Protein AF-A0A7R9KE59-F1 (afdb_monomer_lite)

Foldseek 3Di:
DVVVVVVQQLVQFLFDDPDEAEDEDCDPVPDDPVPVPDRYHYDYDQQQPDQDDPVQQADLEAEAEDDPSCVPHDLLRNLLVVLNRHDAFGKYKYKFFLDADPVVQVVLVVPPDDRDDSVNRVVVVVVNVVSNVVSPWDWDDWDDDPRGMIITMTTHHPDQQDDADPLLEFEQEPDCVRGQVSVLVVLVVQLVCVPDLHAREYEYLHELLFLVLLLLLAQCPARSSVSAAYEAANVSPDPDDDDCVDPPNVVVRRSVDRYWYQDPNDTDHDDDDDDDPCNQKDKDLWWFWAADPPLELVRIFIAHCPQPPPDPLLPCVVPPDWQFFKWFFFKFWFDPVQLCSSNVLDDDDPQCNLAPGQHTFKTWGAGPVFRFTKIFTDRGGRRTRMDRDTPLGMDGDPPPDDRQLRNLFPPQLLQLCCQQCVFVNHAAAFEEEEEQLQESNNVLNLLLCVVSNYRYAYEHADVVSLVCCCVPRVNDSLRYHHPPDLVVLVSQCVVVVNQAGQEYQDQDDDVNVVSSLSRHGQLHEYGYAHCNCVVVVPDDDPVCCVSVYYYHYTDSSVCVVPDRCSSVVVVVVQVVCVVVRSDGRFDEDEDESVCVSVLSVVVVVSPDGGIYMYGQFDQDPDSPDRDDGGGGDIDIHGYDDADNCQAEEEEEVLLFFLNLVQVVLNLSRRHAHYEYEDLVWDDDPVSVVSVVVQCVCCVVNVSSNHHYHYDNQDLLDLVSLVVSCVVRVVSGQHAEYEYPFADDDFAASNPDDPVSLVVRLSRQQSSLVSNLVVCVVVVRQYNAYEYEAAVCLSNNHHRCSSSNRSRSSLVSSLVVCVVVVHHGYYDHDYAAECTGPNPPPPCCDSPSVHHHDYSVNVSD

Radius of gyration: 36.16 Å; chains: 1; bounding box: 77×74×105 Å

pLDDT: mean 87.86, std 11.64, range [36.78, 98.69]

InterPro domains:
  IPR011032 GroES-like superfamily [SSF50129] (314-435)
  IPR013968 Polyketide synthase-like, ketoreductase domain [PF08659] (648-833)
  IPR020843 Enoylreductase domain [SM00829] (295-614)
  IPR036291 NAD(P)-binding domain superfamily [SSF51735] (400-564)
  IPR036291 NAD(P)-binding domain superfamily [SSF51735] (645-838)
  IPR049391 Fatty acid synthase, pseudo-KR domain [PF21149] (178-275)
  IPR050091 Polyketide and Nonribosomal Peptide Biosynthesis Enzymes [PTHR43775] (283-842)
  IPR057326 Ketoreductase domain [SM00822] (647-835)

Sequence (860 aa):
MAREVDTQLASSHIYPIDVSYTIAVKSVGGVSDDYKNQSFKLIEWNPENSVFPTEINSSNFILLKDSNDLWDIDLDTQLQDMFDVISDKGFLLSVFRYQLTEPELALNQMNGKKALKNADLEKRIVDFVKAAQSVGFNLIARKLDSIGSVAILFRKLFSEPKLPKKENIIQISSNPEKWFETLKEKIVEQKENESTDESLWLIANDSSKNGIIGLINCLRLEPGGECLRCVFDYDNLIKGSVKFTEKPYSDILSNDLPINVLKNGKVGTYRHFTLNKDYDKKESNDYFLNVGHNRDLASLQWYDSKNLVTSKDDYDLINNKTNKIPCNIYSAGMNFRDVMFATGRIASGPQMLFTDCLIGFEFAGRRADTGERVCGFDMSRCYATSIDANDELISRIPDNWSMDDAVSVLSTYSTVWYGLIERAHMQKGESILIHSGAGGVGQAAISICQFYECDIYVTIGTEDKKKFLMNTYNIPENRIFSSRNTQFKYKIKEITKGKGVDMVLNSLTGDKLDASYECIADCGRFVEIGKFDLQMNKQLGMFSFLRDISFIGVSVDQKLYMKRGFVIRFFEWMHKNCDNGMIKPINQNVFKAEEAEKAFRFMTTGKHIGKIVIRTREEESNKNAKSGFTPTKKLVVTRKTYFNPNKTYIITGGLGGFGLEFIHWMMFLGARKFVLTSRHGVKTDYQKFILRRLASLGGNLKQFATKVVVSTHDCNTSDGTKKLLADAQNLAPIGGVFHLALVLNDCLLENQTYDKFQETIDSKTKAFENLDKISRELSIDLDYFVVFSSVACGKGNAGQSNYGFANSVCERICESRRRDGLHGLAIQWGPIGDVGVLADSEINTSLAAVVKQRINSCLE

Secondary structure (DSSP, 8-state):
-HHHHHHHHHHH-SSPP----EEEES-STTS-HHHHTSSSEEEE--TTTSPSPTT---EEEEEEE--GGGSSS-HHHHHHHHHHHEEEEEEEEEEEESS--HHHHHHHHHSSS----HHHHHHHHHHHHHHHHHHTEEEEEEEE-TTSEEEEEEEE-SSPPPPPPGGGEEE--S-GGGTHHHHHHHHHHHHH-TT--PPEEEEE-S-TT--HHHHHHHHTTSTTGGGEEEEEETT----SS--TTSTTHHHHHHHT-SEEEEETTEEE-----PPPTTTTEEEESSEEEEE-TTS-GGGEEEEE-TT----THHHHHHHS---EEEEEEEEEEE-HHHHHHHTTSSPPPTTTTT-S-----EEEEEETTT--EEEEE-SS--SBSEEEEEGGGEEEPPTT--HHHHHHHHHHHHHHIIIIIIIT---TT-EEEETTTTBHHHHHHHHHHHHTT-EEEEEESSHHHHHHHHHHH---GGGEEESSSSTHHHHHHHHTTT--EEEEEE---THHHHHHHHTEEEEEEEEE---HHHHTT----GGGGGGT-EEEE--HHHHHHH-TTHHHHHHHHHHHHHTTTSS-PPPEEEEEGGGHHHHHHHHHTT---BEEEEESSPPPS-TT-SS-PPPPPPEEEE------TTSEEEEETTTSHHHHHHHHHHHHTT--EEEEE-TT---SHHHHHHHHHHHHHHHHSGGG--EEEEE---TTSHHHHHHHHHHHHHHS-EEEEEE---------GGG--HHHHHHHHHHHHHHHHHHHHHHHHTT---SEEEEEEEHHHHH--TT-HHHHHHHHHHHHHHHHHHHTTS--EEEEE--B-SSSTTTT----S-BTTB--B-HHHHH-

Organism: NCBI:txid1979941

Structure (mmCIF, N/CA/C/O backbone):
data_AF-A0A7R9KE59-F1
#
_entry.id   AF-A0A7R9KE59-F1
#
loop_
_atom_site.group_PDB
_atom_site.id
_atom_site.type_symbol
_atom_site.label_atom_id
_atom_site.label_alt_id
_atom_site.label_comp_id
_atom_site.label_asym_id
_atom_site.label_entity_id
_atom_site.label_seq_id
_atom_site.pdbx_PDB_ins_code
_atom_site.Cartn_x
_atom_site.Cartn_y
_atom_site.Cartn_z
_atom_site.occupancy
_atom_site.B_iso_or_equiv
_atom_site.auth_seq_id
_atom_site.auth_comp_id
_atom_site.auth_asym_id
_atom_site.auth_atom_id
_atom_site.pdbx_PDB_model_num
ATOM 1 N N . MET A 1 1 ? 5.562 25.015 -18.538 1.00 63.50 1 MET A N 1
ATOM 2 C CA . MET A 1 1 ? 6.352 24.450 -19.653 1.00 63.50 1 MET A CA 1
ATOM 3 C C . MET A 1 1 ? 7.814 24.258 -19.275 1.00 63.50 1 MET A C 1
ATOM 5 O O . MET A 1 1 ? 8.117 23.125 -18.965 1.00 63.50 1 MET A O 1
ATOM 9 N N . ALA A 1 2 ? 8.695 25.269 -19.189 1.00 62.84 2 ALA A N 1
ATOM 10 C CA . ALA A 1 2 ? 10.123 25.039 -18.860 1.00 62.84 2 ALA A CA 1
ATOM 11 C C . ALA A 1 2 ? 10.348 24.193 -17.582 1.00 62.84 2 ALA A C 1
ATOM 13 O O . ALA A 1 2 ? 10.929 23.120 -17.658 1.00 62.84 2 ALA A O 1
ATOM 14 N N . ARG A 1 3 ? 9.730 24.565 -16.448 1.00 64.94 3 ARG A N 1
ATOM 15 C CA . ARG A 1 3 ? 9.766 23.761 -15.199 1.00 64.94 3 ARG A CA 1
ATOM 16 C C . ARG A 1 3 ? 9.242 22.325 -15.349 1.00 64.94 3 ARG A C 1
ATOM 18 O O . ARG A 1 3 ? 9.625 21.419 -14.615 1.00 64.94 3 ARG A O 1
ATOM 25 N N . GLU A 1 4 ? 8.302 22.128 -16.263 1.00 65.19 4 GLU A N 1
ATOM 26 C CA . GLU A 1 4 ? 7.692 20.826 -16.525 1.00 65.19 4 GLU A CA 1
ATOM 27 C C . GLU A 1 4 ? 8.621 19.970 -17.388 1.00 65.19 4 GLU A C 1
ATOM 29 O O . GLU A 1 4 ? 8.790 18.791 -17.101 1.00 65.19 4 GLU A O 1
ATOM 34 N N . VAL A 1 5 ? 9.307 20.585 -18.359 1.00 65.56 5 VAL A N 1
ATOM 35 C CA . VAL A 1 5 ? 10.405 19.967 -19.111 1.00 65.56 5 VAL A CA 1
ATOM 36 C C . VAL A 1 5 ? 11.540 19.580 -18.166 1.00 65.56 5 VAL A C 1
ATOM 38 O O . VAL A 1 5 ? 11.967 18.437 -18.226 1.00 65.56 5 VAL A O 1
ATOM 41 N N . ASP A 1 6 ? 11.940 20.438 -17.222 1.00 66.19 6 ASP A N 1
ATOM 42 C CA . ASP A 1 6 ? 12.940 20.089 -16.198 1.00 66.19 6 ASP A CA 1
ATOM 43 C C . ASP A 1 6 ? 12.536 18.876 -15.372 1.00 66.19 6 ASP A C 1
ATOM 45 O O . ASP A 1 6 ? 13.314 17.943 -15.188 1.00 66.19 6 ASP A O 1
ATOM 49 N N . THR A 1 7 ? 11.286 18.856 -14.914 1.00 65.44 7 THR A N 1
ATOM 50 C CA . THR A 1 7 ? 10.751 17.728 -14.145 1.00 65.44 7 THR A CA 1
ATOM 51 C C . THR A 1 7 ? 10.764 16.438 -14.980 1.00 65.44 7 THR A C 1
ATOM 53 O O . THR A 1 7 ? 11.100 15.361 -14.476 1.00 65.44 7 THR A O 1
ATOM 56 N N . GLN A 1 8 ? 10.438 16.526 -16.272 1.00 66.19 8 GLN A N 1
ATOM 57 C CA . GLN A 1 8 ? 10.470 15.387 -17.191 1.00 66.19 8 GLN A CA 1
ATOM 58 C C . GLN A 1 8 ? 11.904 14.955 -17.541 1.00 66.19 8 GLN A C 1
ATOM 60 O O . GLN A 1 8 ? 12.182 13.760 -17.566 1.00 66.19 8 GLN A O 1
ATOM 65 N N . LEU A 1 9 ? 12.844 15.879 -17.747 1.00 65.62 9 LEU A N 1
ATOM 66 C CA . LEU A 1 9 ? 14.251 15.574 -18.036 1.00 65.62 9 LEU A CA 1
ATOM 67 C C . LEU A 1 9 ? 14.944 14.941 -16.828 1.00 65.62 9 LEU A C 1
ATOM 69 O O . LEU A 1 9 ? 15.564 13.884 -16.968 1.00 65.62 9 LEU A O 1
ATOM 73 N N . ALA A 1 10 ? 14.747 15.510 -15.636 1.00 61.69 10 ALA A N 1
ATOM 74 C CA . ALA A 1 10 ? 15.242 14.952 -14.379 1.00 61.69 10 ALA A CA 1
ATOM 75 C C . ALA A 1 10 ? 14.702 13.535 -14.127 1.00 61.69 10 ALA A C 1
ATOM 77 O O . ALA A 1 10 ? 15.410 12.669 -13.618 1.00 61.69 10 ALA A O 1
ATOM 78 N N . SER A 1 11 ? 13.457 13.258 -14.529 1.00 60.19 11 SER A N 1
ATOM 79 C CA . SER A 1 11 ? 12.882 11.913 -14.429 1.00 60.19 11 SER A CA 1
ATOM 80 C C . SER A 1 11 ? 13.257 10.980 -15.587 1.00 60.19 11 SER A C 1
ATOM 82 O O . SER A 1 11 ? 13.143 9.765 -15.419 1.00 60.19 11 SER A O 1
ATOM 84 N N . SER A 1 12 ? 13.787 11.482 -16.709 1.00 60.00 12 SER A N 1
ATOM 85 C CA . SER A 1 12 ? 14.078 10.697 -17.924 1.00 60.00 12 SER A CA 1
ATOM 86 C C . SER A 1 12 ? 15.527 10.223 -18.058 1.00 60.00 12 SER A C 1
ATOM 88 O O . SER A 1 12 ? 15.758 9.211 -18.712 1.00 60.00 12 SER A O 1
ATOM 90 N N . HIS A 1 13 ? 16.497 10.858 -17.395 1.00 58.59 13 HIS A N 1
ATOM 91 C CA . HIS A 1 13 ? 17.912 10.454 -17.464 1.00 58.59 13 HIS A CA 1
ATOM 92 C C . HIS A 1 13 ? 18.450 9.953 -16.125 1.00 58.59 13 HIS A C 1
ATOM 94 O O . HIS A 1 13 ? 17.833 10.179 -15.084 1.00 58.59 13 HIS A O 1
ATOM 100 N N . ILE A 1 14 ? 19.514 9.142 -16.168 1.00 57.25 14 ILE A N 1
ATOM 101 C CA . ILE A 1 14 ? 20.211 8.710 -14.951 1.00 57.25 14 ILE A CA 1
ATOM 102 C C . ILE A 1 14 ? 21.216 9.801 -14.553 1.00 57.25 14 ILE A C 1
ATOM 104 O O . ILE A 1 14 ? 21.205 10.254 -13.424 1.00 57.25 14 ILE A O 1
ATOM 108 N N . TYR A 1 15 ? 22.022 10.311 -15.482 1.00 59.91 15 TYR A N 1
ATOM 109 C CA . TYR A 1 15 ? 22.957 11.404 -15.197 1.00 59.91 15 TYR A CA 1
ATOM 110 C C . TYR A 1 15 ? 22.268 12.778 -15.235 1.00 59.91 15 TYR A C 1
ATOM 112 O O . TYR A 1 15 ? 21.277 12.930 -15.958 1.00 59.91 15 TYR A O 1
ATOM 120 N N . PRO A 1 16 ? 22.775 13.784 -14.491 1.00 57.66 16 PRO A N 1
ATOM 121 C CA . PRO A 1 16 ? 22.276 15.148 -14.602 1.00 57.66 16 PRO A CA 1
ATOM 122 C C . PRO A 1 16 ? 22.508 15.618 -16.037 1.00 57.66 16 PRO A C 1
ATOM 124 O O . PRO A 1 16 ? 23.642 15.595 -16.514 1.00 57.66 16 PRO A O 1
ATOM 127 N N . ILE A 1 17 ? 21.444 16.014 -16.731 1.00 66.25 17 ILE A N 1
ATOM 128 C CA . ILE A 1 17 ? 21.600 16.750 -17.983 1.00 66.25 17 ILE A CA 1
ATOM 129 C C . ILE A 1 17 ? 21.851 18.199 -17.593 1.00 66.25 17 ILE A C 1
ATOM 131 O O . ILE A 1 17 ? 21.057 18.776 -16.849 1.00 66.25 17 ILE A O 1
ATOM 135 N N . ASP A 1 18 ? 22.941 18.774 -18.088 1.00 69.44 18 ASP A N 1
ATOM 136 C CA . ASP A 1 18 ? 23.126 20.218 -18.035 1.00 69.44 18 ASP A CA 1
ATOM 137 C C . ASP A 1 18 ? 22.183 20.855 -19.061 1.00 69.44 18 ASP A C 1
ATOM 139 O O . ASP A 1 18 ? 22.355 20.690 -20.272 1.00 69.44 18 ASP A O 1
ATOM 143 N N . VAL A 1 19 ? 21.117 21.490 -18.575 1.00 75.12 19 VAL A N 1
ATOM 144 C CA . VAL A 1 19 ? 20.106 22.118 -19.427 1.00 75.12 19 VAL A CA 1
ATOM 145 C C . VAL A 1 19 ? 20.211 23.624 -19.269 1.00 75.12 19 VAL A C 1
ATOM 147 O O . VAL A 1 19 ? 19.886 24.181 -18.220 1.00 75.12 19 VAL A O 1
ATOM 150 N N . SER A 1 20 ? 20.618 24.296 -20.341 1.00 81.75 20 SER A N 1
ATOM 151 C CA . SER A 1 20 ? 20.583 25.751 -20.430 1.00 81.75 20 SER A CA 1
ATOM 152 C C . SER A 1 20 ? 19.324 26.192 -21.177 1.00 81.75 20 SER A C 1
ATOM 154 O O . SER A 1 20 ? 19.122 25.871 -22.347 1.00 81.75 20 SER A O 1
ATOM 156 N N . TYR A 1 21 ? 18.445 26.933 -20.499 1.00 84.56 21 TYR A N 1
ATOM 157 C CA . TYR A 1 21 ? 17.250 27.497 -21.129 1.00 84.56 21 TYR A CA 1
ATOM 158 C C . TYR A 1 21 ? 17.468 28.954 -21.491 1.00 84.56 21 TYR A C 1
ATOM 160 O O . TYR A 1 21 ? 17.868 29.763 -20.651 1.00 84.56 21 TYR A O 1
ATOM 168 N N . THR A 1 22 ? 17.090 29.293 -22.719 1.00 87.00 22 THR A N 1
ATOM 169 C CA . THR A 1 22 ? 16.863 30.674 -23.138 1.00 87.00 22 THR A CA 1
ATOM 170 C C . THR A 1 22 ? 15.392 30.830 -23.499 1.00 87.00 22 THR A C 1
ATOM 172 O O . THR A 1 22 ? 14.870 30.072 -24.315 1.00 87.00 22 THR A O 1
ATOM 175 N N . ILE A 1 23 ? 14.708 31.780 -22.864 1.00 87.00 23 ILE A N 1
ATOM 176 C CA . ILE A 1 23 ? 13.296 32.073 -23.107 1.00 87.00 23 ILE A CA 1
ATOM 177 C C . ILE A 1 23 ? 13.204 33.453 -23.753 1.00 87.00 23 ILE A C 1
ATOM 179 O O . ILE A 1 23 ? 13.539 34.463 -23.134 1.00 87.00 23 ILE A O 1
ATOM 183 N N . ALA A 1 24 ? 12.728 33.476 -24.994 1.00 86.56 24 ALA A N 1
ATOM 184 C CA . ALA A 1 24 ? 12.469 34.694 -25.742 1.00 86.56 24 ALA A CA 1
ATOM 185 C C . ALA A 1 24 ? 11.034 35.185 -25.479 1.00 86.56 24 ALA A C 1
ATOM 187 O O . ALA A 1 24 ? 10.076 34.426 -25.645 1.00 86.56 24 ALA A O 1
ATOM 188 N N . VAL A 1 25 ? 10.880 36.435 -25.036 1.00 85.75 25 VAL A N 1
ATOM 189 C CA . VAL A 1 25 ? 9.584 37.059 -24.707 1.00 85.75 25 VAL A CA 1
ATOM 190 C C . VAL A 1 25 ? 9.449 38.433 -25.360 1.00 85.75 25 VAL A C 1
ATOM 192 O O . VAL A 1 25 ? 10.441 39.123 -25.548 1.00 85.75 25 VAL A O 1
ATOM 195 N N . LYS A 1 26 ? 8.222 38.890 -25.644 1.00 82.88 26 LYS A N 1
ATOM 196 C CA . LYS A 1 26 ? 7.987 40.204 -26.282 1.00 82.88 26 LYS A CA 1
ATOM 197 C C . LYS A 1 26 ? 8.499 41.388 -25.448 1.00 82.88 26 LYS A C 1
ATOM 199 O O . LYS A 1 26 ? 8.931 42.385 -26.010 1.00 82.88 26 LYS A O 1
ATOM 204 N N . SER A 1 27 ? 8.438 41.280 -24.118 1.00 83.50 27 SER A N 1
ATOM 205 C CA . SER A 1 27 ? 9.061 42.227 -23.189 1.00 83.50 27 SER A CA 1
ATOM 206 C C . SER A 1 27 ? 9.424 41.531 -21.881 1.00 83.50 27 SER A C 1
ATOM 208 O O . SER A 1 27 ? 8.568 40.914 -21.241 1.00 83.50 27 SER A O 1
ATOM 210 N N . VAL A 1 28 ? 10.679 41.666 -21.455 1.00 81.25 28 VAL A N 1
ATOM 211 C CA . VAL A 1 28 ? 11.185 41.130 -20.183 1.00 81.25 28 VAL A CA 1
ATOM 212 C C . VAL A 1 28 ? 10.582 41.892 -19.003 1.00 81.25 28 VAL A C 1
ATOM 214 O O . VAL A 1 28 ? 10.296 41.299 -17.961 1.00 81.25 28 VAL A O 1
ATOM 217 N N . GLY A 1 29 ? 10.299 43.187 -19.178 1.00 77.94 29 GLY A N 1
ATOM 218 C CA . GLY A 1 29 ? 9.599 44.003 -18.183 1.00 77.94 29 GLY A CA 1
ATOM 219 C C . GLY A 1 29 ? 8.197 43.480 -17.843 1.00 77.94 29 GLY A C 1
ATOM 220 O O . GLY A 1 29 ? 7.772 43.595 -16.695 1.00 77.94 29 GLY A O 1
ATOM 221 N N . GLY A 1 30 ? 7.517 42.849 -18.808 1.00 76.06 30 GLY A N 1
ATOM 222 C CA . GLY A 1 30 ? 6.179 42.265 -18.650 1.00 76.06 30 GLY A CA 1
ATOM 223 C C . GLY A 1 30 ? 6.144 40.871 -18.011 1.00 76.06 30 GLY A C 1
ATOM 224 O O . GLY A 1 30 ? 5.062 40.332 -17.778 1.00 76.06 30 GLY A O 1
ATOM 225 N N . VAL A 1 31 ? 7.302 40.270 -17.726 1.00 80.56 31 VAL A N 1
ATOM 226 C CA . VAL A 1 31 ? 7.394 38.975 -17.039 1.00 80.56 31 VAL A CA 1
ATOM 227 C C . VAL A 1 31 ? 7.261 39.191 -15.527 1.00 80.56 31 VAL A C 1
ATOM 229 O O . VAL A 1 31 ? 7.876 40.100 -14.973 1.00 80.56 31 VAL A O 1
ATOM 232 N N . SER A 1 32 ? 6.467 38.357 -14.845 1.00 77.56 32 SER A N 1
ATOM 233 C CA . SER A 1 32 ? 6.341 38.399 -13.375 1.00 77.56 32 SER A CA 1
ATOM 234 C C . SER A 1 32 ? 7.697 38.164 -12.692 1.00 77.56 32 SER A C 1
ATOM 236 O O . SER A 1 32 ? 8.499 37.347 -13.152 1.00 77.56 32 SER A O 1
ATOM 238 N N . ASP A 1 33 ? 7.941 38.848 -11.572 1.00 76.62 33 ASP A N 1
ATOM 239 C CA . ASP A 1 33 ? 9.205 38.776 -10.828 1.00 76.62 33 ASP A CA 1
ATOM 240 C C . ASP A 1 33 ? 9.522 37.359 -10.311 1.00 76.62 33 ASP A C 1
ATOM 242 O O . ASP A 1 33 ? 10.693 36.982 -10.233 1.00 76.62 33 ASP A O 1
ATOM 246 N N . ASP A 1 34 ? 8.499 36.520 -10.098 1.00 71.75 34 ASP A N 1
ATOM 247 C CA . ASP A 1 34 ? 8.642 35.091 -9.760 1.00 71.75 34 ASP A CA 1
ATOM 248 C C . ASP A 1 34 ? 9.423 34.287 -10.818 1.00 71.75 34 ASP A C 1
ATOM 250 O O . ASP A 1 34 ? 9.964 33.214 -10.530 1.00 71.75 34 ASP A O 1
ATOM 254 N N . TYR A 1 35 ? 9.471 34.786 -12.057 1.00 68.56 35 TYR A N 1
ATOM 255 C CA . TYR A 1 35 ? 10.157 34.153 -13.182 1.00 68.56 35 TYR A CA 1
ATOM 256 C C . TYR A 1 35 ? 11.498 34.817 -13.523 1.00 68.56 35 TYR A C 1
ATOM 258 O O . TYR A 1 35 ? 12.315 34.189 -14.187 1.00 68.56 35 TYR A O 1
ATOM 266 N N . LYS A 1 36 ? 11.767 36.042 -13.053 1.00 67.06 36 LYS A N 1
ATOM 267 C CA . LYS A 1 36 ? 13.036 36.748 -13.324 1.00 67.06 36 LYS A CA 1
ATOM 268 C C . LYS A 1 36 ? 14.218 36.202 -12.512 1.00 67.06 36 LYS A C 1
ATOM 270 O O . LYS A 1 36 ? 15.354 36.320 -12.950 1.00 67.06 36 LYS A O 1
ATOM 275 N N . ASN A 1 37 ? 13.953 35.568 -11.367 1.00 60.06 37 ASN A N 1
ATOM 276 C CA . ASN A 1 37 ? 14.972 35.064 -10.431 1.00 60.06 37 ASN A CA 1
ATOM 277 C C . ASN A 1 37 ? 15.308 33.564 -10.604 1.00 60.06 37 ASN A C 1
ATOM 279 O O . ASN A 1 37 ? 15.769 32.919 -9.663 1.00 60.06 37 ASN A O 1
ATOM 283 N N . GLN A 1 38 ? 15.016 32.971 -11.765 1.00 68.75 38 GLN A N 1
ATOM 284 C CA . GLN A 1 38 ? 15.212 31.535 -12.016 1.00 68.75 38 GLN A CA 1
ATOM 285 C C . GLN A 1 38 ? 16.493 31.254 -12.821 1.00 68.75 38 GLN A C 1
ATOM 287 O O . GLN A 1 38 ? 17.131 32.162 -13.340 1.00 68.75 38 GLN A O 1
ATOM 292 N N . SER A 1 39 ? 16.858 29.977 -12.960 1.00 70.56 39 SER A N 1
ATOM 293 C CA . SER A 1 39 ? 18.077 29.493 -13.630 1.00 70.56 39 SER A CA 1
ATOM 294 C C . SER A 1 39 ? 18.065 29.571 -15.170 1.00 70.56 39 SER A C 1
ATOM 296 O O . SER A 1 39 ? 18.822 28.851 -15.816 1.00 70.56 39 SER A O 1
ATOM 298 N N . PHE A 1 40 ? 17.214 30.401 -15.781 1.00 78.94 40 PHE A N 1
ATOM 299 C CA . PHE A 1 40 ? 17.098 30.532 -17.239 1.00 78.94 40 PHE A CA 1
ATOM 300 C C . PHE A 1 40 ? 17.401 31.952 -17.723 1.00 78.94 40 PHE A C 1
ATOM 302 O O . PHE A 1 40 ? 17.139 32.934 -17.031 1.00 78.94 40 PHE A O 1
ATOM 309 N N . LYS A 1 41 ? 17.936 32.067 -18.943 1.00 85.88 41 LYS A N 1
ATOM 310 C CA . LYS A 1 41 ? 18.235 33.344 -19.598 1.00 85.88 41 LYS A CA 1
ATOM 311 C C . LYS A 1 41 ? 16.963 33.897 -20.245 1.00 85.88 41 LYS A C 1
ATOM 313 O O . LYS A 1 41 ? 16.344 33.222 -21.063 1.00 85.88 41 LYS A O 1
ATOM 318 N N . LEU A 1 42 ? 16.576 35.122 -19.897 1.00 87.19 42 LEU A N 1
ATOM 319 C CA . LEU A 1 42 ? 15.481 35.843 -20.552 1.00 87.19 42 LEU A CA 1
ATOM 320 C C . LEU A 1 42 ? 16.045 36.783 -21.617 1.00 87.19 42 LEU A C 1
ATOM 322 O O . LEU A 1 42 ? 16.996 37.512 -21.342 1.00 87.19 42 LEU A O 1
ATOM 326 N N . ILE A 1 43 ? 15.448 36.773 -22.807 1.00 89.12 43 ILE A N 1
ATOM 327 C CA . ILE A 1 43 ? 15.777 37.709 -23.889 1.00 89.12 43 ILE A CA 1
ATOM 328 C C . ILE A 1 43 ? 14.502 38.340 -24.448 1.00 89.12 43 ILE A C 1
ATOM 330 O O . ILE A 1 43 ? 13.434 37.721 -24.427 1.00 89.12 43 ILE A O 1
ATOM 334 N N . GLU A 1 44 ? 14.610 39.573 -24.936 1.00 87.25 44 GLU A N 1
ATOM 335 C CA . GLU A 1 44 ? 13.507 40.236 -25.626 1.00 87.25 44 GLU A CA 1
ATOM 336 C C . GLU A 1 44 ? 13.507 39.860 -27.107 1.00 87.25 44 GLU A C 1
ATOM 338 O O . GLU A 1 44 ? 14.510 40.006 -27.795 1.00 87.25 44 GLU A O 1
ATOM 343 N N . TRP A 1 45 ? 12.370 39.379 -27.601 1.00 85.06 45 TRP A N 1
ATOM 344 C CA . TRP A 1 45 ? 12.152 39.093 -29.012 1.00 85.06 45 TRP A CA 1
ATOM 345 C C . TRP A 1 45 ? 10.712 39.418 -29.379 1.00 85.06 45 TRP A C 1
ATOM 347 O O . TRP A 1 45 ? 9.773 38.837 -28.823 1.00 85.06 45 TRP A O 1
ATOM 357 N N . ASN A 1 46 ? 10.536 40.352 -30.315 1.00 81.31 46 ASN A N 1
ATOM 358 C CA . ASN A 1 46 ? 9.231 40.663 -30.875 1.00 81.31 46 ASN A CA 1
ATOM 359 C C . ASN A 1 46 ? 9.172 40.173 -32.326 1.00 81.31 46 ASN A C 1
ATOM 361 O O . ASN A 1 46 ? 9.659 40.862 -33.225 1.00 81.31 46 ASN A O 1
ATOM 365 N N . PRO A 1 47 ? 8.529 39.030 -32.579 1.00 74.00 47 PRO A N 1
ATOM 366 C CA . PRO A 1 47 ? 8.609 38.376 -33.874 1.00 74.00 47 PRO A CA 1
ATOM 367 C C . PRO A 1 47 ? 7.989 39.226 -35.012 1.00 74.00 47 PRO A C 1
ATOM 369 O O . PRO A 1 47 ? 8.356 39.041 -36.164 1.00 74.00 47 PRO A O 1
ATOM 372 N N . GLU A 1 48 ? 7.149 40.226 -34.702 1.00 72.69 48 GLU A N 1
ATOM 373 C CA . GLU A 1 48 ? 6.572 41.171 -35.679 1.00 72.69 48 GLU A CA 1
ATOM 374 C C . GLU A 1 48 ? 7.602 42.120 -36.328 1.00 72.69 48 GLU A C 1
ATOM 376 O O . GLU A 1 48 ? 7.414 42.515 -37.473 1.00 72.69 48 GLU A O 1
ATOM 381 N N . ASN A 1 49 ? 8.661 42.523 -35.610 1.00 69.44 49 ASN A N 1
ATOM 382 C CA . ASN A 1 49 ? 9.562 43.609 -36.042 1.00 69.44 49 ASN A CA 1
ATOM 383 C C . ASN A 1 49 ? 11.059 43.322 -35.825 1.00 69.44 49 ASN A C 1
ATOM 385 O O . ASN A 1 49 ? 11.893 44.154 -36.182 1.00 69.44 49 ASN A O 1
ATOM 389 N N . SER A 1 50 ? 11.418 42.192 -35.210 1.00 63.09 50 SER A N 1
ATOM 390 C CA . SER A 1 50 ? 12.812 41.801 -34.979 1.00 63.09 50 SER A CA 1
ATOM 391 C C . SER A 1 50 ? 13.139 40.487 -35.681 1.00 63.09 50 SER A C 1
ATOM 393 O O . SER A 1 50 ? 12.374 39.528 -35.578 1.00 63.09 50 SER A O 1
ATOM 395 N N . VAL A 1 51 ? 14.311 40.440 -36.322 1.00 74.56 51 VAL A N 1
ATOM 396 C CA . VAL A 1 51 ? 14.948 39.204 -36.815 1.00 74.56 51 VAL A CA 1
ATOM 397 C C . VAL A 1 51 ? 15.085 38.203 -35.659 1.00 74.56 51 VAL A C 1
ATOM 399 O O . VAL A 1 51 ? 15.013 38.592 -34.487 1.00 74.56 51 VAL A O 1
ATOM 402 N N . PHE A 1 52 ? 15.228 36.913 -35.966 1.00 81.94 52 PHE A N 1
ATOM 403 C CA . PHE A 1 52 ? 15.466 35.892 -34.948 1.00 81.94 52 PHE A CA 1
ATOM 404 C C . PHE A 1 52 ? 16.597 36.310 -33.980 1.00 81.94 52 PHE A C 1
ATOM 406 O O . PHE A 1 52 ? 17.573 36.927 -34.423 1.00 81.94 52 PHE A O 1
ATOM 413 N N . PRO A 1 53 ? 16.478 36.040 -32.663 1.00 82.44 53 PRO A N 1
ATOM 414 C CA . PRO A 1 53 ? 17.385 36.615 -31.673 1.00 82.44 53 PRO A CA 1
ATOM 415 C C . PRO A 1 53 ? 18.835 36.192 -31.893 1.00 82.44 53 PRO A C 1
ATOM 417 O O . PRO A 1 53 ? 19.162 35.005 -31.832 1.00 82.44 53 PRO A O 1
ATOM 420 N N . THR A 1 54 ? 19.722 37.169 -32.073 1.00 79.00 54 THR A N 1
ATOM 421 C CA . THR A 1 54 ? 21.162 36.931 -32.258 1.00 79.00 54 THR A CA 1
ATOM 422 C C . THR A 1 54 ? 21.840 36.457 -30.975 1.00 79.00 54 THR A C 1
ATOM 424 O O . THR A 1 54 ? 22.963 35.972 -31.003 1.00 79.00 54 THR A O 1
ATOM 427 N N . GLU A 1 55 ? 21.172 36.547 -29.825 1.00 82.44 55 GLU A N 1
ATOM 428 C CA . GLU A 1 55 ? 21.653 35.992 -28.565 1.00 82.44 55 GLU A CA 1
ATOM 429 C C . GLU A 1 55 ? 21.543 34.460 -28.495 1.00 82.44 55 GLU A C 1
ATOM 431 O O . GLU A 1 55 ? 22.073 33.868 -27.544 1.00 82.44 55 GLU A O 1
ATOM 436 N N . ILE A 1 56 ? 20.859 33.828 -29.459 1.00 83.56 56 ILE A N 1
ATOM 437 C CA . ILE A 1 56 ? 20.739 32.373 -29.603 1.00 83.56 56 ILE A CA 1
ATOM 438 C C . ILE A 1 56 ? 21.625 31.921 -30.773 1.00 83.56 56 ILE A C 1
ATOM 440 O O . ILE A 1 56 ? 21.172 31.768 -31.900 1.00 83.56 56 ILE A O 1
ATOM 444 N N . ASN A 1 57 ? 22.904 31.677 -30.487 1.00 82.12 57 ASN A N 1
ATOM 445 C CA . ASN A 1 57 ? 23.889 31.291 -31.509 1.00 82.12 57 ASN A CA 1
ATOM 446 C C . ASN A 1 57 ? 23.897 29.789 -31.841 1.00 82.12 57 ASN A C 1
ATOM 448 O O . ASN A 1 57 ? 24.425 29.392 -32.874 1.00 82.12 57 ASN A O 1
ATOM 452 N N . SER A 1 58 ? 23.392 28.942 -30.942 1.00 86.56 58 SER A N 1
ATOM 453 C CA . SER A 1 58 ? 23.310 27.490 -31.130 1.00 86.56 58 SER A CA 1
ATOM 454 C C . SER A 1 58 ? 22.302 26.894 -30.151 1.00 86.56 58 SER A C 1
ATOM 456 O O . SER A 1 58 ? 22.226 27.329 -28.999 1.00 86.56 58 SER A O 1
ATOM 458 N N . SER A 1 59 ? 21.528 25.904 -30.593 1.00 89.31 59 SER A N 1
ATOM 459 C CA . SER A 1 59 ? 20.623 25.139 -29.734 1.00 89.31 59 SER A CA 1
ATOM 460 C C . SER A 1 59 ? 20.509 23.684 -30.183 1.00 89.31 59 SER A C 1
ATOM 462 O O . SER A 1 59 ? 20.478 23.393 -31.373 1.00 89.31 59 SER A O 1
ATOM 464 N N . ASN A 1 60 ? 20.373 22.745 -29.246 1.00 89.12 60 ASN A N 1
ATOM 465 C CA . ASN A 1 60 ? 20.046 21.353 -29.582 1.00 89.12 60 ASN A CA 1
ATOM 466 C C . ASN A 1 60 ? 18.531 21.110 -29.693 1.00 89.12 60 ASN A C 1
ATOM 468 O O . ASN A 1 60 ? 18.100 20.097 -30.251 1.00 89.12 60 ASN A O 1
ATOM 472 N N . PHE A 1 61 ? 17.719 22.014 -29.137 1.00 90.56 61 PHE A N 1
ATOM 473 C CA . PHE A 1 61 ? 16.273 21.860 -29.033 1.00 90.56 61 PHE A CA 1
ATOM 474 C C . PHE A 1 61 ? 15.572 23.223 -29.005 1.00 90.56 61 PHE A C 1
ATOM 476 O O . PHE A 1 61 ? 15.846 24.049 -28.134 1.00 90.56 61 PHE A O 1
ATOM 483 N N . ILE A 1 62 ? 14.621 23.447 -29.910 1.00 91.62 62 ILE A N 1
ATOM 484 C CA . ILE A 1 62 ? 13.729 24.614 -29.866 1.00 91.62 62 ILE A CA 1
ATOM 485 C C . ILE A 1 62 ? 12.306 24.151 -29.558 1.00 91.62 62 ILE A C 1
ATOM 487 O O . ILE A 1 62 ? 11.776 23.256 -30.213 1.00 91.62 62 ILE A O 1
ATOM 491 N N . LEU A 1 63 ? 11.674 24.792 -28.571 1.00 91.38 63 LEU A N 1
ATOM 492 C CA . LEU A 1 63 ? 10.244 24.668 -28.294 1.00 91.38 63 LEU A CA 1
ATOM 493 C C . LEU A 1 63 ? 9.523 25.917 -28.795 1.00 91.38 63 LEU A C 1
ATOM 495 O O . LEU A 1 63 ? 9.677 26.992 -28.219 1.00 91.38 63 LEU A O 1
ATOM 499 N N . LEU A 1 64 ? 8.688 25.759 -29.815 1.00 90.38 64 LEU A N 1
ATOM 500 C CA . LEU A 1 64 ? 7.843 26.816 -30.351 1.00 90.38 64 LEU A CA 1
ATOM 501 C C . LEU A 1 64 ? 6.388 26.576 -29.944 1.00 90.38 64 LEU A C 1
ATOM 503 O O . LEU A 1 64 ? 5.821 25.521 -30.216 1.00 90.38 64 LEU A O 1
ATOM 507 N N . LYS A 1 65 ? 5.749 27.567 -29.325 1.00 89.50 65 LYS A N 1
ATOM 508 C CA . LYS A 1 65 ? 4.297 27.570 -29.124 1.00 89.50 65 LYS A CA 1
ATOM 509 C C . LYS A 1 65 ? 3.689 28.607 -30.059 1.00 89.50 65 LYS A C 1
ATOM 511 O O . LYS A 1 65 ? 3.987 29.788 -29.910 1.00 89.50 65 LYS A O 1
ATOM 516 N N . ASP A 1 66 ? 2.857 28.161 -30.995 1.00 87.69 66 ASP A N 1
ATOM 517 C CA . ASP A 1 66 ? 2.206 29.049 -31.957 1.00 87.69 66 ASP A CA 1
ATOM 518 C C . ASP A 1 66 ? 1.226 29.996 -31.251 1.00 87.69 66 ASP A C 1
ATOM 520 O O . ASP A 1 66 ? 0.595 29.652 -30.241 1.00 87.69 66 ASP A O 1
ATOM 524 N N . SER A 1 67 ? 1.126 31.210 -31.780 1.00 81.25 67 SER A N 1
ATOM 525 C CA . SER A 1 67 ? 0.252 32.273 -31.295 1.00 81.25 67 SER A CA 1
ATOM 526 C C . SER A 1 67 ? -0.149 33.174 -32.460 1.00 81.25 67 SER A C 1
ATOM 528 O O . SER A 1 67 ? 0.527 33.202 -33.485 1.00 81.25 67 SER A O 1
ATOM 530 N N . ASN A 1 68 ? -1.221 33.951 -32.294 1.00 75.50 68 ASN A N 1
ATOM 531 C CA . ASN A 1 68 ? -1.713 34.854 -33.342 1.00 75.50 68 ASN A CA 1
ATOM 532 C C . ASN A 1 68 ? -0.668 35.890 -33.782 1.00 75.50 68 ASN A C 1
ATOM 534 O O . ASN A 1 68 ? -0.704 36.335 -34.921 1.00 75.50 68 ASN A O 1
ATOM 538 N N . ASP A 1 69 ? 0.260 36.262 -32.900 1.00 72.50 69 ASP A N 1
ATOM 539 C CA . ASP A 1 69 ? 1.326 37.219 -33.214 1.00 72.50 69 ASP A CA 1
ATOM 540 C C . ASP A 1 69 ? 2.353 36.634 -34.204 1.00 72.50 69 ASP A C 1
ATOM 542 O O . ASP A 1 69 ? 3.115 37.376 -34.811 1.00 72.50 69 ASP A O 1
ATOM 546 N N . LEU A 1 70 ? 2.365 35.307 -34.397 1.00 76.19 70 LEU A N 1
ATOM 547 C CA . LEU A 1 70 ? 3.232 34.613 -35.353 1.00 76.19 70 LEU A CA 1
ATOM 548 C C . LEU A 1 70 ? 2.584 34.393 -36.729 1.00 76.19 70 LEU A C 1
ATOM 550 O O . LEU A 1 70 ? 3.204 33.799 -37.613 1.00 76.19 70 LEU A O 1
ATOM 554 N N . TRP A 1 71 ? 1.324 34.797 -36.912 1.00 81.00 71 TRP A N 1
ATOM 555 C CA . TRP A 1 71 ? 0.553 34.468 -38.115 1.00 81.00 71 TRP A CA 1
ATOM 556 C C . TRP A 1 71 ? 0.853 35.375 -39.306 1.00 81.00 71 TRP A C 1
ATOM 558 O O . TRP A 1 71 ? 0.763 34.911 -40.440 1.00 81.00 71 TRP A O 1
ATOM 568 N N . ASP A 1 72 ? 1.232 36.624 -39.045 1.00 77.50 72 ASP A N 1
ATOM 569 C CA . ASP A 1 72 ? 1.514 37.630 -40.077 1.00 77.50 72 ASP A CA 1
ATOM 570 C C . ASP A 1 72 ? 3.001 37.667 -40.484 1.00 77.50 72 ASP A C 1
ATOM 572 O O . ASP A 1 72 ? 3.415 38.523 -41.264 1.00 77.50 72 ASP A O 1
ATOM 576 N N . ILE A 1 73 ? 3.809 36.742 -39.959 1.00 79.19 73 ILE A N 1
ATOM 577 C CA . ILE A 1 73 ? 5.254 36.680 -40.190 1.00 79.19 73 ILE A CA 1
ATOM 578 C C . ILE A 1 73 ? 5.572 35.648 -41.267 1.00 79.19 73 ILE A C 1
ATOM 580 O O . ILE A 1 73 ? 4.897 34.621 -41.380 1.00 79.19 73 ILE A O 1
ATOM 584 N N . ASP A 1 74 ? 6.632 35.913 -42.030 1.00 83.62 74 ASP A N 1
ATOM 585 C CA . ASP A 1 74 ? 7.179 34.967 -42.991 1.00 83.62 74 ASP A CA 1
ATOM 586 C C . ASP A 1 74 ? 7.702 33.698 -42.293 1.00 83.62 74 ASP A C 1
ATOM 588 O O . ASP A 1 74 ? 8.727 33.705 -41.603 1.00 83.62 74 ASP A O 1
ATOM 592 N N . LEU A 1 75 ? 6.957 32.606 -42.478 1.00 85.88 75 LEU A N 1
ATOM 593 C CA . LEU A 1 75 ? 7.269 31.292 -41.928 1.00 85.88 75 LEU A CA 1
ATOM 594 C C . LEU A 1 75 ? 8.591 30.746 -42.457 1.00 85.88 75 LEU A C 1
ATOM 596 O O . LEU A 1 75 ? 9.310 30.112 -41.688 1.00 85.88 75 LEU A O 1
ATOM 600 N N . ASP A 1 76 ? 8.899 30.979 -43.735 1.00 86.56 76 ASP A N 1
ATOM 601 C CA . ASP A 1 76 ? 10.077 30.399 -44.377 1.00 86.56 76 ASP A CA 1
ATOM 602 C C . ASP A 1 76 ? 11.350 31.007 -43.781 1.00 86.56 76 ASP A C 1
ATOM 604 O O . ASP A 1 76 ? 12.233 30.269 -43.345 1.00 86.56 76 ASP A O 1
ATOM 608 N N . THR A 1 77 ? 11.399 32.338 -43.641 1.00 86.19 77 THR A N 1
ATOM 609 C CA . THR A 1 77 ? 12.518 33.033 -42.982 1.00 86.19 77 THR A CA 1
ATOM 610 C C . THR A 1 77 ? 12.676 32.600 -41.520 1.00 86.19 77 THR A C 1
ATOM 612 O O . THR A 1 77 ? 13.776 32.255 -41.099 1.00 86.19 77 THR A O 1
ATOM 615 N N . GLN A 1 78 ? 11.590 32.535 -40.739 1.00 85.75 78 GLN A N 1
ATOM 616 C CA . GLN A 1 78 ? 11.687 32.120 -39.332 1.00 85.75 78 GLN A CA 1
ATOM 617 C C . GLN A 1 78 ? 12.147 30.672 -39.161 1.00 85.75 78 GLN A C 1
ATOM 619 O O . GLN A 1 78 ? 12.926 30.366 -38.257 1.00 85.75 78 GLN A O 1
ATOM 624 N N . LEU A 1 79 ? 11.639 29.763 -39.993 1.00 91.06 79 LEU A N 1
ATOM 625 C CA . LEU A 1 79 ? 12.040 28.363 -39.954 1.00 91.06 79 LEU A CA 1
ATOM 626 C C . LEU A 1 79 ? 13.475 28.186 -40.437 1.00 91.06 79 LEU A C 1
ATOM 628 O O . LEU A 1 79 ? 14.166 27.342 -39.871 1.00 91.06 79 LEU A O 1
ATOM 632 N N . GLN A 1 80 ? 13.931 28.985 -41.405 1.00 91.88 80 GLN A N 1
ATOM 633 C CA . GLN A 1 80 ? 15.329 29.023 -41.825 1.00 91.88 80 GLN A CA 1
ATOM 634 C C . GLN A 1 80 ? 16.238 29.487 -40.682 1.00 91.88 80 GLN A C 1
ATOM 636 O O . GLN A 1 80 ? 17.188 28.783 -40.355 1.00 91.88 80 GLN A O 1
ATOM 641 N N . ASP A 1 81 ? 15.899 30.582 -39.997 1.00 90.06 81 ASP A N 1
ATOM 642 C CA . ASP A 1 81 ? 16.669 31.069 -38.847 1.00 90.06 81 ASP A CA 1
ATOM 643 C C . ASP A 1 81 ? 16.739 30.012 -37.726 1.00 90.06 81 ASP A C 1
ATOM 645 O O . ASP A 1 81 ? 17.804 29.719 -37.175 1.00 90.06 81 ASP A O 1
ATOM 649 N N . MET A 1 82 ? 15.603 29.375 -37.405 1.00 91.56 82 MET A N 1
ATOM 650 C CA . MET A 1 82 ? 15.560 28.273 -36.437 1.00 91.56 82 MET A CA 1
ATOM 651 C C . MET A 1 82 ? 16.383 27.074 -36.907 1.00 91.56 82 MET A C 1
ATOM 653 O O . MET A 1 82 ? 17.055 26.439 -36.094 1.00 91.56 82 MET A O 1
ATOM 657 N N . PHE A 1 83 ? 16.326 26.740 -38.196 1.00 92.69 83 PHE A N 1
ATOM 658 C CA . PHE A 1 83 ? 17.121 25.668 -38.773 1.00 92.69 83 PHE A CA 1
ATOM 659 C C . PHE A 1 83 ? 18.603 25.976 -38.621 1.00 92.69 83 PHE A C 1
ATOM 661 O O . PHE A 1 83 ? 19.322 25.113 -38.135 1.00 92.69 83 PHE A O 1
ATOM 668 N N . ASP A 1 84 ? 19.058 27.180 -38.949 1.00 91.25 84 ASP A N 1
ATOM 669 C CA . ASP A 1 84 ? 20.469 27.574 -38.898 1.00 91.25 84 ASP A CA 1
ATOM 670 C C . ASP A 1 84 ? 21.042 27.511 -37.476 1.00 91.25 84 ASP A C 1
ATOM 672 O O . ASP A 1 84 ? 22.158 27.025 -37.281 1.00 91.25 84 ASP A O 1
ATOM 676 N N . VAL A 1 85 ? 20.247 27.899 -36.475 1.00 91.81 85 VAL A N 1
ATOM 677 C CA . VAL A 1 85 ? 20.634 27.873 -35.054 1.00 91.81 85 VAL A CA 1
ATOM 678 C C . VAL A 1 85 ? 20.564 26.473 -34.440 1.00 91.81 85 VAL A C 1
ATOM 680 O O . VAL A 1 85 ? 21.332 26.155 -33.525 1.00 91.81 85 VAL A O 1
ATOM 683 N N . ILE A 1 86 ? 19.653 25.612 -34.903 1.00 93.38 86 ILE A N 1
ATOM 684 C C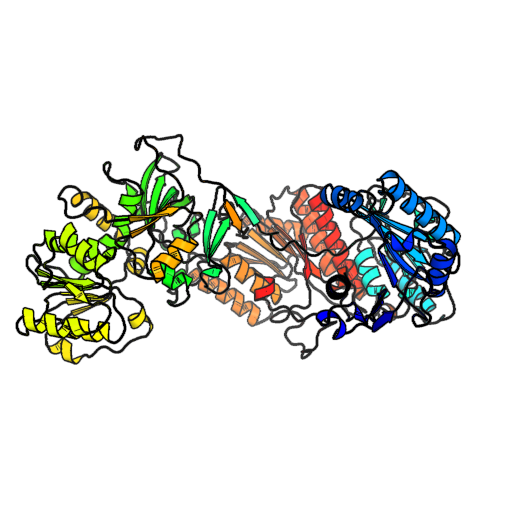A . ILE A 1 86 ? 19.575 24.235 -34.410 1.00 93.38 86 ILE A CA 1
ATOM 685 C C . ILE A 1 86 ? 20.825 23.468 -34.862 1.00 93.38 86 ILE A C 1
ATOM 687 O O . ILE A 1 86 ? 21.163 23.422 -36.045 1.00 93.38 86 ILE A O 1
ATOM 691 N N . SER A 1 87 ? 21.523 22.829 -33.925 1.00 91.69 87 SER A N 1
ATOM 692 C CA . SER A 1 87 ? 22.671 21.973 -34.227 1.00 91.69 87 SER A CA 1
ATOM 693 C C . SER A 1 87 ? 22.258 20.784 -35.101 1.00 91.69 87 SER A C 1
ATOM 695 O O . SER A 1 87 ? 21.106 20.342 -35.053 1.00 91.69 87 SER A O 1
ATOM 697 N N . ASP A 1 88 ? 23.196 20.194 -35.847 1.00 89.12 88 ASP A N 1
ATOM 698 C CA . ASP A 1 88 ? 22.916 18.935 -36.550 1.00 89.12 88 ASP A CA 1
ATOM 699 C C . ASP A 1 88 ? 22.354 17.877 -35.582 1.00 89.12 88 ASP A C 1
ATOM 701 O O . ASP A 1 88 ? 22.700 17.848 -34.396 1.00 89.12 88 ASP A O 1
ATOM 705 N N . LYS A 1 89 ? 21.420 17.055 -36.077 1.00 88.38 89 LYS A N 1
ATOM 706 C CA . LYS A 1 89 ? 20.656 16.057 -35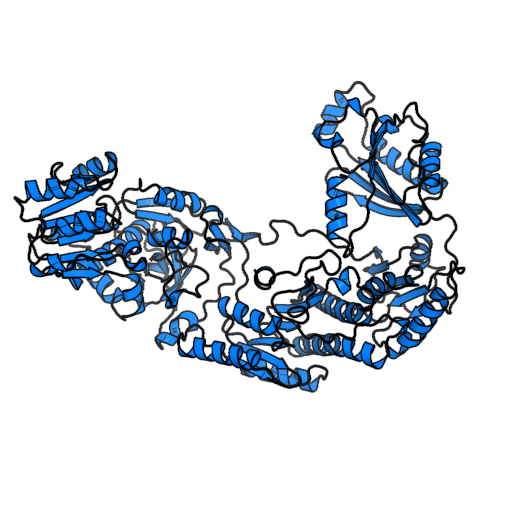.306 1.00 88.38 89 LYS A CA 1
ATOM 707 C C . LYS A 1 89 ? 19.781 16.632 -34.175 1.00 88.38 89 LYS A C 1
ATOM 709 O O . LYS A 1 89 ? 19.169 15.836 -33.458 1.00 88.38 89 LYS A O 1
ATOM 714 N N . GLY A 1 90 ? 19.678 17.957 -34.038 1.00 92.06 90 GLY A N 1
ATOM 715 C CA . GLY A 1 90 ? 18.813 18.648 -33.079 1.00 92.06 90 GLY A CA 1
ATOM 716 C C . GLY A 1 90 ? 17.326 18.610 -33.450 1.00 92.06 90 GLY A C 1
ATOM 717 O O . GLY A 1 90 ? 16.936 18.110 -34.510 1.00 92.06 90 GLY A O 1
ATOM 718 N N . PHE A 1 91 ? 16.475 19.133 -32.565 1.00 94.19 91 PHE A N 1
ATOM 719 C CA . PHE A 1 91 ? 15.017 19.013 -32.683 1.00 94.19 91 PHE A CA 1
ATOM 720 C C . PHE A 1 91 ? 14.283 20.353 -32.605 1.00 94.19 91 PHE A C 1
ATOM 722 O O . PHE A 1 91 ? 14.673 21.264 -31.877 1.00 94.19 91 PHE A O 1
ATOM 729 N N . LEU A 1 92 ? 13.145 20.413 -33.292 1.00 95.06 92 LEU A N 1
ATOM 730 C CA . LEU A 1 92 ? 12.148 21.472 -33.170 1.00 95.06 92 LEU A CA 1
ATOM 731 C C . LEU A 1 92 ? 10.826 20.841 -32.719 1.00 95.06 92 LEU A C 1
ATOM 733 O O . LEU A 1 92 ? 10.269 19.990 -33.409 1.00 95.06 92 LEU A O 1
ATOM 737 N N . LE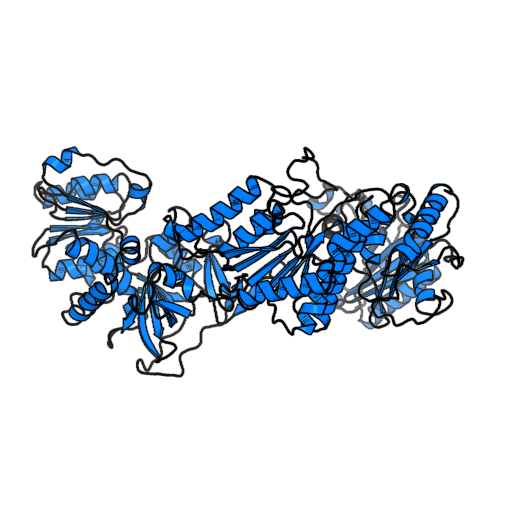U A 1 93 ? 10.322 21.240 -31.554 1.00 95.00 93 LEU A N 1
ATOM 738 C CA . LEU A 1 93 ? 8.996 20.870 -31.069 1.00 95.00 93 LEU A CA 1
ATOM 739 C C . LEU A 1 93 ? 8.066 22.070 -31.200 1.00 95.00 93 LEU A C 1
ATOM 741 O O . LEU A 1 93 ? 8.253 23.076 -30.523 1.00 95.00 93 LEU A O 1
ATOM 745 N N . SER A 1 94 ? 7.035 21.941 -32.024 1.00 93.88 94 SER A N 1
ATOM 746 C CA . SER A 1 94 ? 6.063 23.003 -32.271 1.00 93.88 94 SER A CA 1
ATOM 747 C C . SER A 1 94 ? 4.683 22.605 -31.750 1.00 93.88 94 SER A C 1
ATOM 749 O O . SER A 1 94 ? 4.202 21.503 -32.021 1.00 93.88 94 SER A O 1
ATOM 751 N N . VAL A 1 95 ? 4.040 23.489 -30.988 1.00 93.81 95 VAL A N 1
ATOM 752 C CA . VAL A 1 95 ? 2.731 23.256 -30.364 1.00 93.81 95 VAL A CA 1
ATOM 753 C C . VAL A 1 95 ? 1.712 24.248 -30.909 1.00 93.81 95 VAL A C 1
ATOM 755 O O . VAL A 1 95 ? 1.881 25.456 -30.757 1.00 93.81 95 VAL A O 1
ATOM 758 N N . PHE A 1 96 ? 0.632 23.730 -31.488 1.00 93.00 96 PHE A N 1
ATOM 759 C CA . PHE A 1 96 ? -0.442 24.506 -32.109 1.00 93.00 96 PHE A CA 1
ATOM 760 C C . PHE A 1 96 ? -1.789 24.193 -31.465 1.00 93.00 96 PHE A C 1
ATOM 762 O O . PHE A 1 96 ? -1.992 23.106 -30.914 1.00 93.00 96 PHE A O 1
ATOM 769 N N . ARG A 1 97 ? -2.749 25.106 -31.621 1.00 90.75 97 ARG A N 1
ATOM 770 C CA . ARG A 1 97 ? -4.171 24.752 -31.539 1.00 90.75 97 ARG A CA 1
ATOM 771 C C . ARG A 1 97 ? -4.615 24.241 -32.909 1.00 90.75 97 ARG A C 1
ATOM 773 O O . ARG A 1 97 ? -4.309 24.872 -33.910 1.00 90.75 97 ARG A O 1
ATOM 780 N N . TYR A 1 98 ? -5.320 23.113 -32.951 1.00 90.19 98 TYR A N 1
ATOM 781 C CA . TYR A 1 98 ? -6.063 22.654 -34.134 1.00 90.19 98 TYR A CA 1
ATOM 782 C C . TYR A 1 98 ? -7.572 22.901 -33.985 1.00 90.19 98 TYR A C 1
ATOM 784 O O . TYR A 1 98 ? -8.299 22.915 -34.972 1.00 90.19 98 TYR A O 1
ATOM 792 N N . GLN A 1 99 ? -8.036 23.122 -32.751 1.00 89.50 99 GLN A N 1
ATOM 793 C CA . GLN A 1 99 ? -9.420 23.444 -32.429 1.00 89.50 99 GLN A CA 1
ATOM 794 C C . GLN A 1 99 ? -9.480 24.348 -31.191 1.00 89.50 99 GLN A C 1
ATOM 796 O O . GLN A 1 99 ? -8.718 24.160 -30.243 1.00 89.50 99 GLN A O 1
ATOM 801 N N . LEU A 1 100 ? -10.410 25.306 -31.191 1.00 86.88 100 LEU A N 1
ATOM 802 C CA . LEU A 1 100 ? -10.724 26.126 -30.018 1.00 86.88 100 LEU A CA 1
ATOM 803 C C . LEU A 1 100 ? -11.818 25.478 -29.160 1.00 86.88 100 LEU A C 1
ATOM 805 O O . LEU A 1 100 ? -12.779 24.900 -29.673 1.00 86.88 100 LEU A O 1
ATOM 809 N N . THR A 1 101 ? -11.682 25.610 -27.846 1.00 86.62 101 THR A N 1
ATOM 810 C CA . THR A 1 101 ? -12.713 25.261 -26.858 1.00 86.62 101 THR A CA 1
ATOM 811 C C . THR A 1 101 ? -13.819 26.322 -26.817 1.00 86.62 101 THR A C 1
ATOM 813 O O . THR A 1 101 ? -13.620 27.450 -27.267 1.00 86.62 101 THR A O 1
ATOM 816 N N . GLU A 1 102 ? -14.992 26.002 -26.256 1.00 84.19 102 GLU A N 1
ATOM 817 C CA . GLU A 1 102 ? -16.101 26.970 -26.148 1.00 84.19 102 GLU A CA 1
ATOM 818 C C . GLU A 1 102 ? -15.712 28.286 -25.440 1.00 84.19 102 GLU A C 1
ATOM 820 O O . GLU A 1 102 ? -16.032 29.351 -25.975 1.00 84.19 102 GLU A O 1
ATOM 825 N N . PRO A 1 103 ? -14.969 28.276 -24.309 1.00 85.69 103 PRO A N 1
ATOM 826 C CA . PRO A 1 103 ? -14.514 29.518 -23.683 1.00 85.69 103 PRO A CA 1
ATOM 827 C C . PRO A 1 103 ? -13.568 30.331 -24.574 1.00 85.69 103 PRO A C 1
ATOM 829 O O . PRO A 1 103 ? -13.643 31.558 -24.608 1.00 85.69 103 PRO A O 1
ATOM 832 N N . GLU A 1 104 ? -12.684 29.668 -25.323 1.00 85.00 104 GLU A N 1
ATOM 833 C CA . GLU A 1 104 ? -11.764 30.354 -26.235 1.00 85.00 104 GLU A CA 1
ATOM 834 C C . GLU A 1 104 ? -12.483 30.934 -27.444 1.00 85.00 104 GLU A C 1
ATOM 836 O O . GLU A 1 104 ? -12.126 32.021 -27.882 1.00 85.00 104 GLU A O 1
ATOM 841 N N . LEU A 1 105 ? -13.510 30.257 -27.966 1.00 81.94 105 LEU A N 1
ATOM 842 C CA . LEU A 1 105 ? -14.353 30.797 -29.031 1.00 81.94 105 LEU A CA 1
ATOM 843 C C . LEU A 1 105 ? -15.050 32.086 -28.580 1.00 81.94 105 LEU A C 1
ATOM 845 O O . LEU A 1 105 ? -15.081 33.050 -29.342 1.00 81.94 105 LEU A O 1
ATOM 849 N N . ALA A 1 106 ? -15.543 32.133 -27.339 1.00 82.00 106 ALA A N 1
ATOM 850 C CA . ALA A 1 106 ? -16.139 33.339 -26.767 1.00 82.00 106 ALA A CA 1
ATOM 851 C C . ALA A 1 106 ? -15.114 34.481 -26.623 1.00 82.00 106 ALA A C 1
ATOM 853 O O . ALA A 1 106 ? -15.381 35.605 -27.044 1.00 82.00 106 ALA A O 1
ATOM 854 N N . LEU A 1 107 ? -13.913 34.198 -26.102 1.00 80.69 107 LEU A N 1
ATOM 855 C CA . LEU A 1 107 ? -12.831 35.189 -25.988 1.00 80.69 107 LEU A CA 1
ATOM 856 C C . LEU A 1 107 ? -12.341 35.686 -27.358 1.00 80.69 107 LEU A C 1
ATOM 858 O O . LEU A 1 107 ? -12.084 36.876 -27.540 1.00 80.69 107 LEU A O 1
ATOM 862 N N . ASN A 1 108 ? -12.252 34.786 -28.335 1.00 75.00 108 ASN A N 1
ATOM 863 C CA . ASN A 1 108 ? -11.852 35.079 -29.710 1.00 75.00 108 ASN A CA 1
ATOM 864 C C . ASN A 1 108 ? -12.857 36.001 -30.424 1.00 75.00 108 ASN A C 1
ATOM 866 O O . ASN A 1 108 ? -12.464 36.769 -31.292 1.00 75.00 108 ASN A O 1
ATOM 870 N N . GLN A 1 109 ? -14.138 35.981 -30.038 1.00 72.75 109 GLN A N 1
ATOM 871 C CA . GLN A 1 109 ? -15.144 36.927 -30.540 1.00 72.75 109 GLN A CA 1
ATOM 872 C C . GLN A 1 109 ? -15.060 38.314 -29.881 1.00 72.75 109 GLN A C 1
ATOM 874 O O . GLN A 1 109 ? -15.515 39.291 -30.472 1.00 72.75 109 GLN A O 1
ATOM 879 N N . MET A 1 110 ? -14.495 38.415 -28.672 1.00 73.62 110 MET A N 1
ATOM 880 C CA . MET A 1 110 ? -14.374 39.677 -27.928 1.00 73.62 110 MET A CA 1
ATOM 881 C C . MET A 1 110 ? -13.110 40.472 -28.283 1.00 73.62 110 MET A C 1
ATOM 883 O O . MET A 1 110 ? -13.116 41.700 -28.206 1.00 73.62 110 MET A O 1
ATOM 887 N N . ASN A 1 111 ? -12.027 39.802 -28.686 1.00 62.94 111 ASN A N 1
ATOM 888 C CA . ASN A 1 111 ? -10.829 40.466 -29.199 1.00 62.94 111 ASN A CA 1
ATOM 889 C C . ASN A 1 111 ? -11.097 40.954 -30.628 1.00 62.94 111 ASN A C 1
ATOM 891 O O . ASN A 1 111 ? -11.206 40.138 -31.532 1.00 62.94 111 ASN A O 1
ATOM 895 N N . GLY A 1 112 ? -11.161 42.270 -30.855 1.00 55.81 112 GLY A N 1
ATOM 896 C CA . GLY A 1 112 ? -11.506 42.909 -32.141 1.00 55.81 112 GLY A CA 1
ATOM 897 C C . GLY A 1 112 ? -10.592 42.639 -33.357 1.00 55.81 112 GLY A C 1
ATOM 898 O O . GLY A 1 112 ? -10.626 43.411 -34.312 1.00 55.81 112 GLY A O 1
ATOM 899 N N . LYS A 1 113 ? -9.774 41.576 -33.345 1.00 60.09 113 LYS A N 1
ATOM 900 C CA . LYS A 1 113 ? -9.119 40.992 -34.530 1.00 60.09 113 LYS A CA 1
ATOM 901 C C . LYS A 1 113 ? -10.094 40.010 -35.222 1.00 60.09 113 LYS A C 1
ATOM 903 O O . LYS A 1 113 ? -11.112 39.617 -34.663 1.00 60.09 113 LYS A O 1
ATOM 908 N N . LYS A 1 114 ? -9.813 39.616 -36.471 1.00 63.25 114 LYS A N 1
ATOM 909 C CA . LYS A 1 114 ? -10.629 38.652 -37.241 1.00 63.25 114 LYS A CA 1
ATOM 910 C C . LYS A 1 114 ? -10.815 37.346 -36.447 1.00 63.25 114 LYS A C 1
ATOM 912 O O . LYS A 1 114 ? -9.826 36.706 -36.107 1.00 63.25 114 LYS A O 1
ATOM 917 N N . ALA A 1 115 ? -12.063 36.944 -36.188 1.00 67.62 115 ALA A N 1
ATOM 918 C CA . ALA A 1 115 ? -12.365 35.728 -35.429 1.00 67.62 115 ALA A CA 1
ATOM 919 C C . ALA A 1 115 ? -11.791 34.483 -36.130 1.00 67.62 115 ALA A C 1
ATOM 921 O O . ALA A 1 115 ? -12.233 34.119 -37.224 1.00 67.62 115 ALA A O 1
ATOM 922 N N . LEU A 1 116 ? -10.809 33.841 -35.492 1.00 74.38 116 LEU A N 1
ATOM 923 C CA . LEU A 1 116 ? -10.174 32.619 -35.992 1.00 74.38 116 LEU A CA 1
ATOM 924 C C . LEU A 1 116 ? -11.162 31.451 -36.041 1.00 74.38 116 LEU A C 1
ATOM 926 O O . LEU A 1 116 ? -11.848 31.176 -35.054 1.00 74.38 116 LEU A O 1
ATOM 930 N N . LYS A 1 117 ? -11.213 30.740 -37.170 1.00 81.81 117 LYS A N 1
ATOM 931 C CA . LYS A 1 117 ? -11.993 29.505 -37.329 1.00 81.81 117 LYS A CA 1
ATOM 932 C C . LYS A 1 117 ? -11.077 28.287 -37.223 1.00 81.81 117 LYS A C 1
ATOM 934 O O . LYS A 1 117 ? -9.896 28.365 -37.543 1.00 81.81 117 LYS A O 1
ATOM 939 N N . ASN A 1 118 ? -11.633 27.125 -36.874 1.00 83.00 118 ASN A N 1
ATOM 940 C CA . ASN A 1 118 ? -10.866 25.868 -36.843 1.00 83.00 118 ASN A CA 1
ATOM 941 C C . ASN A 1 118 ? -10.186 25.561 -38.193 1.00 83.00 118 ASN A C 1
ATOM 943 O O . ASN A 1 118 ? -9.054 25.097 -38.213 1.00 83.00 118 ASN A O 1
ATOM 947 N N . ALA A 1 119 ? -10.826 25.899 -39.318 1.00 85.44 119 ALA A N 1
ATOM 948 C CA . ALA A 1 119 ? -10.225 25.748 -40.646 1.00 85.44 119 ALA A CA 1
ATOM 949 C C . ALA A 1 119 ? -8.952 26.598 -40.831 1.00 85.44 119 ALA A C 1
ATOM 951 O O . ALA A 1 119 ? -8.024 26.168 -41.512 1.00 85.44 119 ALA A O 1
ATOM 952 N N . ASP A 1 120 ? -8.887 27.781 -40.208 1.00 87.25 120 ASP A N 1
ATOM 953 C CA . ASP A 1 120 ? -7.695 28.631 -40.249 1.00 87.25 120 ASP A CA 1
ATOM 954 C C . ASP A 1 120 ? -6.556 28.002 -39.424 1.00 87.25 120 ASP A C 1
ATOM 956 O O . ASP A 1 120 ? -5.409 27.988 -39.866 1.00 87.25 120 ASP A O 1
ATOM 960 N N . LEU A 1 121 ? -6.879 27.417 -38.262 1.00 89.69 121 LEU A N 1
ATOM 961 C CA . LEU A 1 121 ? -5.925 26.700 -37.403 1.00 89.69 121 LEU A CA 1
ATOM 962 C C . LEU A 1 121 ? -5.334 25.463 -38.097 1.00 89.69 121 LEU A C 1
ATOM 964 O O . LEU A 1 121 ? -4.123 25.247 -38.087 1.00 89.69 121 LEU A O 1
ATOM 968 N N . GLU A 1 122 ? -6.183 24.651 -38.729 1.00 89.38 122 GLU A N 1
ATOM 969 C CA . GLU A 1 122 ? -5.741 23.479 -39.490 1.00 89.38 122 GLU A CA 1
ATOM 970 C C . GLU A 1 122 ? -4.860 23.875 -40.672 1.00 89.38 122 GLU A C 1
ATOM 972 O O . GLU A 1 122 ? -3.812 23.262 -40.893 1.00 89.38 122 GLU A O 1
ATOM 977 N N . LYS A 1 123 ? -5.252 24.928 -41.401 1.00 90.88 123 LYS A N 1
ATOM 978 C CA . LYS A 1 123 ? -4.455 25.463 -42.504 1.00 90.88 123 LYS A CA 1
ATOM 979 C C . LYS A 1 123 ? -3.078 25.914 -42.015 1.00 90.88 123 LYS A C 1
ATOM 981 O O . LYS A 1 123 ? -2.082 25.511 -42.606 1.00 90.88 123 LYS A O 1
ATOM 986 N N . ARG A 1 124 ? -3.009 26.652 -40.901 1.00 91.00 124 ARG A N 1
ATOM 987 C CA . ARG A 1 124 ? -1.744 27.089 -40.289 1.00 91.00 124 ARG A CA 1
ATOM 988 C C . ARG A 1 124 ? -0.813 25.914 -39.992 1.00 91.00 124 ARG A C 1
ATOM 990 O O . ARG A 1 124 ? 0.371 25.990 -40.298 1.00 91.00 124 ARG A O 1
ATOM 997 N N . ILE A 1 125 ? -1.338 24.816 -39.448 1.00 93.12 125 ILE A N 1
ATOM 998 C CA . ILE A 1 125 ? -0.546 23.608 -39.176 1.00 93.12 125 ILE A CA 1
ATOM 999 C C . ILE A 1 125 ? -0.008 22.990 -40.474 1.00 93.12 125 ILE A C 1
ATOM 1001 O O . ILE A 1 125 ? 1.156 22.598 -40.529 1.00 93.12 125 ILE A O 1
ATOM 1005 N N . VAL A 1 126 ? -0.841 22.883 -41.514 1.00 94.06 126 VAL A N 1
ATOM 1006 C CA . VAL A 1 126 ? -0.430 22.324 -42.814 1.00 94.06 126 VAL A CA 1
ATOM 1007 C C . VAL A 1 126 ? 0.645 23.187 -43.470 1.00 94.06 126 VAL A C 1
ATOM 1009 O O . VAL A 1 126 ? 1.638 22.644 -43.954 1.00 94.06 126 VAL A O 1
ATOM 1012 N N . ASP A 1 127 ? 0.457 24.505 -43.469 1.00 93.00 127 ASP A N 1
ATOM 1013 C CA . ASP A 1 127 ? 1.398 25.460 -44.051 1.00 93.00 127 ASP A CA 1
ATOM 1014 C C . ASP A 1 127 ? 2.735 25.423 -43.294 1.00 93.00 127 ASP A C 1
ATOM 1016 O O . ASP A 1 127 ? 3.786 25.309 -43.919 1.00 93.00 127 ASP A O 1
ATOM 1020 N N . PHE A 1 128 ? 2.703 25.369 -41.956 1.00 94.38 128 PHE A N 1
ATOM 1021 C CA . PHE A 1 128 ? 3.904 25.233 -41.128 1.00 94.38 128 PHE A CA 1
ATOM 1022 C C . PHE A 1 128 ? 4.669 23.933 -41.401 1.00 94.38 128 PHE A C 1
ATOM 1024 O O . PHE A 1 128 ? 5.888 23.950 -41.538 1.00 94.38 128 PHE A O 1
ATOM 1031 N N . VAL A 1 129 ? 3.975 22.790 -41.490 1.00 95.25 129 VAL A N 1
ATOM 1032 C CA . VAL A 1 129 ? 4.626 21.498 -41.771 1.00 95.25 129 VAL A CA 1
ATOM 1033 C C . VAL A 1 129 ? 5.309 21.521 -43.137 1.00 95.25 129 VAL A C 1
ATOM 1035 O O . VAL A 1 129 ? 6.437 21.046 -43.248 1.00 95.25 129 VAL A O 1
ATOM 1038 N N . LYS A 1 130 ? 4.657 22.088 -44.159 1.00 95.00 130 LYS A N 1
ATOM 1039 C CA . LYS A 1 130 ? 5.241 22.215 -45.501 1.00 95.00 130 LYS A CA 1
ATOM 1040 C C . LYS A 1 130 ? 6.474 23.116 -45.500 1.00 95.00 130 LYS A C 1
ATOM 1042 O O . LYS A 1 130 ? 7.493 22.696 -46.034 1.00 95.00 130 LYS A O 1
ATOM 1047 N N . ALA A 1 131 ? 6.381 24.289 -44.871 1.00 94.19 131 ALA A N 1
ATOM 1048 C CA . ALA A 1 131 ? 7.488 25.236 -44.754 1.00 94.19 131 ALA A CA 1
ATOM 1049 C C . ALA A 1 131 ? 8.685 24.619 -44.005 1.00 94.19 131 ALA A C 1
ATOM 1051 O O . ALA A 1 131 ? 9.832 24.705 -44.440 1.00 94.19 131 ALA A O 1
ATOM 1052 N N . ALA A 1 132 ? 8.427 23.894 -42.911 1.00 94.00 132 ALA A N 1
ATOM 1053 C CA . ALA A 1 132 ? 9.487 23.232 -42.154 1.00 94.00 132 ALA A CA 1
ATOM 1054 C C . ALA A 1 132 ? 10.188 22.161 -43.006 1.00 94.00 132 ALA A C 1
ATOM 1056 O O . ALA A 1 132 ? 11.415 22.071 -43.014 1.00 94.00 132 ALA A O 1
ATOM 1057 N N . GLN A 1 133 ? 9.421 21.377 -43.766 1.00 92.75 133 GLN A N 1
ATOM 1058 C CA . GLN A 1 133 ? 9.972 20.369 -44.671 1.00 92.75 133 GLN A CA 1
ATOM 1059 C C . GLN A 1 133 ? 10.759 20.980 -45.836 1.00 92.75 133 GLN A C 1
ATOM 1061 O O . GLN A 1 133 ? 11.786 20.416 -46.205 1.00 92.75 133 GLN A O 1
ATOM 1066 N N . SER A 1 134 ? 10.336 22.121 -46.397 1.00 92.50 134 SER A N 1
ATOM 1067 C CA . SER A 1 134 ? 11.082 22.792 -47.474 1.00 92.50 134 SER A CA 1
ATOM 1068 C C . SER A 1 134 ? 12.415 23.373 -47.012 1.00 92.50 134 SER A C 1
ATOM 1070 O O . SER A 1 134 ? 13.357 23.390 -47.796 1.00 92.50 134 SER A O 1
ATOM 1072 N N . VAL A 1 135 ? 12.510 23.791 -45.746 1.00 92.00 135 VAL A N 1
ATOM 1073 C CA . VAL A 1 135 ? 13.767 24.237 -45.119 1.00 92.00 135 VAL A CA 1
ATOM 1074 C C . VAL A 1 135 ? 14.709 23.058 -44.805 1.00 92.00 135 VAL A C 1
ATOM 1076 O O . VAL A 1 135 ? 15.917 23.240 -44.693 1.00 92.00 135 VAL A O 1
ATOM 1079 N N . GLY A 1 136 ? 14.181 21.831 -44.710 1.00 89.88 136 GLY A N 1
ATOM 1080 C CA . GLY A 1 136 ? 14.968 20.611 -44.484 1.00 89.88 136 GLY A CA 1
ATOM 1081 C C . GLY A 1 136 ? 14.707 19.908 -43.148 1.00 89.88 136 GLY A C 1
ATOM 1082 O O . GLY A 1 136 ? 15.464 19.019 -42.757 1.00 89.88 136 GLY A O 1
ATOM 1083 N N . PHE A 1 137 ? 13.650 20.274 -42.416 1.00 93.06 137 PHE A N 1
ATOM 1084 C CA . PHE A 1 137 ? 13.241 19.532 -41.224 1.00 93.06 137 PHE A CA 1
ATOM 1085 C C . PHE A 1 137 ? 12.511 18.229 -41.572 1.00 93.06 137 PHE A C 1
ATOM 1087 O O . PHE A 1 137 ? 11.518 18.214 -42.301 1.00 93.06 137 PHE A O 1
ATOM 1094 N N . ASN A 1 138 ? 12.907 17.138 -40.916 1.00 92.38 138 ASN A N 1
ATOM 1095 C CA . ASN A 1 138 ? 12.222 15.853 -41.008 1.00 92.38 138 ASN A CA 1
ATOM 1096 C C . ASN A 1 138 ? 11.132 15.736 -39.944 1.00 92.38 138 ASN A C 1
ATOM 1098 O O . ASN A 1 138 ? 11.388 15.895 -38.750 1.00 92.38 138 ASN A O 1
ATOM 1102 N N . LEU A 1 139 ? 9.905 15.434 -40.370 1.00 93.12 139 LEU A N 1
ATOM 1103 C CA . LEU A 1 139 ? 8.771 15.224 -39.474 1.00 93.12 139 LEU A CA 1
ATOM 1104 C C . LEU A 1 139 ? 8.895 13.872 -38.755 1.00 93.12 139 LEU A C 1
ATOM 1106 O O . LEU A 1 139 ? 8.746 12.819 -39.368 1.00 93.12 139 LEU A O 1
ATOM 1110 N N . ILE A 1 140 ? 9.092 13.908 -37.436 1.00 93.00 140 ILE A N 1
ATOM 1111 C CA . ILE A 1 140 ? 9.304 12.717 -36.604 1.00 93.00 140 ILE A CA 1
ATOM 1112 C C . ILE A 1 140 ? 8.006 12.209 -35.985 1.00 93.00 140 ILE A C 1
ATOM 1114 O O . ILE A 1 140 ? 7.724 11.010 -35.987 1.00 93.00 140 ILE A O 1
ATOM 1118 N N . ALA A 1 141 ? 7.223 13.103 -35.380 1.00 92.12 141 ALA A N 1
ATOM 1119 C CA . ALA A 1 141 ? 6.033 12.702 -34.643 1.00 92.12 141 ALA A CA 1
ATOM 1120 C C . ALA A 1 141 ? 4.968 13.795 -34.612 1.00 92.12 141 ALA A C 1
ATOM 1122 O O . ALA A 1 141 ? 5.267 14.984 -34.580 1.00 92.12 141 ALA A O 1
ATOM 1123 N N . ARG A 1 142 ? 3.709 13.362 -34.527 1.00 93.31 142 ARG A N 1
ATOM 1124 C CA . ARG A 1 142 ? 2.543 14.212 -34.278 1.00 93.31 142 ARG A CA 1
ATOM 1125 C C . ARG A 1 142 ? 1.717 13.620 -33.138 1.00 93.31 142 ARG A C 1
ATOM 1127 O O . ARG A 1 142 ? 1.418 12.424 -33.153 1.00 93.31 142 ARG A O 1
ATOM 1134 N N . LYS A 1 143 ? 1.352 14.438 -32.149 1.00 92.12 143 LYS A N 1
ATOM 1135 C CA . LYS A 1 143 ? 0.516 14.057 -30.998 1.00 92.12 143 LYS A CA 1
ATOM 1136 C C . LYS A 1 143 ? -0.627 15.050 -30.846 1.00 92.12 143 LYS A C 1
ATOM 1138 O O . LYS A 1 143 ? -0.379 16.247 -30.832 1.00 92.12 143 LYS A O 1
ATOM 1143 N N . LEU A 1 144 ? -1.855 14.549 -30.751 1.00 93.25 144 LEU A N 1
ATOM 1144 C CA . LEU A 1 144 ? -3.051 15.360 -30.532 1.00 93.25 144 LEU A CA 1
ATOM 1145 C C . LEU A 1 144 ? -3.568 15.113 -29.115 1.00 93.25 144 LEU A C 1
ATOM 1147 O O . LEU A 1 144 ? -3.532 13.973 -28.647 1.00 93.25 144 LEU A O 1
ATOM 1151 N N . ASP A 1 145 ? -4.047 16.165 -28.459 1.00 88.56 145 ASP A N 1
ATOM 1152 C CA . ASP A 1 145 ? -4.804 16.052 -27.214 1.00 88.56 145 ASP A CA 1
ATOM 1153 C C . ASP A 1 145 ? -6.326 16.080 -27.473 1.00 88.56 145 ASP A C 1
ATOM 1155 O O . ASP A 1 145 ? -6.796 16.327 -28.591 1.00 88.56 145 ASP A O 1
ATOM 1159 N N . SER A 1 146 ? -7.103 15.815 -26.421 1.00 85.62 146 SER A N 1
ATOM 1160 C CA . SER A 1 146 ? -8.570 15.832 -26.454 1.00 85.62 146 SER A CA 1
ATOM 1161 C C . SER A 1 146 ? -9.186 17.229 -26.313 1.00 85.62 146 SER A C 1
ATOM 1163 O O . SER A 1 146 ? -10.407 17.345 -26.330 1.00 85.62 146 SER A O 1
ATOM 1165 N N . ILE A 1 147 ? -8.376 18.273 -26.119 1.00 85.69 147 ILE A N 1
ATOM 1166 C CA . ILE A 1 147 ? -8.819 19.648 -25.835 1.00 85.69 147 ILE A CA 1
ATOM 1167 C C . ILE A 1 147 ? -8.404 20.643 -26.932 1.00 85.69 147 ILE A C 1
ATOM 1169 O O . ILE A 1 147 ? -8.466 21.854 -26.717 1.00 85.69 147 ILE A O 1
ATOM 1173 N N . GLY A 1 148 ? -7.983 20.150 -28.100 1.00 89.25 148 GLY A N 1
ATOM 1174 C CA . GLY A 1 148 ? -7.763 20.948 -29.306 1.00 89.25 148 GLY A CA 1
ATOM 1175 C C . GLY A 1 148 ? -6.316 21.358 -29.598 1.00 89.25 148 GLY A C 1
ATOM 1176 O O . GLY A 1 148 ? -6.113 22.256 -30.412 1.00 89.25 148 GLY A O 1
ATOM 1177 N N . SER A 1 149 ? -5.300 20.743 -28.984 1.00 92.50 149 SER A N 1
ATOM 1178 C CA . SER A 1 149 ? -3.878 21.022 -29.261 1.00 92.50 149 SER A CA 1
ATOM 1179 C C . SER A 1 149 ? -3.175 19.895 -30.014 1.00 92.50 149 SER A C 1
ATOM 1181 O O . SER A 1 149 ? -3.466 18.710 -29.840 1.00 92.50 149 SER A O 1
ATOM 1183 N N . VAL A 1 150 ? -2.199 20.268 -30.839 1.00 94.75 150 VAL A N 1
ATOM 1184 C CA . VAL A 1 150 ? -1.300 19.341 -31.525 1.00 94.75 150 VAL A CA 1
ATOM 1185 C C . VAL A 1 150 ? 0.151 19.723 -31.258 1.00 94.75 150 VAL A C 1
ATOM 1187 O O . VAL A 1 150 ? 0.539 20.875 -31.422 1.00 94.75 150 VAL A O 1
ATOM 1190 N N . ALA A 1 151 ? 0.956 18.740 -30.867 1.00 94.81 151 ALA A N 1
ATOM 1191 C CA . ALA A 1 151 ? 2.403 18.847 -30.777 1.00 94.81 151 ALA A CA 1
ATOM 1192 C C . ALA A 1 151 ? 3.040 18.108 -31.960 1.00 94.81 151 ALA A C 1
ATOM 1194 O O . ALA A 1 151 ? 2.695 16.953 -32.239 1.00 94.81 151 ALA A O 1
ATOM 1195 N N . ILE A 1 152 ? 3.954 18.776 -32.654 1.00 96.19 152 ILE A N 1
ATOM 1196 C CA . ILE A 1 152 ? 4.639 18.276 -33.843 1.00 96.19 152 ILE A CA 1
ATOM 1197 C C . ILE A 1 152 ? 6.139 18.345 -33.591 1.00 96.19 152 ILE A C 1
ATOM 1199 O O . ILE A 1 152 ? 6.669 19.409 -33.285 1.00 96.19 152 ILE A O 1
ATOM 1203 N N . LEU A 1 153 ? 6.807 17.199 -33.681 1.00 95.38 153 LEU A N 1
ATOM 1204 C CA . LEU A 1 153 ? 8.242 17.075 -33.476 1.00 95.38 153 LEU A CA 1
ATOM 1205 C C . LEU A 1 153 ? 8.935 16.916 -34.823 1.00 95.38 153 LEU A C 1
ATOM 1207 O O . LEU A 1 153 ? 8.626 15.991 -35.578 1.00 95.38 153 LEU A O 1
ATOM 1211 N N . PHE A 1 154 ? 9.911 17.775 -35.057 1.00 95.44 154 PHE A N 1
ATOM 1212 C CA . PHE A 1 154 ? 10.792 17.769 -36.206 1.00 95.44 154 PHE A CA 1
ATOM 1213 C C . PHE A 1 154 ? 12.235 17.527 -35.776 1.00 95.44 154 PHE A C 1
ATOM 1215 O O . PHE A 1 154 ? 12.617 17.827 -34.642 1.00 95.44 154 PHE A O 1
ATOM 1222 N N . ARG A 1 155 ? 13.044 17.018 -36.700 1.00 94.19 155 ARG A N 1
ATOM 1223 C CA . ARG A 1 155 ? 14.483 16.838 -36.522 1.00 94.19 155 ARG A CA 1
ATOM 1224 C C . ARG A 1 155 ? 15.245 17.458 -37.682 1.00 94.19 155 ARG A C 1
ATOM 1226 O O . ARG A 1 155 ? 14.846 17.285 -38.831 1.00 94.19 155 ARG A O 1
ATOM 1233 N N . LYS A 1 156 ? 16.339 18.150 -37.375 1.00 92.94 156 LYS A N 1
ATOM 1234 C CA . LYS A 1 156 ? 17.280 18.666 -38.370 1.00 92.94 156 LYS A CA 1
ATOM 1235 C C . LYS A 1 156 ? 18.306 17.592 -38.719 1.00 92.94 156 LYS A C 1
ATOM 1237 O O . LYS A 1 156 ? 18.892 17.000 -37.813 1.00 92.94 156 LYS A O 1
ATOM 1242 N N . LEU A 1 157 ? 18.536 17.380 -40.012 1.00 85.31 157 LEU A N 1
ATOM 1243 C CA . LEU A 1 157 ? 19.659 16.605 -40.539 1.00 85.31 157 LEU A CA 1
ATOM 1244 C C . LEU A 1 157 ? 20.340 17.434 -41.629 1.00 85.31 157 LEU A C 1
ATOM 1246 O O . LEU A 1 157 ? 19.684 17.849 -42.579 1.00 85.31 157 LEU A O 1
ATOM 1250 N N . PHE A 1 158 ? 21.640 17.697 -41.485 1.00 78.06 158 PHE A N 1
ATOM 1251 C CA . PHE A 1 158 ? 22.394 18.504 -42.454 1.00 78.06 158 PHE A CA 1
ATOM 1252 C C . PHE A 1 158 ? 22.606 17.787 -43.797 1.00 78.06 158 PHE A C 1
ATOM 1254 O O . PHE A 1 158 ? 22.749 18.423 -44.838 1.00 78.06 158 PHE A O 1
ATOM 1261 N N . SER A 1 159 ? 22.624 16.454 -43.781 1.00 77.06 159 SER A N 1
ATOM 1262 C CA . SER A 1 159 ? 22.723 15.624 -44.980 1.00 77.06 159 SER A CA 1
ATOM 1263 C C . SER A 1 159 ? 21.809 14.410 -44.874 1.00 77.06 159 SER A C 1
ATOM 1265 O O . SER A 1 159 ? 21.476 13.965 -43.771 1.00 77.06 159 SER A O 1
ATOM 1267 N N . GLU A 1 160 ? 21.385 13.881 -46.024 1.00 76.38 160 GLU A N 1
ATOM 1268 C CA . GLU A 1 160 ? 20.617 12.642 -46.046 1.00 76.38 160 GLU A CA 1
ATOM 1269 C C . GLU A 1 160 ? 21.444 11.494 -45.445 1.00 76.38 160 GLU A C 1
ATOM 1271 O O . GLU A 1 160 ? 22.604 11.300 -45.831 1.00 76.38 160 GLU A O 1
ATOM 1276 N N . PRO A 1 161 ? 20.863 10.707 -44.522 1.00 81.62 161 PRO A N 1
ATOM 1277 C CA . PRO A 1 161 ? 21.542 9.556 -43.951 1.00 81.62 161 PRO A CA 1
ATOM 1278 C C . PRO A 1 161 ? 21.990 8.581 -45.042 1.00 81.62 161 PRO A C 1
ATOM 1280 O O . PRO A 1 161 ? 21.192 8.113 -45.858 1.00 81.62 161 PRO A O 1
ATOM 1283 N N . LYS A 1 162 ? 23.284 8.254 -45.049 1.00 84.94 162 LYS A N 1
ATOM 1284 C CA . LYS A 1 162 ? 23.862 7.319 -46.019 1.00 84.94 162 LYS A CA 1
ATOM 1285 C C . LYS A 1 162 ? 23.289 5.919 -45.816 1.00 84.94 162 LYS A C 1
ATOM 1287 O O . LYS A 1 162 ? 23.090 5.472 -44.685 1.00 84.94 162 LYS A O 1
ATOM 1292 N N . LEU A 1 163 ? 23.091 5.195 -46.920 1.00 88.12 163 LEU A N 1
ATOM 1293 C CA . LEU A 1 163 ? 22.739 3.779 -46.857 1.00 88.12 163 LEU A CA 1
ATOM 1294 C C . LEU A 1 163 ? 23.825 3.016 -46.081 1.00 88.12 163 LEU A C 1
ATOM 1296 O O . LEU A 1 163 ? 25.005 3.122 -46.432 1.00 88.12 163 LEU A O 1
ATOM 1300 N N . PRO A 1 164 ? 23.457 2.242 -45.046 1.00 87.62 164 PRO A N 1
ATOM 1301 C CA . PRO A 1 164 ? 24.441 1.526 -44.256 1.00 87.62 164 PRO A CA 1
ATOM 1302 C C . PRO A 1 164 ? 25.094 0.426 -45.091 1.00 87.62 164 PRO A C 1
ATOM 1304 O O . PRO A 1 164 ? 24.421 -0.335 -45.797 1.00 87.62 164 PRO A O 1
ATOM 1307 N N . LYS A 1 165 ? 26.421 0.318 -44.987 1.00 87.81 165 LYS A N 1
ATOM 1308 C CA . LYS A 1 165 ? 27.167 -0.808 -45.555 1.00 87.81 165 LYS A CA 1
ATOM 1309 C C . LYS A 1 165 ? 26.688 -2.107 -44.917 1.00 87.81 165 LYS A C 1
ATOM 1311 O O . LYS A 1 165 ? 26.360 -2.142 -43.734 1.00 87.81 165 LYS A O 1
ATOM 1316 N N . LYS A 1 166 ? 26.709 -3.199 -45.684 1.00 86.12 166 LYS A N 1
ATOM 1317 C CA . LYS A 1 166 ? 26.252 -4.519 -45.215 1.00 86.12 166 LYS A CA 1
ATOM 1318 C C . LYS A 1 166 ? 26.981 -4.985 -43.946 1.00 86.12 166 LYS A C 1
ATOM 1320 O O . LYS A 1 166 ? 26.364 -5.604 -43.092 1.00 86.12 166 LYS A O 1
ATOM 1325 N N . GLU A 1 167 ? 28.266 -4.666 -43.822 1.00 86.62 167 GLU A N 1
ATOM 1326 C CA . GLU A 1 167 ? 29.105 -4.968 -42.652 1.00 86.62 167 GLU A CA 1
ATOM 1327 C C . GLU A 1 167 ? 28.784 -4.128 -41.404 1.00 86.62 167 GLU A C 1
ATOM 1329 O O . GLU A 1 167 ? 29.152 -4.521 -40.302 1.00 86.62 167 GLU A O 1
ATOM 1334 N N . ASN A 1 168 ? 28.054 -3.017 -41.561 1.00 90.12 168 ASN A N 1
ATOM 1335 C CA . ASN A 1 168 ? 27.606 -2.151 -40.466 1.00 90.12 168 ASN A CA 1
ATOM 1336 C C . ASN A 1 168 ? 26.168 -2.480 -40.014 1.00 90.12 168 ASN A C 1
ATOM 1338 O O . ASN A 1 168 ? 25.560 -1.719 -39.263 1.00 90.12 168 ASN A O 1
ATOM 1342 N N . ILE A 1 169 ? 25.599 -3.596 -40.482 1.00 92.62 169 ILE A N 1
ATOM 1343 C CA . ILE A 1 169 ? 24.290 -4.096 -40.057 1.00 92.62 169 ILE A CA 1
ATOM 1344 C C . ILE A 1 169 ? 24.519 -5.383 -39.267 1.00 92.62 169 ILE A C 1
ATOM 1346 O O . ILE A 1 169 ? 24.879 -6.414 -39.835 1.00 92.62 169 ILE A O 1
ATOM 1350 N N . ILE A 1 170 ? 24.287 -5.332 -37.957 1.00 94.31 170 ILE A N 1
ATOM 1351 C CA . ILE A 1 170 ? 24.511 -6.454 -37.044 1.00 94.31 170 ILE A CA 1
ATOM 1352 C C . ILE A 1 170 ? 23.171 -7.003 -36.573 1.00 94.31 170 ILE A C 1
ATOM 1354 O O . ILE A 1 170 ? 22.332 -6.293 -36.015 1.00 94.31 170 ILE A O 1
ATOM 1358 N N . GLN A 1 171 ? 22.987 -8.303 -36.773 1.00 93.88 171 GLN A N 1
ATOM 1359 C CA . GLN A 1 171 ? 21.793 -9.015 -36.354 1.00 93.88 171 GLN A CA 1
ATOM 1360 C C . GLN A 1 171 ? 21.902 -9.430 -34.879 1.00 93.88 171 GLN A C 1
ATOM 1362 O O . GLN A 1 171 ? 22.580 -10.398 -34.537 1.00 93.88 171 GLN A O 1
ATOM 1367 N N . ILE A 1 172 ? 21.184 -8.733 -34.003 1.00 95.44 172 ILE A N 1
ATOM 1368 C CA . ILE A 1 172 ? 21.110 -9.023 -32.571 1.00 95.44 172 ILE A CA 1
ATOM 1369 C C . ILE A 1 172 ? 20.032 -10.076 -32.334 1.00 95.44 172 ILE A C 1
ATOM 1371 O O . ILE A 1 172 ? 18.865 -9.760 -32.113 1.00 95.44 172 ILE A O 1
ATOM 1375 N N . SER A 1 173 ? 20.423 -11.346 -32.396 1.00 92.06 173 SER A N 1
ATOM 1376 C CA . SER A 1 173 ? 19.542 -12.465 -32.039 1.00 92.06 173 SER A CA 1
ATOM 1377 C C . SER A 1 173 ? 19.510 -12.728 -30.530 1.00 92.06 173 SER A C 1
ATOM 1379 O O . SER A 1 173 ? 20.385 -12.271 -29.793 1.00 92.06 173 SER A O 1
ATOM 1381 N N . SER A 1 174 ? 18.565 -13.546 -30.072 1.00 84.44 174 SER A N 1
ATOM 1382 C CA . SER A 1 174 ? 18.478 -14.015 -28.688 1.00 84.44 174 SER A CA 1
ATOM 1383 C C . SER A 1 174 ? 19.684 -14.850 -28.240 1.00 84.44 174 SER A C 1
ATOM 1385 O O . SER A 1 174 ? 19.846 -15.055 -27.042 1.00 84.44 174 SER A O 1
ATOM 1387 N N . ASN A 1 175 ? 20.516 -15.340 -29.171 1.00 88.56 175 ASN A N 1
ATOM 1388 C CA . ASN A 1 175 ? 21.802 -15.974 -28.874 1.00 88.56 175 ASN A CA 1
ATOM 1389 C C . ASN A 1 175 ? 22.959 -14.969 -29.090 1.00 88.56 175 ASN A C 1
ATOM 1391 O O . ASN A 1 175 ? 23.275 -14.678 -30.252 1.00 88.56 175 ASN A O 1
ATOM 1395 N N . PRO A 1 176 ? 23.597 -14.468 -28.012 1.00 91.69 176 PRO A N 1
ATOM 1396 C CA . PRO A 1 176 ? 24.747 -13.565 -28.086 1.00 91.69 176 PRO A CA 1
ATOM 1397 C C . PRO A 1 176 ? 25.956 -14.106 -28.850 1.00 91.69 176 PRO A C 1
ATOM 1399 O O . PRO A 1 176 ? 26.667 -13.322 -29.471 1.00 91.69 176 PRO A O 1
ATOM 1402 N N . GLU A 1 177 ? 26.159 -15.427 -28.889 1.00 92.50 177 GLU A N 1
ATOM 1403 C CA . GLU A 1 177 ? 27.305 -16.072 -29.558 1.00 92.50 177 GLU A CA 1
ATOM 1404 C C . GLU A 1 177 ? 27.441 -15.663 -31.029 1.00 92.50 177 GLU A C 1
ATOM 1406 O O . GLU A 1 177 ? 28.534 -15.599 -31.581 1.00 92.50 177 GLU A O 1
ATOM 1411 N N . LYS A 1 178 ? 26.309 -15.358 -31.673 1.00 92.25 178 LYS A N 1
ATOM 1412 C CA . LYS A 1 178 ? 26.245 -15.035 -33.101 1.00 92.25 178 LYS A CA 1
ATOM 1413 C C . LYS A 1 178 ? 26.672 -13.610 -33.445 1.00 92.25 178 LYS A C 1
ATOM 1415 O O . LYS A 1 178 ? 26.841 -13.325 -34.626 1.00 92.25 178 LYS A O 1
ATOM 1420 N N . TRP A 1 179 ? 26.747 -12.709 -32.468 1.00 95.12 179 TRP A N 1
ATOM 1421 C CA . TRP A 1 179 ? 26.926 -11.277 -32.733 1.00 95.12 179 TRP A CA 1
ATOM 1422 C C . TRP A 1 179 ? 27.852 -10.553 -31.757 1.00 95.12 179 TRP A C 1
ATOM 1424 O O . TRP A 1 179 ? 28.290 -9.453 -32.081 1.00 95.12 179 TRP A O 1
ATOM 1434 N N . PHE A 1 180 ? 28.149 -11.127 -30.587 1.00 96.69 180 PHE A N 1
ATOM 1435 C CA . PHE A 1 180 ? 28.902 -10.455 -29.526 1.00 96.69 180 PHE A CA 1
ATOM 1436 C C . PHE A 1 180 ? 30.283 -9.974 -29.993 1.00 96.69 180 PHE A C 1
ATOM 1438 O O . PHE A 1 180 ? 30.559 -8.779 -29.908 1.00 96.69 180 PHE A O 1
ATOM 1445 N N . GLU A 1 181 ? 31.116 -10.872 -30.531 1.00 96.00 181 GLU A N 1
ATOM 1446 C CA . GLU A 1 181 ? 32.476 -10.513 -30.963 1.00 96.00 181 GLU A CA 1
ATOM 1447 C C . GLU A 1 181 ? 32.451 -9.526 -32.137 1.00 96.00 181 GLU A C 1
ATOM 1449 O O . GLU A 1 181 ? 33.138 -8.512 -32.101 1.00 96.00 181 GLU A O 1
ATOM 1454 N N . THR A 1 182 ? 31.564 -9.726 -33.119 1.00 95.19 182 THR A N 1
ATOM 1455 C CA . THR A 1 182 ? 31.407 -8.791 -34.248 1.00 95.19 182 THR A CA 1
ATOM 1456 C C . THR A 1 182 ? 30.998 -7.389 -33.792 1.00 95.19 182 THR A C 1
ATOM 1458 O O . THR A 1 182 ? 31.508 -6.394 -34.302 1.00 95.19 182 THR A O 1
ATOM 1461 N N . LEU A 1 183 ? 30.073 -7.283 -32.832 1.00 94.88 183 LEU A N 1
ATOM 1462 C CA . LEU A 1 183 ? 29.668 -5.993 -32.274 1.00 94.88 183 LEU A CA 1
ATOM 1463 C C . LEU A 1 183 ? 30.817 -5.328 -31.517 1.00 94.88 183 LEU A C 1
ATOM 1465 O O . LEU A 1 183 ? 31.025 -4.124 -31.656 1.00 94.88 183 LEU A O 1
ATOM 1469 N N . LYS A 1 184 ? 31.551 -6.112 -30.728 1.00 94.25 184 LYS A N 1
ATOM 1470 C CA . LYS A 1 184 ? 32.707 -5.647 -29.970 1.00 94.25 184 LYS A CA 1
ATOM 1471 C C . LYS A 1 184 ? 33.789 -5.089 -30.895 1.00 94.25 184 LYS A C 1
ATOM 1473 O O . LYS A 1 184 ? 34.210 -3.954 -30.694 1.00 94.25 184 LYS A O 1
ATOM 1478 N N . GLU A 1 185 ? 34.176 -5.840 -31.924 1.00 92.94 185 GLU A N 1
ATOM 1479 C CA . GLU A 1 185 ? 35.143 -5.412 -32.943 1.00 92.94 185 GLU A CA 1
ATOM 1480 C C . GLU A 1 185 ? 34.699 -4.106 -33.612 1.00 92.94 185 GLU A C 1
ATOM 1482 O O . GLU A 1 185 ? 35.457 -3.140 -33.644 1.00 92.94 185 GLU A O 1
ATOM 1487 N N . LYS A 1 186 ? 33.436 -4.023 -34.052 1.00 90.50 186 LYS A N 1
ATOM 1488 C CA . LYS A 1 186 ? 32.903 -2.831 -34.728 1.00 90.50 186 LYS A CA 1
ATOM 1489 C C . LYS A 1 186 ? 32.867 -1.589 -33.844 1.00 90.50 186 LYS A C 1
ATOM 1491 O O . LYS A 1 186 ? 33.132 -0.496 -34.334 1.00 90.50 186 LYS A O 1
ATOM 1496 N N . ILE A 1 187 ? 32.542 -1.728 -32.560 1.00 88.25 187 ILE A N 1
ATOM 1497 C CA . ILE A 1 187 ? 32.547 -0.590 -31.631 1.00 88.25 187 ILE A CA 1
ATOM 1498 C C . ILE A 1 187 ? 33.979 -0.105 -31.369 1.00 88.25 187 ILE A C 1
ATOM 1500 O O . ILE A 1 187 ? 34.204 1.103 -31.336 1.00 88.25 187 ILE A O 1
ATOM 1504 N N . VAL A 1 188 ? 34.951 -1.016 -31.252 1.00 88.50 188 VAL A N 1
ATOM 1505 C CA . VAL A 1 188 ? 36.372 -0.649 -31.126 1.00 88.50 188 VAL A CA 1
ATOM 1506 C C . VAL A 1 188 ? 36.867 0.057 -32.394 1.00 88.50 188 VAL A C 1
ATOM 1508 O O . VAL A 1 188 ? 37.452 1.132 -32.291 1.00 88.50 188 VAL A O 1
ATOM 1511 N N . GLU A 1 189 ? 36.548 -0.466 -33.584 1.00 87.12 189 GLU A N 1
ATOM 1512 C CA . GLU A 1 189 ? 36.876 0.173 -34.870 1.00 87.12 189 GLU A CA 1
ATOM 1513 C C . GLU A 1 189 ? 36.302 1.596 -34.984 1.00 87.12 189 GLU A C 1
ATOM 1515 O O . GLU A 1 189 ? 36.974 2.493 -35.491 1.00 87.12 189 GLU A O 1
ATOM 1520 N N . GLN A 1 190 ? 35.061 1.814 -34.533 1.00 79.88 190 GLN A N 1
ATOM 1521 C CA . GLN A 1 190 ? 34.414 3.133 -34.558 1.00 79.88 190 GLN A CA 1
ATOM 1522 C C . GLN A 1 190 ? 35.040 4.100 -33.551 1.00 79.88 190 GLN A C 1
ATOM 1524 O O . GLN A 1 190 ? 35.236 5.269 -33.868 1.00 79.88 190 GLN A O 1
ATOM 1529 N N . LYS A 1 191 ? 35.401 3.614 -32.358 1.00 81.50 191 LYS A N 1
ATOM 1530 C CA . LYS A 1 191 ? 36.089 4.411 -31.335 1.00 81.50 191 LYS A CA 1
ATOM 1531 C C . LYS A 1 191 ? 37.456 4.909 -31.818 1.00 81.50 191 LYS A C 1
ATOM 1533 O O . LYS A 1 191 ? 37.837 6.029 -31.501 1.00 81.50 191 LYS A O 1
ATOM 1538 N N . GLU A 1 192 ? 38.197 4.084 -32.559 1.00 81.38 192 GLU A N 1
ATOM 1539 C CA . GLU A 1 192 ? 39.523 4.438 -33.090 1.00 81.38 192 GLU A CA 1
ATOM 1540 C C . GLU A 1 192 ? 39.452 5.341 -34.335 1.00 81.38 192 GLU A C 1
ATOM 1542 O O . GLU A 1 192 ? 40.383 6.102 -34.603 1.00 81.38 192 GLU A O 1
ATOM 1547 N N . ASN A 1 193 ? 38.343 5.302 -35.080 1.00 70.62 193 ASN A N 1
ATOM 1548 C CA . ASN A 1 193 ? 38.122 6.110 -36.277 1.00 70.62 193 ASN A CA 1
ATOM 1549 C C . ASN A 1 193 ? 37.202 7.310 -35.994 1.00 70.62 193 ASN A C 1
ATOM 1551 O O . ASN A 1 193 ? 36.066 7.357 -36.460 1.00 70.62 193 ASN A O 1
ATOM 1555 N N . GLU A 1 194 ? 37.722 8.351 -35.335 1.00 55.44 194 GLU A N 1
ATOM 1556 C CA . GLU A 1 194 ? 36.982 9.602 -35.040 1.00 55.44 194 GLU A CA 1
ATOM 1557 C C . GLU A 1 194 ? 36.431 10.340 -36.289 1.00 55.44 194 GLU A C 1
ATOM 1559 O O . GLU A 1 194 ? 35.681 11.307 -36.165 1.00 55.44 194 GLU A O 1
ATOM 1564 N N . SER A 1 195 ? 36.785 9.903 -37.507 1.00 53.31 195 SER A N 1
ATOM 1565 C CA . SER A 1 195 ? 36.420 10.544 -38.781 1.00 53.31 195 SER A CA 1
ATOM 1566 C C . SER A 1 195 ? 35.292 9.859 -39.571 1.00 53.31 195 SER A C 1
ATOM 1568 O O . SER A 1 195 ? 34.879 10.387 -40.608 1.00 53.31 195 SER A O 1
ATOM 1570 N N . THR A 1 196 ? 34.774 8.704 -39.134 1.00 56.72 196 THR A N 1
ATOM 1571 C CA . THR A 1 196 ? 33.725 7.992 -39.882 1.00 56.72 196 THR A CA 1
ATOM 1572 C C . THR A 1 196 ? 32.325 8.388 -39.421 1.00 56.72 196 THR A C 1
ATOM 1574 O O . THR A 1 196 ? 31.840 7.919 -38.401 1.00 56.72 196 THR A O 1
ATOM 1577 N N . ASP A 1 197 ? 31.614 9.179 -40.228 1.00 63.28 197 ASP A N 1
ATOM 1578 C CA . ASP A 1 197 ? 30.177 9.490 -40.064 1.00 63.28 197 ASP A CA 1
ATOM 1579 C C . ASP A 1 197 ? 29.265 8.278 -40.408 1.00 63.28 197 ASP A C 1
ATOM 1581 O O . ASP A 1 197 ? 28.172 8.417 -40.957 1.00 63.28 197 ASP A O 1
ATOM 1585 N N . GLU A 1 198 ? 29.736 7.047 -40.172 1.00 78.06 198 GLU A N 1
ATOM 1586 C CA . GLU A 1 198 ? 29.032 5.810 -40.520 1.00 78.06 198 GLU A CA 1
ATOM 1587 C C . GLU A 1 198 ? 28.281 5.250 -39.307 1.00 78.06 198 GLU A C 1
ATOM 1589 O O . GLU A 1 198 ? 28.865 4.908 -38.286 1.00 78.06 198 GLU A O 1
ATOM 1594 N N . SER A 1 199 ? 26.956 5.125 -39.421 1.00 87.12 199 SER A N 1
ATOM 1595 C CA . SER A 1 199 ? 26.127 4.556 -38.352 1.00 87.12 199 SER A CA 1
ATOM 1596 C C . SER A 1 199 ? 26.163 3.027 -38.352 1.00 87.12 199 SER A C 1
ATOM 1598 O O . SER A 1 199 ? 26.035 2.397 -39.407 1.00 87.12 199 SER A O 1
ATOM 1600 N N . LEU A 1 200 ? 26.246 2.435 -37.159 1.00 92.50 200 LEU A N 1
ATOM 1601 C CA . LEU A 1 200 ? 26.156 0.990 -36.951 1.00 92.50 200 LEU A CA 1
ATOM 1602 C C . LEU A 1 200 ? 24.724 0.611 -36.546 1.00 92.50 200 LEU A C 1
ATOM 1604 O O . LEU A 1 200 ? 24.190 1.105 -35.552 1.00 92.50 200 LEU A O 1
ATOM 1608 N N . TRP A 1 201 ? 24.092 -0.270 -37.321 1.00 94.50 201 TRP A N 1
ATOM 1609 C CA . TRP A 1 201 ? 22.684 -0.632 -37.174 1.00 94.50 201 TRP A CA 1
ATOM 1610 C C . TRP A 1 201 ? 22.516 -2.003 -36.525 1.00 94.50 201 TRP A C 1
ATOM 1612 O O . TRP A 1 201 ? 22.853 -3.031 -37.106 1.00 94.50 201 TRP A O 1
ATOM 1622 N N . LEU A 1 202 ? 21.928 -2.014 -35.332 1.00 96.12 202 LEU A N 1
ATOM 1623 C CA . LEU A 1 202 ? 21.592 -3.214 -34.576 1.00 96.12 202 LEU A CA 1
ATOM 1624 C C . LEU A 1 202 ? 20.148 -3.627 -34.871 1.00 96.12 202 LEU A C 1
ATOM 1626 O O . LEU A 1 202 ? 19.214 -2.873 -34.594 1.00 96.12 202 LEU A O 1
ATOM 1630 N N . ILE A 1 203 ? 19.942 -4.823 -35.413 1.00 94.50 203 ILE A N 1
ATOM 1631 C CA . ILE A 1 203 ? 18.619 -5.299 -35.831 1.00 94.50 203 ILE A CA 1
ATOM 1632 C C . ILE A 1 203 ? 18.214 -6.521 -35.013 1.00 94.50 203 ILE A C 1
ATOM 1634 O O . ILE A 1 203 ? 18.913 -7.528 -35.014 1.00 94.50 203 ILE A O 1
ATOM 1638 N N . ALA A 1 204 ? 17.047 -6.461 -34.376 1.00 94.50 204 ALA A N 1
ATOM 1639 C CA . ALA A 1 204 ? 16.401 -7.612 -33.754 1.00 94.50 204 ALA A CA 1
ATOM 1640 C C . ALA A 1 204 ? 15.028 -7.843 -34.398 1.00 94.50 204 ALA A C 1
ATOM 1642 O O . ALA A 1 204 ? 14.132 -7.016 -34.247 1.00 94.50 204 ALA A O 1
ATOM 1643 N N . ASN A 1 205 ? 14.870 -8.956 -35.116 1.00 90.00 205 ASN A N 1
ATOM 1644 C CA . ASN A 1 205 ? 13.604 -9.405 -35.722 1.00 90.00 205 ASN A CA 1
ATOM 1645 C C . ASN A 1 205 ? 13.407 -10.932 -35.601 1.00 90.00 205 ASN A C 1
ATOM 1647 O O . ASN A 1 205 ? 12.684 -11.551 -36.380 1.00 90.00 205 ASN A O 1
ATOM 1651 N N . ASP A 1 206 ? 14.111 -11.557 -34.655 1.00 86.31 206 ASP A N 1
ATOM 1652 C CA . ASP A 1 206 ? 14.089 -12.999 -34.427 1.00 86.31 206 ASP A CA 1
ATOM 1653 C C . ASP A 1 206 ? 13.047 -13.411 -33.376 1.00 86.31 206 ASP A C 1
ATOM 1655 O O . ASP A 1 206 ? 12.463 -14.493 -33.452 1.00 86.31 206 ASP A O 1
ATOM 1659 N N . SER A 1 207 ? 12.784 -12.550 -32.392 1.00 88.56 207 SER A N 1
ATOM 1660 C CA . SER A 1 207 ? 11.911 -12.832 -31.257 1.00 88.56 207 SER A CA 1
ATOM 1661 C C . SER A 1 207 ? 11.366 -11.554 -30.630 1.00 88.56 207 SER A C 1
ATOM 1663 O O . SER A 1 207 ? 12.105 -10.603 -30.379 1.00 88.56 207 SER A O 1
ATOM 1665 N N . SER A 1 208 ? 10.099 -11.591 -30.209 1.00 89.00 208 SER A N 1
ATOM 1666 C CA . SER A 1 208 ? 9.523 -10.545 -29.357 1.00 89.00 208 SER A CA 1
ATOM 1667 C C . SER A 1 208 ? 10.171 -10.486 -27.963 1.00 89.00 208 SER A C 1
ATOM 1669 O O . SER A 1 208 ? 9.939 -9.534 -27.223 1.00 89.00 208 SER A O 1
ATOM 1671 N N . LYS A 1 209 ? 10.943 -11.514 -27.572 1.00 93.12 209 LYS A N 1
ATOM 1672 C CA . LYS A 1 209 ? 11.663 -11.648 -26.291 1.00 93.12 209 LYS A CA 1
ATOM 1673 C C . LYS A 1 209 ? 13.159 -11.328 -26.446 1.00 93.12 209 LYS A C 1
ATOM 1675 O O . LYS A 1 209 ? 14.007 -12.084 -25.990 1.00 93.12 209 LYS A O 1
ATOM 1680 N N . ASN A 1 210 ? 13.486 -10.234 -27.127 1.00 94.94 210 ASN A N 1
ATOM 1681 C CA . ASN A 1 210 ? 14.866 -9.813 -27.372 1.00 94.94 210 ASN A CA 1
ATOM 1682 C C . ASN A 1 210 ? 15.283 -8.665 -26.432 1.00 94.94 210 ASN A C 1
ATOM 1684 O O . ASN A 1 210 ? 14.471 -7.802 -26.094 1.00 94.94 210 ASN A O 1
ATOM 1688 N N . GLY A 1 211 ? 16.551 -8.660 -26.011 1.00 95.75 211 GLY A N 1
ATOM 1689 C CA . GLY A 1 211 ? 17.112 -7.693 -25.066 1.00 95.75 211 GLY A CA 1
ATOM 1690 C C . GLY A 1 211 ? 17.689 -6.415 -25.685 1.00 95.75 211 GLY A C 1
ATOM 1691 O O . GLY A 1 211 ? 18.285 -5.610 -24.968 1.00 95.75 211 GLY A O 1
ATOM 1692 N N . ILE A 1 212 ? 17.542 -6.212 -26.998 1.00 97.12 212 ILE A N 1
ATOM 1693 C CA . ILE A 1 212 ? 18.182 -5.115 -27.744 1.00 97.12 212 ILE A CA 1
ATOM 1694 C C . ILE A 1 212 ? 17.939 -3.720 -27.149 1.00 97.12 212 ILE A C 1
ATOM 1696 O O . ILE A 1 212 ? 18.822 -2.874 -27.230 1.00 97.12 212 ILE A O 1
ATOM 1700 N N . ILE A 1 213 ? 16.778 -3.468 -26.528 1.00 96.69 213 ILE A N 1
ATOM 1701 C CA . ILE A 1 213 ? 16.448 -2.153 -25.952 1.00 96.69 213 ILE A CA 1
ATOM 1702 C C . ILE A 1 213 ? 17.335 -1.839 -24.745 1.00 96.69 213 ILE A C 1
ATOM 1704 O O . ILE A 1 213 ? 17.893 -0.750 -24.659 1.00 96.69 213 ILE A O 1
ATOM 1708 N N . GLY A 1 214 ? 17.517 -2.794 -23.834 1.00 96.06 214 GLY A N 1
ATOM 1709 C CA . GLY A 1 214 ? 18.434 -2.600 -22.714 1.00 96.06 214 GLY A CA 1
ATOM 1710 C C . GLY A 1 214 ? 19.897 -2.555 -23.158 1.00 96.06 214 GLY A C 1
ATOM 1711 O O . GLY A 1 214 ? 20.675 -1.782 -22.610 1.00 96.06 214 GLY A O 1
ATOM 1712 N N . LEU A 1 215 ? 20.256 -3.325 -24.191 1.00 97.19 215 LEU A N 1
ATOM 1713 C CA . LEU A 1 215 ? 21.599 -3.314 -24.776 1.00 97.19 215 LEU A CA 1
ATOM 1714 C C . LEU A 1 215 ? 21.965 -1.943 -25.352 1.00 97.19 215 LEU A C 1
ATOM 1716 O O . LEU A 1 215 ? 22.983 -1.372 -24.967 1.00 97.19 215 LEU A O 1
ATOM 1720 N N . ILE A 1 216 ? 21.127 -1.403 -26.248 1.00 96.25 216 ILE A N 1
ATOM 1721 C CA . ILE A 1 216 ? 21.390 -0.120 -26.913 1.00 96.25 216 ILE A CA 1
ATOM 1722 C C . ILE A 1 216 ? 21.432 1.032 -25.906 1.00 96.25 216 ILE A C 1
ATOM 1724 O O . ILE A 1 216 ? 22.260 1.927 -26.042 1.00 96.25 216 ILE A O 1
ATOM 1728 N N . ASN A 1 217 ? 20.583 1.002 -24.875 1.00 94.69 217 ASN A N 1
ATOM 1729 C CA . ASN A 1 217 ? 20.569 2.036 -23.846 1.00 94.69 217 ASN A CA 1
ATOM 1730 C C . ASN A 1 217 ? 21.901 2.099 -23.087 1.00 94.69 217 ASN A C 1
ATOM 1732 O O . ASN A 1 217 ? 22.394 3.194 -22.839 1.00 94.69 217 ASN A O 1
ATOM 1736 N N . CYS A 1 218 ? 22.504 0.953 -22.752 1.00 94.50 218 CYS A N 1
ATOM 1737 C CA . CYS A 1 218 ? 23.818 0.917 -22.108 1.00 94.50 218 CYS A CA 1
ATOM 1738 C C . CYS A 1 218 ? 24.948 1.294 -23.071 1.00 94.50 218 CYS A C 1
ATOM 1740 O O . CYS A 1 218 ? 25.759 2.153 -22.740 1.00 94.50 218 CYS A O 1
ATOM 1742 N N . LEU A 1 219 ? 24.989 0.691 -24.265 1.00 95.06 219 LEU A N 1
ATOM 1743 C CA . LEU A 1 219 ? 26.095 0.893 -25.208 1.00 95.06 219 LEU A CA 1
ATOM 1744 C C . LEU A 1 219 ? 26.196 2.333 -25.709 1.00 95.06 219 LEU A C 1
ATOM 1746 O O . LEU A 1 219 ? 27.297 2.821 -25.911 1.00 95.06 219 LEU A O 1
ATOM 1750 N N . ARG A 1 220 ? 25.074 3.047 -25.857 1.00 92.50 220 ARG A N 1
ATOM 1751 C CA . ARG A 1 220 ? 25.086 4.468 -26.245 1.00 92.50 220 ARG A CA 1
ATOM 1752 C C . ARG A 1 220 ? 25.700 5.402 -25.197 1.00 92.50 220 ARG A C 1
ATOM 1754 O O . ARG A 1 220 ? 25.886 6.577 -25.496 1.00 92.50 220 ARG A O 1
ATOM 1761 N N . LEU A 1 221 ? 25.955 4.910 -23.985 1.00 90.44 221 LEU A N 1
ATOM 1762 C CA . LEU A 1 221 ? 26.670 5.630 -22.929 1.00 90.44 221 LEU A CA 1
ATOM 1763 C C . LEU A 1 221 ? 28.142 5.205 -22.828 1.00 90.44 221 LEU A C 1
ATOM 1765 O O . LEU A 1 221 ? 28.880 5.765 -22.021 1.00 90.44 221 LEU A O 1
ATOM 1769 N N . GLU A 1 222 ? 28.564 4.206 -23.604 1.00 90.81 222 GLU A N 1
ATOM 1770 C CA . GLU A 1 222 ? 29.962 3.795 -23.714 1.00 90.81 222 GLU A CA 1
ATOM 1771 C C . GLU A 1 222 ? 30.656 4.578 -24.845 1.00 90.81 222 GLU A C 1
ATOM 1773 O O . GLU A 1 222 ? 29.988 5.009 -25.789 1.00 90.81 222 GLU A O 1
ATOM 1778 N N . PRO A 1 223 ? 31.987 4.775 -24.778 1.00 87.88 223 PRO A N 1
ATOM 1779 C CA . PRO A 1 223 ? 32.738 5.419 -25.858 1.00 87.88 223 PRO A CA 1
ATOM 1780 C C . PRO A 1 223 ? 32.515 4.725 -27.213 1.00 87.88 223 PRO A C 1
ATOM 1782 O O . PRO A 1 223 ? 32.614 3.500 -27.289 1.00 87.88 223 PRO A O 1
ATOM 1785 N N . GLY A 1 224 ? 32.226 5.489 -28.273 1.00 83.56 224 GLY A N 1
ATOM 1786 C CA . GLY A 1 224 ? 31.896 4.956 -29.604 1.00 83.56 224 GLY A CA 1
ATOM 1787 C C . GLY A 1 224 ? 30.411 4.606 -29.788 1.00 83.56 224 GLY A C 1
ATOM 1788 O O . GLY A 1 224 ? 29.983 4.233 -30.882 1.00 83.56 224 GLY A O 1
ATOM 1789 N N . GLY A 1 225 ? 29.590 4.718 -28.739 1.00 87.81 225 GLY A N 1
ATOM 1790 C CA . GLY A 1 225 ? 28.176 4.342 -28.750 1.00 87.81 225 GLY A CA 1
ATOM 1791 C C . GLY A 1 225 ? 27.254 5.300 -29.514 1.00 87.81 225 GLY A C 1
ATOM 1792 O O . GLY A 1 225 ? 26.148 4.927 -29.909 1.00 87.81 225 GLY A O 1
ATOM 1793 N N . GLU A 1 226 ? 27.677 6.537 -29.751 1.00 86.06 226 GLU A N 1
ATOM 1794 C CA . GLU A 1 226 ? 26.931 7.586 -30.454 1.00 86.06 226 GLU A CA 1
ATOM 1795 C C . GLU A 1 226 ? 26.549 7.223 -31.901 1.00 86.06 226 GLU A C 1
ATOM 1797 O O . GLU A 1 226 ? 25.497 7.661 -32.393 1.00 86.06 226 GLU A O 1
ATOM 1802 N N . CYS A 1 227 ? 27.349 6.377 -32.560 1.00 87.62 227 CYS A N 1
ATOM 1803 C CA . CYS A 1 227 ? 27.098 5.880 -33.916 1.00 87.62 227 CYS A CA 1
ATOM 1804 C C . CYS A 1 227 ? 25.987 4.815 -33.975 1.00 87.62 227 CYS A C 1
ATOM 1806 O O . CYS A 1 227 ? 25.463 4.516 -35.051 1.00 87.62 227 CYS A O 1
ATOM 1808 N N . LEU A 1 228 ? 25.598 4.244 -32.829 1.00 93.81 228 LEU A N 1
ATOM 1809 C CA . LEU A 1 228 ? 24.668 3.125 -32.784 1.00 93.81 228 LEU A CA 1
ATOM 1810 C C . LEU A 1 228 ? 23.234 3.572 -33.073 1.00 93.81 228 LEU A C 1
ATOM 1812 O O . LEU A 1 228 ? 22.718 4.548 -32.513 1.00 93.81 228 LEU A O 1
ATOM 1816 N N . ARG A 1 229 ? 22.564 2.796 -33.918 1.00 94.75 229 ARG A N 1
ATOM 1817 C CA . ARG A 1 229 ? 21.125 2.839 -34.180 1.00 94.75 229 ARG A CA 1
ATOM 1818 C C . ARG A 1 229 ? 20.558 1.448 -33.963 1.00 94.75 229 ARG A C 1
ATOM 1820 O O . ARG A 1 229 ? 21.228 0.467 -34.268 1.00 94.75 229 ARG A O 1
ATOM 1827 N N . CYS A 1 230 ? 19.328 1.329 -33.473 1.00 96.00 230 CYS A N 1
ATOM 1828 C CA . CYS A 1 230 ? 18.668 0.028 -33.408 1.00 96.00 230 CYS A CA 1
ATOM 1829 C C . CYS A 1 230 ? 17.285 0.007 -34.055 1.00 96.00 230 CYS A C 1
ATOM 1831 O O . CYS A 1 230 ? 16.548 0.999 -34.034 1.00 96.00 230 CYS A O 1
ATOM 1833 N N . VAL A 1 231 ? 16.935 -1.159 -34.603 1.00 95.50 231 VAL A N 1
ATOM 1834 C CA . VAL A 1 231 ? 15.577 -1.513 -35.013 1.00 95.50 231 VAL A CA 1
ATOM 1835 C C . VAL A 1 231 ? 15.172 -2.797 -34.308 1.00 95.50 231 VAL A C 1
ATOM 1837 O O . VAL A 1 231 ? 15.767 -3.852 -34.517 1.00 95.50 231 VAL A O 1
ATOM 1840 N N . PHE A 1 232 ? 14.134 -2.704 -33.487 1.00 95.50 232 PHE A N 1
ATOM 1841 C CA . PHE A 1 232 ? 13.504 -3.842 -32.842 1.00 95.50 232 PHE A CA 1
ATOM 1842 C C . PHE A 1 232 ? 12.138 -4.106 -33.473 1.00 95.50 232 PHE A C 1
ATOM 1844 O O . PHE A 1 232 ? 11.179 -3.382 -33.207 1.00 95.50 232 PHE A O 1
ATOM 1851 N N . ASP A 1 233 ? 12.045 -5.129 -34.315 1.00 93.06 233 ASP A N 1
ATOM 1852 C CA . ASP A 1 233 ? 10.781 -5.627 -34.854 1.00 93.06 233 ASP A CA 1
ATOM 1853 C C . ASP A 1 233 ? 10.124 -6.550 -33.824 1.00 93.06 233 ASP A C 1
ATOM 1855 O O . ASP A 1 233 ? 10.401 -7.744 -33.763 1.00 93.06 233 ASP A O 1
ATOM 1859 N N . TYR A 1 234 ? 9.274 -5.976 -32.972 1.00 90.38 234 TYR A N 1
ATOM 1860 C CA . TYR A 1 234 ? 8.660 -6.681 -31.846 1.00 90.38 234 TYR A CA 1
ATOM 1861 C C . TYR A 1 234 ? 7.742 -7.825 -32.295 1.00 90.38 234 TYR A C 1
ATOM 1863 O O . TYR A 1 234 ? 7.616 -8.827 -31.590 1.00 90.38 234 TYR A O 1
ATOM 1871 N N . ASP A 1 235 ? 7.081 -7.671 -33.441 1.00 88.00 235 ASP A N 1
ATOM 1872 C CA . ASP A 1 235 ? 6.109 -8.638 -33.958 1.00 88.00 235 ASP A CA 1
ATOM 1873 C C . ASP A 1 235 ? 6.719 -9.600 -34.987 1.00 88.00 235 ASP A C 1
ATOM 1875 O O . ASP A 1 235 ? 6.010 -10.468 -35.501 1.00 88.00 235 ASP A O 1
ATOM 1879 N N . ASN A 1 236 ? 8.021 -9.471 -35.273 1.00 85.94 236 ASN A N 1
ATOM 1880 C CA . ASN A 1 236 ? 8.743 -10.259 -36.274 1.00 85.94 236 ASN A CA 1
ATOM 1881 C C . ASN A 1 236 ? 8.021 -10.277 -37.638 1.00 85.94 236 ASN A C 1
ATOM 1883 O O . ASN A 1 236 ? 7.899 -11.322 -38.290 1.00 85.94 236 ASN A O 1
ATOM 1887 N N . LEU A 1 237 ? 7.475 -9.129 -38.049 1.00 80.56 237 LEU A N 1
ATOM 1888 C CA . LEU A 1 237 ? 6.699 -9.009 -39.286 1.00 80.56 237 LEU A CA 1
ATOM 1889 C C . LEU A 1 237 ? 7.594 -9.066 -40.523 1.00 80.56 237 LEU A C 1
ATOM 1891 O O . LEU A 1 237 ? 7.147 -9.484 -41.593 1.00 80.56 237 LEU A O 1
ATOM 1895 N N . ILE A 1 238 ? 8.853 -8.656 -40.389 1.00 77.25 238 ILE A N 1
ATOM 1896 C CA . ILE A 1 238 ? 9.774 -8.531 -41.509 1.00 77.25 238 ILE A CA 1
ATOM 1897 C C . ILE A 1 238 ? 10.601 -9.808 -41.638 1.00 77.25 238 ILE A C 1
ATOM 1899 O O . ILE A 1 238 ? 11.501 -10.084 -40.846 1.00 77.25 238 ILE A O 1
ATOM 1903 N N . LYS A 1 239 ? 10.311 -10.578 -42.692 1.00 69.75 239 LYS A N 1
ATOM 1904 C CA . LYS A 1 239 ? 11.022 -11.815 -43.036 1.00 69.75 239 LYS A CA 1
ATOM 1905 C C . LYS A 1 239 ? 12.065 -11.547 -44.124 1.00 69.75 239 LYS A C 1
ATOM 1907 O O . LYS A 1 239 ? 11.717 -11.064 -45.196 1.00 69.75 239 LYS A O 1
ATOM 1912 N N . GLY A 1 240 ? 13.321 -11.917 -43.873 1.00 69.94 240 GLY A N 1
ATOM 1913 C CA . GLY A 1 240 ? 14.433 -11.765 -44.823 1.00 69.94 240 GLY A CA 1
ATOM 1914 C C . GLY A 1 240 ? 15.457 -10.705 -44.405 1.00 69.94 240 GLY A C 1
ATOM 1915 O O . GLY A 1 240 ? 15.499 -10.291 -43.249 1.00 69.94 240 GLY A O 1
ATOM 1916 N N . SER A 1 241 ? 16.319 -10.296 -45.340 1.00 74.62 241 SER A N 1
ATOM 1917 C CA . SER A 1 241 ? 17.352 -9.281 -45.099 1.00 74.62 241 SER A CA 1
ATOM 1918 C C . SER A 1 241 ? 16.752 -7.877 -45.009 1.00 74.62 241 SER A C 1
ATOM 1920 O O . SER A 1 241 ? 15.950 -7.505 -45.866 1.00 74.62 241 SER A O 1
ATOM 1922 N N . VAL A 1 242 ? 17.199 -7.079 -44.038 1.00 83.50 242 VAL A N 1
ATOM 1923 C CA . VAL A 1 242 ? 16.825 -5.663 -43.913 1.00 83.50 242 VAL A CA 1
ATOM 1924 C C . VAL A 1 242 ? 17.241 -4.884 -45.159 1.00 83.50 242 VAL A C 1
ATOM 1926 O O . VAL A 1 242 ? 18.397 -4.939 -45.575 1.00 83.50 242 VAL A O 1
ATOM 1929 N N . LYS A 1 243 ? 16.297 -4.133 -45.732 1.00 86.69 243 LYS A N 1
ATOM 1930 C CA . LYS A 1 243 ? 16.533 -3.249 -46.876 1.00 86.69 243 LYS A CA 1
ATOM 1931 C C . LYS A 1 243 ? 16.124 -1.827 -46.528 1.00 86.69 243 LYS A C 1
ATOM 1933 O O . LYS A 1 243 ? 14.942 -1.502 -46.522 1.00 86.69 243 LYS A O 1
ATOM 1938 N N . PHE A 1 244 ? 17.107 -0.962 -46.306 1.00 89.00 244 PHE A N 1
ATOM 1939 C CA . PHE A 1 244 ? 16.884 0.457 -46.011 1.00 89.00 244 PHE A CA 1
ATOM 1940 C C . PHE A 1 244 ? 16.343 1.278 -47.194 1.00 89.00 244 PHE A C 1
ATOM 1942 O O . PHE A 1 244 ? 16.016 2.447 -47.037 1.00 89.00 244 PHE A O 1
ATOM 1949 N N . THR A 1 245 ? 16.193 0.662 -48.366 1.00 89.31 245 THR A N 1
ATOM 1950 C CA . THR A 1 245 ? 15.520 1.242 -49.534 1.00 89.31 245 THR A CA 1
ATOM 1951 C C . THR A 1 245 ? 14.003 1.038 -49.519 1.00 89.31 245 THR A C 1
ATOM 1953 O O . THR A 1 245 ? 13.304 1.630 -50.334 1.00 89.31 245 THR A O 1
ATOM 1956 N N . GLU A 1 246 ? 13.480 0.178 -48.640 1.00 88.94 246 GLU A N 1
ATOM 1957 C CA . GLU A 1 246 ? 12.063 -0.193 -48.584 1.00 88.94 246 GLU A CA 1
ATOM 1958 C C . GLU A 1 246 ? 11.442 0.225 -47.240 1.00 88.94 246 GLU A C 1
ATOM 1960 O O . GLU A 1 246 ? 12.103 0.255 -46.197 1.00 88.94 246 GLU A O 1
ATOM 1965 N N . LYS A 1 247 ? 10.138 0.524 -47.243 1.00 87.50 247 LYS A N 1
ATOM 1966 C CA . LYS A 1 247 ? 9.398 0.800 -46.005 1.00 87.50 247 LYS A CA 1
ATOM 1967 C C . LYS A 1 247 ? 9.298 -0.466 -45.142 1.00 87.50 247 LYS A C 1
ATOM 1969 O O . LYS A 1 247 ? 9.104 -1.549 -45.687 1.00 87.50 247 LYS A O 1
ATOM 1974 N N . PRO A 1 248 ? 9.368 -0.350 -43.803 1.00 89.00 248 PRO A N 1
ATOM 1975 C CA . PRO A 1 248 ? 9.461 0.886 -43.017 1.00 89.00 248 PRO A CA 1
ATOM 1976 C C . PRO A 1 248 ? 10.899 1.384 -42.782 1.00 89.00 248 PRO A C 1
ATOM 1978 O O . PRO A 1 248 ? 11.079 2.430 -42.165 1.00 89.00 248 PRO A O 1
ATOM 1981 N N . TYR A 1 249 ? 11.925 0.662 -43.240 1.00 89.00 249 TYR A N 1
ATOM 1982 C CA . TYR A 1 249 ? 13.324 0.994 -42.957 1.00 89.00 249 TYR A CA 1
ATOM 1983 C C . TYR A 1 249 ? 13.803 2.269 -43.643 1.00 89.00 249 TYR A C 1
ATOM 1985 O O . TYR A 1 249 ? 14.621 2.972 -43.061 1.00 89.00 249 TYR A O 1
ATOM 1993 N N . SER A 1 250 ? 13.280 2.592 -44.828 1.00 90.06 250 SER A N 1
ATOM 1994 C CA . SER A 1 250 ? 13.549 3.874 -45.492 1.00 90.06 250 SER A CA 1
ATOM 1995 C C . SER A 1 250 ? 13.156 5.060 -44.609 1.00 90.06 250 SER A C 1
ATOM 1997 O O . SER A 1 250 ? 13.940 5.988 -44.439 1.00 90.06 250 SER A O 1
ATOM 1999 N N . ASP A 1 251 ? 11.977 4.982 -43.981 1.00 89.12 251 ASP A N 1
ATOM 2000 C CA . ASP A 1 251 ? 11.446 6.030 -43.101 1.00 89.12 251 ASP A CA 1
ATOM 2001 C C . ASP A 1 251 ? 12.213 6.061 -41.762 1.00 89.12 251 ASP A C 1
ATOM 2003 O O . ASP A 1 251 ? 12.388 7.108 -41.143 1.00 89.12 251 ASP A O 1
ATOM 2007 N N . ILE A 1 252 ? 12.688 4.904 -41.291 1.00 91.88 252 ILE A N 1
ATOM 2008 C CA . ILE A 1 252 ? 13.552 4.812 -40.105 1.00 91.88 252 ILE A CA 1
ATOM 2009 C C . ILE A 1 252 ? 14.914 5.464 -40.374 1.00 91.88 252 ILE A C 1
ATOM 2011 O O . ILE A 1 252 ? 15.389 6.242 -39.546 1.00 91.88 252 ILE A O 1
ATOM 2015 N N . LEU A 1 253 ? 15.523 5.165 -41.524 1.00 91.19 253 LEU A N 1
ATOM 2016 C CA . LEU A 1 253 ? 16.808 5.723 -41.929 1.00 91.19 253 LEU A CA 1
ATOM 2017 C C . LEU A 1 253 ? 16.710 7.237 -42.084 1.00 91.19 253 LEU A C 1
ATOM 2019 O O . LEU A 1 253 ? 17.511 7.937 -41.479 1.00 91.19 253 LEU A O 1
ATOM 2023 N N . SER A 1 254 ? 15.697 7.742 -42.798 1.00 88.75 254 SER A N 1
ATOM 2024 C CA . SER A 1 254 ? 15.514 9.184 -43.019 1.00 88.75 254 SER A CA 1
ATOM 2025 C C . SER A 1 254 ? 15.334 9.978 -41.722 1.00 88.75 254 SER A C 1
ATOM 2027 O O . SER A 1 254 ? 15.696 11.147 -41.646 1.00 88.75 254 SER A O 1
ATOM 2029 N N . ASN A 1 255 ? 14.778 9.350 -40.685 1.00 89.44 255 ASN A N 1
ATOM 2030 C CA . ASN A 1 255 ? 14.571 9.977 -39.381 1.00 89.44 255 ASN A CA 1
ATOM 2031 C C . ASN A 1 255 ? 15.806 9.895 -38.459 1.00 89.44 255 ASN A C 1
ATOM 2033 O O . ASN A 1 255 ? 15.861 10.610 -37.451 1.00 89.44 255 ASN A O 1
ATOM 2037 N N . ASP A 1 256 ? 16.770 9.019 -38.772 1.00 90.62 256 ASP A N 1
ATOM 2038 C CA . ASP A 1 256 ? 18.025 8.762 -38.044 1.00 90.62 256 ASP A CA 1
ATOM 2039 C C . ASP A 1 256 ? 17.853 8.496 -36.530 1.00 90.62 256 ASP A C 1
ATOM 2041 O O . ASP A 1 256 ? 18.731 8.779 -35.710 1.00 90.62 256 ASP A O 1
ATOM 2045 N N . LEU A 1 257 ? 16.680 8.052 -36.070 1.00 92.44 257 LEU A N 1
ATOM 2046 C CA . LEU A 1 257 ? 16.437 7.938 -34.627 1.00 92.44 257 LEU A CA 1
ATOM 2047 C C . LEU A 1 257 ? 17.309 6.828 -34.018 1.00 92.44 257 LEU A C 1
ATOM 2049 O O . LEU A 1 257 ? 17.364 5.733 -34.578 1.00 92.44 257 LEU A O 1
ATOM 2053 N N . PRO A 1 258 ? 17.927 7.046 -32.838 1.00 92.38 258 PRO A N 1
ATOM 2054 C CA . PRO A 1 258 ? 18.785 6.039 -32.216 1.00 92.38 258 PRO A CA 1
ATOM 2055 C C . PRO A 1 258 ? 18.108 4.714 -31.880 1.00 92.38 258 PRO A C 1
ATOM 2057 O O . PRO A 1 258 ? 18.746 3.667 -31.886 1.00 92.38 258 PRO A O 1
ATOM 2060 N N . ILE A 1 259 ? 16.818 4.760 -31.563 1.00 95.31 259 ILE A N 1
ATOM 2061 C CA . ILE A 1 259 ? 16.044 3.601 -31.131 1.00 95.31 259 ILE A CA 1
ATOM 2062 C C . ILE A 1 259 ? 14.753 3.602 -31.928 1.00 95.31 259 ILE A C 1
ATOM 2064 O O . ILE A 1 259 ? 14.026 4.593 -31.900 1.00 95.31 259 ILE A O 1
ATOM 2068 N N . ASN A 1 260 ? 14.458 2.489 -32.595 1.00 95.75 260 ASN A N 1
ATOM 2069 C CA . ASN A 1 260 ? 13.256 2.308 -33.399 1.00 95.75 260 ASN A CA 1
ATOM 2070 C C . ASN A 1 260 ? 12.612 0.976 -33.032 1.00 95.75 260 ASN A C 1
ATOM 2072 O O . ASN A 1 260 ? 13.265 -0.063 -33.044 1.00 95.75 260 ASN A O 1
ATOM 2076 N N . VAL A 1 261 ? 11.326 0.999 -32.709 1.00 95.50 261 VAL A N 1
ATOM 2077 C CA . VAL A 1 261 ? 10.549 -0.191 -32.363 1.00 95.50 261 VAL A CA 1
ATOM 2078 C C . VAL A 1 261 ? 9.407 -0.319 -33.348 1.00 95.50 261 VAL A C 1
ATOM 2080 O O . VAL A 1 261 ? 8.576 0.583 -33.453 1.00 95.50 261 VAL A O 1
ATOM 2083 N N . LEU A 1 262 ? 9.361 -1.439 -34.055 1.00 93.44 262 LEU A N 1
ATOM 2084 C CA . LEU A 1 262 ? 8.262 -1.801 -34.926 1.00 93.44 262 LEU A CA 1
ATOM 2085 C C . LEU A 1 262 ? 7.257 -2.630 -34.132 1.00 93.44 262 LEU A C 1
ATOM 2087 O O . LEU A 1 262 ? 7.595 -3.701 -33.635 1.00 93.44 262 LEU A O 1
ATOM 2091 N N . LYS A 1 263 ? 6.032 -2.123 -33.987 1.00 91.62 263 LYS A N 1
ATOM 2092 C CA . LYS A 1 263 ? 4.942 -2.831 -33.310 1.00 91.62 263 LYS A CA 1
ATOM 2093 C C . LYS A 1 263 ? 3.611 -2.549 -33.997 1.00 91.62 263 LYS A C 1
ATOM 2095 O O . LYS A 1 263 ? 3.252 -1.393 -34.217 1.00 91.62 263 LYS A O 1
ATOM 2100 N N . ASN A 1 264 ? 2.872 -3.596 -34.339 1.00 88.75 264 ASN A N 1
ATOM 2101 C CA . ASN A 1 264 ? 1.641 -3.588 -35.123 1.00 88.75 264 ASN A CA 1
ATOM 2102 C C . ASN A 1 264 ? 1.794 -2.796 -36.433 1.00 88.75 264 ASN A C 1
ATOM 2104 O O . ASN A 1 264 ? 0.941 -1.975 -36.776 1.00 88.75 264 ASN A O 1
ATOM 2108 N N . GLY A 1 265 ? 2.929 -2.976 -37.120 1.00 85.00 265 GLY A N 1
ATOM 2109 C CA . GLY A 1 265 ? 3.267 -2.261 -38.357 1.00 85.00 265 GLY A CA 1
ATOM 2110 C C . GLY A 1 265 ? 3.549 -0.761 -38.188 1.00 85.00 265 GLY A C 1
ATOM 2111 O O . GLY A 1 265 ? 3.683 -0.056 -39.185 1.00 85.00 265 GLY A O 1
ATOM 2112 N N . LYS A 1 266 ? 3.635 -0.250 -36.952 1.00 90.00 266 LYS A N 1
ATOM 2113 C CA . LYS A 1 266 ? 3.940 1.156 -36.655 1.00 90.00 266 LYS A CA 1
ATOM 2114 C C . LYS A 1 266 ? 5.339 1.292 -36.069 1.00 90.00 266 LYS A C 1
ATOM 2116 O O . LYS A 1 266 ? 5.728 0.505 -35.209 1.00 90.00 266 LYS A O 1
ATOM 2121 N N . VAL A 1 267 ? 6.059 2.325 -36.501 1.00 91.19 267 VAL A N 1
ATOM 2122 C CA . VAL A 1 267 ? 7.347 2.723 -35.919 1.00 91.19 267 VAL A CA 1
ATOM 2123 C C . VAL A 1 267 ? 7.088 3.579 -34.679 1.00 91.19 267 VAL A C 1
ATOM 2125 O O . VAL A 1 267 ? 6.273 4.504 -34.699 1.00 91.19 267 VAL A O 1
ATOM 2128 N N . GLY A 1 268 ? 7.779 3.274 -33.590 1.00 93.06 268 GLY A N 1
ATOM 2129 C CA . GLY A 1 268 ? 7.716 4.017 -32.341 1.00 93.06 268 GLY A CA 1
ATOM 2130 C C . GLY A 1 268 ? 8.940 3.764 -31.471 1.00 93.06 268 GLY A C 1
ATOM 2131 O O . GLY A 1 268 ? 9.980 3.319 -31.943 1.00 93.06 268 GLY A O 1
ATOM 2132 N N . THR A 1 269 ? 8.818 4.066 -30.182 1.00 92.88 269 THR A N 1
ATOM 2133 C CA . THR A 1 269 ? 9.892 3.910 -29.193 1.00 92.88 269 THR A CA 1
ATOM 2134 C C . THR A 1 269 ? 9.321 3.563 -27.822 1.00 92.88 269 THR A C 1
ATOM 2136 O O . THR A 1 269 ? 8.160 3.868 -27.539 1.00 92.88 269 THR A O 1
ATOM 2139 N N . TYR A 1 270 ? 10.136 2.959 -26.954 1.00 92.44 270 TYR A N 1
ATOM 2140 C CA . TYR A 1 270 ? 9.825 2.888 -25.524 1.00 92.44 270 TYR A CA 1
ATOM 2141 C C . TYR A 1 270 ? 10.073 4.250 -24.866 1.00 92.44 270 TYR A C 1
ATOM 2143 O O . TYR A 1 270 ? 11.061 4.929 -25.163 1.00 92.44 270 TYR A O 1
ATOM 2151 N N . ARG A 1 271 ? 9.147 4.668 -24.001 1.00 88.88 271 ARG A N 1
ATOM 2152 C CA . ARG A 1 271 ? 9.175 5.955 -23.296 1.00 88.88 271 ARG A CA 1
ATOM 2153 C C . ARG A 1 271 ? 8.729 5.768 -21.853 1.00 88.88 271 ARG A C 1
ATOM 2155 O O . ARG A 1 271 ? 7.836 4.964 -21.586 1.00 88.88 271 ARG A O 1
ATOM 2162 N N . HIS A 1 272 ? 9.341 6.523 -20.951 1.00 86.38 272 HIS A N 1
ATOM 2163 C CA . HIS A 1 272 ? 8.962 6.588 -19.545 1.00 86.38 272 HIS A CA 1
ATOM 2164 C C . HIS A 1 272 ? 7.890 7.659 -19.352 1.00 86.38 272 HIS A C 1
ATOM 2166 O O . HIS A 1 272 ? 7.974 8.738 -19.930 1.00 86.38 272 HIS A O 1
ATOM 2172 N N . PHE A 1 273 ? 6.882 7.352 -18.540 1.00 84.69 273 PHE A N 1
ATOM 2173 C CA . PHE A 1 273 ? 5.816 8.279 -18.171 1.00 84.69 273 PHE A CA 1
ATOM 2174 C C . PHE A 1 273 ? 5.662 8.288 -16.654 1.00 84.69 273 PHE A C 1
ATOM 2176 O O . PHE A 1 273 ? 5.844 7.258 -16.000 1.00 84.69 273 PHE A O 1
ATOM 2183 N N . THR A 1 274 ? 5.291 9.435 -16.093 1.00 82.56 274 THR A N 1
ATOM 2184 C CA . THR A 1 274 ? 4.936 9.533 -14.676 1.00 82.56 274 THR A CA 1
ATOM 2185 C C . THR A 1 274 ? 3.624 8.788 -14.423 1.00 82.56 274 THR A C 1
ATOM 2187 O O . THR A 1 274 ? 2.639 8.994 -15.134 1.00 82.56 274 THR A O 1
ATOM 2190 N N . LEU A 1 275 ? 3.594 7.926 -13.405 1.00 84.19 275 LEU A N 1
ATOM 2191 C CA . LEU A 1 275 ? 2.347 7.315 -12.943 1.00 84.19 275 LEU A CA 1
ATOM 2192 C C . LEU A 1 275 ? 1.440 8.391 -12.330 1.00 84.19 275 LEU A C 1
ATOM 2194 O O . LEU A 1 275 ? 1.917 9.305 -11.657 1.00 84.19 275 LEU A O 1
ATOM 2198 N N . ASN A 1 276 ? 0.130 8.287 -12.558 1.00 83.12 276 ASN A N 1
ATOM 2199 C CA . ASN A 1 276 ? -0.838 9.193 -11.938 1.00 83.12 276 ASN A CA 1
ATOM 2200 C C . ASN A 1 276 ? -0.772 9.064 -10.407 1.00 83.12 276 ASN A C 1
ATOM 2202 O O . ASN A 1 276 ? -0.605 7.955 -9.913 1.00 83.12 276 ASN A O 1
ATOM 2206 N N . LYS A 1 277 ? -0.954 10.157 -9.657 1.00 80.44 277 LYS A N 1
ATOM 2207 C CA . LYS A 1 277 ? -0.926 10.144 -8.184 1.00 80.44 277 LYS A CA 1
ATOM 2208 C C . LYS A 1 277 ? -1.952 9.178 -7.577 1.00 80.44 277 LYS A C 1
ATOM 2210 O O . LYS A 1 277 ? -1.660 8.579 -6.553 1.00 80.44 277 LYS A O 1
ATOM 2215 N N . ASP A 1 278 ? -3.084 8.974 -8.250 1.00 86.75 278 ASP A N 1
ATOM 2216 C CA . ASP A 1 278 ? -4.187 8.118 -7.789 1.00 86.75 278 ASP A CA 1
ATOM 2217 C C . ASP A 1 278 ? -4.212 6.727 -8.457 1.00 86.75 278 ASP A C 1
ATOM 2219 O O . ASP A 1 278 ? -5.265 6.096 -8.570 1.00 86.75 278 ASP A O 1
ATOM 2223 N N . TYR A 1 279 ? -3.072 6.232 -8.958 1.00 87.00 279 TYR A N 1
ATOM 2224 C CA . TYR A 1 279 ? -2.992 4.929 -9.643 1.00 87.00 279 TYR A CA 1
ATOM 2225 C C . TYR A 1 279 ? -3.466 3.747 -8.773 1.00 87.00 279 TYR A C 1
ATOM 2227 O O . TYR A 1 279 ? -3.949 2.727 -9.278 1.00 87.00 279 TYR A O 1
ATOM 2235 N N . ASP A 1 280 ? -3.347 3.884 -7.457 1.00 89.38 280 ASP A N 1
ATOM 2236 C CA . ASP A 1 280 ? -3.754 2.912 -6.454 1.00 89.38 280 ASP A CA 1
ATOM 2237 C C . ASP A 1 280 ? -5.230 3.058 -6.045 1.00 89.38 280 ASP A C 1
ATOM 2239 O O . ASP A 1 280 ? -5.749 2.192 -5.344 1.00 89.38 280 ASP A O 1
ATOM 2243 N N . LYS A 1 281 ? -5.952 4.082 -6.511 1.00 92.69 281 LYS A N 1
ATOM 2244 C CA . LYS A 1 281 ? -7.360 4.302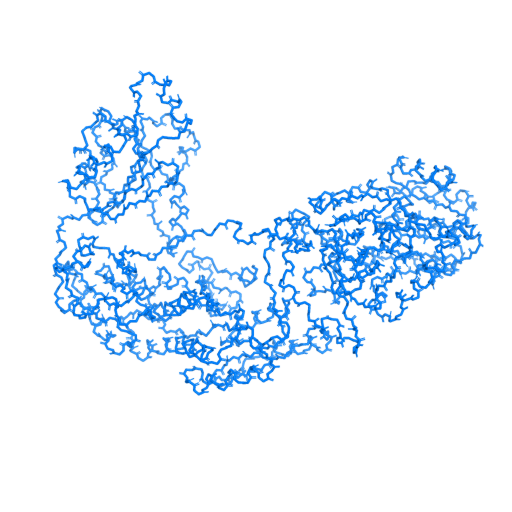 -6.156 1.00 92.69 281 LYS A CA 1
ATOM 2245 C C . LYS A 1 281 ? -8.319 3.531 -7.067 1.00 92.69 281 LYS A C 1
ATOM 2247 O O . LYS A 1 281 ? -8.067 3.309 -8.257 1.00 92.69 281 LYS A O 1
ATOM 2252 N N . LYS A 1 282 ? -9.452 3.101 -6.504 1.00 93.62 282 LYS A N 1
ATOM 2253 C CA . LYS A 1 282 ? -10.593 2.526 -7.240 1.00 93.62 282 LYS A CA 1
ATOM 2254 C C . LYS A 1 282 ? -11.904 2.746 -6.495 1.00 93.62 282 LYS A C 1
ATOM 2256 O O . LYS A 1 282 ? -11.890 2.942 -5.288 1.00 93.62 282 LYS A O 1
ATOM 2261 N N . GLU A 1 283 ? -13.037 2.612 -7.173 1.00 95.19 283 GLU A N 1
ATOM 2262 C CA . GLU A 1 283 ? -14.321 2.470 -6.480 1.00 95.19 283 GLU A CA 1
ATOM 2263 C C . GLU A 1 283 ? -14.531 1.029 -5.990 1.00 95.19 283 GLU A C 1
ATOM 2265 O O . GLU A 1 283 ? -14.222 0.068 -6.705 1.00 95.19 283 GLU A O 1
ATOM 2270 N N . SER A 1 284 ? -15.061 0.863 -4.777 1.00 93.62 284 SER A N 1
ATOM 2271 C CA . SER A 1 284 ? -15.406 -0.446 -4.208 1.00 93.62 284 SER A CA 1
ATOM 2272 C C . SER A 1 284 ? -16.619 -0.369 -3.283 1.00 93.62 284 SER A C 1
ATOM 2274 O O . SER A 1 284 ? -16.836 0.641 -2.615 1.00 93.62 284 SER A O 1
ATOM 2276 N N . ASN A 1 285 ? -17.369 -1.470 -3.224 1.00 92.94 285 ASN A N 1
ATOM 2277 C CA . ASN A 1 285 ? -18.387 -1.740 -2.200 1.00 92.94 285 ASN A CA 1
ATOM 2278 C C . ASN A 1 285 ? -17.820 -2.522 -1.009 1.00 92.94 285 ASN A C 1
ATOM 2280 O O . ASN A 1 285 ? -18.486 -2.638 0.016 1.00 92.94 285 ASN A O 1
ATOM 2284 N N . ASP A 1 286 ? -16.605 -3.044 -1.162 1.00 91.31 286 ASP A N 1
ATOM 2285 C CA . ASP A 1 286 ? -15.913 -3.880 -0.195 1.00 91.31 286 ASP A CA 1
ATOM 2286 C C . ASP A 1 286 ? -14.675 -3.119 0.271 1.00 91.31 286 ASP A C 1
ATOM 2288 O O . ASP A 1 286 ? -13.718 -2.905 -0.487 1.00 91.31 286 ASP A O 1
ATOM 2292 N N . TYR A 1 287 ? -14.741 -2.630 1.505 1.00 94.25 287 TYR A N 1
ATOM 2293 C CA . TYR A 1 287 ? -13.696 -1.815 2.101 1.00 94.25 287 TYR A CA 1
ATOM 2294 C C . TYR A 1 287 ? -13.579 -1.962 3.614 1.00 94.25 287 TYR A C 1
ATOM 2296 O O . TYR A 1 287 ? -14.520 -2.387 4.293 1.00 94.25 287 TYR A O 1
ATOM 2304 N N . PHE A 1 288 ? -12.418 -1.559 4.128 1.00 94.50 288 PHE A N 1
ATOM 2305 C CA . PHE A 1 288 ? -12.131 -1.378 5.548 1.00 94.50 288 PHE A CA 1
ATOM 2306 C C . PHE A 1 288 ? -11.319 -0.099 5.780 1.00 94.50 288 PHE A C 1
ATOM 2308 O O . PHE A 1 288 ? -10.584 0.357 4.903 1.00 94.50 288 PHE A O 1
ATOM 2315 N N . LEU A 1 289 ? -11.484 0.514 6.946 1.00 95.12 289 LEU A N 1
ATOM 2316 C CA . LEU A 1 289 ? -10.805 1.745 7.326 1.00 95.12 289 LEU A CA 1
ATOM 2317 C C . LEU A 1 289 ? -9.471 1.400 7.972 1.00 95.12 289 LEU A C 1
ATOM 2319 O O . LEU A 1 289 ? -9.420 0.573 8.884 1.00 95.12 289 LEU A O 1
ATOM 2323 N N . ASN A 1 290 ? -8.408 2.078 7.559 1.00 92.31 290 ASN A N 1
ATOM 2324 C CA . ASN A 1 290 ? -7.135 2.018 8.261 1.00 92.31 290 ASN A CA 1
ATOM 2325 C C . ASN A 1 290 ? -6.425 3.371 8.195 1.00 92.31 290 ASN A C 1
ATOM 2327 O O . ASN A 1 290 ? -6.755 4.240 7.384 1.00 92.31 290 ASN A O 1
ATOM 2331 N N . VAL A 1 291 ? -5.441 3.550 9.064 1.00 88.00 291 VAL A N 1
ATOM 2332 C CA . VAL A 1 291 ? -4.539 4.697 9.006 1.00 88.00 291 VAL A CA 1
ATOM 2333 C C . VAL A 1 291 ? -3.449 4.401 7.981 1.00 88.00 291 VAL A C 1
ATOM 2335 O O . VAL A 1 291 ? -2.935 3.285 7.930 1.00 88.00 291 VAL A O 1
ATOM 2338 N N . GLY A 1 292 ? -3.144 5.370 7.122 1.00 79.44 292 GLY A N 1
ATOM 2339 C CA . GLY A 1 292 ? -2.014 5.299 6.202 1.00 79.44 292 GLY A CA 1
ATOM 2340 C C . GLY A 1 292 ? -0.663 5.416 6.908 1.00 79.44 292 GLY A C 1
ATOM 2341 O O . GLY A 1 292 ? -0.530 5.201 8.117 1.00 79.44 292 GLY A O 1
ATOM 2342 N N . HIS A 1 293 ? 0.367 5.743 6.130 1.00 65.25 293 HIS A N 1
ATOM 2343 C CA . HIS A 1 293 ? 1.724 5.886 6.652 1.00 65.25 293 HIS A CA 1
ATOM 2344 C C . HIS A 1 293 ? 1.793 7.032 7.685 1.00 65.25 293 HIS A C 1
ATOM 2346 O O . HIS A 1 293 ? 1.107 8.044 7.555 1.00 65.25 293 HIS A O 1
ATOM 2352 N N . ASN A 1 294 ? 2.631 6.858 8.714 1.00 60.41 294 ASN A N 1
ATOM 2353 C CA . ASN A 1 294 ? 2.928 7.801 9.813 1.00 60.41 294 ASN A CA 1
ATOM 2354 C C . ASN A 1 294 ? 1.970 7.857 11.018 1.00 60.41 294 ASN A C 1
ATOM 2356 O O . ASN A 1 294 ? 2.242 8.624 11.940 1.00 60.41 294 ASN A O 1
ATOM 2360 N N . ARG A 1 295 ? 0.915 7.027 11.085 1.00 70.50 295 ARG A N 1
ATOM 2361 C CA . ARG A 1 295 ? -0.039 7.024 12.223 1.00 70.50 295 ARG A CA 1
ATOM 2362 C C . ARG A 1 295 ? -0.597 8.427 12.528 1.00 70.50 295 ARG A C 1
ATOM 2364 O O . ARG A 1 295 ? -0.636 8.865 13.678 1.00 70.50 295 ARG A O 1
ATOM 2371 N N . ASP A 1 296 ? -1.004 9.128 11.471 1.00 78.81 296 ASP A N 1
ATOM 2372 C CA . ASP A 1 296 ? -1.689 10.420 11.540 1.00 78.81 296 ASP A CA 1
ATOM 2373 C C . ASP A 1 296 ? -3.137 10.263 11.060 1.00 78.81 296 ASP A C 1
ATOM 2375 O O . ASP A 1 296 ? -3.400 9.624 10.041 1.00 78.81 296 ASP A O 1
ATOM 2379 N N . LEU A 1 297 ? -4.079 10.903 11.751 1.00 84.00 297 LEU A N 1
ATOM 2380 C CA . LEU A 1 297 ? -5.484 10.960 11.350 1.00 84.00 297 LEU A CA 1
ATOM 2381 C C . LEU A 1 297 ? -5.680 11.580 9.961 1.00 84.00 297 LEU A C 1
ATOM 2383 O O . LEU A 1 297 ? -6.655 11.240 9.302 1.00 84.00 297 LEU A O 1
ATOM 2387 N N . ALA A 1 298 ? -4.770 12.444 9.495 1.00 84.31 298 ALA A N 1
ATOM 2388 C CA . ALA A 1 298 ? -4.815 12.973 8.128 1.00 84.31 298 ALA A CA 1
ATOM 2389 C C . ALA A 1 298 ? -4.590 11.896 7.047 1.00 84.31 298 ALA A C 1
ATOM 2391 O O . ALA A 1 298 ? -4.993 12.077 5.904 1.00 84.31 298 ALA A O 1
ATOM 2392 N N . SER A 1 299 ? -3.967 10.771 7.407 1.00 87.81 299 SER A N 1
ATOM 2393 C CA . SER A 1 299 ? -3.732 9.632 6.510 1.00 87.81 299 SER A CA 1
ATOM 2394 C C . SER A 1 299 ? -4.828 8.560 6.592 1.00 87.81 299 SER A C 1
ATOM 2396 O O . SER A 1 299 ? -4.702 7.495 5.986 1.00 87.81 299 SER A O 1
ATOM 2398 N N . LEU A 1 300 ? -5.885 8.797 7.378 1.00 91.88 300 LEU A N 1
ATOM 2399 C CA . LEU A 1 300 ? -7.002 7.871 7.536 1.00 91.88 300 LEU A CA 1
ATOM 2400 C C . LEU A 1 300 ? -7.746 7.721 6.204 1.00 91.88 300 LEU A C 1
ATOM 2402 O O . LEU A 1 300 ? -8.260 8.695 5.660 1.00 91.88 300 LEU A O 1
ATOM 2406 N N . GLN A 1 301 ? -7.830 6.497 5.688 1.00 93.38 301 GLN A N 1
ATOM 2407 C CA . GLN A 1 301 ? -8.465 6.238 4.399 1.00 93.38 301 GLN A CA 1
ATOM 2408 C C . GLN A 1 301 ? -9.070 4.839 4.318 1.00 93.38 301 GLN A C 1
ATOM 2410 O O . GLN A 1 301 ? -8.730 3.929 5.079 1.00 93.38 301 GLN A O 1
ATOM 2415 N N . TRP A 1 302 ? -9.985 4.674 3.367 1.00 95.00 302 TRP A N 1
ATOM 2416 C CA . TRP A 1 302 ? -10.590 3.388 3.055 1.00 95.00 302 TRP A CA 1
ATOM 2417 C C . TRP A 1 302 ? -9.668 2.575 2.145 1.00 95.00 302 TRP A C 1
ATOM 2419 O O . TRP A 1 302 ? -9.139 3.089 1.156 1.00 95.00 302 TRP A O 1
ATOM 2429 N N . TYR A 1 303 ? -9.494 1.299 2.471 1.00 92.88 303 TYR A N 1
ATOM 2430 C CA . TYR A 1 303 ? -8.732 0.325 1.700 1.00 92.88 303 TYR A CA 1
ATOM 2431 C C . TYR A 1 303 ? -9.657 -0.754 1.150 1.00 92.88 303 TYR A C 1
ATOM 2433 O O . TYR A 1 303 ? -10.647 -1.121 1.780 1.00 92.88 303 TYR A O 1
ATOM 2441 N N . ASP A 1 304 ? -9.320 -1.262 -0.030 1.00 91.56 304 ASP A N 1
ATOM 2442 C CA . ASP A 1 304 ? -10.029 -2.359 -0.683 1.00 91.56 304 ASP A CA 1
ATOM 2443 C C . ASP A 1 304 ? -9.920 -3.651 0.137 1.00 91.56 304 ASP A C 1
ATOM 2445 O O . ASP A 1 304 ? -8.813 -4.103 0.437 1.00 91.56 304 ASP A O 1
ATOM 2449 N N . SER A 1 305 ? -11.054 -4.268 0.479 1.00 86.56 305 SER A N 1
ATOM 2450 C CA . SER A 1 305 ? -11.065 -5.530 1.231 1.00 86.56 305 SER A CA 1
ATOM 2451 C C . SER A 1 305 ? -11.111 -6.773 0.344 1.00 86.56 305 SER A C 1
ATOM 2453 O O . SER A 1 305 ? -10.947 -7.875 0.856 1.00 86.56 305 SER A O 1
ATOM 2455 N N . LYS A 1 306 ? -11.275 -6.643 -0.981 1.00 74.75 306 LYS A N 1
ATOM 2456 C CA . LYS A 1 306 ? -11.487 -7.798 -1.876 1.00 74.75 306 LYS A CA 1
ATOM 2457 C C . LYS A 1 306 ? -10.369 -8.849 -1.827 1.00 74.75 306 LYS A C 1
ATOM 2459 O O . LYS A 1 306 ? -10.639 -10.036 -1.972 1.00 74.75 306 LYS A O 1
ATOM 2464 N N . ASN A 1 307 ? -9.125 -8.413 -1.631 1.00 66.94 307 ASN A N 1
ATOM 2465 C CA . ASN A 1 307 ? -7.957 -9.297 -1.588 1.00 66.94 307 ASN A CA 1
ATOM 2466 C C . ASN A 1 307 ? -7.535 -9.668 -0.160 1.00 66.94 307 ASN A C 1
ATOM 2468 O O . ASN A 1 307 ? -6.522 -10.344 0.013 1.00 66.94 307 ASN A O 1
ATOM 2472 N N . LEU A 1 308 ? -8.288 -9.241 0.860 1.00 71.50 308 LEU A N 1
ATOM 2473 C CA . LEU A 1 308 ? -8.081 -9.692 2.231 1.00 71.50 308 LEU A CA 1
ATOM 2474 C C . LEU A 1 308 ? -8.514 -11.154 2.341 1.00 71.50 308 LEU A C 1
ATOM 2476 O O . LEU A 1 308 ? -9.625 -11.462 2.756 1.00 71.50 308 LEU A O 1
ATOM 2480 N N . VAL A 1 309 ? -7.619 -12.067 1.977 1.00 58.78 309 VAL A N 1
ATOM 2481 C CA . VAL A 1 309 ? -7.752 -13.464 2.374 1.00 58.78 309 VAL A CA 1
ATOM 2482 C C . VAL A 1 309 ? -7.207 -13.557 3.789 1.00 58.78 309 VAL A C 1
ATOM 2484 O O . VAL A 1 309 ? -6.008 -13.724 3.999 1.00 58.78 309 VAL A O 1
ATOM 2487 N N . THR A 1 310 ? -8.091 -13.410 4.767 1.00 53.25 310 THR A N 1
ATOM 2488 C CA . THR A 1 310 ? -7.853 -13.929 6.113 1.00 53.25 310 THR A CA 1
ATOM 2489 C C . THR A 1 310 ? -7.585 -15.419 5.950 1.00 53.25 310 THR A C 1
ATOM 2491 O O . THR A 1 310 ? -8.384 -16.161 5.368 1.00 53.25 310 THR A O 1
ATOM 2494 N N . SER A 1 311 ? -6.410 -15.885 6.370 1.00 40.16 311 SER A N 1
ATOM 2495 C CA . SER A 1 311 ? -6.215 -17.329 6.418 1.00 40.16 311 SER A CA 1
ATOM 2496 C C . SER A 1 311 ? -7.295 -17.895 7.336 1.00 40.16 311 SER A C 1
ATOM 2498 O O . SER A 1 311 ? -7.625 -17.266 8.347 1.00 40.16 311 SER A O 1
ATOM 2500 N N . LYS A 1 312 ? -7.838 -19.080 7.014 1.00 40.19 312 LYS A N 1
ATOM 2501 C CA . LYS A 1 312 ? -8.551 -19.869 8.034 1.00 40.19 312 LYS A CA 1
ATOM 2502 C C . LYS A 1 312 ? -7.697 -19.879 9.319 1.00 40.19 312 LYS A C 1
ATOM 2504 O O . LYS A 1 312 ? -8.176 -19.582 10.398 1.00 40.19 312 LYS A O 1
ATOM 2509 N N . ASP A 1 313 ? -6.379 -19.959 9.150 1.00 37.72 313 ASP A N 1
ATOM 2510 C CA . ASP A 1 313 ? -5.359 -20.033 10.192 1.00 37.72 313 ASP A CA 1
ATOM 2511 C C . ASP A 1 313 ? -4.966 -18.731 10.938 1.00 37.72 313 ASP A C 1
ATOM 2513 O O . ASP A 1 313 ? -4.221 -18.822 11.917 1.00 37.72 313 ASP A O 1
ATOM 2517 N N . ASP A 1 314 ? -5.441 -17.529 10.560 1.00 40.81 314 ASP A N 1
ATOM 2518 C CA . ASP A 1 314 ? -4.816 -16.256 11.002 1.00 40.81 314 ASP A CA 1
ATOM 2519 C C . ASP A 1 314 ? -5.152 -15.968 12.469 1.00 40.81 314 ASP A C 1
ATOM 2521 O O . ASP A 1 314 ? -4.479 -15.183 13.136 1.00 40.81 314 ASP A O 1
ATOM 2525 N N . TYR A 1 315 ? -6.148 -16.690 12.986 1.00 42.41 315 TYR A N 1
ATOM 2526 C CA . TYR A 1 315 ? -6.412 -16.867 14.408 1.00 42.41 315 TYR A CA 1
ATOM 2527 C C . TYR A 1 315 ? -6.614 -18.342 14.817 1.00 42.41 315 TYR A C 1
ATOM 2529 O O . TYR A 1 315 ? -6.531 -18.636 16.015 1.00 42.41 315 TYR A O 1
ATOM 2537 N N . ASP A 1 316 ? -6.823 -19.283 13.880 1.00 40.06 316 ASP A N 1
ATOM 2538 C CA . ASP A 1 316 ? -7.175 -20.673 14.226 1.00 40.06 316 ASP A CA 1
ATOM 2539 C C . ASP A 1 316 ? -6.030 -21.451 14.898 1.00 40.06 316 ASP A C 1
ATOM 2541 O O . ASP A 1 316 ? -6.285 -22.388 15.659 1.00 40.06 316 ASP A O 1
ATOM 2545 N N . LEU A 1 317 ? -4.760 -21.068 14.729 1.00 39.28 317 LEU A N 1
ATOM 2546 C CA . LEU A 1 317 ? -3.661 -21.900 15.243 1.00 39.28 317 LEU A CA 1
ATOM 2547 C C . LEU A 1 317 ? -3.334 -21.698 16.726 1.00 39.28 317 LEU A C 1
ATOM 2549 O O . LEU A 1 317 ? -2.721 -22.580 17.337 1.00 39.28 317 LEU A O 1
ATOM 2553 N N . ILE A 1 318 ? -3.788 -20.610 17.358 1.00 40.44 318 ILE A N 1
ATOM 2554 C CA . ILE A 1 318 ? -3.715 -20.521 18.826 1.00 40.44 318 ILE A CA 1
ATOM 2555 C C . ILE A 1 318 ? -4.740 -21.477 19.458 1.00 40.44 318 ILE A C 1
ATOM 2557 O O . ILE A 1 318 ? -4.513 -21.933 20.577 1.00 40.44 318 ILE A O 1
ATOM 2561 N N . ASN A 1 319 ? -5.807 -21.869 18.741 1.00 43.06 319 ASN A N 1
ATOM 2562 C CA . ASN A 1 319 ? -6.971 -22.485 19.374 1.00 43.06 319 ASN A CA 1
ATOM 2563 C C . ASN A 1 319 ? -7.679 -23.659 18.650 1.00 43.06 319 ASN A C 1
ATOM 2565 O O . ASN A 1 319 ? -8.715 -24.094 19.143 1.00 43.06 319 ASN A O 1
ATOM 2569 N N . ASN A 1 320 ? -7.104 -24.269 17.609 1.00 36.78 320 ASN A N 1
ATOM 2570 C CA . ASN A 1 320 ? -7.374 -25.643 17.133 1.00 36.78 320 ASN A CA 1
ATOM 2571 C C . ASN A 1 320 ? -8.839 -26.055 16.824 1.00 36.78 320 ASN A C 1
ATOM 2573 O O . ASN A 1 320 ? -9.092 -27.256 16.761 1.00 36.78 320 ASN A O 1
ATOM 2577 N N . LYS A 1 321 ? -9.788 -25.118 16.651 1.00 45.56 321 LYS A N 1
ATOM 2578 C CA . LYS A 1 321 ? -11.179 -25.315 16.167 1.00 45.56 321 LYS A CA 1
ATOM 2579 C C . LYS A 1 321 ? -11.962 -24.001 16.345 1.00 45.56 321 LYS A C 1
ATOM 2581 O O . LYS A 1 321 ? -12.693 -23.859 17.319 1.00 45.56 321 LYS A O 1
ATOM 2586 N N . THR A 1 322 ? -11.819 -23.029 15.451 1.00 53.94 322 THR A N 1
ATOM 2587 C CA . THR A 1 322 ? -12.715 -21.860 15.444 1.00 53.94 322 THR A CA 1
ATOM 2588 C C . THR A 1 322 ? -13.378 -21.755 14.081 1.00 53.94 322 THR A C 1
ATOM 2590 O O . THR A 1 322 ? -12.719 -21.557 13.071 1.00 53.94 322 THR A O 1
ATOM 2593 N N . ASN A 1 323 ? -14.698 -21.942 14.033 1.00 69.06 323 ASN A N 1
ATOM 2594 C CA . ASN A 1 323 ? -15.453 -21.713 12.808 1.00 69.06 323 ASN A CA 1
ATOM 2595 C C . ASN A 1 323 ? -15.537 -20.201 12.593 1.00 69.06 323 ASN A C 1
ATOM 2597 O O . ASN A 1 323 ? -16.235 -19.495 13.321 1.00 69.06 323 ASN A O 1
ATOM 2601 N N . LYS A 1 324 ? -14.791 -19.699 11.611 1.00 78.81 324 LYS A N 1
ATOM 2602 C CA . LYS A 1 324 ? -14.955 -18.335 11.120 1.00 78.81 324 LYS A CA 1
ATOM 2603 C C . LYS A 1 324 ? -16.311 -18.200 10.428 1.00 78.81 324 LYS A C 1
ATOM 2605 O O . LYS A 1 324 ? -16.636 -18.992 9.544 1.00 78.81 324 LYS A O 1
ATOM 2610 N N . ILE A 1 325 ? -17.089 -17.205 10.843 1.00 86.75 325 ILE A N 1
ATOM 2611 C CA . ILE A 1 325 ? -18.412 -16.898 10.306 1.00 86.75 325 ILE A CA 1
ATOM 2612 C C . ILE A 1 325 ? -18.326 -15.571 9.549 1.00 86.75 325 ILE A C 1
ATOM 2614 O O . ILE A 1 325 ? -18.030 -14.541 10.166 1.00 86.75 325 ILE A O 1
ATOM 2618 N N . PRO A 1 326 ? -18.595 -15.564 8.233 1.00 89.81 326 PRO A N 1
ATOM 2619 C CA . PRO A 1 326 ? -18.630 -14.330 7.468 1.00 89.81 326 PRO A CA 1
ATOM 2620 C C . PRO A 1 326 ? -19.810 -13.473 7.930 1.00 89.81 326 PRO A C 1
ATOM 2622 O O . PRO A 1 326 ? -20.962 -13.912 7.929 1.00 89.81 326 PRO A O 1
ATOM 2625 N N . CYS A 1 327 ? -19.526 -12.232 8.303 1.00 92.12 327 CYS A N 1
ATOM 2626 C CA . CYS A 1 327 ? -20.491 -11.259 8.790 1.00 92.12 327 CYS A CA 1
ATOM 2627 C C . CYS A 1 327 ? -20.449 -9.996 7.928 1.00 92.12 327 CYS A C 1
ATOM 2629 O O . CYS A 1 327 ? -19.397 -9.401 7.707 1.00 92.12 327 CYS A O 1
ATOM 2631 N N . ASN A 1 328 ? -21.619 -9.559 7.478 1.00 93.88 328 ASN A N 1
ATOM 2632 C CA . ASN A 1 328 ? -21.844 -8.269 6.847 1.00 93.88 328 ASN A CA 1
ATOM 2633 C C . ASN A 1 328 ? -22.023 -7.212 7.935 1.00 93.88 328 ASN A C 1
ATOM 2635 O O . ASN A 1 328 ? -23.003 -7.266 8.677 1.00 93.88 328 ASN A O 1
ATOM 2639 N N . ILE A 1 329 ? -21.097 -6.261 8.032 1.00 95.56 329 ILE A N 1
ATOM 2640 C CA . ILE A 1 329 ? -21.133 -5.216 9.059 1.00 95.56 329 ILE A CA 1
ATOM 2641 C C . ILE A 1 329 ? -22.074 -4.094 8.614 1.00 95.56 329 ILE A C 1
ATOM 2643 O O . ILE A 1 329 ? -22.039 -3.674 7.456 1.00 95.56 329 ILE A O 1
ATOM 2647 N N . TYR A 1 330 ? -22.896 -3.619 9.549 1.00 97.00 330 TYR A N 1
ATOM 2648 C CA . TYR A 1 330 ? -23.774 -2.457 9.381 1.00 97.00 330 TYR A CA 1
ATOM 2649 C C . TYR A 1 330 ? -23.233 -1.264 10.156 1.00 97.00 330 TYR A C 1
ATOM 2651 O O . TYR A 1 330 ? -23.169 -0.154 9.626 1.00 97.00 330 TYR A O 1
ATOM 2659 N N . SER A 1 331 ? -22.801 -1.525 11.389 1.00 97.56 331 SER A N 1
ATOM 2660 C CA . SER A 1 331 ? -22.386 -0.498 12.333 1.00 97.56 331 SER A CA 1
ATOM 2661 C C . SER A 1 331 ? -21.180 -0.968 13.127 1.00 97.56 331 SER A C 1
ATOM 2663 O O . SER A 1 331 ? -21.113 -2.120 13.556 1.00 97.56 331 SER A O 1
ATOM 2665 N N . ALA A 1 332 ? -20.234 -0.064 13.349 1.00 98.12 332 ALA A N 1
ATOM 2666 C CA . ALA A 1 332 ? -19.048 -0.304 14.157 1.00 98.12 332 ALA A CA 1
ATOM 2667 C C . ALA A 1 332 ? -18.943 0.749 15.262 1.00 98.12 332 ALA A C 1
ATOM 2669 O O . ALA A 1 332 ? -19.054 1.953 15.010 1.00 98.12 332 ALA A O 1
ATOM 2670 N N . GLY A 1 333 ? -18.742 0.289 16.495 1.00 97.19 333 GLY A N 1
ATOM 2671 C CA . GLY A 1 333 ? -18.642 1.157 17.663 1.00 97.19 333 GLY A CA 1
ATOM 2672 C C . GLY A 1 333 ? -17.234 1.723 17.815 1.00 97.19 333 GLY A C 1
ATOM 2673 O O . GLY A 1 333 ? -16.256 0.975 17.869 1.00 97.19 333 GLY A O 1
ATOM 2674 N N . MET A 1 334 ? -17.126 3.051 17.917 1.00 96.06 334 MET A N 1
ATOM 2675 C CA . MET A 1 334 ? -15.841 3.712 18.107 1.00 96.06 334 MET A CA 1
ATOM 2676 C C . MET A 1 334 ? -15.434 3.837 19.566 1.00 96.06 334 MET A C 1
ATOM 2678 O O . MET A 1 334 ? -16.219 4.212 20.444 1.00 96.06 334 MET A O 1
ATOM 2682 N N . ASN A 1 335 ? -14.168 3.507 19.820 1.00 93.19 335 ASN A N 1
ATOM 2683 C CA . ASN A 1 335 ? -13.569 3.453 21.140 1.00 93.19 335 ASN A CA 1
ATOM 2684 C C . ASN A 1 335 ? -12.357 4.373 21.224 1.00 93.19 335 ASN A C 1
ATOM 2686 O O . ASN A 1 335 ? -11.642 4.598 20.253 1.00 93.19 335 ASN A O 1
ATOM 2690 N N . PHE A 1 336 ? -12.065 4.863 22.430 1.00 90.25 336 PHE A N 1
ATOM 2691 C CA . PHE A 1 336 ? -10.940 5.778 22.631 1.00 90.25 336 PHE A CA 1
ATOM 2692 C C . PHE A 1 336 ? -9.591 5.130 22.271 1.00 90.25 336 PHE A C 1
ATOM 2694 O O . PHE A 1 336 ? -8.674 5.818 21.826 1.00 90.25 336 PHE A O 1
ATOM 2701 N N . ARG A 1 337 ? -9.493 3.792 22.375 1.00 88.81 337 ARG A N 1
ATOM 2702 C CA . ARG A 1 337 ? -8.333 3.021 21.896 1.00 88.81 337 ARG A CA 1
ATOM 2703 C C . ARG A 1 337 ? -8.058 3.233 20.409 1.00 88.81 337 ARG A C 1
ATOM 2705 O O . ARG A 1 337 ? -6.897 3.269 20.029 1.00 88.81 337 ARG A O 1
ATOM 2712 N N . ASP A 1 338 ? -9.095 3.393 19.587 1.00 92.44 338 ASP A N 1
ATOM 2713 C CA . ASP A 1 338 ? -8.942 3.490 18.135 1.00 92.44 338 ASP A CA 1
ATOM 2714 C C . ASP A 1 338 ? -8.243 4.795 17.771 1.00 92.44 338 ASP A C 1
ATOM 2716 O O . ASP A 1 338 ? -7.304 4.794 16.986 1.00 92.44 338 ASP A O 1
ATOM 2720 N N . VAL A 1 339 ? -8.617 5.894 18.430 1.00 92.06 339 VAL A N 1
ATOM 2721 C CA . VAL A 1 339 ? -7.939 7.190 18.298 1.00 92.06 339 VAL A CA 1
ATOM 2722 C C . VAL A 1 339 ? -6.500 7.116 18.810 1.00 92.06 339 VAL A C 1
ATOM 2724 O O . VAL A 1 339 ? -5.595 7.673 18.192 1.00 92.06 339 VAL A O 1
ATOM 2727 N N . MET A 1 340 ? -6.260 6.423 19.924 1.00 89.00 340 MET A N 1
ATOM 2728 C CA . MET A 1 340 ? -4.913 6.302 20.493 1.00 89.00 340 MET A CA 1
ATOM 2729 C C . MET A 1 340 ? -3.969 5.461 19.628 1.00 89.00 340 MET A C 1
ATOM 2731 O O . MET A 1 340 ? -2.798 5.817 19.500 1.00 89.00 340 MET A O 1
ATOM 2735 N N . PHE A 1 341 ? -4.470 4.399 18.990 1.00 87.56 341 PHE A N 1
ATOM 2736 C CA . PHE A 1 341 ? -3.715 3.658 17.980 1.00 87.56 341 PHE A CA 1
ATOM 2737 C C . PHE A 1 341 ? -3.529 4.478 16.707 1.00 87.56 341 PHE A C 1
ATOM 2739 O O . PHE A 1 341 ? -2.416 4.548 16.188 1.00 87.56 341 PHE A O 1
ATOM 2746 N N . ALA A 1 342 ? -4.587 5.148 16.247 1.00 88.88 342 ALA A N 1
ATOM 2747 C CA . ALA A 1 342 ? -4.552 5.927 15.020 1.00 88.88 342 ALA A CA 1
ATOM 2748 C C . ALA A 1 342 ? -3.609 7.134 15.081 1.00 88.88 342 ALA A C 1
ATOM 2750 O O . ALA A 1 342 ? -3.109 7.542 14.045 1.00 88.88 342 ALA A O 1
ATOM 2751 N N . THR A 1 343 ? -3.363 7.676 16.279 1.00 87.44 343 THR A N 1
ATOM 2752 C CA . THR A 1 343 ? -2.438 8.797 16.535 1.00 87.44 343 THR A CA 1
ATOM 2753 C C . THR A 1 343 ? -1.062 8.354 17.045 1.00 87.44 343 THR A C 1
ATOM 2755 O O . THR A 1 343 ? -0.231 9.193 17.383 1.00 87.44 343 THR A O 1
ATOM 2758 N N . GLY A 1 344 ? -0.831 7.044 17.199 1.00 83.69 344 GLY A N 1
ATOM 2759 C CA . GLY A 1 344 ? 0.435 6.487 17.686 1.00 83.69 344 GLY A CA 1
ATOM 2760 C C . GLY A 1 344 ? 0.766 6.746 19.164 1.00 83.69 344 GLY A C 1
ATOM 2761 O O . GLY A 1 344 ? 1.864 6.408 19.594 1.00 83.69 344 GLY A O 1
ATOM 2762 N N . ARG A 1 345 ? -0.159 7.301 19.961 1.00 82.94 345 ARG A N 1
ATOM 2763 C CA . ARG A 1 345 ? 0.068 7.625 21.387 1.00 82.94 345 ARG A CA 1
ATOM 2764 C C . ARG A 1 345 ? 0.138 6.406 22.305 1.00 82.94 345 ARG A C 1
ATOM 2766 O O . ARG A 1 345 ? 0.669 6.508 23.405 1.00 82.94 345 ARG A O 1
ATOM 2773 N N . ILE A 1 346 ? -0.434 5.283 21.876 1.00 80.06 346 ILE A N 1
ATOM 2774 C CA . ILE A 1 346 ? -0.392 4.001 22.585 1.00 80.06 346 ILE A CA 1
ATOM 2775 C C . ILE A 1 346 ? 0.262 2.975 21.664 1.00 80.06 346 ILE A C 1
ATOM 2777 O O . ILE A 1 346 ? -0.127 2.820 20.503 1.00 80.06 346 ILE A O 1
ATOM 2781 N N . ALA A 1 347 ? 1.245 2.249 22.194 1.00 76.06 347 ALA A N 1
ATOM 2782 C CA . ALA A 1 347 ? 1.858 1.138 21.481 1.00 76.06 347 ALA A CA 1
ATOM 2783 C C . ALA A 1 347 ? 0.922 -0.079 21.480 1.00 76.06 347 ALA A C 1
ATOM 2785 O O . ALA A 1 347 ? 0.267 -0.382 22.483 1.00 76.06 347 ALA A O 1
ATOM 2786 N N . SER A 1 348 ? 0.877 -0.795 20.357 1.00 72.50 348 SER A N 1
ATOM 2787 C CA . SER A 1 348 ? 0.248 -2.113 20.282 1.00 72.50 348 SER A CA 1
ATOM 2788 C C . SER A 1 348 ? 0.993 -3.093 21.185 1.00 72.50 348 SER A C 1
ATOM 2790 O O . SER A 1 348 ? 2.225 -3.102 21.209 1.00 72.50 348 SER A O 1
ATOM 2792 N N . GLY A 1 349 ? 0.257 -3.948 21.896 1.00 66.88 349 GLY A N 1
ATOM 2793 C CA . GLY A 1 349 ? 0.861 -5.056 22.635 1.00 66.88 349 GLY A CA 1
ATOM 2794 C C . GLY A 1 349 ? 1.559 -6.059 21.701 1.00 66.88 349 GLY A C 1
ATOM 2795 O O . GLY A 1 349 ? 1.296 -6.050 20.492 1.00 66.88 349 GLY A O 1
ATOM 2796 N N . PRO A 1 350 ? 2.406 -6.960 22.237 1.00 62.81 350 PRO A N 1
ATOM 2797 C CA . PRO A 1 350 ? 3.198 -7.899 21.440 1.00 62.81 350 PRO A CA 1
ATOM 2798 C C . PRO A 1 350 ? 2.392 -8.725 20.432 1.00 62.81 350 PRO A C 1
ATOM 2800 O O . PRO A 1 350 ? 2.877 -9.051 19.355 1.00 62.81 350 PRO A O 1
ATOM 2803 N N . GLN A 1 351 ? 1.138 -9.027 20.766 1.00 60.16 351 GLN A N 1
ATOM 2804 C CA . GLN A 1 351 ? 0.238 -9.850 19.960 1.00 60.16 351 GLN A CA 1
ATOM 2805 C C . GLN A 1 351 ? -0.300 -9.121 18.718 1.00 60.16 351 GLN A C 1
ATOM 2807 O O . GLN A 1 351 ? -0.684 -9.763 17.745 1.00 60.16 351 GLN A O 1
ATOM 2812 N N . MET A 1 352 ? -0.330 -7.784 18.744 1.00 65.81 352 MET A N 1
ATOM 2813 C CA . MET A 1 352 ? -0.834 -6.940 17.654 1.00 65.81 352 MET A CA 1
ATOM 2814 C C . MET A 1 352 ? 0.282 -6.189 16.916 1.00 65.81 352 MET A C 1
ATOM 2816 O O . MET A 1 352 ? -0.016 -5.491 15.953 1.00 65.81 352 MET A O 1
ATOM 2820 N N . LEU A 1 353 ? 1.553 -6.354 17.319 1.00 61.62 353 LEU A N 1
ATOM 2821 C CA . LEU A 1 353 ? 2.731 -5.711 16.702 1.00 61.62 353 LEU A CA 1
ATOM 2822 C C . LEU A 1 353 ? 2.781 -5.850 15.176 1.00 61.62 353 LEU A C 1
ATOM 2824 O O . LEU A 1 353 ? 3.338 -5.000 14.492 1.00 61.62 353 LEU A O 1
ATOM 2828 N N . PHE A 1 354 ? 2.205 -6.932 14.665 1.00 62.00 354 PHE A N 1
ATOM 2829 C CA . PHE A 1 354 ? 2.304 -7.356 13.276 1.00 62.00 354 PHE A CA 1
ATOM 2830 C C . PHE A 1 354 ? 0.951 -7.327 12.551 1.00 62.00 354 PHE A C 1
ATOM 2832 O O . PHE A 1 354 ? 0.810 -7.900 11.474 1.00 62.00 354 PHE A O 1
ATOM 2839 N N . THR A 1 355 ? -0.069 -6.709 13.157 1.00 69.62 355 THR A N 1
ATOM 2840 C CA . THR A 1 355 ? -1.365 -6.508 12.499 1.00 69.62 355 THR A CA 1
ATOM 2841 C C . THR A 1 355 ? -1.326 -5.207 11.711 1.00 69.62 355 THR A C 1
ATOM 2843 O O . THR A 1 355 ? -1.074 -4.148 12.276 1.00 69.62 355 THR A O 1
ATOM 2846 N N . ASP A 1 356 ? -1.621 -5.288 10.416 1.00 74.75 356 ASP A N 1
ATOM 2847 C CA . ASP A 1 356 ? -1.611 -4.132 9.514 1.00 74.75 356 ASP A CA 1
ATOM 2848 C C . ASP A 1 356 ? -2.632 -3.041 9.896 1.00 74.75 356 ASP A C 1
ATOM 2850 O O . ASP A 1 356 ? -2.393 -1.847 9.734 1.00 74.75 356 ASP A O 1
ATOM 2854 N N . CYS A 1 357 ? -3.777 -3.443 10.448 1.00 85.31 357 CYS A N 1
ATOM 2855 C CA . CYS A 1 357 ? -4.822 -2.538 10.917 1.00 85.31 357 CYS A CA 1
ATOM 2856 C C . CYS A 1 357 ? -5.051 -2.744 12.413 1.00 85.31 357 CYS A C 1
ATOM 2858 O O . CYS A 1 357 ? -5.367 -3.850 12.839 1.00 85.31 357 CYS A O 1
ATOM 2860 N N . LEU A 1 358 ? -4.924 -1.683 13.211 1.00 83.88 358 LEU A N 1
ATOM 2861 C CA . LEU A 1 358 ? -5.063 -1.740 14.677 1.00 83.88 358 LEU A CA 1
ATOM 2862 C C . LEU A 1 358 ? -6.404 -1.198 15.194 1.00 83.88 358 LEU A C 1
ATOM 2864 O O . LEU A 1 358 ? -6.723 -1.358 16.375 1.00 83.88 358 LEU A O 1
ATOM 2868 N N . ILE A 1 359 ? -7.170 -0.537 14.327 1.00 91.19 359 ILE A N 1
ATOM 2869 C CA . ILE A 1 359 ? -8.415 0.148 14.682 1.00 91.19 359 ILE A CA 1
ATOM 2870 C C . ILE A 1 359 ? -9.645 -0.733 14.441 1.00 91.19 359 ILE A C 1
ATOM 2872 O O . ILE A 1 359 ? -9.649 -1.576 13.542 1.00 91.19 359 ILE A O 1
ATOM 2876 N N . GLY A 1 360 ? -10.694 -0.498 15.233 1.00 92.69 360 GLY A N 1
ATOM 2877 C CA . GLY A 1 360 ? -11.987 -1.175 15.143 1.00 92.69 360 GLY A CA 1
ATOM 2878 C C . GLY A 1 360 ? -12.027 -2.421 16.019 1.00 92.69 360 GLY A C 1
ATOM 2879 O O . GLY A 1 360 ? -11.295 -3.370 15.768 1.00 92.69 360 GLY A O 1
ATOM 2880 N N . PHE A 1 361 ? -12.885 -2.412 17.040 1.00 92.00 361 PHE A N 1
ATOM 2881 C CA . PHE A 1 361 ? -12.912 -3.446 18.084 1.00 92.00 361 PHE A CA 1
ATOM 2882 C C . PHE A 1 361 ? -14.255 -4.176 18.223 1.00 92.00 361 PHE A C 1
ATOM 2884 O O . PHE A 1 361 ? -14.326 -5.262 18.792 1.00 92.00 361 PHE A O 1
ATOM 2891 N N . GLU A 1 362 ? -15.337 -3.572 17.743 1.00 95.62 362 GLU A N 1
ATOM 2892 C CA . GLU A 1 362 ? -16.680 -4.118 17.895 1.00 95.62 362 GLU A CA 1
ATOM 2893 C C . GLU A 1 362 ? -17.555 -3.765 16.694 1.00 95.62 362 GLU A C 1
ATOM 2895 O O . GLU A 1 362 ? -17.366 -2.722 16.056 1.00 95.62 362 GLU A O 1
ATOM 2900 N N . PHE A 1 363 ? -18.529 -4.622 16.409 1.00 97.69 363 PHE A N 1
ATOM 2901 C CA . PHE A 1 363 ? -19.438 -4.453 15.284 1.00 97.69 363 PHE A CA 1
ATOM 2902 C C . PHE A 1 363 ? -20.829 -5.021 15.581 1.00 97.69 363 PHE A C 1
ATOM 2904 O O . PHE A 1 363 ? -21.010 -5.874 16.453 1.00 97.69 363 PHE A O 1
ATOM 2911 N N . ALA A 1 364 ? -21.806 -4.561 14.808 1.00 97.81 364 ALA A N 1
ATOM 2912 C CA . ALA A 1 364 ? -23.115 -5.168 14.652 1.00 97.81 364 ALA A CA 1
ATOM 2913 C C . ALA A 1 364 ? -23.421 -5.325 13.166 1.00 97.81 364 ALA A C 1
ATOM 2915 O O . ALA A 1 364 ? -23.046 -4.495 12.328 1.00 97.81 364 ALA A O 1
ATOM 2916 N N . GLY A 1 365 ? -24.098 -6.411 12.835 1.00 95.81 365 GLY A N 1
ATOM 2917 C CA . GLY A 1 365 ? -24.475 -6.697 11.473 1.00 95.81 365 GLY A CA 1
ATOM 2918 C C . GLY A 1 365 ? -25.222 -8.007 11.336 1.00 95.81 365 GLY A C 1
ATOM 2919 O O . GLY A 1 365 ? -25.971 -8.410 12.225 1.00 95.81 365 GLY A O 1
ATOM 2920 N N . ARG A 1 366 ? -25.040 -8.667 10.196 1.00 94.12 366 ARG A N 1
ATOM 2921 C CA . ARG A 1 366 ? -25.716 -9.926 9.891 1.00 94.12 366 ARG A CA 1
ATOM 2922 C C . ARG A 1 366 ? -24.737 -10.996 9.472 1.00 94.12 366 ARG A C 1
ATOM 2924 O O . ARG A 1 366 ? -23.822 -10.721 8.698 1.00 94.12 366 ARG A O 1
ATOM 2931 N N . ARG A 1 367 ? -24.975 -12.229 9.901 1.00 92.56 367 ARG A N 1
ATOM 2932 C CA . ARG A 1 367 ? -24.250 -13.373 9.349 1.00 92.56 367 ARG A CA 1
ATOM 2933 C C . ARG A 1 367 ? -24.594 -13.532 7.869 1.00 92.56 367 ARG A C 1
ATOM 2935 O O . ARG A 1 367 ? -25.763 -13.459 7.492 1.00 92.56 367 ARG A O 1
ATOM 2942 N N . ALA A 1 368 ? -23.593 -13.748 7.026 1.00 88.62 368 ALA A N 1
ATOM 2943 C CA . ALA A 1 368 ? -23.790 -13.899 5.587 1.00 88.62 368 ALA A CA 1
ATOM 2944 C C . ALA A 1 368 ? -24.427 -15.250 5.213 1.00 88.62 368 ALA A C 1
ATOM 2946 O O . ALA A 1 368 ? -25.063 -15.346 4.170 1.00 88.62 368 ALA A O 1
ATOM 2947 N N . ASP A 1 369 ? -24.284 -16.270 6.066 1.00 88.25 369 ASP A N 1
ATOM 2948 C CA . ASP A 1 369 ? -24.817 -17.622 5.851 1.00 88.25 369 ASP A CA 1
ATOM 2949 C C . ASP A 1 369 ? -26.314 -17.760 6.192 1.00 88.25 369 ASP A C 1
ATOM 2951 O O . ASP A 1 369 ? -27.046 -18.483 5.523 1.00 88.25 369 ASP A O 1
ATOM 2955 N N . THR A 1 370 ? -26.775 -17.066 7.232 1.00 90.75 370 THR A N 1
ATOM 2956 C CA . THR A 1 370 ? -28.115 -17.237 7.823 1.00 90.75 370 THR A CA 1
ATOM 2957 C C . THR A 1 370 ? -28.959 -15.964 7.799 1.00 90.75 370 THR A C 1
ATOM 2959 O O . THR A 1 370 ? -30.180 -16.036 7.952 1.00 90.75 370 THR A O 1
ATOM 2962 N N . GLY A 1 371 ? -28.332 -14.794 7.641 1.00 90.75 371 GLY A N 1
ATOM 2963 C CA . GLY A 1 371 ? -28.984 -13.488 7.749 1.00 90.75 371 GLY A CA 1
ATOM 2964 C C . GLY A 1 371 ? -29.299 -13.038 9.177 1.00 90.75 371 GLY A C 1
ATOM 2965 O O . GLY A 1 371 ? -29.886 -11.968 9.366 1.00 90.75 371 GLY A O 1
ATOM 2966 N N . GLU A 1 372 ? -28.927 -13.835 10.182 1.00 93.12 372 GLU A N 1
ATOM 2967 C CA . GLU A 1 372 ? -29.182 -13.551 11.593 1.00 93.12 372 GLU A CA 1
ATOM 2968 C C . GLU A 1 372 ? -28.477 -12.267 12.041 1.00 93.12 372 GLU A C 1
ATOM 2970 O O . GLU A 1 372 ? -27.317 -12.034 11.697 1.00 93.12 372 GLU A O 1
ATOM 2975 N N . ARG A 1 373 ? -29.183 -11.446 12.830 1.00 95.44 373 ARG A N 1
ATOM 2976 C CA . ARG A 1 373 ? -28.660 -10.208 13.419 1.00 95.44 373 ARG A CA 1
ATOM 2977 C C . ARG A 1 373 ? -27.712 -10.544 14.562 1.00 95.44 373 ARG A C 1
ATOM 2979 O O . ARG A 1 373 ? -28.143 -11.090 15.578 1.00 95.44 373 ARG A O 1
ATOM 2986 N N . VAL A 1 374 ? -26.447 -10.179 14.408 1.00 96.00 374 VAL A N 1
ATOM 2987 C CA . VAL A 1 374 ? -25.383 -10.488 15.363 1.00 96.00 374 VAL A CA 1
ATOM 2988 C C . VAL A 1 374 ? -24.552 -9.257 15.689 1.00 96.00 374 VAL A C 1
ATOM 2990 O O . VAL A 1 374 ? -24.333 -8.387 14.848 1.00 96.00 374 VAL A O 1
ATOM 2993 N N . CYS A 1 375 ? -24.062 -9.200 16.917 1.00 97.06 375 CYS A N 1
ATOM 2994 C CA . CYS A 1 375 ? -23.081 -8.227 17.369 1.00 97.06 375 CYS A CA 1
ATOM 2995 C C . CYS A 1 375 ? -21.903 -8.953 18.012 1.00 97.06 375 CYS A C 1
ATOM 2997 O O . CYS A 1 375 ? -22.068 -10.045 18.556 1.00 97.06 375 CYS A O 1
ATOM 2999 N N . GLY A 1 376 ? -20.714 -8.366 17.955 1.00 94.56 376 GLY A N 1
ATOM 3000 C CA . GLY A 1 376 ? -19.522 -9.045 18.431 1.00 94.56 376 GLY A CA 1
ATOM 3001 C C . GLY A 1 376 ? -18.285 -8.180 18.518 1.00 94.56 376 GLY A C 1
ATOM 3002 O O . GLY A 1 376 ? -18.289 -6.995 18.178 1.00 94.56 376 GLY A O 1
ATOM 3003 N N . PHE A 1 377 ? -17.219 -8.821 18.978 1.00 92.12 377 PHE A N 1
ATOM 3004 C CA . PHE A 1 377 ? -15.890 -8.240 19.070 1.00 92.12 377 PHE A CA 1
ATOM 3005 C C . PHE A 1 377 ? -14.964 -8.851 18.023 1.00 92.12 377 PHE A C 1
ATOM 3007 O O . PHE A 1 377 ? -15.014 -10.051 17.756 1.00 92.12 377 PHE A O 1
ATOM 3014 N N . ASP A 1 378 ? -14.050 -8.035 17.514 1.00 87.12 378 ASP A N 1
ATOM 3015 C CA . ASP A 1 378 ? -12.837 -8.507 16.854 1.00 87.12 378 ASP A CA 1
ATOM 3016 C C . ASP A 1 378 ? -11.654 -7.675 17.361 1.00 87.12 378 ASP A C 1
ATOM 3018 O O . ASP A 1 378 ? -11.816 -6.561 17.857 1.00 87.12 378 ASP A O 1
ATOM 3022 N N . MET A 1 379 ? -10.439 -8.208 17.288 1.00 79.44 379 MET A N 1
ATOM 3023 C CA . MET A 1 379 ? -9.263 -7.479 17.755 1.00 79.44 379 MET A CA 1
ATOM 3024 C C . MET A 1 379 ? -8.926 -6.287 16.852 1.00 79.44 379 MET A C 1
ATOM 3026 O O . MET A 1 379 ? -8.263 -5.360 17.329 1.00 79.44 379 MET A O 1
ATOM 3030 N N . SER A 1 380 ? -9.371 -6.301 15.589 1.00 85.38 380 SER A N 1
ATOM 3031 C CA . SER A 1 380 ? -9.140 -5.233 14.611 1.00 85.38 380 SER A CA 1
ATOM 3032 C C . SER A 1 380 ? -10.194 -5.208 13.490 1.00 85.38 380 SER A C 1
ATOM 3034 O O . SER A 1 380 ? -11.026 -6.101 13.381 1.00 85.38 380 SER A O 1
ATOM 3036 N N . ARG A 1 381 ? -10.131 -4.202 12.603 1.00 89.19 381 ARG A N 1
ATOM 3037 C CA . ARG A 1 381 ? -10.833 -4.141 11.300 1.00 89.19 381 ARG A CA 1
ATOM 3038 C C . ARG A 1 381 ? -12.363 -4.157 11.362 1.00 89.19 381 ARG A C 1
ATOM 3040 O O . ARG A 1 381 ? -13.008 -4.369 10.344 1.00 89.19 381 ARG A O 1
ATOM 3047 N N . CYS A 1 382 ? -12.965 -3.852 12.510 1.00 93.75 382 CYS A N 1
ATOM 3048 C CA . CYS A 1 382 ? -14.427 -3.744 12.602 1.00 93.75 382 CYS A CA 1
ATOM 3049 C C . CYS A 1 382 ? -15.003 -2.555 11.811 1.00 93.75 382 CYS A C 1
ATOM 3051 O O . CYS A 1 382 ? -16.172 -2.579 11.440 1.00 93.75 382 CYS A O 1
ATOM 3053 N N . TYR A 1 383 ? -14.204 -1.525 11.507 1.00 96.31 383 TYR A N 1
ATOM 3054 C CA . TYR A 1 383 ? -14.589 -0.473 10.559 1.00 96.31 383 TYR A CA 1
ATOM 3055 C C . TYR A 1 383 ? -14.489 -0.993 9.128 1.00 96.31 383 TYR A C 1
ATOM 3057 O O . TYR A 1 383 ? -13.604 -0.601 8.373 1.00 96.31 383 TYR A O 1
ATOM 3065 N N . ALA A 1 384 ? -15.365 -1.917 8.769 1.00 94.75 384 ALA A N 1
ATOM 3066 C CA . ALA A 1 384 ? -15.365 -2.561 7.473 1.00 94.75 384 ALA A CA 1
ATOM 3067 C C . ALA A 1 384 ? -16.787 -2.819 6.990 1.00 94.75 384 ALA A C 1
ATOM 3069 O O . ALA A 1 384 ? -17.780 -2.588 7.677 1.00 94.75 384 ALA A O 1
ATOM 3070 N N . THR A 1 385 ? -16.867 -3.281 5.757 1.00 94.31 385 THR A N 1
ATOM 3071 C CA . THR A 1 385 ? -18.104 -3.711 5.100 1.00 94.31 385 THR A CA 1
ATOM 3072 C C . THR A 1 385 ? -18.444 -5.161 5.430 1.00 94.31 385 THR A C 1
ATOM 3074 O O . THR A 1 385 ? -19.624 -5.513 5.491 1.00 94.31 385 THR A O 1
ATOM 3077 N N . SER A 1 386 ? -17.434 -5.985 5.706 1.00 91.56 386 SER A N 1
ATOM 3078 C CA . SER A 1 386 ? -17.563 -7.371 6.146 1.00 91.56 386 SER A CA 1
ATOM 3079 C C . SER A 1 386 ? -16.366 -7.799 6.997 1.00 91.56 386 SER A C 1
ATOM 3081 O O . SER A 1 386 ? -15.303 -7.177 6.947 1.00 91.56 386 SER A O 1
ATOM 3083 N N . ILE A 1 387 ? -16.539 -8.873 7.767 1.00 89.50 387 ILE A N 1
ATOM 3084 C CA . ILE A 1 387 ? -15.481 -9.508 8.558 1.00 89.50 387 ILE A CA 1
ATOM 3085 C C . ILE A 1 387 ? -15.746 -11.007 8.712 1.00 89.50 387 ILE A C 1
ATOM 3087 O O . ILE A 1 387 ? -16.898 -11.422 8.812 1.00 89.50 387 ILE A O 1
ATOM 3091 N N . ASP A 1 388 ? -14.686 -11.807 8.793 1.00 86.81 388 ASP A N 1
ATOM 3092 C CA . ASP A 1 388 ? -14.770 -13.205 9.220 1.00 86.81 388 ASP A CA 1
ATOM 3093 C C . ASP A 1 388 ? -14.627 -13.284 10.741 1.00 86.81 388 ASP A C 1
ATOM 3095 O O . ASP A 1 388 ? -13.523 -13.381 11.300 1.00 86.81 388 ASP A O 1
ATOM 3099 N N . ALA A 1 389 ? -15.769 -13.200 11.419 1.00 86.38 389 ALA A N 1
ATOM 3100 C CA . ALA A 1 389 ? -15.841 -13.186 12.870 1.00 86.38 389 ALA A CA 1
ATOM 3101 C C . ALA A 1 389 ? -15.619 -14.590 13.448 1.00 86.38 389 ALA A C 1
ATOM 3103 O O . ALA A 1 389 ? -15.927 -15.599 12.819 1.00 86.38 389 ALA A O 1
ATOM 3104 N N . ASN A 1 390 ? -15.083 -14.674 14.663 1.00 84.62 390 ASN A N 1
ATOM 3105 C CA . ASN A 1 390 ? -15.071 -15.933 15.409 1.00 84.62 390 ASN A CA 1
ATOM 3106 C C . ASN A 1 390 ? -16.450 -16.146 16.053 1.00 84.62 390 ASN A C 1
ATOM 3108 O O . ASN A 1 390 ? -16.933 -15.242 16.732 1.00 84.62 390 ASN A O 1
ATOM 3112 N N . ASP A 1 391 ? -17.046 -17.326 15.871 1.00 84.94 391 ASP A N 1
ATOM 3113 C CA . ASP A 1 391 ? -18.343 -17.698 16.456 1.00 84.94 391 ASP A CA 1
ATOM 3114 C C . ASP A 1 391 ? -18.390 -17.490 17.984 1.00 84.94 391 ASP A C 1
ATOM 3116 O O . ASP A 1 391 ? -19.361 -16.972 18.524 1.00 84.94 391 ASP A O 1
ATOM 3120 N N . GLU A 1 392 ? -17.286 -17.761 18.695 1.00 85.38 392 GLU A N 1
ATOM 3121 C CA . GLU A 1 392 ? -17.204 -17.545 20.152 1.00 85.38 392 GLU A CA 1
ATOM 3122 C C . GLU A 1 392 ? -17.203 -16.057 20.567 1.00 85.38 392 GLU A C 1
ATOM 3124 O O . GLU A 1 392 ? -17.305 -15.742 21.758 1.00 85.38 392 GLU A O 1
ATOM 3129 N N . LEU A 1 393 ? -17.025 -15.139 19.610 1.00 89.06 393 LEU A N 1
ATOM 3130 C CA . LEU A 1 393 ? -16.921 -13.695 19.839 1.00 89.06 393 LEU A CA 1
ATOM 3131 C C . LEU A 1 393 ? -18.148 -12.909 19.363 1.00 89.06 393 LEU A C 1
ATOM 3133 O O . LEU A 1 393 ? -18.153 -11.678 19.471 1.00 89.06 393 LEU A O 1
ATOM 3137 N N . ILE A 1 394 ? -19.178 -13.592 18.863 1.00 92.62 394 ILE A N 1
ATOM 3138 C CA . ILE A 1 394 ? -20.431 -12.982 18.413 1.00 92.62 394 ILE A CA 1
ATOM 3139 C C . ILE A 1 394 ? -21.618 -13.498 19.231 1.00 92.62 394 ILE A C 1
ATOM 3141 O O . ILE A 1 394 ? -21.569 -14.557 19.851 1.00 92.62 394 ILE A O 1
ATOM 3145 N N . SER A 1 395 ? -22.706 -12.736 19.243 1.00 95.00 395 SER A N 1
ATOM 3146 C CA . SER A 1 395 ? -23.981 -13.137 19.834 1.00 95.00 395 SER A CA 1
ATOM 3147 C C . SER A 1 395 ? -25.142 -12.501 19.084 1.00 95.00 395 SER A C 1
ATOM 3149 O O . SER A 1 395 ? -24.979 -11.468 18.429 1.00 95.00 395 SER A O 1
ATOM 3151 N N . ARG A 1 396 ? -26.325 -13.113 19.182 1.00 95.56 396 ARG A N 1
ATOM 3152 C CA . ARG A 1 396 ? -27.558 -12.578 18.604 1.00 95.56 396 ARG A CA 1
ATOM 3153 C C . ARG A 1 396 ? -27.896 -11.224 19.233 1.00 95.56 396 ARG A C 1
ATOM 3155 O O . ARG A 1 396 ? -27.773 -11.047 20.441 1.00 95.56 396 ARG A O 1
ATOM 3162 N N . ILE A 1 397 ? -28.359 -10.282 18.417 1.00 95.31 397 ILE A N 1
ATOM 3163 C CA . ILE A 1 397 ? -28.848 -8.980 18.892 1.00 95.31 397 ILE A CA 1
ATOM 3164 C C . ILE A 1 397 ? -30.276 -9.139 19.443 1.00 95.31 397 ILE A C 1
ATOM 3166 O O . ILE A 1 397 ? -31.103 -9.740 18.748 1.00 95.31 397 ILE A O 1
ATOM 3170 N N . PRO A 1 398 ? -30.605 -8.574 20.624 1.00 92.38 398 PRO A N 1
ATOM 3171 C CA . PRO A 1 398 ? -31.980 -8.512 21.121 1.00 92.38 398 PRO A CA 1
ATOM 3172 C C . PRO A 1 398 ? -32.965 -7.926 20.095 1.00 92.38 398 PRO A C 1
ATOM 3174 O O . PRO A 1 398 ? -32.652 -6.981 19.363 1.00 92.38 398 PRO A O 1
ATOM 3177 N N . ASP A 1 399 ? -34.180 -8.474 20.032 1.00 88.69 399 ASP A N 1
ATOM 3178 C CA . ASP A 1 399 ? -35.150 -8.137 18.976 1.00 88.69 399 ASP A CA 1
ATOM 3179 C C . ASP A 1 399 ? -35.589 -6.656 19.022 1.00 88.69 399 ASP A C 1
ATOM 3181 O O . ASP A 1 399 ? -35.850 -6.032 17.987 1.00 88.69 399 ASP A O 1
ATOM 3185 N N . ASN A 1 400 ? -35.603 -6.058 20.217 1.00 89.38 400 ASN A N 1
ATOM 3186 C CA . ASN A 1 400 ? -35.953 -4.654 20.440 1.00 89.38 400 ASN A CA 1
ATOM 3187 C C . ASN A 1 400 ? -34.822 -3.663 20.114 1.00 89.38 400 ASN A C 1
ATOM 3189 O O . ASN A 1 400 ? -35.092 -2.470 20.006 1.00 89.38 400 ASN A O 1
ATOM 3193 N N . TRP A 1 401 ? -33.582 -4.112 19.918 1.00 93.31 401 TRP A N 1
ATOM 3194 C CA . TRP A 1 401 ? -32.445 -3.230 19.623 1.00 93.31 401 TRP A CA 1
ATOM 3195 C C . TRP A 1 401 ? -32.283 -3.012 18.122 1.00 93.31 401 TRP A C 1
ATOM 3197 O O . TRP A 1 401 ? -32.663 -3.869 17.323 1.00 93.31 401 TRP A O 1
ATOM 3207 N N . SER A 1 402 ? -31.756 -1.862 17.711 1.00 95.44 402 SER A N 1
ATOM 3208 C CA . SER A 1 402 ? -31.174 -1.643 16.375 1.00 95.44 402 SER A CA 1
ATOM 3209 C C . SER A 1 402 ? -29.723 -2.153 16.303 1.00 95.44 402 SER A C 1
ATOM 3211 O O . SER A 1 402 ? -29.156 -2.584 17.312 1.00 95.44 402 SER A O 1
ATOM 3213 N N . MET A 1 403 ? -29.103 -2.109 15.119 1.00 95.94 403 MET A N 1
ATOM 3214 C CA . MET A 1 403 ? -27.661 -2.384 14.979 1.00 95.94 403 MET A CA 1
ATOM 3215 C C . MET A 1 403 ? -26.806 -1.379 15.765 1.00 95.94 403 MET A C 1
ATOM 3217 O O . MET A 1 403 ? -25.827 -1.763 16.409 1.00 95.94 403 MET A O 1
ATOM 3221 N N . ASP A 1 404 ? -27.190 -0.100 15.746 1.00 97.00 404 ASP A N 1
ATOM 3222 C CA . ASP A 1 404 ? -26.457 0.961 16.441 1.00 97.00 404 ASP A CA 1
ATOM 3223 C C . ASP A 1 404 ? -26.600 0.838 17.970 1.00 97.00 404 ASP A C 1
ATOM 3225 O O . ASP A 1 404 ? -25.630 1.036 18.709 1.00 97.00 404 ASP A O 1
ATOM 3229 N N . ASP A 1 405 ? -27.776 0.406 18.443 1.00 96.50 405 ASP A N 1
ATOM 3230 C CA . ASP A 1 405 ? -28.013 0.097 19.856 1.00 96.50 405 ASP A CA 1
ATOM 3231 C C . ASP A 1 405 ? -27.083 -1.003 20.358 1.00 96.50 405 ASP A C 1
ATOM 3233 O O . ASP A 1 405 ? -26.470 -0.853 21.417 1.00 96.50 405 ASP A O 1
ATOM 3237 N N . ALA A 1 406 ? -26.920 -2.074 19.578 1.00 96.56 406 ALA A N 1
ATOM 3238 C CA . ALA A 1 406 ? -26.068 -3.196 19.947 1.00 96.56 406 ALA A CA 1
ATOM 3239 C C . ALA A 1 406 ? -24.602 -2.771 20.146 1.00 96.56 406 ALA A C 1
ATOM 3241 O O . ALA A 1 406 ? -24.020 -3.043 21.198 1.00 96.56 406 ALA A O 1
ATOM 3242 N N . VAL A 1 407 ? -24.009 -2.027 19.201 1.00 96.81 407 VAL A N 1
ATOM 3243 C CA . VAL A 1 407 ? -22.617 -1.541 19.346 1.00 96.81 407 VAL A CA 1
ATOM 3244 C C . VAL A 1 407 ? -22.449 -0.474 20.426 1.00 96.81 407 VAL A C 1
ATOM 3246 O O . VAL A 1 407 ? -21.335 -0.240 20.897 1.00 96.81 407 VAL A O 1
ATOM 3249 N N . SER A 1 408 ? -23.533 0.178 20.852 1.00 96.69 408 SER A N 1
ATOM 3250 C CA . SER A 1 408 ? -23.492 1.112 21.980 1.00 96.69 408 SER A CA 1
ATOM 3251 C C . SER A 1 408 ? -23.239 0.404 23.320 1.00 96.69 408 SER A C 1
ATOM 3253 O O . SER A 1 408 ? -22.683 1.019 24.236 1.00 96.69 408 SER A O 1
ATOM 3255 N N . VAL A 1 409 ? -23.578 -0.890 23.410 1.00 96.12 409 VAL A N 1
ATOM 3256 C CA . VAL A 1 409 ? -23.538 -1.700 24.637 1.00 96.12 409 VAL A CA 1
ATOM 3257 C C . VAL A 1 409 ? -22.250 -2.512 24.785 1.00 96.12 409 VAL A C 1
ATOM 3259 O O . VAL A 1 409 ? -21.728 -2.617 25.891 1.00 96.12 409 VAL A O 1
ATOM 3262 N N . LEU A 1 410 ? -21.720 -3.078 23.701 1.00 95.25 410 LEU A N 1
ATOM 3263 C CA . LEU A 1 410 ? -20.640 -4.075 23.731 1.00 95.25 410 LEU A CA 1
ATOM 3264 C C . LEU A 1 410 ? -19.424 -3.691 24.600 1.00 95.25 410 LEU A C 1
ATOM 3266 O O . LEU A 1 410 ? -19.283 -4.168 25.731 1.00 95.25 410 LEU A O 1
ATOM 3270 N N . SER A 1 411 ? -18.506 -2.856 24.108 1.00 94.62 411 SER A N 1
ATOM 3271 C CA . SER A 1 411 ? -17.272 -2.523 24.833 1.00 94.62 411 SER A CA 1
ATOM 3272 C C . SER A 1 411 ? -17.532 -1.716 26.104 1.00 94.62 411 SER A C 1
ATOM 3274 O O . SER A 1 411 ? -16.746 -1.778 27.049 1.00 94.62 411 SER A O 1
ATOM 3276 N N . THR A 1 412 ? -18.629 -0.958 26.146 1.00 96.00 412 THR A N 1
ATOM 3277 C CA . THR A 1 412 ? -18.977 -0.094 27.275 1.00 96.00 412 THR A CA 1
ATOM 3278 C C . THR A 1 412 ? -19.388 -0.946 28.470 1.00 96.00 412 THR A C 1
ATOM 3280 O O . THR A 1 412 ? -18.716 -0.898 29.499 1.00 96.00 412 THR A O 1
ATOM 3283 N N . TYR A 1 413 ? -20.398 -1.803 28.319 1.00 96.88 413 TYR A N 1
ATOM 3284 C CA . TYR A 1 413 ? -20.868 -2.674 29.394 1.00 96.88 413 TYR A CA 1
ATOM 3285 C C . TYR A 1 413 ? -19.891 -3.799 29.701 1.00 96.88 413 TYR A C 1
ATOM 3287 O O . TYR A 1 413 ? -19.718 -4.104 30.874 1.00 96.88 413 TYR A O 1
ATOM 3295 N N . SER A 1 414 ? -19.195 -4.382 28.719 1.00 95.62 414 SER A N 1
ATOM 3296 C CA . SER A 1 414 ? -18.187 -5.413 29.029 1.00 95.62 414 SER A CA 1
ATOM 3297 C C . SER A 1 414 ? -17.044 -4.870 29.891 1.00 95.62 414 SER A C 1
ATOM 3299 O O . SER A 1 414 ? -16.568 -5.573 30.782 1.00 95.62 414 SER A O 1
ATOM 3301 N N . THR A 1 415 ? -16.646 -3.607 29.693 1.00 96.12 415 THR A N 1
ATOM 3302 C CA . THR A 1 415 ? -15.645 -2.938 30.540 1.00 96.12 415 THR A CA 1
ATOM 3303 C C . THR A 1 415 ? -16.150 -2.761 31.966 1.00 96.12 415 THR A C 1
ATOM 3305 O O . THR A 1 415 ? -15.427 -3.071 32.913 1.00 96.12 415 THR A O 1
ATOM 3308 N N . VAL A 1 416 ? -17.390 -2.298 32.134 1.00 97.31 416 VAL A N 1
ATOM 3309 C CA . VAL A 1 416 ? -17.973 -2.061 33.461 1.00 97.31 416 VAL A CA 1
ATOM 3310 C C . VAL A 1 416 ? -18.283 -3.372 34.179 1.00 97.31 416 VAL A C 1
ATOM 3312 O O . VAL A 1 416 ? -17.929 -3.515 35.343 1.00 97.31 416 VAL A O 1
ATOM 3315 N N . TRP A 1 417 ? -18.878 -4.350 33.498 1.00 96.44 417 TRP A N 1
ATOM 3316 C CA . TRP A 1 417 ? -19.125 -5.686 34.041 1.00 96.44 417 TRP A CA 1
ATOM 3317 C C . TRP A 1 417 ? -17.821 -6.334 34.501 1.00 96.44 417 TRP A C 1
ATOM 3319 O O . TRP A 1 417 ? -17.704 -6.759 35.651 1.00 96.44 417 TRP A O 1
ATOM 3329 N N . TYR A 1 418 ? -16.797 -6.340 33.644 1.00 96.44 418 TYR A N 1
ATOM 3330 C CA . TYR A 1 418 ? -15.528 -6.949 34.013 1.00 96.44 418 TYR A CA 1
ATOM 3331 C C . TYR A 1 418 ? -14.820 -6.183 35.140 1.00 96.44 418 TYR A C 1
ATOM 3333 O O . TYR A 1 418 ? -14.242 -6.799 36.034 1.00 96.44 418 TYR A O 1
ATOM 3341 N N . GLY A 1 419 ? -14.857 -4.850 35.116 1.00 96.81 419 GLY A N 1
ATOM 3342 C CA . GLY A 1 419 ? -14.186 -4.015 36.109 1.00 96.81 419 GLY A CA 1
ATOM 3343 C C . GLY A 1 419 ? -14.888 -3.986 37.465 1.00 96.81 419 GLY A C 1
ATOM 3344 O O . GLY A 1 419 ? -14.265 -4.284 38.481 1.00 96.81 419 GLY A O 1
ATOM 3345 N N . LEU A 1 420 ? -16.175 -3.639 37.491 1.00 97.75 420 LEU A N 1
ATOM 3346 C CA . LEU A 1 420 ? -16.923 -3.411 38.729 1.00 97.75 420 LEU A CA 1
ATOM 3347 C C . LEU A 1 420 ? -17.482 -4.707 39.325 1.00 97.75 420 LEU A C 1
ATOM 3349 O O . LEU A 1 420 ? -17.400 -4.899 40.534 1.00 97.75 420 LEU A O 1
ATOM 3353 N N . ILE A 1 421 ? -18.017 -5.612 38.500 1.00 95.88 421 ILE A N 1
ATOM 3354 C CA . ILE A 1 421 ? -18.698 -6.822 38.988 1.00 95.88 421 ILE A CA 1
ATOM 3355 C C . ILE A 1 421 ? -17.692 -7.965 39.171 1.00 95.88 421 ILE A C 1
ATOM 3357 O O . ILE A 1 421 ? -17.529 -8.483 40.273 1.00 95.88 421 ILE A O 1
ATOM 3361 N N . GLU A 1 422 ? -16.977 -8.342 38.109 1.00 94.69 422 GLU A N 1
ATOM 3362 C CA . GLU A 1 422 ? -16.102 -9.526 38.134 1.00 94.69 422 GLU A CA 1
ATOM 3363 C C . GLU A 1 422 ? -14.790 -9.308 38.898 1.00 94.69 422 GLU A C 1
ATOM 3365 O O . GLU A 1 422 ? -14.248 -10.258 39.458 1.00 94.69 422 GLU A O 1
ATOM 3370 N N . ARG A 1 423 ? -14.229 -8.090 38.871 1.00 95.38 423 ARG A N 1
ATOM 3371 C CA . ARG A 1 423 ? -12.912 -7.795 39.466 1.00 95.38 423 ARG A CA 1
ATOM 3372 C C . ARG A 1 423 ? -12.999 -7.067 40.798 1.00 95.38 423 ARG A C 1
ATOM 3374 O O . ARG A 1 423 ? -12.245 -7.409 41.701 1.00 95.38 423 ARG A O 1
ATOM 3381 N N . ALA A 1 424 ? -13.849 -6.048 40.900 1.00 97.12 424 ALA A N 1
ATOM 3382 C CA . ALA A 1 424 ? -13.981 -5.253 42.120 1.00 97.12 424 ALA A CA 1
ATOM 3383 C C . ALA A 1 424 ? -15.085 -5.747 43.065 1.00 97.12 424 ALA A C 1
ATOM 3385 O O . ALA A 1 424 ? -15.153 -5.266 44.194 1.00 97.12 424 ALA A O 1
ATOM 3386 N N . HIS A 1 425 ? -15.911 -6.703 42.621 1.00 96.75 425 HIS A N 1
ATOM 3387 C CA . HIS A 1 425 ? -16.990 -7.308 43.403 1.00 96.75 425 HIS A CA 1
ATOM 3388 C C . HIS A 1 425 ? -17.911 -6.272 44.061 1.00 96.75 425 HIS A C 1
ATOM 3390 O O . HIS A 1 425 ? -18.183 -6.352 45.257 1.00 96.75 425 HIS A O 1
ATOM 3396 N N . MET A 1 426 ? -18.376 -5.301 43.269 1.00 97.38 426 MET A N 1
ATOM 3397 C CA . MET A 1 426 ? -19.265 -4.228 43.716 1.00 97.38 426 MET A CA 1
ATOM 3398 C C . MET A 1 426 ? -20.498 -4.770 44.448 1.00 97.38 426 MET A C 1
ATOM 3400 O O . MET A 1 426 ? -21.153 -5.705 43.975 1.00 97.38 426 MET A O 1
ATOM 3404 N N . GLN A 1 427 ? -20.817 -4.160 45.587 1.00 96.94 427 GLN A N 1
ATOM 3405 C CA . GLN A 1 427 ? -21.957 -4.516 46.425 1.00 96.94 427 GLN A CA 1
ATOM 3406 C C . GLN A 1 427 ? -23.068 -3.467 46.351 1.00 96.94 427 GLN A C 1
ATOM 3408 O O . GLN A 1 427 ? -22.858 -2.306 45.993 1.00 96.94 427 GLN A O 1
ATOM 3413 N N . LYS A 1 428 ? -24.281 -3.897 46.712 1.00 97.38 428 LYS A N 1
ATOM 3414 C CA . LYS A 1 428 ? -25.452 -3.023 46.785 1.00 97.38 428 LYS A CA 1
ATOM 3415 C C . LYS A 1 428 ? -25.219 -1.903 47.809 1.00 97.38 428 LYS A C 1
ATOM 3417 O O . LYS A 1 428 ? -24.807 -2.188 48.930 1.00 97.38 428 LYS A O 1
ATOM 3422 N N . GLY A 1 429 ? -25.521 -0.657 47.443 1.00 96.50 429 GLY A N 1
ATOM 3423 C CA . GLY A 1 429 ? -25.430 0.499 48.346 1.00 96.50 429 GLY A CA 1
ATOM 3424 C C . GLY A 1 429 ? -24.031 1.098 48.540 1.00 96.50 429 GLY A C 1
ATOM 3425 O O . GLY A 1 429 ? -23.885 2.039 49.315 1.00 96.50 429 GLY A O 1
ATOM 3426 N N . GLU A 1 430 ? -22.996 0.594 47.860 1.00 97.62 430 GLU A N 1
ATOM 3427 C CA . GLU A 1 430 ? -21.652 1.186 47.936 1.00 97.62 430 GLU A CA 1
ATOM 3428 C C . GLU A 1 430 ? -21.562 2.546 47.227 1.00 97.62 430 GLU A C 1
ATOM 3430 O O . GLU A 1 430 ? -22.291 2.826 46.274 1.00 97.62 430 GLU A O 1
ATOM 3435 N N . SER A 1 431 ? -20.629 3.394 47.663 1.00 98.44 431 SER A N 1
ATOM 3436 C CA . SER A 1 431 ? -20.344 4.684 47.028 1.00 98.44 431 SER A CA 1
ATOM 3437 C C . SER A 1 431 ? -19.274 4.570 45.939 1.00 98.44 431 SER A C 1
ATOM 3439 O O . SER A 1 431 ? -18.248 3.913 46.119 1.00 98.44 431 SER A O 1
ATOM 3441 N N . ILE A 1 432 ? -19.482 5.238 44.801 1.00 98.69 432 ILE A N 1
ATOM 3442 C CA . ILE A 1 432 ? -18.583 5.149 43.643 1.00 98.69 432 ILE A CA 1
ATOM 3443 C C . ILE A 1 432 ? -18.340 6.501 42.968 1.00 98.69 432 ILE A C 1
ATOM 3445 O O . ILE A 1 432 ? -19.271 7.257 42.696 1.00 98.69 432 ILE A O 1
ATOM 3449 N N . LEU A 1 433 ? -17.077 6.779 42.631 1.00 98.69 433 LEU A N 1
ATOM 3450 C CA . LEU A 1 433 ? -16.683 7.866 41.732 1.00 98.69 433 LEU A CA 1
ATOM 3451 C C . LEU A 1 433 ? -16.484 7.343 40.305 1.00 98.69 433 LEU A C 1
ATOM 3453 O O . LEU A 1 433 ? -15.557 6.579 40.042 1.00 98.69 433 LEU A O 1
ATOM 3457 N N . ILE A 1 434 ? -17.316 7.798 39.369 1.00 98.69 434 ILE A N 1
ATOM 3458 C CA . ILE A 1 434 ? -17.239 7.464 37.943 1.00 98.69 434 ILE A CA 1
ATOM 3459 C C . ILE A 1 434 ? -16.700 8.667 37.166 1.00 98.69 434 ILE A C 1
ATOM 3461 O O . ILE A 1 434 ? -17.360 9.702 37.015 1.00 98.69 434 ILE A O 1
ATOM 3465 N N . HIS A 1 435 ? -15.497 8.537 36.615 1.00 98.12 435 HIS A N 1
ATOM 3466 C CA . HIS A 1 435 ? -14.947 9.581 35.760 1.00 98.12 435 HIS A CA 1
ATOM 3467 C C . HIS A 1 435 ? -15.554 9.571 34.354 1.00 98.12 435 HIS A C 1
ATOM 3469 O O . HIS A 1 435 ? -15.900 8.530 33.802 1.00 98.12 435 HIS A O 1
ATOM 3475 N N . SER A 1 436 ? -15.663 10.762 33.753 1.00 95.12 436 SER A N 1
ATOM 3476 C CA . SER A 1 436 ? -16.212 10.952 32.401 1.00 95.12 436 SER A CA 1
ATOM 3477 C C . SER A 1 436 ? -17.637 10.400 32.238 1.00 95.12 436 SER A C 1
ATOM 3479 O O . SER A 1 436 ? -17.945 9.764 31.231 1.00 95.12 436 SER A O 1
ATOM 3481 N N . GLY A 1 437 ? -18.524 10.679 33.201 1.00 96.19 437 GLY A N 1
ATOM 3482 C CA . GLY A 1 437 ? -19.844 10.039 33.329 1.00 96.19 437 GLY A CA 1
ATOM 3483 C C . GLY A 1 437 ? -20.742 10.121 32.086 1.00 96.19 437 GLY A C 1
ATOM 3484 O O . GLY A 1 437 ? -21.492 9.198 31.807 1.00 96.19 437 GLY A O 1
ATOM 3485 N N . ALA A 1 438 ? -20.630 11.186 31.284 1.00 96.12 438 ALA A N 1
ATOM 3486 C CA . ALA A 1 438 ? -21.404 11.333 30.045 1.00 96.12 438 ALA A CA 1
ATOM 3487 C C . ALA A 1 438 ? -20.825 10.565 28.833 1.00 96.12 438 ALA A C 1
ATOM 3489 O O . ALA A 1 438 ? -21.445 10.550 27.768 1.00 96.12 438 ALA A O 1
ATOM 3490 N N . GLY A 1 439 ? -19.635 9.967 28.948 1.00 95.38 439 GLY A N 1
ATOM 3491 C CA . GLY A 1 439 ? -19.049 9.103 27.917 1.00 95.38 439 GLY A CA 1
ATOM 3492 C C . GLY A 1 439 ? -19.657 7.698 27.919 1.00 95.38 439 GLY A C 1
ATOM 3493 O O . GLY A 1 439 ? -20.437 7.360 28.803 1.00 95.38 439 GLY A O 1
ATOM 3494 N N . GLY A 1 440 ? -19.283 6.855 26.951 1.00 95.31 440 GLY A N 1
ATOM 3495 C CA . GLY A 1 440 ? -19.909 5.537 26.792 1.00 95.31 440 GLY A CA 1
ATOM 3496 C C . GLY A 1 440 ? -19.771 4.602 28.002 1.00 95.31 440 GLY A C 1
ATOM 3497 O O . GLY A 1 440 ? -20.770 4.108 28.514 1.00 95.31 440 GLY A O 1
ATOM 3498 N N . VAL A 1 441 ? -18.546 4.405 28.504 1.00 96.50 441 VAL A N 1
ATOM 3499 C CA . VAL A 1 441 ? -18.303 3.586 29.710 1.00 96.50 441 VAL A CA 1
ATOM 3500 C C . VAL A 1 441 ? -18.936 4.223 30.952 1.00 96.50 441 VAL A C 1
ATOM 3502 O O . VAL A 1 441 ? -19.487 3.515 31.785 1.00 96.50 441 VAL A O 1
ATOM 3505 N N . GLY A 1 442 ? -18.904 5.557 31.056 1.00 97.06 442 GLY A N 1
ATOM 3506 C CA . GLY A 1 442 ? -19.501 6.287 32.175 1.00 97.06 442 GLY A CA 1
ATOM 3507 C C . GLY A 1 442 ? -21.011 6.071 32.276 1.00 97.06 442 GLY A C 1
ATOM 3508 O O . GLY A 1 442 ? -21.510 5.766 33.353 1.00 97.06 442 GLY A O 1
ATOM 3509 N N . GLN A 1 443 ? -21.724 6.140 31.152 1.00 97.69 443 GLN A N 1
ATOM 3510 C CA . GLN A 1 443 ? -23.166 5.894 31.102 1.00 97.69 443 GLN A CA 1
ATOM 3511 C C . GLN A 1 443 ? -23.524 4.445 31.456 1.00 97.69 443 GLN A C 1
ATOM 3513 O O . GLN A 1 443 ? -24.425 4.221 32.263 1.00 97.69 443 GLN A O 1
ATOM 3518 N N . ALA A 1 444 ? -22.778 3.468 30.927 1.00 97.50 444 ALA A N 1
ATOM 3519 C CA . ALA A 1 444 ? -22.948 2.064 31.301 1.00 97.50 444 ALA A CA 1
ATOM 3520 C C . ALA A 1 444 ? -22.701 1.842 32.807 1.00 97.50 444 ALA A C 1
ATOM 3522 O O . ALA A 1 444 ? -23.464 1.135 33.463 1.00 97.50 444 ALA A O 1
ATOM 3523 N N . ALA A 1 445 ? -21.680 2.495 33.375 1.00 98.06 445 ALA A N 1
ATOM 3524 C CA . ALA A 1 445 ? -21.386 2.439 34.804 1.00 98.06 445 ALA A CA 1
ATOM 3525 C C . ALA A 1 445 ? -22.511 3.036 35.647 1.00 98.06 445 ALA A C 1
ATOM 3527 O O . ALA A 1 445 ? -22.934 2.406 36.607 1.00 98.06 445 ALA A O 1
ATOM 3528 N N . ILE A 1 446 ? -23.049 4.195 35.260 1.00 97.81 446 ILE A N 1
ATOM 3529 C CA . ILE A 1 446 ? -24.186 4.806 35.955 1.00 97.81 446 ILE A CA 1
ATOM 3530 C C . ILE A 1 446 ? -25.398 3.864 35.937 1.00 97.81 446 ILE A C 1
ATOM 3532 O O . ILE A 1 446 ? -25.976 3.634 36.993 1.00 97.81 446 ILE A O 1
ATOM 3536 N N . SER A 1 447 ? -25.740 3.269 34.787 1.00 96.06 447 SER A N 1
ATOM 3537 C CA . SER A 1 447 ? -26.882 2.343 34.670 1.00 96.06 447 SER A CA 1
ATOM 3538 C C . SER A 1 447 ? -26.759 1.143 35.617 1.00 96.06 447 SER A C 1
ATOM 3540 O O . SER A 1 447 ? -27.685 0.841 36.369 1.00 96.06 447 SER A O 1
ATOM 3542 N N . ILE A 1 448 ? -25.591 0.487 35.640 1.00 96.88 448 ILE A N 1
ATOM 3543 C CA . ILE A 1 448 ? -25.348 -0.660 36.529 1.00 96.88 448 ILE A CA 1
ATOM 3544 C C . ILE A 1 448 ? -25.342 -0.219 37.999 1.00 96.88 448 ILE A C 1
ATOM 3546 O O . ILE A 1 448 ? -25.976 -0.858 38.834 1.00 96.88 448 ILE A O 1
ATOM 3550 N N . CYS A 1 449 ? -24.675 0.885 38.334 1.00 97.25 449 CYS A N 1
ATOM 3551 C CA . CYS A 1 449 ? -24.616 1.385 39.707 1.00 97.25 449 CYS A CA 1
ATOM 3552 C C . CYS A 1 449 ? -25.998 1.804 40.235 1.00 97.25 449 CYS A C 1
ATOM 3554 O O . CYS A 1 449 ? -26.283 1.597 41.409 1.00 97.25 449 CYS A O 1
ATOM 3556 N N . GLN A 1 450 ? -26.883 2.334 39.385 1.00 95.94 450 GLN A N 1
ATOM 3557 C CA . GLN A 1 450 ? -28.269 2.628 39.766 1.00 95.94 450 GLN A CA 1
ATOM 3558 C C . GLN A 1 450 ? -29.063 1.359 40.064 1.00 95.94 450 GLN A C 1
ATOM 3560 O O . GLN A 1 450 ? -29.819 1.331 41.032 1.00 95.94 450 GLN A O 1
ATOM 3565 N N . PHE A 1 451 ? -28.861 0.300 39.277 1.00 95.31 451 PHE A N 1
ATOM 3566 C CA . PHE A 1 451 ? -29.478 -1.001 39.532 1.00 95.31 451 PHE A CA 1
ATOM 3567 C C . PHE A 1 451 ? -29.032 -1.604 40.876 1.00 95.31 451 PHE A C 1
ATOM 3569 O O . PHE A 1 451 ? -29.833 -2.207 41.583 1.00 95.31 451 PHE A O 1
ATOM 3576 N N . TYR A 1 452 ? -27.769 -1.396 41.258 1.00 96.12 452 TYR A N 1
ATOM 3577 C CA . TYR A 1 452 ? -27.220 -1.790 42.562 1.00 96.12 452 TYR A CA 1
ATOM 3578 C C . TYR A 1 452 ? -27.463 -0.755 43.676 1.00 96.12 452 TYR A C 1
ATOM 3580 O O . TYR A 1 452 ? -26.924 -0.903 44.772 1.00 96.12 452 TYR A O 1
ATOM 3588 N N . GLU A 1 453 ? -28.278 0.276 43.432 1.00 97.00 453 GLU A N 1
ATOM 3589 C CA . GLU A 1 453 ? -28.605 1.328 44.409 1.00 97.00 453 GLU A CA 1
ATOM 3590 C C . GLU A 1 453 ? -27.354 1.995 45.024 1.00 97.00 453 GLU A C 1
ATOM 3592 O O . GLU A 1 453 ? -27.341 2.370 46.193 1.00 97.00 453 GLU A O 1
ATOM 3597 N N . CYS A 1 454 ? -26.277 2.122 44.244 1.00 97.81 454 CYS A N 1
ATOM 3598 C CA . CYS A 1 454 ? -25.023 2.734 44.674 1.00 97.81 454 CYS A CA 1
ATOM 3599 C C . CYS A 1 454 ? -25.136 4.260 44.818 1.00 97.81 454 CYS A C 1
ATOM 3601 O O . CYS A 1 454 ? -25.865 4.936 44.084 1.00 97.81 454 CYS A O 1
ATOM 3603 N N . ASP A 1 455 ? -24.303 4.831 45.687 1.00 97.44 455 ASP A N 1
ATOM 3604 C CA . ASP A 1 455 ? -24.138 6.277 45.816 1.00 97.44 455 ASP A CA 1
ATOM 3605 C C . ASP A 1 455 ? -23.171 6.816 44.751 1.00 97.44 455 ASP A C 1
ATOM 3607 O O . ASP A 1 455 ? -21.948 6.730 44.872 1.00 97.44 455 ASP A O 1
ATOM 3611 N N . ILE A 1 456 ? -23.733 7.380 43.680 1.00 98.44 456 ILE A N 1
ATOM 3612 C CA . ILE A 1 456 ? -22.974 7.756 42.480 1.00 98.44 456 ILE A CA 1
ATOM 3613 C C . ILE A 1 456 ? -22.457 9.198 42.545 1.00 98.44 456 ILE A C 1
ATOM 3615 O O . ILE A 1 456 ? -23.234 10.148 42.655 1.00 98.44 456 ILE A O 1
ATOM 3619 N N . TYR A 1 457 ? -21.148 9.353 42.352 1.00 98.50 457 TYR A N 1
ATOM 3620 C CA . TYR A 1 457 ? -20.447 10.610 42.094 1.00 98.50 457 TYR A CA 1
ATOM 3621 C C . TYR A 1 457 ? -19.839 10.577 40.695 1.00 98.50 457 TYR A C 1
ATOM 3623 O O . TYR A 1 457 ? -19.292 9.557 40.280 1.00 98.50 457 TYR A O 1
ATOM 3631 N N . VAL A 1 458 ? -19.891 11.683 39.952 1.00 98.31 458 VAL A N 1
ATOM 3632 C CA . VAL A 1 458 ? -19.404 11.713 38.563 1.00 98.31 458 VAL A CA 1
ATOM 3633 C C . VAL A 1 458 ? -18.538 12.924 38.263 1.00 98.31 458 VAL A C 1
ATOM 3635 O O . VAL A 1 458 ? -18.702 13.990 38.857 1.00 98.31 458 VAL A O 1
ATOM 3638 N N . THR A 1 459 ? -17.651 12.796 37.274 1.00 97.94 459 THR A N 1
ATOM 3639 C CA . THR A 1 459 ? -16.975 13.958 36.678 1.00 97.94 459 THR A CA 1
ATOM 3640 C C . THR A 1 459 ? -17.321 14.154 35.203 1.00 97.94 459 THR A C 1
ATOM 3642 O O . THR A 1 459 ? -17.492 13.191 34.451 1.00 97.94 459 THR A O 1
ATOM 3645 N N . ILE A 1 460 ? -17.413 15.415 34.769 1.00 96.00 460 ILE A N 1
ATOM 3646 C CA . ILE A 1 460 ? -17.783 15.828 33.407 1.00 96.00 460 ILE A CA 1
ATOM 3647 C C . ILE A 1 460 ? -16.930 16.997 32.908 1.00 96.00 460 ILE A C 1
ATOM 3649 O O . ILE A 1 460 ? -16.330 17.737 33.684 1.00 96.00 460 ILE A O 1
ATOM 3653 N N . GLY A 1 461 ? -16.870 17.163 31.584 1.00 93.25 461 GLY A N 1
ATOM 3654 C CA . GLY A 1 461 ? -16.018 18.170 30.945 1.00 93.25 461 GLY A CA 1
ATOM 3655 C C . GLY A 1 461 ? -16.724 19.441 30.462 1.00 93.25 461 GLY A C 1
ATOM 3656 O O . GLY A 1 461 ? -16.024 20.387 30.115 1.00 93.25 461 GLY A O 1
ATOM 3657 N N . THR A 1 462 ? -18.058 19.463 30.364 1.00 93.56 462 THR A N 1
ATOM 3658 C CA . THR A 1 462 ? -18.843 20.579 29.791 1.00 93.56 462 THR A CA 1
ATOM 3659 C C . THR A 1 462 ? -20.219 20.685 30.448 1.00 93.56 462 THR A C 1
ATOM 3661 O O . THR A 1 462 ? -20.768 19.673 30.872 1.00 93.56 462 THR A O 1
ATOM 3664 N N . GLU A 1 463 ? -20.814 21.879 30.479 1.00 94.06 463 GLU A N 1
ATOM 3665 C CA . GLU A 1 463 ? -22.124 22.089 31.121 1.00 94.06 463 GLU A CA 1
ATOM 3666 C C . GLU A 1 463 ? -23.253 21.283 30.455 1.00 94.06 463 GLU A C 1
ATOM 3668 O O . GLU A 1 463 ? -24.111 20.732 31.141 1.00 94.06 463 GLU A O 1
ATOM 3673 N N . ASP A 1 464 ? -23.210 21.102 29.133 1.00 94.81 464 ASP A N 1
ATOM 3674 C CA . ASP A 1 464 ? -24.190 20.271 28.418 1.00 94.81 464 ASP A CA 1
ATOM 3675 C C . ASP A 1 464 ? -24.176 18.813 28.901 1.00 94.81 464 ASP A C 1
ATOM 3677 O O . ASP A 1 464 ? -25.222 18.181 29.030 1.00 94.81 464 ASP A O 1
ATOM 3681 N N . LYS A 1 465 ? -22.992 18.286 29.251 1.00 96.44 465 LYS A N 1
ATOM 3682 C CA . LYS A 1 465 ? -22.845 16.935 29.816 1.00 96.44 465 LYS A CA 1
ATOM 3683 C C . LYS A 1 465 ? -23.437 16.837 31.214 1.00 96.44 465 LYS A C 1
ATOM 3685 O O . LYS A 1 465 ? -24.008 15.807 31.556 1.00 96.44 465 LYS A O 1
ATOM 3690 N N . LYS A 1 466 ? -23.307 17.896 32.014 1.00 96.31 466 LYS A N 1
ATOM 3691 C CA . LYS A 1 466 ? -23.915 17.975 33.344 1.00 96.31 466 LYS A CA 1
ATOM 3692 C C . LYS A 1 466 ? -25.439 17.963 33.245 1.00 96.31 466 LYS A C 1
ATOM 3694 O O . LYS A 1 466 ? -26.061 17.091 33.843 1.00 96.31 466 LYS A O 1
ATOM 3699 N N . LYS A 1 467 ? -26.019 18.834 32.411 1.00 96.88 467 LYS A N 1
ATOM 3700 C CA . LYS A 1 467 ? -27.468 18.858 32.141 1.00 96.88 467 LYS A CA 1
ATOM 3701 C C . LYS A 1 467 ? -27.980 17.506 31.647 1.00 96.88 467 LYS A C 1
ATOM 3703 O O . LYS A 1 467 ? -28.997 17.021 32.126 1.00 96.88 467 LYS A O 1
ATOM 3708 N N . PHE A 1 468 ? -27.246 16.868 30.735 1.00 97.06 468 PHE A N 1
ATOM 3709 C CA . PHE A 1 468 ? -27.582 15.535 30.242 1.00 97.06 468 PHE A CA 1
ATOM 3710 C C . PHE A 1 468 ? -27.651 14.487 31.365 1.00 97.06 468 PHE A C 1
ATOM 3712 O O . PHE A 1 468 ? -28.635 13.751 31.434 1.00 97.06 468 PHE A O 1
ATOM 3719 N N . LEU A 1 469 ? -26.651 14.424 32.254 1.00 97.19 469 LEU A N 1
ATOM 3720 C CA . LEU A 1 469 ? -26.641 13.455 33.359 1.00 97.19 469 LEU A CA 1
ATOM 3721 C C . LEU A 1 469 ? -27.744 13.720 34.388 1.00 97.19 469 LEU A C 1
ATOM 3723 O O . LEU A 1 469 ? -28.347 12.769 34.881 1.00 97.19 469 LEU A O 1
ATOM 3727 N N . MET A 1 470 ? -28.035 14.990 34.677 1.00 97.69 470 MET A N 1
ATOM 3728 C CA . MET A 1 470 ? -29.144 15.367 35.557 1.00 97.69 470 MET A CA 1
ATOM 3729 C C . MET A 1 470 ? -30.488 14.934 34.964 1.00 97.69 470 MET A C 1
ATOM 3731 O O . MET A 1 470 ? -31.266 14.280 35.642 1.00 97.69 470 MET A O 1
ATOM 3735 N N . ASN A 1 471 ? -30.737 15.229 33.687 1.00 97.00 471 ASN A N 1
ATOM 3736 C CA . ASN A 1 471 ? -32.034 14.962 33.061 1.00 97.00 471 ASN A CA 1
ATOM 3737 C C . ASN A 1 471 ? -32.261 13.478 32.739 1.00 97.00 471 ASN A C 1
ATOM 3739 O O . ASN A 1 471 ? -33.388 13.001 32.801 1.00 97.00 471 ASN A O 1
ATOM 3743 N N . THR A 1 472 ? -31.207 12.757 32.350 1.00 95.69 472 THR A N 1
ATOM 3744 C CA . THR A 1 472 ? -31.325 11.372 31.853 1.00 95.69 472 THR A CA 1
ATOM 3745 C C . THR A 1 472 ? -31.182 10.353 32.975 1.00 95.69 472 THR A C 1
ATOM 3747 O O . THR A 1 472 ? -31.890 9.351 32.997 1.00 95.69 472 THR A O 1
ATOM 3750 N N . TYR A 1 473 ? -30.262 10.608 33.908 1.00 95.81 473 TYR A N 1
ATOM 3751 C CA . TYR A 1 473 ? -29.911 9.674 34.976 1.00 95.81 473 TYR A CA 1
ATOM 3752 C C . TYR A 1 473 ? -30.278 10.203 36.367 1.00 95.81 473 TYR A C 1
ATOM 3754 O O . TYR A 1 473 ? -29.996 9.527 37.347 1.00 95.81 473 TYR A O 1
ATOM 3762 N N . ASN A 1 474 ? -30.895 11.383 36.495 1.00 96.69 474 ASN A N 1
ATOM 3763 C CA . ASN A 1 474 ? -31.281 11.965 37.787 1.00 96.69 474 ASN A CA 1
ATOM 3764 C C . ASN A 1 474 ? -30.115 12.078 38.785 1.00 96.69 474 ASN A C 1
ATOM 3766 O O . ASN A 1 474 ? -30.311 11.971 39.995 1.00 96.69 474 ASN A O 1
ATOM 3770 N N . ILE A 1 475 ? -28.887 12.286 38.292 1.00 97.44 475 ILE A N 1
ATOM 3771 C CA . ILE A 1 475 ? -27.728 12.497 39.165 1.00 97.44 475 ILE A CA 1
ATOM 3772 C C . ILE A 1 475 ? -27.828 13.902 39.776 1.00 97.44 475 ILE A C 1
ATOM 3774 O O . ILE A 1 475 ? -27.877 14.876 39.019 1.00 97.44 475 ILE A O 1
ATOM 3778 N N . PRO A 1 476 ? -27.835 14.041 41.114 1.00 96.31 476 PRO A N 1
ATOM 3779 C CA . PRO A 1 476 ? -27.915 15.342 41.765 1.00 96.31 476 PRO A CA 1
ATOM 3780 C C . PRO A 1 476 ? -26.753 16.257 41.379 1.00 96.31 476 PRO A C 1
ATOM 3782 O O . PRO A 1 476 ? -25.604 15.820 41.309 1.00 96.31 476 PRO A O 1
ATOM 3785 N N . GLU A 1 477 ? -27.028 17.549 41.198 1.00 96.38 477 GLU A N 1
ATOM 3786 C CA . GLU A 1 477 ? -26.018 18.537 40.800 1.00 96.38 477 GLU A CA 1
ATOM 3787 C C . GLU A 1 477 ? -24.808 18.572 41.748 1.00 96.38 477 GLU A C 1
ATOM 3789 O O . GLU A 1 477 ? -23.665 18.658 41.299 1.00 96.38 477 GLU A O 1
ATOM 3794 N N . ASN A 1 478 ? -25.039 18.429 43.056 1.00 95.62 478 ASN A N 1
ATOM 3795 C CA . ASN A 1 478 ? -23.984 18.402 44.071 1.00 95.62 478 ASN A CA 1
ATOM 3796 C C . ASN A 1 478 ? -23.093 17.142 44.023 1.00 95.62 478 ASN A C 1
ATOM 3798 O O . ASN A 1 478 ? -22.079 17.101 44.715 1.00 95.62 478 ASN A O 1
ATOM 3802 N N . ARG A 1 479 ? -23.432 16.136 43.205 1.00 97.12 479 ARG A N 1
ATOM 3803 C CA . ARG A 1 479 ? -22.622 14.931 42.957 1.00 97.12 479 ARG A CA 1
ATOM 3804 C C . ARG A 1 479 ? -21.925 14.945 41.586 1.00 97.12 479 ARG A C 1
ATOM 3806 O O . ARG A 1 479 ? -21.322 13.944 41.196 1.00 97.12 479 ARG A O 1
ATOM 3813 N N . ILE A 1 480 ? -21.979 16.066 40.858 1.00 97.94 480 ILE A N 1
ATOM 3814 C CA . ILE A 1 480 ? -21.351 16.247 39.542 1.00 97.94 480 ILE A CA 1
ATOM 3815 C C . ILE A 1 480 ? -20.189 17.243 39.644 1.00 97.94 480 ILE A C 1
ATOM 3817 O O . ILE A 1 480 ? -20.373 18.408 39.995 1.00 97.94 480 ILE A O 1
ATOM 3821 N N . PHE A 1 481 ? -18.981 16.814 39.271 1.00 97.38 481 PHE A N 1
ATOM 3822 C CA . PHE A 1 481 ? -17.763 17.631 39.360 1.00 97.38 481 PHE A CA 1
ATOM 3823 C C . PHE A 1 481 ? -17.052 17.807 38.009 1.00 97.38 481 PHE A C 1
ATOM 3825 O O . PHE A 1 481 ? -17.353 17.136 37.024 1.00 97.38 481 PHE A O 1
ATOM 3832 N N . SER A 1 482 ? -16.067 18.707 37.948 1.00 95.88 482 SER A N 1
ATOM 3833 C CA . SER A 1 482 ? -15.245 18.906 36.745 1.00 95.88 482 SER A CA 1
ATOM 3834 C C . SER A 1 482 ? -14.242 17.765 36.557 1.00 95.88 482 SER A C 1
ATOM 3836 O O . SER A 1 482 ? -13.544 17.393 37.493 1.00 95.88 482 SER A O 1
ATOM 3838 N N . SER A 1 483 ? -14.113 17.247 35.332 1.00 93.94 483 SER A N 1
ATOM 3839 C CA . SER A 1 483 ? -13.058 16.303 34.924 1.00 93.94 483 SER A CA 1
ATOM 3840 C C . SER A 1 483 ? -11.801 16.994 34.371 1.00 93.94 483 SER A C 1
ATOM 3842 O O . SER A 1 483 ? -10.844 16.343 33.939 1.00 93.94 483 SER A O 1
ATOM 3844 N N . ARG A 1 484 ? -11.789 18.333 34.339 1.00 92.56 484 ARG A N 1
ATOM 3845 C CA . ARG A 1 484 ? -10.685 19.128 33.775 1.00 92.56 484 ARG A CA 1
ATOM 3846 C C . ARG A 1 484 ? -9.656 19.577 34.810 1.00 92.56 484 ARG A C 1
ATOM 3848 O O . ARG A 1 484 ? -8.591 20.025 34.409 1.00 92.56 484 ARG A O 1
ATOM 3855 N N . ASN A 1 485 ? -9.946 19.422 36.096 1.00 94.81 485 ASN A N 1
ATOM 3856 C CA . ASN A 1 485 ? -9.068 19.778 37.210 1.00 94.81 485 ASN A CA 1
ATOM 3857 C C . ASN A 1 485 ? -9.185 18.736 38.337 1.00 94.81 485 ASN A C 1
ATOM 3859 O O . ASN A 1 485 ? -9.985 17.810 38.235 1.00 94.81 485 ASN A O 1
ATOM 3863 N N . THR A 1 486 ? -8.402 18.898 39.402 1.00 97.44 486 THR A N 1
ATOM 3864 C CA . THR A 1 486 ? -8.333 17.988 40.562 1.00 97.44 486 THR A CA 1
ATOM 3865 C C . THR A 1 486 ? -9.266 18.382 41.716 1.00 97.44 486 THR A C 1
ATOM 3867 O O . THR A 1 486 ? -9.282 17.730 42.759 1.00 97.44 486 THR A O 1
ATOM 3870 N N . GLN A 1 487 ? -10.087 19.427 41.545 1.00 96.62 487 GLN A N 1
ATOM 3871 C CA . GLN A 1 487 ? -10.924 19.991 42.616 1.00 96.62 487 GLN A CA 1
ATOM 3872 C C . GLN A 1 487 ? -12.037 19.044 43.083 1.00 96.62 487 GLN A C 1
ATOM 3874 O O . GLN A 1 487 ? -12.568 19.207 44.182 1.00 96.62 487 GLN A O 1
ATOM 3879 N N . PHE A 1 488 ? -12.385 18.038 42.274 1.00 97.19 488 PHE A N 1
ATOM 3880 C CA . PHE A 1 488 ? -13.355 17.014 42.659 1.00 97.19 488 PHE A CA 1
ATOM 3881 C C . PHE A 1 488 ? -12.941 16.280 43.943 1.00 97.19 488 PHE A C 1
ATOM 3883 O O . PHE A 1 488 ? -13.821 15.925 44.721 1.00 97.19 488 PHE A O 1
ATOM 3890 N N . LYS A 1 489 ? -11.635 16.120 44.222 1.00 97.12 489 LYS A N 1
ATOM 3891 C CA . LYS A 1 489 ? -11.177 15.385 45.412 1.00 97.12 489 LYS A CA 1
ATOM 3892 C C . LYS A 1 489 ? -11.620 16.042 46.715 1.00 97.12 489 LYS A C 1
ATOM 3894 O O . LYS A 1 489 ? -12.129 15.370 47.607 1.00 97.12 489 LYS A O 1
ATOM 3899 N N . TYR A 1 490 ? -11.491 17.367 46.798 1.00 96.75 490 TYR A N 1
ATOM 3900 C CA . TYR A 1 490 ? -11.836 18.125 47.998 1.00 96.75 490 TYR A CA 1
ATOM 3901 C C . TYR A 1 490 ? -13.344 18.116 48.233 1.00 96.75 490 TYR A C 1
ATOM 3903 O O . TYR A 1 490 ? -13.786 17.819 49.337 1.00 96.75 490 TYR A O 1
ATOM 3911 N N . LYS A 1 491 ? -14.133 18.334 47.173 1.00 96.12 491 LYS A N 1
ATOM 3912 C CA . LYS A 1 491 ? -15.601 18.308 47.252 1.00 96.12 491 LYS A CA 1
ATOM 3913 C C . LYS A 1 491 ? -16.142 16.932 47.630 1.00 96.12 491 LYS A C 1
ATOM 3915 O O . LYS A 1 491 ? -17.065 16.832 48.431 1.00 96.12 491 LYS A O 1
ATOM 3920 N N . ILE A 1 492 ? -15.561 15.861 47.087 1.00 96.81 492 ILE A N 1
ATOM 3921 C CA . ILE A 1 492 ? -15.947 14.495 47.456 1.00 96.81 492 ILE A CA 1
ATOM 3922 C C . ILE A 1 492 ? -15.616 14.237 48.922 1.00 96.81 492 ILE A C 1
ATOM 3924 O O . ILE A 1 492 ? -16.474 13.747 49.651 1.00 96.81 492 ILE A O 1
ATOM 3928 N N . LYS A 1 493 ? -14.412 14.593 49.388 1.00 95.62 493 LYS A N 1
ATOM 3929 C CA . LYS A 1 493 ? -14.041 14.451 50.802 1.00 95.62 493 LYS A CA 1
ATOM 3930 C C . LYS A 1 493 ? -14.949 15.272 51.718 1.00 95.62 493 LYS A C 1
ATOM 3932 O O . LYS A 1 493 ? -15.335 14.767 52.761 1.00 95.62 493 LYS A O 1
ATOM 3937 N N . GLU A 1 494 ? -15.353 16.472 51.325 1.00 96.00 494 GLU A N 1
ATOM 3938 C CA . GLU A 1 494 ? -16.311 17.285 52.081 1.00 96.00 494 GLU A CA 1
ATOM 3939 C C . GLU A 1 494 ? -17.677 16.586 52.207 1.00 96.00 494 GLU A C 1
ATOM 3941 O O . GLU A 1 494 ? -18.150 16.339 53.316 1.00 96.00 494 GLU A O 1
ATOM 3946 N N . ILE A 1 495 ? -18.272 16.172 51.082 1.00 95.81 495 ILE A N 1
ATOM 3947 C CA . ILE A 1 495 ? -19.595 15.522 51.053 1.00 95.81 495 ILE A CA 1
ATOM 3948 C C . ILE A 1 495 ? -19.578 14.171 51.783 1.00 95.81 495 ILE A C 1
ATOM 3950 O O . ILE A 1 495 ? -20.547 13.803 52.443 1.00 95.81 495 ILE A O 1
ATOM 3954 N N . THR A 1 496 ? -18.467 13.438 51.693 1.00 96.00 496 THR A N 1
ATOM 3955 C CA . THR A 1 496 ? -18.277 12.133 52.351 1.00 96.00 496 THR A CA 1
ATOM 3956 C C . THR A 1 496 ? -17.694 12.250 53.764 1.00 96.00 496 THR A C 1
ATOM 3958 O O . THR A 1 496 ? -17.332 11.236 54.359 1.00 96.00 496 THR A O 1
ATOM 3961 N N . LYS A 1 497 ? -17.590 13.466 54.325 1.00 96.12 497 LYS A N 1
ATOM 3962 C CA . LYS A 1 497 ? -17.060 13.737 55.677 1.00 96.12 497 LYS A CA 1
ATOM 3963 C C . LYS A 1 497 ? -15.681 13.108 55.932 1.00 96.12 497 LYS A C 1
ATOM 3965 O O . LYS A 1 497 ? -15.426 12.519 56.976 1.00 96.12 497 LYS A O 1
ATOM 3970 N N . GLY A 1 498 ? -14.797 13.193 54.945 1.00 94.25 498 GLY A N 1
ATOM 3971 C CA . GLY A 1 498 ? -13.433 12.670 54.978 1.00 94.25 498 GLY A CA 1
ATOM 3972 C C . GLY A 1 498 ? -13.300 11.200 54.571 1.00 94.25 498 GLY A C 1
ATOM 3973 O O . GLY A 1 498 ? -12.198 10.797 54.184 1.00 94.25 498 GLY A O 1
ATOM 3974 N N . LYS A 1 499 ? -14.397 10.424 54.559 1.00 95.25 499 LYS A N 1
ATOM 3975 C CA . LYS A 1 499 ? -14.382 8.984 54.242 1.00 95.25 499 LYS A CA 1
ATOM 3976 C C . LYS A 1 499 ? -13.827 8.725 52.839 1.00 95.25 499 LYS A C 1
ATOM 3978 O O . LYS A 1 499 ? -12.907 7.932 52.673 1.00 95.25 499 LYS A O 1
ATOM 3983 N N . GLY A 1 500 ? -14.288 9.467 51.835 1.00 96.94 500 GLY A N 1
ATOM 3984 C CA . GLY A 1 500 ? -14.059 9.134 50.427 1.00 96.94 500 GLY A CA 1
ATOM 3985 C C . GLY A 1 500 ? -15.113 8.165 49.888 1.00 96.94 500 GLY A C 1
ATOM 3986 O O . GLY A 1 500 ? -16.176 8.014 50.488 1.00 96.94 500 GLY A O 1
ATOM 3987 N N . VAL A 1 501 ? -14.813 7.535 48.752 1.00 98.19 501 VAL A N 1
ATOM 3988 C CA . VAL A 1 501 ? -15.708 6.594 48.058 1.00 98.19 501 VAL A CA 1
ATOM 3989 C C . VAL A 1 501 ? -15.185 5.163 48.118 1.00 98.19 501 VAL A C 1
ATOM 3991 O O . VAL A 1 501 ? -13.977 4.934 48.050 1.00 98.19 501 VAL A O 1
ATOM 3994 N N . ASP A 1 502 ? -16.092 4.196 48.217 1.00 98.44 502 ASP A N 1
ATOM 3995 C CA . ASP A 1 502 ? -15.748 2.774 48.325 1.00 98.44 502 ASP A CA 1
ATOM 3996 C C . ASP A 1 502 ? -15.127 2.246 47.016 1.00 98.44 502 ASP A C 1
ATOM 3998 O O . ASP A 1 502 ? -14.279 1.352 47.034 1.00 98.44 502 ASP A O 1
ATOM 4002 N N . MET A 1 503 ? -15.488 2.839 45.874 1.00 98.25 503 MET A N 1
ATOM 4003 C CA . MET A 1 503 ? -14.931 2.497 44.567 1.00 98.25 503 MET A CA 1
ATOM 4004 C C . MET A 1 503 ? -14.628 3.721 43.698 1.00 98.25 503 MET A C 1
ATOM 4006 O O . MET A 1 503 ? -15.316 4.740 43.740 1.00 98.25 503 MET A O 1
ATOM 4010 N N . VAL A 1 504 ? -13.619 3.601 42.835 1.00 98.62 504 VAL A N 1
ATOM 4011 C CA . VAL A 1 504 ? -13.320 4.587 41.787 1.00 98.62 504 VAL A CA 1
ATOM 4012 C C . VAL A 1 504 ? -13.206 3.871 40.448 1.00 98.62 504 VAL A C 1
ATOM 4014 O O . VAL A 1 504 ? -12.405 2.953 40.321 1.00 98.62 504 VAL A O 1
ATOM 4017 N N . LEU A 1 505 ? -13.964 4.305 39.441 1.00 98.62 505 LEU A N 1
ATOM 4018 C CA . LEU A 1 505 ? -13.774 3.907 38.046 1.00 98.62 505 LEU A CA 1
ATOM 4019 C C . LEU A 1 505 ? -13.007 5.015 37.319 1.00 98.62 505 LEU A C 1
ATOM 4021 O O . LEU A 1 505 ? -13.593 6.021 36.900 1.00 98.62 505 LEU A O 1
ATOM 4025 N N . ASN A 1 506 ? -11.687 4.845 37.202 1.00 98.12 506 ASN A N 1
ATOM 4026 C CA . ASN A 1 506 ? -10.800 5.862 36.654 1.00 98.12 506 ASN A CA 1
ATOM 4027 C C . ASN A 1 506 ? -10.477 5.663 35.173 1.00 98.12 506 ASN A C 1
ATOM 4029 O O . ASN A 1 506 ? -10.097 4.583 34.729 1.00 98.12 506 ASN A O 1
ATOM 4033 N N . SER A 1 507 ? -10.578 6.765 34.429 1.00 94.88 507 SER A N 1
ATOM 4034 C CA . SER A 1 507 ? -10.146 6.891 33.036 1.00 94.88 507 SER A CA 1
ATOM 4035 C C . SER A 1 507 ? -9.330 8.169 32.789 1.00 94.88 507 SER A C 1
ATOM 4037 O O . SER A 1 507 ? -9.125 8.549 31.633 1.00 94.88 507 SER A O 1
ATOM 4039 N N . LEU A 1 508 ? -8.992 8.914 33.846 1.00 94.44 508 LEU A N 1
ATOM 4040 C CA . LEU A 1 508 ? -8.217 10.152 33.778 1.00 94.44 508 LEU A CA 1
ATOM 4041 C C . LEU A 1 508 ? -6.737 9.847 33.991 1.00 94.44 508 LEU A C 1
ATOM 4043 O O . LEU A 1 508 ? -6.388 8.823 34.569 1.00 94.44 508 LEU A O 1
ATOM 4047 N N . THR A 1 509 ? -5.881 10.757 33.535 1.00 92.94 509 THR A N 1
ATOM 4048 C CA . T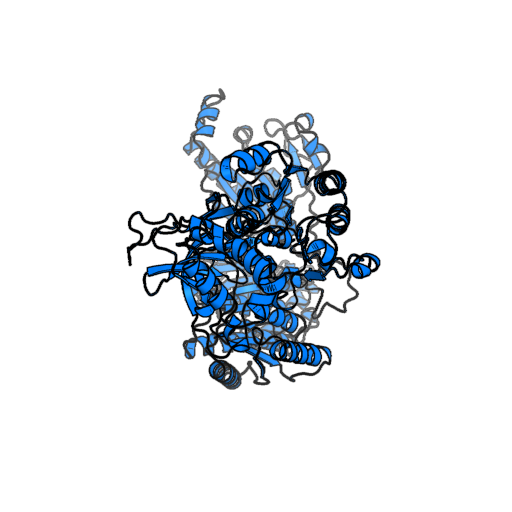HR A 1 509 ? -4.429 10.568 33.539 1.00 92.94 509 THR A CA 1
ATOM 4049 C C . THR A 1 509 ? -3.701 11.620 34.367 1.00 92.94 509 THR A C 1
ATOM 4051 O O . THR A 1 509 ? -4.261 12.683 34.652 1.00 92.94 509 THR A O 1
ATOM 4054 N N . GLY A 1 510 ? -2.430 11.372 34.684 1.00 93.50 510 GLY A N 1
ATOM 4055 C CA . GLY A 1 510 ? -1.548 12.368 35.297 1.00 93.50 510 GLY A CA 1
ATOM 4056 C C . GLY A 1 510 ? -1.953 12.736 36.727 1.00 93.50 510 GLY A C 1
ATOM 4057 O O . GLY A 1 510 ? -2.207 11.851 37.540 1.00 93.50 510 GLY A O 1
ATOM 4058 N N . ASP A 1 511 ? -1.989 14.030 37.038 1.00 95.00 511 ASP A N 1
ATOM 4059 C CA . ASP A 1 511 ? -2.362 14.585 38.352 1.00 95.00 511 ASP A CA 1
ATOM 4060 C C . ASP A 1 511 ? -3.804 14.246 38.758 1.00 95.00 511 ASP A C 1
ATOM 4062 O O . ASP A 1 511 ? -4.132 14.123 39.938 1.00 95.00 511 ASP A O 1
ATOM 4066 N N . LYS A 1 512 ? -4.682 14.060 37.769 1.00 96.75 512 LYS A N 1
ATOM 4067 C CA . LYS A 1 512 ? -6.070 13.661 38.003 1.00 96.75 512 LYS A CA 1
ATOM 4068 C C . LYS A 1 512 ? -6.162 12.229 38.496 1.00 96.75 512 LYS A C 1
ATOM 4070 O O . LYS A 1 512 ? -6.972 11.998 39.377 1.00 96.75 512 LYS A O 1
ATOM 4075 N N . LEU A 1 513 ? -5.331 11.313 37.988 1.00 96.25 513 LEU A N 1
ATOM 4076 C CA . LEU A 1 513 ? -5.260 9.942 38.504 1.00 96.25 513 LEU A CA 1
ATOM 4077 C C . LEU A 1 513 ? -4.854 9.954 39.982 1.00 96.25 513 LEU A C 1
ATOM 4079 O O . LEU A 1 513 ? -5.503 9.298 40.793 1.00 96.25 513 LEU A O 1
ATOM 4083 N N . ASP A 1 514 ? -3.849 10.756 40.344 1.00 95.06 514 ASP A N 1
ATOM 4084 C CA . ASP A 1 514 ? -3.396 10.892 41.734 1.00 95.06 514 ASP A CA 1
ATOM 4085 C C . ASP A 1 514 ? -4.523 11.451 42.626 1.00 95.06 514 ASP A C 1
ATOM 4087 O O . ASP A 1 514 ? -4.826 10.906 43.688 1.00 95.06 514 ASP A O 1
ATOM 4091 N N . ALA A 1 515 ? -5.235 12.481 42.153 1.00 97.06 515 ALA A N 1
ATOM 4092 C CA . ALA A 1 515 ? -6.388 13.043 42.856 1.00 97.06 515 ALA A CA 1
ATOM 4093 C C . ALA A 1 515 ? -7.547 12.041 43.009 1.00 97.06 515 ALA A C 1
ATOM 4095 O O . ALA A 1 515 ? -8.198 12.007 44.054 1.00 97.06 515 ALA A O 1
ATOM 4096 N N . SER A 1 516 ? -7.807 11.213 41.995 1.00 97.38 516 SER A N 1
ATOM 4097 C CA . SER A 1 516 ? -8.778 10.117 42.057 1.00 97.38 516 SER A CA 1
ATOM 4098 C C . SER A 1 516 ? -8.358 9.063 43.076 1.00 97.38 516 SER A C 1
ATOM 4100 O O . SER A 1 516 ? -9.194 8.571 43.831 1.00 97.38 516 SER A O 1
ATOM 4102 N N . TYR A 1 517 ? -7.068 8.732 43.123 1.00 95.62 517 TYR A N 1
ATOM 4103 C CA . TYR A 1 517 ? -6.505 7.759 44.054 1.00 95.62 517 TYR A CA 1
ATOM 4104 C C . TYR A 1 517 ? -6.640 8.221 45.511 1.00 95.62 517 TYR A C 1
ATOM 4106 O O . TYR A 1 517 ? -6.955 7.422 46.386 1.00 95.62 517 TYR A O 1
ATOM 4114 N N . GLU A 1 518 ? -6.523 9.521 45.782 1.00 95.00 518 GLU A N 1
ATOM 4115 C CA . GLU A 1 518 ? -6.785 10.100 47.109 1.00 95.00 518 GLU A CA 1
ATOM 4116 C C . GLU A 1 518 ? -8.274 10.090 47.518 1.00 95.00 518 GLU A C 1
ATOM 4118 O O . GLU A 1 518 ? -8.597 10.200 48.706 1.00 95.00 518 GLU A O 1
ATOM 4123 N N . CYS A 1 519 ? -9.202 9.951 46.564 1.00 97.19 519 CYS A N 1
ATOM 4124 C CA . CYS A 1 519 ? -10.639 9.900 46.856 1.00 97.19 519 CYS A CA 1
ATOM 4125 C C . CYS A 1 519 ? -11.081 8.567 47.468 1.00 97.19 519 CYS A C 1
ATOM 4127 O O . CYS A 1 519 ? -12.192 8.496 47.993 1.00 97.19 519 CYS A O 1
ATOM 4129 N N . ILE A 1 520 ? -10.249 7.525 47.404 1.00 97.38 520 ILE A N 1
ATOM 4130 C CA . ILE A 1 520 ? -10.621 6.180 47.839 1.00 97.38 520 ILE A CA 1
ATOM 4131 C C . ILE A 1 520 ? -10.767 6.099 49.366 1.00 97.38 520 ILE A C 1
ATOM 4133 O O . ILE A 1 520 ? -9.921 6.603 50.122 1.00 97.38 520 ILE A O 1
ATOM 4137 N N . ALA A 1 521 ? -11.854 5.478 49.810 1.00 97.56 521 ALA A N 1
ATOM 4138 C CA . ALA A 1 521 ? -12.084 5.118 51.201 1.00 97.56 521 ALA A CA 1
ATOM 4139 C C . ALA A 1 521 ? -11.232 3.910 51.611 1.00 97.56 521 ALA A C 1
ATOM 4141 O O . ALA A 1 521 ? -10.645 3.225 50.770 1.00 97.56 521 ALA A O 1
ATOM 4142 N N . ASP A 1 522 ? -11.162 3.663 52.914 1.00 96.44 522 ASP A N 1
ATOM 4143 C CA . ASP A 1 522 ? -10.501 2.482 53.470 1.00 96.44 522 ASP A CA 1
ATOM 4144 C C . ASP A 1 522 ? -11.232 1.213 52.999 1.00 96.44 522 ASP A C 1
ATOM 4146 O O . ASP A 1 522 ? -12.450 1.228 52.797 1.00 96.44 522 ASP A O 1
ATOM 4150 N N . CYS A 1 523 ? -10.486 0.140 52.737 1.00 96.69 523 CYS A N 1
ATOM 4151 C CA . CYS A 1 523 ? -10.960 -1.078 52.063 1.00 96.69 523 CYS A CA 1
ATOM 4152 C C . CYS A 1 523 ? -11.545 -0.836 50.650 1.00 96.69 523 CYS A C 1
ATOM 4154 O O . CYS A 1 523 ? -12.243 -1.682 50.078 1.00 96.69 523 CYS A O 1
ATOM 4156 N N . GLY A 1 524 ? -11.307 0.342 50.065 1.00 97.69 524 GLY A N 1
ATOM 4157 C CA . GLY A 1 524 ? -11.846 0.719 48.766 1.00 97.69 524 GLY A CA 1
ATOM 4158 C C . GLY A 1 524 ? -11.145 0.044 47.584 1.00 97.69 524 GLY A C 1
ATOM 4159 O O . GLY A 1 524 ? -10.024 -0.460 47.692 1.00 97.69 524 GLY A O 1
ATOM 4160 N N . ARG A 1 525 ? -11.797 0.047 46.415 1.00 98.38 525 ARG A N 1
ATOM 4161 C CA . ARG A 1 525 ? -11.252 -0.526 45.172 1.00 98.38 525 ARG A CA 1
ATOM 4162 C C . ARG A 1 525 ? -11.091 0.522 44.073 1.00 98.38 525 ARG A C 1
ATOM 4164 O O . ARG A 1 525 ? -12.051 1.160 43.644 1.00 98.38 525 ARG A O 1
ATOM 4171 N N . PHE A 1 526 ? -9.866 0.669 43.582 1.00 98.38 526 PHE A N 1
ATOM 4172 C CA . PHE A 1 526 ? -9.521 1.552 42.477 1.00 98.38 526 PHE A CA 1
ATOM 4173 C C . PHE A 1 526 ? -9.486 0.760 41.170 1.00 98.38 526 PHE A C 1
ATOM 4175 O O . PHE A 1 526 ? -8.618 -0.088 40.976 1.00 98.38 526 PHE A O 1
ATOM 4182 N N . VAL A 1 527 ? -10.430 1.021 40.274 1.00 98.38 527 VAL A N 1
ATOM 4183 C CA . VAL A 1 527 ? -10.583 0.333 38.990 1.00 98.38 527 VAL A CA 1
ATOM 4184 C C . VAL A 1 527 ? -10.024 1.221 37.883 1.00 98.38 527 VAL A C 1
ATOM 4186 O O . VAL A 1 527 ? -10.664 2.181 37.455 1.00 98.38 527 VAL A O 1
ATOM 4189 N N . GLU A 1 528 ? -8.822 0.893 37.413 1.00 97.44 528 GLU A N 1
ATOM 4190 C CA . GLU A 1 528 ? -8.122 1.630 36.361 1.00 97.44 528 GLU A CA 1
ATOM 4191 C C . GLU A 1 528 ? -8.434 1.027 34.987 1.00 97.44 528 GLU A C 1
ATOM 4193 O O . GLU A 1 528 ? -8.051 -0.112 34.698 1.00 97.44 528 GLU A O 1
ATOM 4198 N N . ILE A 1 529 ? -9.114 1.800 34.134 1.00 95.69 529 ILE A N 1
ATOM 4199 C CA . ILE A 1 529 ? -9.379 1.439 32.728 1.00 95.69 529 ILE A CA 1
ATOM 4200 C C . ILE A 1 529 ? -8.536 2.261 31.740 1.00 95.69 529 ILE A C 1
ATOM 4202 O O . ILE A 1 529 ? -8.493 1.945 30.547 1.00 95.69 529 ILE A O 1
ATOM 4206 N N . GLY A 1 530 ? -7.877 3.326 32.203 1.00 91.38 530 GLY A N 1
ATOM 4207 C CA . GLY A 1 530 ? -6.927 4.100 31.420 1.00 91.38 530 GLY A CA 1
ATOM 4208 C C . GLY A 1 530 ? -5.635 3.318 31.183 1.00 91.38 530 GLY A C 1
ATOM 4209 O O . GLY A 1 530 ? -5.149 2.580 32.033 1.00 91.38 530 GLY A O 1
ATOM 4210 N N . LYS A 1 531 ? -5.061 3.468 29.986 1.00 87.06 531 LYS A N 1
ATOM 4211 C CA . LYS A 1 531 ? -3.844 2.735 29.587 1.00 87.06 531 LYS A CA 1
ATOM 4212 C C . LYS A 1 531 ? -2.586 3.582 29.530 1.00 87.06 531 LYS A C 1
ATOM 4214 O O . LYS A 1 531 ? -1.495 3.027 29.561 1.00 87.06 531 LYS A O 1
ATOM 4219 N N . PHE A 1 532 ? -2.732 4.899 29.421 1.00 87.06 532 PHE A N 1
ATOM 4220 C CA . PHE A 1 532 ? -1.604 5.791 29.180 1.00 87.06 532 PHE A CA 1
ATOM 4221 C C . PHE A 1 532 ? -0.597 5.757 30.338 1.00 87.06 532 PHE A C 1
ATOM 4223 O O . PHE A 1 532 ? 0.551 5.380 30.127 1.00 87.06 532 PHE A O 1
ATOM 4230 N N . ASP A 1 533 ? -1.034 6.050 31.567 1.00 90.50 533 ASP A N 1
ATOM 4231 C CA . ASP A 1 533 ? -0.144 6.042 32.739 1.00 90.50 533 ASP A CA 1
ATOM 4232 C C . ASP A 1 533 ? 0.408 4.643 33.058 1.00 90.50 533 ASP A C 1
ATOM 4234 O O . ASP A 1 533 ? 1.563 4.518 33.463 1.00 90.50 533 ASP A O 1
ATOM 4238 N N . LEU A 1 534 ? -0.373 3.582 32.800 1.00 89.19 534 LEU A N 1
ATOM 4239 C CA . LEU A 1 534 ? 0.093 2.196 32.926 1.00 89.19 534 LEU A CA 1
ATOM 4240 C C . LEU A 1 534 ? 1.246 1.895 31.955 1.00 89.19 534 LEU A C 1
ATOM 4242 O O . LEU A 1 534 ? 2.243 1.300 32.353 1.00 89.19 534 LEU A O 1
ATOM 4246 N N . GLN A 1 535 ? 1.143 2.320 30.689 1.00 85.94 535 GLN A N 1
ATOM 4247 C CA . GLN A 1 535 ? 2.206 2.127 29.694 1.00 85.94 535 GLN A CA 1
ATOM 4248 C C . GLN A 1 535 ? 3.442 2.986 29.965 1.00 85.94 535 GLN A C 1
ATOM 4250 O O . GLN A 1 535 ? 4.552 2.557 29.665 1.00 85.94 535 GLN A O 1
ATOM 4255 N N . MET A 1 536 ? 3.258 4.175 30.541 1.00 88.75 536 MET A N 1
ATOM 4256 C CA . MET A 1 536 ? 4.362 5.044 30.959 1.00 88.75 536 MET A CA 1
ATOM 4257 C C . MET A 1 536 ? 5.031 4.578 32.260 1.00 88.75 536 MET A C 1
ATOM 4259 O O . MET A 1 536 ? 5.964 5.229 32.723 1.00 88.75 536 MET A O 1
ATOM 4263 N N . ASN A 1 537 ? 4.571 3.466 32.850 1.00 92.00 537 ASN A N 1
ATOM 4264 C CA . ASN A 1 537 ? 5.054 2.948 34.127 1.00 92.00 537 ASN A CA 1
ATOM 4265 C C . ASN A 1 537 ? 5.042 4.027 35.230 1.00 92.00 537 ASN A C 1
ATOM 4267 O O . ASN A 1 537 ? 6.017 4.202 35.966 1.00 92.00 537 ASN A O 1
ATOM 4271 N N . LYS A 1 538 ? 3.949 4.802 35.306 1.00 93.56 538 LYS A N 1
ATOM 4272 C CA . LYS A 1 538 ? 3.795 5.861 36.309 1.00 93.56 538 LYS A CA 1
ATOM 4273 C C . LYS A 1 538 ? 3.864 5.268 37.723 1.00 93.56 538 LYS A C 1
ATOM 4275 O O . LYS A 1 538 ? 3.261 4.237 38.012 1.00 93.56 538 LYS A O 1
ATOM 4280 N N . GLN A 1 539 ? 4.582 5.952 38.612 1.00 93.94 539 GLN A N 1
ATOM 4281 C CA . GLN A 1 539 ? 4.727 5.546 40.010 1.00 93.94 539 GLN A CA 1
ATOM 4282 C C . GLN A 1 539 ? 3.409 5.694 40.778 1.00 93.94 539 GLN A C 1
ATOM 4284 O O . GLN A 1 539 ? 2.715 6.700 40.641 1.00 93.94 539 GLN A O 1
ATOM 4289 N N . LEU A 1 540 ? 3.105 4.711 41.629 1.00 93.00 540 LEU A N 1
ATOM 4290 C CA . LEU A 1 540 ? 1.943 4.712 42.514 1.00 93.00 540 LEU A CA 1
ATOM 4291 C C . LEU A 1 540 ? 2.394 4.764 43.979 1.00 93.00 540 LEU A C 1
ATOM 4293 O O . LEU A 1 540 ? 3.247 3.985 44.406 1.00 93.00 540 LEU A O 1
ATOM 4297 N N . GLY A 1 541 ? 1.804 5.666 44.765 1.00 92.94 541 GLY A N 1
ATOM 4298 C CA . GLY A 1 541 ? 2.128 5.825 46.183 1.00 92.94 541 GLY A CA 1
ATOM 4299 C C . GLY A 1 541 ? 1.675 4.627 47.024 1.00 92.94 541 GLY A C 1
ATOM 4300 O O . GLY A 1 541 ? 0.478 4.448 47.264 1.00 92.94 541 GLY A O 1
ATOM 4301 N N . MET A 1 542 ? 2.634 3.834 47.513 1.00 95.06 542 MET A N 1
ATOM 4302 C CA . MET A 1 542 ? 2.358 2.587 48.243 1.00 95.06 542 MET A CA 1
ATOM 4303 C C . MET A 1 542 ? 1.770 2.795 49.645 1.00 95.06 542 MET A C 1
ATOM 4305 O O . MET A 1 542 ? 1.085 1.914 50.149 1.00 95.06 542 MET A O 1
ATOM 4309 N N . PHE A 1 543 ? 1.970 3.966 50.259 1.00 93.50 543 PHE A N 1
ATOM 4310 C CA . PHE A 1 543 ? 1.474 4.264 51.609 1.00 93.50 543 PHE A CA 1
ATOM 4311 C C . PHE A 1 543 ? -0.045 4.070 51.752 1.00 93.50 543 PHE A C 1
ATOM 4313 O O . PHE A 1 543 ? -0.517 3.559 52.763 1.00 93.50 543 PHE A O 1
ATOM 4320 N N . SER A 1 544 ? -0.819 4.413 50.718 1.00 90.94 544 SER A N 1
ATOM 4321 C CA . SER A 1 544 ? -2.281 4.294 50.744 1.00 90.94 544 SER A CA 1
ATOM 4322 C C . SER A 1 544 ? -2.780 2.848 50.867 1.00 90.94 544 SER A C 1
ATOM 4324 O O . SER A 1 544 ? -3.910 2.661 51.308 1.00 90.94 544 SER A O 1
ATOM 4326 N N . PHE A 1 545 ? -1.958 1.839 50.545 1.00 96.19 545 PHE A N 1
ATOM 4327 C CA . PHE A 1 545 ? -2.300 0.418 50.708 1.00 96.19 545 PHE A CA 1
ATOM 4328 C C . PHE A 1 545 ? -2.350 -0.036 52.169 1.00 96.19 545 PHE A C 1
ATOM 4330 O O . PHE A 1 545 ? -2.949 -1.067 52.443 1.00 96.19 545 PHE A O 1
ATOM 4337 N N . LEU A 1 546 ? -1.828 0.753 53.119 1.00 95.75 546 LEU A N 1
ATOM 4338 C CA . LEU A 1 546 ? -2.038 0.518 54.556 1.00 95.75 546 LEU A CA 1
ATOM 4339 C C . LEU A 1 546 ? -3.511 0.648 54.978 1.00 95.75 546 LEU A C 1
ATOM 4341 O O . LEU A 1 546 ? -3.868 0.231 56.072 1.00 95.75 546 LEU A O 1
ATOM 4345 N N . ARG A 1 547 ? -4.357 1.239 54.126 1.00 95.06 547 ARG A N 1
ATOM 4346 C CA . ARG A 1 547 ? -5.808 1.375 54.329 1.00 95.06 547 ARG A CA 1
ATOM 4347 C C . ARG A 1 547 ? -6.589 0.216 53.697 1.00 95.06 547 ARG A C 1
ATOM 4349 O O . ARG A 1 547 ? -7.752 0.392 53.351 1.00 95.06 547 ARG A O 1
ATOM 4356 N N . ASP A 1 548 ? -5.925 -0.915 53.453 1.00 96.31 548 ASP A N 1
ATOM 4357 C CA . ASP A 1 548 ? -6.467 -2.127 52.821 1.00 96.31 548 ASP A CA 1
ATOM 4358 C C . ASP A 1 548 ? -7.143 -1.894 51.457 1.00 96.31 548 ASP A C 1
ATOM 4360 O O . ASP A 1 548 ? -8.067 -2.602 51.054 1.00 96.31 548 ASP A O 1
ATOM 4364 N N . ILE A 1 549 ? -6.682 -0.889 50.707 1.00 97.19 549 ILE A N 1
ATOM 4365 C CA . ILE A 1 549 ? -7.217 -0.608 49.372 1.00 97.19 549 ILE A CA 1
ATOM 4366 C C . ILE A 1 549 ? -6.687 -1.602 48.335 1.00 97.19 549 ILE A C 1
ATOM 4368 O O . ILE A 1 549 ? -5.574 -2.116 48.435 1.00 97.19 549 ILE A O 1
ATOM 4372 N N . SER A 1 550 ? -7.460 -1.811 47.272 1.00 97.56 550 SER A N 1
ATOM 4373 C CA . SER A 1 550 ? -7.051 -2.600 46.105 1.00 97.56 550 SER A CA 1
ATOM 4374 C C . SER A 1 550 ? -6.911 -1.722 44.863 1.00 97.56 550 SER A C 1
ATOM 4376 O O . SER A 1 550 ? -7.817 -0.954 44.552 1.00 97.56 550 SER A O 1
ATOM 4378 N N . PHE A 1 551 ? -5.820 -1.876 44.106 1.00 97.38 551 PHE A N 1
ATOM 4379 C CA . PHE A 1 551 ? -5.641 -1.238 42.795 1.00 97.38 551 PHE A CA 1
ATOM 4380 C C . PHE A 1 551 ? -5.758 -2.280 41.679 1.00 97.38 551 PHE A C 1
ATOM 4382 O O . PHE A 1 551 ? -5.007 -3.254 41.630 1.00 97.38 551 PHE A O 1
ATOM 4389 N N . ILE A 1 552 ? -6.717 -2.090 40.778 1.00 96.88 552 ILE A N 1
ATOM 4390 C CA . ILE A 1 552 ? -7.179 -3.100 39.830 1.00 96.88 552 ILE A CA 1
ATOM 4391 C C . ILE A 1 552 ? -7.043 -2.554 38.408 1.00 96.88 552 ILE A C 1
ATOM 4393 O O . ILE A 1 552 ? -7.892 -1.808 37.929 1.00 96.88 552 ILE A O 1
ATOM 4397 N N . GLY A 1 553 ? -6.003 -2.993 37.696 1.00 94.81 553 GLY A N 1
ATOM 4398 C CA . GLY A 1 553 ? -5.891 -2.771 36.253 1.00 94.81 553 GLY A CA 1
ATOM 4399 C C . GLY A 1 553 ? -6.890 -3.631 35.470 1.00 94.81 553 GLY A C 1
ATOM 4400 O O . GLY A 1 553 ? -6.926 -4.864 35.627 1.00 94.81 553 GLY A O 1
ATOM 4401 N N . VAL A 1 554 ? -7.688 -2.988 34.616 1.00 93.12 554 VAL A N 1
ATOM 4402 C CA . VAL A 1 554 ? -8.729 -3.619 33.795 1.00 93.12 554 VAL A CA 1
ATOM 4403 C C . VAL A 1 554 ? -8.417 -3.441 32.310 1.00 93.12 554 VAL A C 1
ATOM 4405 O O . VAL A 1 554 ? -8.251 -2.336 31.807 1.00 93.12 554 VAL A O 1
ATOM 4408 N N . SER A 1 555 ? -8.362 -4.562 31.589 1.00 87.94 555 SER A N 1
ATOM 4409 C CA . SER A 1 555 ? -8.059 -4.612 30.156 1.00 87.94 555 SER A CA 1
ATOM 4410 C C . SER A 1 555 ? -8.935 -5.671 29.485 1.00 87.94 555 SER A C 1
ATOM 4412 O O . SER A 1 555 ? -8.654 -6.871 29.565 1.00 87.94 555 SER A O 1
ATOM 4414 N N . VAL A 1 556 ? -10.043 -5.235 28.874 1.00 86.38 556 VAL A N 1
ATOM 4415 C CA . VAL A 1 556 ? -11.005 -6.128 28.199 1.00 86.38 556 VAL A CA 1
ATOM 4416 C C . VAL A 1 556 ? -10.373 -6.790 26.977 1.00 86.38 556 VAL A C 1
ATOM 4418 O O . VAL A 1 556 ? -10.544 -7.984 26.766 1.00 86.38 556 VAL A O 1
ATOM 4421 N N . ASP A 1 557 ? -9.578 -6.049 26.211 1.00 80.06 557 ASP A N 1
ATOM 4422 C CA . ASP A 1 557 ? -8.881 -6.539 25.021 1.00 80.06 557 ASP A CA 1
ATOM 4423 C C . ASP A 1 557 ? -7.848 -7.621 25.350 1.00 80.06 557 ASP A C 1
ATOM 4425 O O . ASP A 1 557 ? -7.798 -8.649 24.676 1.00 80.06 557 ASP A O 1
ATOM 4429 N N . GLN A 1 558 ? -7.080 -7.461 26.433 1.00 77.75 558 GLN A N 1
ATOM 4430 C CA . GLN A 1 558 ? -6.165 -8.516 26.875 1.00 77.75 558 GLN A CA 1
ATOM 4431 C C . GLN A 1 558 ? -6.931 -9.753 27.358 1.00 77.75 558 GLN A C 1
ATOM 4433 O O . GLN A 1 558 ? -6.500 -10.885 27.136 1.00 77.75 558 GLN A O 1
ATOM 4438 N N . LYS A 1 559 ? -8.079 -9.559 28.019 1.00 79.56 559 LYS A N 1
ATOM 4439 C CA . LYS A 1 559 ? -8.892 -10.668 28.521 1.00 79.56 559 LYS A CA 1
ATOM 4440 C C . LYS A 1 559 ? -9.528 -11.474 27.395 1.00 79.56 559 LYS A C 1
ATOM 4442 O O . LYS A 1 559 ? -9.490 -12.703 27.461 1.00 79.56 559 LYS A O 1
ATOM 4447 N N . LEU A 1 560 ? -10.055 -10.780 26.387 1.00 76.00 560 LEU A N 1
ATOM 4448 C CA . LEU A 1 560 ? -10.634 -11.362 25.180 1.00 76.00 560 LEU A CA 1
ATOM 4449 C C . LEU A 1 560 ? -9.618 -12.250 24.456 1.00 76.00 560 LEU A C 1
ATOM 4451 O O . LEU A 1 560 ? -9.959 -13.345 24.026 1.00 76.00 560 LEU A O 1
ATOM 4455 N N . TYR A 1 561 ? -8.353 -11.827 24.419 1.00 66.50 561 TYR A N 1
ATOM 4456 C CA . TYR A 1 561 ? -7.268 -12.619 23.846 1.00 66.50 561 TYR A CA 1
ATOM 4457 C C . TYR A 1 561 ? -6.881 -13.841 24.703 1.00 66.50 561 TYR A C 1
ATOM 4459 O O . TYR A 1 561 ? -6.650 -14.928 24.181 1.00 66.50 561 TYR A O 1
ATOM 4467 N N . MET A 1 562 ? -6.786 -13.680 26.028 1.00 65.31 562 MET A N 1
ATOM 4468 C CA . MET A 1 562 ? -6.158 -14.683 26.904 1.00 65.31 562 MET A CA 1
ATOM 4469 C C . MET A 1 562 ? -7.101 -15.768 27.442 1.00 65.31 562 MET A C 1
ATOM 4471 O O . MET A 1 562 ? -6.619 -16.822 27.859 1.00 65.31 562 MET A O 1
ATOM 4475 N N . LYS A 1 563 ? -8.418 -15.529 27.537 1.00 67.88 563 LYS A N 1
ATOM 4476 C CA . LYS A 1 563 ? -9.347 -16.463 28.203 1.00 67.88 563 LYS A CA 1
ATOM 4477 C C . LYS A 1 563 ? -10.563 -16.802 27.345 1.00 67.88 563 LYS A C 1
ATOM 4479 O O . LYS A 1 563 ? -11.470 -15.984 27.199 1.00 67.88 563 LYS A O 1
ATOM 4484 N N . ARG A 1 564 ? -10.635 -18.068 26.914 1.00 66.12 564 ARG A N 1
ATOM 4485 C CA . ARG A 1 564 ? -11.835 -18.642 26.287 1.00 66.12 564 ARG A CA 1
ATOM 4486 C C . ARG A 1 564 ? -13.066 -18.484 27.180 1.00 66.12 564 ARG A C 1
ATOM 4488 O O . ARG A 1 564 ? -12.974 -18.494 28.412 1.00 66.12 564 ARG A O 1
ATOM 4495 N N . GLY A 1 565 ? -14.216 -18.295 26.541 1.00 79.56 565 GLY A N 1
ATOM 4496 C CA . GLY A 1 565 ? -15.510 -18.157 27.205 1.00 79.56 565 GLY A CA 1
ATOM 4497 C C . GLY A 1 565 ? -15.718 -16.856 27.985 1.00 79.56 565 GLY A C 1
ATOM 4498 O O . GLY A 1 565 ? -16.781 -16.688 28.570 1.00 79.56 565 GLY A O 1
ATOM 4499 N N . PHE A 1 566 ? -14.754 -15.923 28.025 1.00 86.56 566 PHE A N 1
ATOM 4500 C CA . PHE A 1 566 ? -14.992 -14.599 28.619 1.00 86.56 566 PHE A CA 1
ATOM 4501 C C . PHE A 1 566 ? -16.130 -13.865 27.902 1.00 86.56 566 PHE A C 1
ATOM 4503 O O . PHE A 1 566 ? -17.044 -13.375 28.557 1.00 86.56 566 PHE A O 1
ATOM 4510 N N . VAL A 1 567 ? -16.087 -13.847 26.568 1.00 87.75 567 VAL A N 1
ATOM 4511 C CA . VAL A 1 567 ? -17.106 -13.193 25.739 1.00 87.75 567 VAL A CA 1
ATOM 4512 C C . VAL A 1 567 ? -18.446 -13.923 25.817 1.00 87.75 567 VAL A C 1
ATOM 4514 O O . VAL A 1 567 ? -19.472 -13.272 25.966 1.00 87.75 567 VAL A O 1
ATOM 4517 N N . ILE A 1 568 ? -18.433 -15.259 25.849 1.00 90.00 568 ILE A N 1
ATOM 4518 C CA . ILE A 1 568 ? -19.641 -16.071 26.065 1.00 90.00 568 ILE A CA 1
ATOM 4519 C C . ILE A 1 568 ? -20.318 -15.688 27.390 1.00 90.00 568 ILE A C 1
ATOM 4521 O O . ILE A 1 568 ? -21.487 -15.318 27.386 1.00 90.00 568 ILE A O 1
ATOM 4525 N N . ARG A 1 569 ? -19.572 -15.662 28.507 1.00 92.38 569 ARG A N 1
ATOM 4526 C CA . ARG A 1 569 ? -20.119 -15.252 29.815 1.00 92.38 569 ARG A CA 1
ATOM 4527 C C . ARG A 1 569 ? -20.632 -13.816 29.816 1.00 92.38 569 ARG A C 1
ATOM 4529 O O . ARG A 1 569 ? -21.652 -13.540 30.439 1.00 92.38 569 ARG A O 1
ATOM 4536 N N . PHE A 1 570 ? -19.934 -12.905 29.134 1.00 93.94 570 PHE A N 1
ATOM 4537 C CA . PHE A 1 570 ? -20.412 -11.534 28.978 1.00 93.94 570 PHE A CA 1
ATOM 4538 C C . PHE A 1 570 ? -21.758 -11.503 28.254 1.00 93.94 570 PHE A C 1
ATOM 4540 O O . PHE A 1 570 ? -22.663 -10.824 28.720 1.00 93.94 570 PHE A O 1
ATOM 4547 N N . PHE A 1 571 ? -21.912 -12.238 27.151 1.00 94.06 571 PHE A N 1
ATOM 4548 C CA . PHE A 1 571 ? -23.163 -12.265 26.400 1.00 94.06 571 PHE A CA 1
ATOM 4549 C C . PHE A 1 571 ? -24.302 -12.941 27.161 1.00 94.06 571 PHE A C 1
ATOM 4551 O O . PHE A 1 571 ? -25.417 -12.429 27.142 1.00 94.06 571 PHE A O 1
ATOM 4558 N N . GLU A 1 572 ? -24.039 -14.028 27.886 1.00 93.50 572 GLU A N 1
ATOM 4559 C CA . GLU A 1 572 ? -25.022 -14.644 28.788 1.00 93.50 572 GLU A CA 1
ATOM 4560 C C . GLU A 1 572 ? -25.484 -13.657 29.866 1.00 93.50 572 GLU A C 1
ATOM 4562 O O . GLU A 1 572 ? -26.683 -13.489 30.103 1.00 93.50 572 GLU A O 1
ATOM 4567 N N . TRP A 1 573 ? -24.532 -12.958 30.493 1.00 94.19 573 TRP A N 1
ATOM 4568 C CA . TRP A 1 573 ? -24.829 -11.903 31.454 1.00 94.19 573 TRP A CA 1
ATOM 4569 C C . TRP A 1 573 ? -25.585 -10.744 30.797 1.00 94.19 573 TRP A C 1
ATOM 4571 O O . TRP A 1 573 ? -26.525 -10.227 31.394 1.00 94.19 573 TRP A O 1
ATOM 4581 N N . MET A 1 574 ? -25.224 -10.359 29.573 1.00 94.38 574 MET A N 1
ATOM 4582 C CA . MET A 1 574 ? -25.875 -9.282 28.840 1.00 94.38 574 MET A CA 1
ATOM 4583 C C . MET A 1 574 ? -27.346 -9.617 28.590 1.00 94.38 574 MET A C 1
ATOM 4585 O O . MET A 1 574 ? -28.220 -8.892 29.053 1.00 94.38 574 MET A O 1
ATOM 4589 N N . HIS A 1 575 ? -27.621 -10.754 27.950 1.00 92.12 575 HIS A N 1
ATOM 4590 C CA . HIS A 1 575 ? -28.980 -11.193 27.623 1.00 92.12 575 HIS A CA 1
ATOM 4591 C C . HIS A 1 575 ? -29.863 -11.322 28.862 1.00 92.12 575 HIS A C 1
ATOM 4593 O O . HIS A 1 575 ? -30.980 -10.815 28.872 1.00 92.12 575 HIS A O 1
ATOM 4599 N N . LYS A 1 576 ? -29.339 -11.902 29.951 1.00 92.12 576 LYS A N 1
ATOM 4600 C CA . LYS A 1 576 ? -30.072 -12.022 31.223 1.00 92.12 576 LYS A CA 1
ATOM 4601 C C . LYS A 1 576 ? -30.502 -10.667 31.802 1.00 92.12 576 LYS A C 1
ATOM 4603 O O . LYS A 1 576 ? -31.484 -10.596 32.536 1.00 92.12 576 LYS A O 1
ATOM 4608 N N . ASN A 1 577 ? -29.748 -9.609 31.519 1.00 93.56 577 ASN A N 1
ATOM 4609 C CA . ASN A 1 577 ? -29.896 -8.303 32.155 1.00 93.56 577 ASN A CA 1
ATOM 4610 C C . ASN A 1 577 ? -30.379 -7.194 31.204 1.00 93.56 577 ASN A C 1
ATOM 4612 O O . ASN A 1 577 ? -30.467 -6.029 31.598 1.00 93.56 577 ASN A O 1
ATOM 4616 N N . CYS A 1 578 ? -30.724 -7.543 29.964 1.00 88.62 578 CYS A N 1
ATOM 4617 C CA . CYS A 1 578 ? -31.463 -6.662 29.066 1.00 88.62 578 CYS A CA 1
ATOM 4618 C C . CYS A 1 578 ? -32.912 -6.489 29.550 1.00 88.62 578 CYS A C 1
ATOM 4620 O O . CYS A 1 578 ? -33.399 -5.364 29.656 1.00 88.62 578 CYS A O 1
ATOM 4622 N N . ASP A 1 579 ? -33.579 -7.588 29.914 1.00 82.31 579 ASP A N 1
ATOM 4623 C CA . ASP A 1 579 ? -35.015 -7.587 30.232 1.00 82.31 579 ASP A CA 1
ATOM 4624 C C . ASP A 1 579 ? -35.342 -6.928 31.579 1.00 82.31 579 ASP A C 1
ATOM 4626 O O . ASP A 1 579 ? -36.394 -6.312 31.739 1.00 82.31 579 ASP A O 1
ATOM 4630 N N . ASN A 1 580 ? -34.428 -7.008 32.551 1.00 85.31 580 ASN A N 1
ATOM 4631 C CA . ASN A 1 580 ? -34.601 -6.379 33.866 1.00 85.31 580 ASN A CA 1
ATOM 4632 C C . ASN A 1 580 ? -34.219 -4.887 33.887 1.00 85.31 580 ASN A C 1
ATOM 4634 O O . ASN A 1 580 ? -34.281 -4.245 34.935 1.00 85.31 580 ASN A O 1
ATOM 4638 N N . GLY A 1 581 ? -33.818 -4.331 32.739 1.00 83.50 581 GLY A N 1
ATOM 4639 C CA . GLY A 1 581 ? -33.497 -2.920 32.585 1.00 83.50 581 GLY A CA 1
ATOM 4640 C C . GLY A 1 581 ? -32.153 -2.483 33.173 1.00 83.50 581 GLY A C 1
ATOM 4641 O O . GLY A 1 581 ? -31.897 -1.278 33.174 1.00 83.50 581 GLY A O 1
ATOM 4642 N N . MET A 1 582 ? -31.291 -3.400 33.637 1.00 92.25 582 MET A N 1
ATOM 4643 C CA . MET A 1 582 ? -29.924 -3.044 34.044 1.00 92.25 582 MET A CA 1
ATOM 4644 C C . MET A 1 582 ? -29.082 -2.613 32.834 1.00 92.25 582 MET A C 1
ATOM 4646 O O . MET A 1 582 ? -28.289 -1.671 32.930 1.00 92.25 582 MET A O 1
ATOM 4650 N N . ILE A 1 583 ? -29.262 -3.284 31.692 1.00 94.06 583 ILE A N 1
ATOM 4651 C CA . ILE A 1 583 ? -28.565 -2.976 30.442 1.00 94.06 583 ILE A CA 1
ATOM 4652 C C . ILE A 1 583 ? -29.515 -2.286 29.480 1.00 94.06 583 ILE A C 1
ATOM 4654 O O . ILE A 1 583 ? -30.528 -2.844 29.060 1.00 94.06 583 ILE A O 1
ATOM 4658 N N . LYS A 1 584 ? -29.145 -1.069 29.092 1.00 91.31 584 LYS A N 1
ATOM 4659 C CA . LYS A 1 584 ? -29.865 -0.265 28.107 1.00 91.31 584 LYS A CA 1
ATOM 4660 C C . LYS A 1 584 ? -28.888 0.294 27.072 1.00 91.31 584 LYS A C 1
ATOM 4662 O O . LYS A 1 584 ? -27.771 0.668 27.454 1.00 91.31 584 LYS A O 1
ATOM 4667 N N . PRO A 1 585 ? -29.292 0.391 25.792 1.00 94.88 585 PRO A N 1
ATOM 4668 C CA . PRO A 1 585 ? -28.541 1.147 24.802 1.00 94.88 585 PRO A CA 1
ATOM 4669 C C . PRO A 1 585 ? -28.287 2.573 25.288 1.00 94.88 585 PRO A C 1
ATOM 4671 O O . PRO A 1 585 ? -29.157 3.202 25.892 1.00 94.88 585 PRO A O 1
ATOM 4674 N N . ILE A 1 586 ? -27.082 3.074 25.038 1.00 94.69 586 ILE A N 1
ATOM 4675 C CA . ILE A 1 586 ? -26.691 4.441 25.398 1.00 94.69 586 ILE A CA 1
ATOM 4676 C C . ILE A 1 586 ? -26.816 5.357 24.181 1.00 94.69 586 ILE A C 1
ATOM 4678 O O . ILE A 1 586 ? -26.855 4.886 23.042 1.00 94.69 586 ILE A O 1
ATOM 4682 N N . ASN A 1 587 ? -26.835 6.674 24.405 1.00 94.75 587 ASN A N 1
ATOM 4683 C CA . ASN A 1 587 ? -26.902 7.656 23.321 1.00 94.75 587 ASN A CA 1
ATOM 4684 C C . ASN A 1 587 ? -25.792 7.430 22.282 1.00 94.75 587 ASN A C 1
ATOM 4686 O O . ASN A 1 587 ? -24.645 7.152 22.637 1.00 94.75 587 ASN A O 1
ATOM 4690 N N . GLN A 1 588 ? -26.125 7.587 21.002 1.00 95.81 588 GLN A N 1
ATOM 4691 C CA . GLN A 1 588 ? -25.213 7.367 19.881 1.00 95.81 588 GLN A CA 1
ATOM 4692 C C . GLN A 1 588 ? -25.073 8.642 19.045 1.00 95.81 588 GLN A C 1
ATOM 4694 O O . GLN A 1 588 ? -26.043 9.355 18.803 1.00 95.81 588 GLN A O 1
ATOM 4699 N N . ASN A 1 589 ? -23.860 8.910 18.572 1.00 97.31 589 ASN A N 1
ATOM 4700 C CA . ASN A 1 589 ? -23.566 9.903 17.545 1.00 97.31 589 ASN A CA 1
ATOM 4701 C C . ASN A 1 589 ? -23.157 9.122 16.302 1.00 97.31 589 ASN A C 1
ATOM 4703 O O . ASN A 1 589 ? -22.066 8.545 16.271 1.00 97.31 589 ASN A O 1
ATOM 4707 N N . VAL A 1 590 ? -24.048 9.051 15.320 1.00 97.75 590 VAL A N 1
ATOM 4708 C CA . VAL A 1 590 ? -23.838 8.210 14.143 1.00 97.75 590 VAL A CA 1
ATOM 4709 C C . VAL A 1 590 ? -23.228 9.031 13.016 1.00 97.75 590 VAL A C 1
ATOM 4711 O O . VAL A 1 590 ? -23.748 10.082 12.653 1.00 97.75 590 VAL A O 1
ATOM 4714 N N . PHE A 1 591 ? -22.133 8.524 12.461 1.00 98.06 591 PHE A N 1
ATOM 4715 C CA . PHE A 1 591 ? -21.459 9.053 11.283 1.00 98.06 591 PHE A CA 1
ATOM 4716 C C . PHE A 1 591 ? -21.534 8.020 10.168 1.00 98.06 591 PHE A C 1
ATOM 4718 O O . PHE A 1 591 ? -21.407 6.818 10.413 1.00 98.06 591 PHE A O 1
ATOM 4725 N N . LYS A 1 592 ? -21.712 8.480 8.931 1.00 96.94 592 LYS A N 1
ATOM 4726 C CA . LYS A 1 592 ? -21.641 7.594 7.764 1.00 96.94 592 LYS A CA 1
ATOM 4727 C C . LYS A 1 592 ? -20.185 7.246 7.446 1.00 96.94 592 LYS A C 1
ATOM 4729 O O . LYS A 1 592 ? -19.266 7.935 7.892 1.00 96.94 592 LYS A O 1
ATOM 4734 N N . ALA A 1 593 ? -19.960 6.197 6.659 1.00 95.56 593 ALA A N 1
ATOM 4735 C CA . ALA A 1 593 ? -18.618 5.757 6.271 1.00 95.56 593 ALA A CA 1
ATOM 4736 C C . ALA A 1 593 ? -17.772 6.875 5.614 1.00 95.56 593 ALA A C 1
ATOM 4738 O O . ALA A 1 593 ? -16.575 6.992 5.866 1.00 95.56 593 ALA A O 1
ATOM 4739 N N . GLU A 1 594 ? -18.386 7.765 4.836 1.00 95.44 594 GLU A N 1
ATOM 4740 C CA . GLU A 1 594 ? -17.724 8.921 4.208 1.00 95.44 594 GLU A CA 1
ATOM 4741 C C . GLU A 1 594 ? -17.245 9.963 5.222 1.00 95.44 594 GLU A C 1
ATOM 4743 O O . GLU A 1 594 ? -16.396 10.797 4.924 1.00 95.44 594 GLU A O 1
ATOM 4748 N N . GLU A 1 595 ? -17.793 9.922 6.432 1.00 96.06 595 GLU A N 1
ATOM 4749 C CA . GLU A 1 595 ? -17.515 10.859 7.511 1.00 96.06 595 GLU A CA 1
ATOM 4750 C C . GLU A 1 595 ? -16.592 10.257 8.574 1.00 96.06 595 GLU A C 1
ATOM 4752 O O . GLU A 1 595 ? -16.452 10.827 9.656 1.00 96.06 595 GLU A O 1
ATOM 4757 N N . ALA A 1 596 ? -15.934 9.132 8.275 1.00 94.94 596 ALA A N 1
ATOM 4758 C CA . ALA A 1 596 ? -15.049 8.443 9.209 1.00 94.94 596 ALA A CA 1
ATOM 4759 C C . ALA A 1 596 ? -13.983 9.376 9.809 1.00 94.94 596 ALA A C 1
ATOM 4761 O O . ALA A 1 596 ? -13.818 9.422 11.026 1.00 94.94 596 ALA A O 1
ATOM 4762 N N . GLU A 1 597 ? -13.314 10.197 8.994 1.00 94.19 597 GLU A N 1
ATOM 4763 C CA . GLU A 1 597 ? -12.328 11.163 9.497 1.00 94.19 597 GLU A CA 1
ATOM 4764 C C . GLU A 1 597 ? -12.962 12.185 10.455 1.00 94.19 597 GLU A C 1
ATOM 4766 O O . GLU A 1 597 ? -12.422 12.460 11.532 1.00 94.19 597 GLU A O 1
ATOM 4771 N N . LYS A 1 598 ? -14.151 12.703 10.111 1.00 95.69 598 LYS A N 1
ATOM 4772 C CA . LYS A 1 598 ? -14.901 13.616 10.984 1.00 95.69 598 LYS A CA 1
ATOM 4773 C C . LYS A 1 598 ? -15.249 12.940 12.308 1.00 95.69 598 LYS A C 1
ATOM 4775 O O . LYS A 1 598 ? -15.126 13.586 13.345 1.00 95.69 598 LYS A O 1
ATOM 4780 N N . ALA A 1 599 ? -15.623 11.660 12.295 1.00 96.81 599 ALA A N 1
ATOM 4781 C CA . ALA A 1 599 ? -15.917 10.892 13.501 1.00 96.81 599 ALA A CA 1
ATOM 4782 C C . ALA A 1 599 ? -14.685 10.804 14.418 1.00 96.81 599 ALA A C 1
ATOM 4784 O O . ALA A 1 599 ? -14.768 11.160 15.598 1.00 96.81 599 ALA A O 1
ATOM 4785 N N . PHE A 1 600 ? -13.522 10.423 13.873 1.00 95.75 600 PHE A N 1
ATOM 4786 C CA . PHE A 1 600 ? -12.260 10.358 14.622 1.00 95.75 600 PHE A CA 1
ATOM 4787 C C . PHE A 1 600 ? -11.878 11.723 15.214 1.00 95.75 600 PHE A C 1
ATOM 4789 O O . PHE A 1 600 ? -11.570 11.818 16.406 1.00 95.75 600 PHE A O 1
ATOM 4796 N N . ARG A 1 601 ? -11.965 12.803 14.425 1.00 94.75 601 ARG A N 1
ATOM 4797 C CA . ARG A 1 601 ? -11.718 14.173 14.911 1.00 94.75 601 ARG A CA 1
ATOM 4798 C C . ARG A 1 601 ? -12.747 14.612 15.952 1.00 94.75 601 ARG A C 1
ATOM 4800 O O . ARG A 1 601 ? -12.397 15.275 16.920 1.00 94.75 601 ARG A O 1
ATOM 4807 N N . PHE A 1 602 ? -14.010 14.224 15.814 1.00 95.62 602 PHE A N 1
ATOM 4808 C CA . PHE A 1 602 ? -15.040 14.540 16.799 1.00 95.62 602 PHE A CA 1
ATOM 4809 C C . PHE A 1 602 ? -14.750 13.874 18.149 1.00 95.62 602 PHE A C 1
ATOM 4811 O O . PHE A 1 602 ? -14.898 14.510 19.199 1.00 95.62 602 PHE A O 1
ATOM 4818 N N . MET A 1 603 ? -14.249 12.635 18.146 1.00 94.56 603 MET A N 1
ATOM 4819 C CA . MET A 1 603 ? -13.858 11.945 19.375 1.00 94.56 603 MET A CA 1
ATOM 4820 C C . MET A 1 603 ? -12.713 12.644 20.112 1.00 94.56 603 MET A C 1
ATOM 4822 O O . MET A 1 603 ? -12.796 12.773 21.336 1.00 94.56 603 MET A O 1
ATOM 4826 N N . THR A 1 604 ? -11.696 13.154 19.401 1.00 91.31 604 THR A N 1
ATOM 4827 C CA . THR A 1 604 ? -10.554 13.852 20.029 1.00 91.31 604 THR A CA 1
ATOM 4828 C C . THR A 1 604 ? -10.968 15.134 20.751 1.00 91.31 604 THR A C 1
ATOM 4830 O O . THR A 1 604 ? -10.342 15.497 21.744 1.00 91.31 604 THR A O 1
ATOM 4833 N N . THR A 1 605 ? -12.058 15.790 20.330 1.00 91.44 605 THR A N 1
ATOM 4834 C CA . THR A 1 605 ? -12.583 16.977 21.033 1.00 91.44 605 THR A CA 1
ATOM 4835 C C . THR A 1 605 ? -13.136 16.667 22.426 1.00 91.44 605 THR A C 1
ATOM 4837 O O . THR A 1 605 ? -13.330 17.578 23.232 1.00 91.44 605 THR A O 1
ATOM 4840 N N . GLY A 1 606 ? -13.473 15.400 22.701 1.00 88.38 606 GLY A N 1
ATOM 4841 C CA . GLY A 1 606 ? -14.120 14.986 23.945 1.00 88.38 606 GLY A CA 1
ATOM 4842 C C . GLY A 1 606 ? -15.505 15.606 24.176 1.00 88.38 606 GLY A C 1
ATOM 4843 O O . GLY A 1 606 ? -16.005 15.543 25.300 1.00 88.38 606 GLY A O 1
ATOM 4844 N N . LYS A 1 607 ? -16.135 16.214 23.158 1.00 89.00 607 LYS A N 1
ATOM 4845 C CA . LYS A 1 607 ? -17.463 16.850 23.267 1.00 89.00 607 LYS A CA 1
ATOM 4846 C C . LYS A 1 607 ? -18.626 15.860 23.178 1.00 89.00 607 LYS A C 1
ATOM 4848 O O . LYS A 1 607 ? -19.684 16.144 23.726 1.00 89.00 607 LYS A O 1
ATOM 4853 N N . HIS A 1 608 ? -18.418 14.698 22.561 1.00 94.12 608 HIS A N 1
ATOM 4854 C CA . HIS A 1 608 ? -19.445 13.669 22.387 1.00 94.12 608 HIS A CA 1
ATOM 4855 C C . HIS A 1 608 ? -20.073 13.211 23.716 1.00 94.12 608 HIS A C 1
ATOM 4857 O O . HIS A 1 608 ? -19.398 13.139 24.753 1.00 94.12 608 HIS A O 1
ATOM 4863 N N . ILE A 1 609 ? -21.364 12.886 23.658 1.00 95.81 609 ILE A N 1
ATOM 4864 C CA . ILE A 1 609 ? -22.139 12.235 24.720 1.00 95.81 609 ILE A CA 1
ATOM 4865 C C . ILE A 1 609 ? -22.494 10.835 24.227 1.00 95.81 609 ILE A C 1
ATOM 4867 O O . ILE A 1 609 ? -23.061 10.695 23.148 1.00 95.81 609 ILE A O 1
ATOM 4871 N N . GLY A 1 610 ? -22.159 9.814 25.012 1.00 95.69 610 GLY A N 1
ATOM 4872 C CA . GLY A 1 610 ? -22.417 8.416 24.672 1.00 95.69 610 GLY A CA 1
ATOM 4873 C C . GLY A 1 610 ? -21.406 7.831 23.684 1.00 95.69 610 GLY A C 1
ATOM 4874 O O . GLY A 1 610 ? -20.210 8.117 23.773 1.00 95.69 610 GLY A O 1
ATOM 4875 N N . LYS A 1 611 ? -21.873 6.964 22.786 1.00 96.94 611 LYS A N 1
ATOM 4876 C CA . LYS A 1 611 ? -21.059 6.243 21.802 1.00 96.94 611 LYS A CA 1
ATOM 4877 C C . LYS A 1 611 ? -20.948 7.026 20.495 1.00 96.94 611 LYS A C 1
ATOM 4879 O O . LYS A 1 611 ? -21.871 7.743 20.117 1.00 96.94 611 LYS A O 1
ATOM 4884 N N . ILE A 1 612 ? -19.835 6.872 19.784 1.00 98.19 612 ILE A N 1
ATOM 4885 C CA . ILE A 1 612 ? -19.740 7.260 18.372 1.00 98.19 612 ILE A CA 1
ATOM 4886 C C . ILE A 1 612 ? -19.815 5.984 17.537 1.00 98.19 612 ILE A C 1
ATOM 4888 O O . ILE A 1 612 ? -19.137 5.010 17.860 1.00 98.19 612 ILE A O 1
ATOM 4892 N N . VAL A 1 613 ? -20.642 5.983 16.498 1.00 98.25 613 VAL A N 1
ATOM 4893 C CA . VAL A 1 613 ? -20.872 4.824 15.629 1.00 98.25 613 VAL A CA 1
ATOM 4894 C C . VAL A 1 613 ? -20.529 5.203 14.197 1.00 98.25 613 VAL A C 1
ATOM 4896 O O . VAL A 1 613 ? -20.947 6.260 13.728 1.00 98.25 613 VAL A O 1
ATOM 4899 N N . ILE A 1 614 ? -19.774 4.348 13.508 1.00 98.06 614 ILE A N 1
ATOM 4900 C CA . ILE A 1 614 ? -19.549 4.457 12.064 1.00 98.06 614 ILE A CA 1
ATOM 4901 C C . ILE A 1 614 ? -20.478 3.463 11.374 1.00 98.06 614 ILE A C 1
ATOM 4903 O O . ILE A 1 614 ? -20.343 2.253 11.568 1.00 98.06 614 ILE A O 1
ATOM 4907 N N . ARG A 1 615 ? -21.417 3.978 10.579 1.00 97.06 615 ARG A N 1
ATOM 4908 C CA . ARG A 1 615 ? -22.403 3.189 9.838 1.00 97.06 615 ARG A CA 1
ATOM 4909 C C . ARG A 1 615 ? -21.946 2.981 8.396 1.00 97.06 615 ARG A C 1
ATOM 4911 O O . ARG A 1 615 ? -21.696 3.943 7.668 1.00 97.06 615 ARG A O 1
ATOM 4918 N N . THR A 1 616 ? -21.851 1.723 7.982 1.00 94.06 616 THR A N 1
ATOM 4919 C CA . THR A 1 616 ? -21.491 1.311 6.616 1.00 94.06 616 THR A CA 1
ATOM 4920 C C . THR A 1 616 ? -22.704 0.881 5.793 1.00 94.06 616 THR A C 1
ATOM 4922 O O . THR A 1 616 ? -22.644 0.941 4.564 1.00 94.06 616 THR A O 1
ATOM 4925 N N . ARG A 1 617 ? -23.808 0.486 6.445 1.00 93.62 617 ARG A N 1
ATOM 4926 C CA . ARG A 1 617 ? -25.072 0.083 5.805 1.00 93.62 617 ARG A CA 1
ATOM 4927 C C . ARG A 1 617 ? -26.267 0.582 6.610 1.00 93.62 617 ARG A C 1
ATOM 4929 O O . ARG A 1 617 ? -26.221 0.597 7.835 1.00 93.62 617 ARG A O 1
ATOM 4936 N N . GLU A 1 618 ? -27.349 0.945 5.929 1.00 92.56 618 GLU A N 1
ATOM 4937 C CA . GLU A 1 618 ? -28.618 1.242 6.601 1.00 92.56 618 GLU A CA 1
ATOM 4938 C C . GLU A 1 618 ? -29.334 -0.064 6.979 1.00 92.56 618 GLU A C 1
ATOM 4940 O O . GLU A 1 618 ? -29.424 -0.988 6.164 1.00 92.56 618 GLU A O 1
ATOM 4945 N N . GLU A 1 619 ? -29.829 -0.145 8.219 1.00 91.50 619 GLU A N 1
ATOM 4946 C CA . GLU A 1 619 ? -30.592 -1.303 8.704 1.00 91.50 619 GLU A CA 1
ATOM 4947 C C . GLU A 1 619 ? -31.940 -1.399 7.973 1.00 91.50 619 GLU A C 1
ATOM 4949 O O . GLU A 1 619 ? -32.610 -0.395 7.727 1.00 91.50 619 GLU A O 1
ATOM 4954 N N . GLU A 1 620 ? -32.345 -2.618 7.609 1.00 89.62 620 GLU A N 1
ATOM 4955 C CA . GLU A 1 620 ? -33.614 -2.838 6.918 1.00 89.62 620 GLU A CA 1
ATOM 4956 C C . GLU A 1 620 ? -34.814 -2.562 7.833 1.00 89.62 620 GLU A C 1
ATOM 4958 O O . GLU A 1 620 ? -34.797 -2.876 9.025 1.00 89.62 620 GLU A O 1
ATOM 4963 N N . SER A 1 621 ? -35.918 -2.081 7.254 1.00 84.69 621 SER A N 1
ATOM 4964 C CA . SER A 1 621 ? -37.181 -1.893 7.982 1.00 84.69 621 SER A CA 1
ATOM 4965 C C . SER A 1 621 ? -37.710 -3.201 8.585 1.00 84.69 621 SER A C 1
ATOM 4967 O O . SER A 1 621 ? -38.238 -3.207 9.697 1.00 84.69 621 SER A O 1
ATOM 4969 N N . ASN A 1 622 ? -37.532 -4.325 7.882 1.00 81.12 622 ASN A N 1
ATOM 4970 C CA . ASN A 1 622 ? -37.828 -5.655 8.403 1.00 81.12 622 ASN A CA 1
ATOM 4971 C C . ASN A 1 622 ? -36.581 -6.287 9.043 1.00 81.12 622 ASN A C 1
ATOM 4973 O O . ASN A 1 622 ? -35.768 -6.921 8.367 1.00 81.12 622 ASN A O 1
ATOM 4977 N N . LYS A 1 623 ? -36.482 -6.204 10.374 1.00 80.94 623 LYS A N 1
ATOM 4978 C CA . LYS A 1 623 ? -35.377 -6.800 11.146 1.00 80.94 623 LYS A CA 1
ATOM 4979 C C . LYS A 1 623 ? -35.240 -8.320 10.946 1.00 80.94 623 LYS A C 1
ATOM 4981 O O . LYS A 1 623 ? -34.122 -8.833 10.996 1.00 80.94 623 LYS A O 1
ATOM 4986 N N . ASN A 1 624 ? -36.326 -9.024 10.621 1.00 78.44 624 ASN A N 1
ATOM 4987 C CA . ASN A 1 624 ? -36.351 -10.479 10.424 1.00 78.44 624 ASN A CA 1
ATOM 4988 C C . ASN A 1 624 ? -36.037 -10.925 8.985 1.00 78.44 624 ASN A C 1
ATOM 4990 O O . ASN A 1 624 ? -36.104 -12.120 8.689 1.00 78.44 624 ASN A O 1
ATOM 4994 N N . ALA A 1 625 ? -35.716 -9.996 8.077 1.00 73.38 625 ALA A N 1
ATOM 4995 C CA . ALA A 1 625 ? -35.339 -10.335 6.710 1.00 73.38 625 ALA A CA 1
ATOM 4996 C C . ALA A 1 625 ? -34.097 -11.248 6.693 1.00 73.38 625 ALA A C 1
ATOM 4998 O O . ALA A 1 625 ? -33.076 -10.935 7.304 1.00 73.38 625 ALA A O 1
ATOM 4999 N N . LYS A 1 626 ? -34.193 -12.379 5.981 1.00 72.69 626 LYS A N 1
ATOM 5000 C CA . LYS A 1 626 ? -33.096 -13.353 5.798 1.00 72.69 626 LYS A CA 1
ATOM 5001 C C . LYS A 1 626 ? -32.332 -13.167 4.480 1.00 72.69 626 LYS A C 1
ATOM 5003 O O . LYS A 1 626 ? -31.348 -13.855 4.239 1.00 72.69 626 LYS A O 1
ATOM 5008 N N . SER A 1 627 ? -32.790 -12.259 3.623 1.00 71.56 627 SER A N 1
ATOM 5009 C CA . SER A 1 627 ? -32.223 -11.969 2.302 1.00 71.56 627 SER A CA 1
ATOM 5010 C C . SER A 1 627 ? -32.566 -10.540 1.878 1.00 71.56 627 SER A C 1
ATOM 5012 O O . SER A 1 627 ? -33.484 -9.942 2.438 1.00 71.56 627 SER A O 1
ATOM 5014 N N . GLY A 1 628 ? -31.887 -10.019 0.850 1.00 69.31 628 GLY A N 1
ATOM 5015 C CA . GLY A 1 628 ? -32.159 -8.675 0.321 1.00 69.31 628 GLY A CA 1
ATOM 5016 C C . GLY A 1 628 ? -31.584 -7.554 1.187 1.00 69.31 628 GLY A C 1
ATOM 5017 O O . GLY A 1 628 ? -32.222 -6.520 1.351 1.00 69.31 628 GLY A O 1
ATOM 5018 N N . PHE A 1 629 ? -30.403 -7.784 1.765 1.00 81.19 629 PHE A N 1
ATOM 5019 C CA . PHE A 1 629 ? -29.721 -6.817 2.622 1.00 81.19 629 PHE A CA 1
ATOM 5020 C C . PHE A 1 629 ? -29.356 -5.540 1.872 1.00 81.19 629 PHE A C 1
ATOM 5022 O O . PHE A 1 629 ? -28.977 -5.592 0.697 1.00 81.19 629 PHE A O 1
ATOM 5029 N N . THR A 1 630 ? -29.416 -4.407 2.570 1.00 82.56 630 THR A N 1
ATOM 5030 C CA . THR A 1 630 ? -29.037 -3.114 1.999 1.00 82.56 630 THR A CA 1
ATOM 5031 C C . THR A 1 630 ? -27.579 -3.165 1.518 1.00 82.56 630 THR A C 1
ATOM 5033 O O . THR A 1 630 ? -26.687 -3.512 2.305 1.00 82.56 630 THR A O 1
ATOM 5036 N N . PRO A 1 631 ? -27.297 -2.838 0.242 1.00 86.81 631 PRO A N 1
ATOM 5037 C CA . PRO A 1 631 ? -25.930 -2.802 -0.253 1.00 86.81 631 PRO A CA 1
ATOM 5038 C C . PRO A 1 631 ? -25.150 -1.655 0.395 1.00 86.81 631 PRO A C 1
ATOM 5040 O O . PRO A 1 631 ? -25.706 -0.616 0.756 1.00 86.81 631 PRO A O 1
ATOM 5043 N N . THR A 1 632 ? -23.838 -1.833 0.508 1.00 89.88 632 THR A N 1
ATOM 5044 C CA . THR A 1 632 ? -22.923 -0.749 0.870 1.00 89.88 632 THR A CA 1
ATOM 5045 C C . THR A 1 632 ? -22.873 0.288 -0.246 1.00 89.88 632 THR A C 1
ATOM 5047 O O . THR A 1 632 ? -23.097 -0.006 -1.425 1.00 89.88 632 THR A O 1
ATOM 5050 N N . LYS A 1 633 ? -22.572 1.531 0.126 1.00 91.62 633 LYS A N 1
ATOM 5051 C CA . LYS A 1 633 ? -22.319 2.588 -0.848 1.00 91.62 633 LYS A CA 1
ATOM 5052 C C . LYS A 1 633 ? -20.919 2.419 -1.438 1.00 91.62 633 LYS A C 1
ATOM 5054 O O . LYS A 1 633 ? -19.977 2.149 -0.701 1.00 91.62 633 LYS A O 1
ATOM 5059 N N . LYS A 1 634 ? -20.765 2.657 -2.742 1.00 94.38 634 LYS A N 1
ATOM 5060 C CA . LYS A 1 634 ? -19.444 2.722 -3.382 1.00 94.38 634 LYS A CA 1
ATOM 5061 C C . LYS A 1 634 ? -18.634 3.882 -2.821 1.00 94.38 634 LYS A C 1
ATOM 5063 O O . LYS A 1 634 ? -19.101 5.021 -2.860 1.00 94.38 634 LYS A O 1
ATOM 5068 N N . LEU A 1 635 ? -17.417 3.595 -2.370 1.00 94.94 635 LEU A N 1
ATOM 5069 C CA . LEU A 1 635 ? -16.433 4.598 -1.969 1.00 94.94 635 LEU A CA 1
ATOM 5070 C C . LEU A 1 635 ? -15.180 4.498 -2.833 1.00 94.94 635 LEU A C 1
ATOM 5072 O O . LEU A 1 635 ? -14.874 3.435 -3.374 1.00 94.94 635 LEU A O 1
ATOM 5076 N N . VAL A 1 636 ? -14.441 5.605 -2.920 1.00 94.94 636 VAL A N 1
ATOM 5077 C CA . VAL A 1 636 ? -13.067 5.592 -3.426 1.00 94.94 636 VAL A CA 1
ATOM 5078 C C . VAL A 1 636 ? -12.179 4.976 -2.351 1.00 94.94 636 VAL A C 1
ATOM 5080 O O . VAL A 1 636 ? -12.118 5.462 -1.222 1.00 94.94 636 VAL A O 1
ATOM 5083 N N . VAL A 1 637 ? -11.507 3.889 -2.709 1.00 94.31 637 VAL A N 1
ATOM 5084 C CA . VAL A 1 637 ? -10.669 3.087 -1.824 1.00 94.31 637 VAL A CA 1
ATOM 5085 C C . VAL A 1 637 ? -9.270 2.952 -2.398 1.00 94.31 637 VAL A C 1
ATOM 5087 O O . VAL A 1 637 ? -9.062 3.001 -3.611 1.00 94.31 637 VAL A O 1
ATOM 5090 N N . THR A 1 638 ? -8.317 2.730 -1.509 1.00 92.75 638 THR A N 1
ATOM 5091 C CA . THR A 1 638 ? -6.913 2.485 -1.830 1.00 92.75 638 THR A CA 1
ATOM 5092 C C . THR A 1 638 ? -6.694 0.989 -2.016 1.00 92.75 638 THR A C 1
ATOM 5094 O O . THR A 1 638 ? -7.061 0.185 -1.155 1.00 92.75 638 THR A O 1
ATOM 5097 N N . ARG A 1 639 ? -6.106 0.589 -3.141 1.00 89.62 639 ARG A N 1
ATOM 5098 C CA . ARG A 1 639 ? -5.669 -0.787 -3.374 1.00 89.62 639 ARG A CA 1
ATOM 5099 C C . ARG A 1 639 ? -4.500 -1.093 -2.450 1.00 89.62 639 ARG A C 1
ATOM 5101 O O . ARG A 1 639 ? -3.561 -0.313 -2.349 1.00 89.62 639 ARG A O 1
ATOM 5108 N N . LYS A 1 640 ? -4.543 -2.263 -1.824 1.00 85.44 640 LYS A N 1
ATOM 5109 C CA . LYS A 1 640 ? -3.429 -2.790 -1.044 1.00 85.44 640 LYS A CA 1
ATOM 5110 C C . LYS A 1 640 ? -3.213 -4.255 -1.376 1.00 85.44 640 LYS A C 1
ATOM 5112 O O . LYS A 1 640 ? -4.168 -5.006 -1.584 1.00 85.44 640 LYS A O 1
ATOM 5117 N N . THR A 1 641 ? -1.948 -4.634 -1.478 1.00 86.38 641 THR A N 1
ATOM 5118 C CA . THR A 1 641 ? -1.547 -6.007 -1.768 1.00 86.38 641 THR A CA 1
ATOM 5119 C C . THR A 1 641 ? -1.613 -6.832 -0.491 1.00 86.38 641 THR A C 1
ATOM 5121 O O . THR A 1 641 ? -1.055 -6.442 0.530 1.00 86.38 641 THR A O 1
ATOM 5124 N N . TYR A 1 642 ? -2.267 -7.986 -0.572 1.00 86.50 642 TYR A N 1
ATOM 5125 C CA . TYR A 1 642 ? -2.246 -9.025 0.449 1.00 86.50 642 TYR A CA 1
ATOM 5126 C C . TYR A 1 642 ? -1.957 -10.356 -0.230 1.00 86.50 642 TYR A C 1
ATOM 5128 O O . TYR A 1 642 ? -2.377 -10.590 -1.363 1.00 86.50 642 TYR A O 1
ATOM 5136 N N . PHE A 1 643 ? -1.228 -11.220 0.461 1.00 88.50 643 PHE A N 1
ATOM 5137 C CA . PHE A 1 643 ? -0.861 -12.533 -0.038 1.00 88.50 643 PHE A CA 1
ATOM 5138 C C . PHE A 1 643 ? -1.791 -13.586 0.533 1.00 88.50 643 PHE A C 1
ATOM 5140 O O . PHE A 1 643 ? -2.096 -13.580 1.723 1.00 88.50 643 PHE A O 1
ATOM 5147 N N . ASN A 1 644 ? -2.203 -14.520 -0.319 1.00 87.31 644 ASN A N 1
ATOM 5148 C CA . ASN A 1 644 ? -3.000 -15.651 0.091 1.00 87.31 644 ASN A CA 1
ATOM 5149 C C . ASN A 1 644 ? -2.143 -16.612 0.950 1.00 87.31 644 ASN A C 1
ATOM 5151 O O . ASN A 1 644 ? -1.220 -17.255 0.441 1.00 87.31 644 ASN A O 1
ATOM 5155 N N . PRO A 1 645 ? -2.475 -16.782 2.233 1.00 85.62 645 PRO A N 1
ATOM 5156 C CA . PRO A 1 645 ? -1.760 -17.648 3.179 1.00 85.62 645 PRO A CA 1
ATOM 5157 C C . PRO A 1 645 ? -1.833 -19.135 2.797 1.00 85.62 645 PRO A C 1
ATOM 5159 O O . PRO A 1 645 ? -0.972 -19.949 3.162 1.00 85.62 645 PRO A O 1
ATOM 5162 N N . ASN A 1 646 ? -2.849 -19.502 2.014 1.00 87.06 646 ASN A N 1
ATOM 5163 C CA . ASN A 1 646 ? -3.031 -20.846 1.492 1.00 87.06 646 ASN A CA 1
ATOM 5164 C C . ASN A 1 646 ? -2.211 -21.118 0.234 1.00 87.06 646 ASN A C 1
ATOM 5166 O O . ASN A 1 646 ? -2.163 -22.275 -0.164 1.00 87.06 646 ASN A O 1
ATOM 5170 N N . LYS A 1 647 ? -1.536 -20.125 -0.353 1.00 93.00 647 LYS A N 1
ATOM 5171 C CA . LYS A 1 647 ? -0.697 -20.308 -1.540 1.00 93.00 647 LYS A CA 1
ATOM 5172 C C . LYS A 1 647 ? 0.801 -20.317 -1.209 1.00 93.00 647 LYS A C 1
ATOM 5174 O O . LYS A 1 647 ? 1.226 -19.876 -0.140 1.00 93.00 647 LYS A O 1
ATOM 5179 N N . THR A 1 648 ? 1.592 -20.849 -2.137 1.00 96.69 648 THR A N 1
ATOM 5180 C CA . THR A 1 648 ? 3.060 -20.889 -2.078 1.00 96.69 648 THR A CA 1
ATOM 5181 C C . THR A 1 648 ? 3.668 -19.814 -2.973 1.00 96.69 648 THR A C 1
ATOM 5183 O O . THR A 1 648 ? 3.223 -19.617 -4.104 1.00 96.69 648 THR A O 1
ATOM 5186 N N . TYR A 1 649 ? 4.709 -19.139 -2.487 1.00 97.88 649 TYR A N 1
ATOM 5187 C CA . TYR A 1 649 ? 5.418 -18.085 -3.210 1.00 97.88 649 TYR A CA 1
ATOM 5188 C C . TYR A 1 649 ? 6.862 -18.487 -3.496 1.00 97.88 649 TYR A C 1
ATOM 5190 O O . TYR A 1 649 ? 7.608 -18.849 -2.586 1.00 97.88 649 TYR A O 1
ATOM 5198 N N . ILE A 1 650 ? 7.256 -18.421 -4.765 1.00 98.12 650 ILE A N 1
ATOM 5199 C CA . ILE A 1 650 ? 8.600 -18.770 -5.228 1.00 98.12 650 ILE A CA 1
ATOM 5200 C C . ILE A 1 650 ? 9.407 -17.484 -5.383 1.00 98.12 650 ILE A C 1
ATOM 5202 O O . ILE A 1 650 ? 8.998 -16.589 -6.119 1.00 98.12 650 ILE A O 1
ATOM 5206 N N . ILE A 1 651 ? 10.563 -17.399 -4.723 1.00 97.25 651 ILE A N 1
ATOM 5207 C CA . ILE A 1 651 ? 11.481 -16.262 -4.831 1.00 97.25 651 ILE A CA 1
ATOM 5208 C C . ILE A 1 651 ? 12.837 -16.770 -5.305 1.00 97.25 651 ILE A C 1
ATOM 5210 O O . ILE A 1 651 ? 13.595 -17.382 -4.544 1.00 97.25 651 ILE A O 1
ATOM 5214 N N . THR A 1 652 ? 13.172 -16.513 -6.569 1.00 94.75 652 THR A N 1
ATOM 5215 C CA . THR A 1 652 ? 14.487 -16.903 -7.082 1.00 94.75 652 THR A CA 1
ATOM 5216 C C . THR A 1 652 ? 15.539 -15.886 -6.677 1.00 94.75 652 THR A C 1
ATOM 5218 O O . THR A 1 652 ? 15.308 -14.689 -6.837 1.00 94.75 652 THR A O 1
ATOM 5221 N N . GLY A 1 653 ? 16.690 -16.337 -6.177 1.00 90.25 653 GLY A N 1
ATOM 5222 C CA . GLY A 1 653 ? 17.638 -15.428 -5.524 1.00 90.25 653 GLY A CA 1
ATOM 5223 C C . GLY A 1 653 ? 17.138 -14.941 -4.157 1.00 90.25 653 GLY A C 1
ATOM 5224 O O . GLY A 1 653 ? 17.633 -13.945 -3.637 1.00 90.25 653 GLY A O 1
ATOM 5225 N N . GLY A 1 654 ? 16.173 -15.647 -3.550 1.00 91.38 654 GLY A N 1
ATOM 5226 C CA . GLY A 1 654 ? 15.521 -15.251 -2.297 1.00 91.38 654 GLY A CA 1
ATOM 5227 C C . GLY A 1 654 ? 16.430 -15.218 -1.064 1.00 91.38 654 GLY A C 1
ATOM 5228 O O . GLY A 1 654 ? 16.042 -14.657 -0.048 1.00 91.38 654 GLY A O 1
ATOM 5229 N N . LEU A 1 655 ? 17.642 -15.783 -1.144 1.00 91.94 655 LEU A N 1
ATOM 5230 C CA . LEU A 1 655 ? 18.666 -15.662 -0.094 1.00 91.94 655 LEU A CA 1
ATOM 5231 C C . LEU A 1 655 ? 19.571 -14.424 -0.248 1.00 91.94 655 LEU A C 1
ATOM 5233 O O . LEU A 1 655 ? 20.481 -14.235 0.564 1.00 91.94 655 LEU A O 1
ATOM 5237 N N . GLY A 1 656 ? 19.366 -13.608 -1.286 1.00 88.88 656 GLY A N 1
ATOM 5238 C CA . GLY A 1 656 ? 20.009 -12.301 -1.419 1.00 88.88 656 GLY A CA 1
ATOM 5239 C C . GLY A 1 656 ? 19.455 -11.289 -0.411 1.00 88.88 656 GLY A C 1
ATOM 5240 O O . GLY A 1 656 ? 18.366 -11.484 0.124 1.00 88.88 656 GLY A O 1
ATOM 5241 N N . GLY A 1 657 ? 20.187 -10.193 -0.176 1.00 86.25 657 GLY A N 1
ATOM 5242 C CA . GLY A 1 657 ? 19.816 -9.170 0.815 1.00 86.25 657 GLY A CA 1
ATOM 5243 C C . GLY A 1 657 ? 18.376 -8.665 0.660 1.00 86.25 657 GLY A C 1
ATOM 5244 O O . GLY A 1 657 ? 17.596 -8.762 1.600 1.00 86.25 657 GLY A O 1
ATOM 5245 N N . PHE A 1 658 ? 17.988 -8.239 -0.551 1.00 90.00 658 PHE A N 1
ATOM 5246 C CA . PHE A 1 658 ? 16.605 -7.827 -0.829 1.00 90.00 658 PHE A CA 1
ATOM 5247 C C . PHE A 1 658 ? 15.611 -8.973 -0.620 1.00 90.00 658 PHE A C 1
ATOM 5249 O O . PHE A 1 658 ? 14.561 -8.774 -0.024 1.00 90.00 658 PHE A O 1
ATOM 5256 N N . GLY A 1 659 ? 15.930 -10.180 -1.100 1.00 92.56 659 GLY A N 1
ATOM 5257 C CA . GLY A 1 659 ? 15.034 -11.335 -1.021 1.00 92.56 659 GLY A CA 1
ATOM 5258 C C . GLY A 1 659 ? 14.631 -11.683 0.414 1.00 92.56 659 GLY A C 1
ATOM 5259 O O . GLY A 1 659 ? 13.469 -11.997 0.655 1.00 92.56 659 GLY A O 1
ATOM 5260 N N . LEU A 1 660 ? 15.559 -11.559 1.367 1.00 91.62 660 LEU A N 1
ATOM 5261 C CA . LEU A 1 660 ? 15.307 -11.819 2.787 1.00 91.62 660 LEU A CA 1
ATOM 5262 C C . LEU A 1 660 ? 14.387 -10.771 3.433 1.00 91.62 660 LEU A C 1
ATOM 5264 O O . LEU A 1 660 ? 13.481 -11.138 4.182 1.00 91.62 660 LEU A O 1
ATOM 5268 N N . GLU A 1 661 ? 14.566 -9.489 3.114 1.00 90.50 661 GLU A N 1
ATOM 5269 C CA . GLU A 1 661 ? 13.656 -8.430 3.578 1.00 90.50 661 GLU A CA 1
ATOM 5270 C C . GLU A 1 661 ? 12.286 -8.527 2.888 1.00 90.50 661 GLU A C 1
ATOM 5272 O O . GLU A 1 661 ? 11.238 -8.355 3.513 1.00 90.50 661 GLU A O 1
ATOM 5277 N N . PHE A 1 662 ? 12.275 -8.912 1.610 1.00 92.75 662 PHE A N 1
ATOM 5278 C CA . PHE A 1 662 ? 11.060 -9.091 0.825 1.00 92.75 662 PHE A CA 1
ATOM 5279 C C . PHE A 1 662 ? 10.158 -10.184 1.401 1.00 92.75 662 PHE A C 1
ATOM 5281 O O . PHE A 1 662 ? 8.966 -9.953 1.580 1.00 92.75 662 PHE A O 1
ATOM 5288 N N . ILE A 1 663 ? 10.698 -11.353 1.768 1.00 92.50 663 ILE A N 1
ATOM 5289 C CA . ILE A 1 663 ? 9.879 -12.416 2.381 1.00 92.50 663 ILE A CA 1
ATOM 5290 C C . ILE A 1 663 ? 9.353 -12.024 3.761 1.00 92.50 663 ILE A C 1
ATOM 5292 O O . ILE A 1 663 ? 8.247 -12.419 4.127 1.00 92.50 663 ILE A O 1
ATOM 5296 N N . HIS A 1 664 ? 10.116 -11.229 4.516 1.00 87.12 664 HIS A N 1
ATOM 5297 C CA . HIS A 1 664 ? 9.682 -10.711 5.808 1.00 87.12 664 HIS A CA 1
ATOM 5298 C C . HIS A 1 664 ? 8.486 -9.764 5.630 1.00 87.12 664 HIS A C 1
ATOM 5300 O O . HIS A 1 664 ? 7.478 -9.915 6.318 1.00 87.12 664 HIS A O 1
ATOM 5306 N N . TRP A 1 665 ? 8.530 -8.876 4.634 1.00 89.44 665 TRP A N 1
ATOM 5307 C CA . TRP A 1 665 ? 7.395 -8.033 4.247 1.00 89.44 665 TRP A CA 1
ATOM 5308 C C . TRP A 1 665 ? 6.193 -8.832 3.729 1.00 89.44 665 TRP A C 1
ATOM 5310 O O . TRP A 1 665 ? 5.073 -8.640 4.206 1.00 89.44 665 TRP A O 1
ATOM 5320 N N . MET A 1 666 ? 6.410 -9.792 2.822 1.00 91.44 666 MET A N 1
ATOM 5321 C CA . MET A 1 666 ? 5.339 -10.649 2.301 1.00 91.44 666 MET A CA 1
ATOM 5322 C C . MET A 1 666 ? 4.628 -11.410 3.425 1.00 91.44 666 MET A C 1
ATOM 5324 O O . MET A 1 666 ? 3.406 -11.570 3.393 1.00 91.44 666 MET A O 1
ATOM 5328 N N . MET A 1 667 ? 5.379 -11.865 4.432 1.00 86.94 667 MET A N 1
ATOM 5329 C CA . MET A 1 667 ? 4.826 -12.545 5.601 1.00 86.94 667 MET A CA 1
ATOM 5330 C C . MET A 1 667 ? 3.838 -11.648 6.359 1.00 86.94 667 MET A C 1
ATOM 5332 O O . MET A 1 667 ? 2.742 -12.102 6.703 1.00 86.94 667 MET A O 1
ATOM 5336 N N . PHE A 1 668 ? 4.163 -10.369 6.568 1.00 81.06 668 PHE A N 1
ATOM 5337 C CA . PHE A 1 668 ? 3.244 -9.423 7.219 1.00 81.06 668 PHE A CA 1
ATOM 5338 C C . PHE A 1 668 ? 1.982 -9.145 6.409 1.00 81.06 668 PHE A C 1
ATOM 5340 O O . PHE A 1 668 ? 0.926 -8.897 6.986 1.00 81.06 668 PHE A O 1
ATOM 5347 N N . LEU A 1 669 ? 2.065 -9.260 5.086 1.00 84.62 669 LEU A N 1
ATOM 5348 C CA . LEU A 1 669 ? 0.926 -9.112 4.186 1.00 84.62 669 LEU A CA 1
ATOM 5349 C C . LEU A 1 669 ? 0.143 -10.414 3.951 1.00 84.62 669 LEU A C 1
ATOM 5351 O O . LEU A 1 669 ? -0.789 -10.418 3.152 1.00 84.62 669 LEU A O 1
ATOM 5355 N N . GLY A 1 670 ? 0.478 -11.503 4.650 1.00 83.62 670 GLY A N 1
ATOM 5356 C CA . GLY A 1 670 ? -0.316 -12.739 4.667 1.00 83.62 670 GLY A CA 1
ATOM 5357 C C . GLY A 1 670 ? 0.374 -13.972 4.087 1.00 83.62 670 GLY A C 1
ATOM 5358 O O . GLY A 1 670 ? -0.125 -15.079 4.259 1.00 83.62 670 GLY A O 1
ATOM 5359 N N . ALA A 1 671 ? 1.546 -13.848 3.460 1.00 89.56 671 ALA A N 1
ATOM 5360 C CA . ALA A 1 671 ? 2.237 -15.014 2.918 1.00 89.56 671 ALA A CA 1
ATOM 5361 C C . ALA A 1 671 ? 2.735 -15.925 4.053 1.00 89.56 671 ALA A C 1
ATOM 5363 O O . ALA A 1 671 ? 3.202 -15.461 5.096 1.00 89.56 671 ALA A O 1
ATOM 5364 N N . ARG A 1 672 ? 2.625 -17.244 3.869 1.00 89.31 672 ARG A N 1
ATOM 5365 C CA . ARG A 1 672 ? 3.047 -18.236 4.881 1.00 89.31 672 ARG A CA 1
ATOM 5366 C C . ARG A 1 672 ? 3.961 -19.319 4.330 1.00 89.31 672 ARG A C 1
ATOM 5368 O O . ARG A 1 672 ? 4.644 -19.984 5.104 1.00 89.31 672 ARG A O 1
ATOM 5375 N N . LYS A 1 673 ? 3.973 -19.535 3.015 1.00 93.06 673 LYS A N 1
ATOM 5376 C CA . LYS A 1 673 ? 4.705 -20.632 2.378 1.00 93.06 673 LYS A CA 1
ATOM 5377 C C . LYS A 1 673 ? 5.625 -20.066 1.308 1.00 93.06 673 LYS A C 1
ATOM 5379 O O . LYS A 1 673 ? 5.157 -19.468 0.342 1.00 93.06 673 LYS A O 1
ATOM 5384 N N . PHE A 1 674 ? 6.924 -20.265 1.486 1.00 96.19 674 PHE A N 1
ATOM 5385 C CA . PHE A 1 674 ? 7.956 -19.722 0.614 1.00 96.19 674 PHE A CA 1
ATOM 5386 C C . PHE A 1 674 ? 8.872 -20.826 0.094 1.00 96.19 674 PHE A C 1
ATOM 5388 O O . PHE A 1 674 ? 9.293 -21.699 0.855 1.00 96.19 674 PHE A O 1
ATOM 5395 N N . VAL A 1 675 ? 9.235 -20.737 -1.184 1.00 97.25 675 VAL A N 1
ATOM 5396 C CA . VAL A 1 675 ? 10.316 -21.521 -1.787 1.00 97.25 675 VAL A CA 1
ATOM 5397 C C . VAL A 1 675 ? 11.375 -20.556 -2.302 1.00 97.25 675 VAL A C 1
ATOM 5399 O O . VAL A 1 675 ? 11.140 -19.805 -3.247 1.00 97.25 675 VAL A O 1
ATOM 5402 N N . LEU A 1 676 ? 12.542 -20.551 -1.661 1.00 96.31 676 LEU A N 1
ATOM 5403 C CA . LEU A 1 676 ? 13.661 -19.678 -2.011 1.00 96.31 676 LEU A CA 1
ATOM 5404 C C . LEU A 1 676 ? 14.667 -20.470 -2.828 1.00 96.31 676 LEU A C 1
ATOM 5406 O O . LEU A 1 676 ? 15.138 -21.508 -2.363 1.00 96.31 676 LEU A O 1
ATOM 5410 N N . THR A 1 677 ? 15.041 -19.984 -4.009 1.00 93.44 677 THR A N 1
ATOM 5411 C CA . THR A 1 677 ? 16.090 -20.652 -4.790 1.00 93.44 677 THR A CA 1
ATOM 5412 C C . THR A 1 677 ? 17.462 -20.060 -4.496 1.00 93.44 677 THR A C 1
ATOM 5414 O O . THR A 1 677 ? 17.631 -18.840 -4.387 1.00 93.44 677 THR A O 1
ATOM 5417 N N . SER A 1 678 ? 18.456 -20.936 -4.357 1.00 88.81 678 SER A N 1
ATOM 5418 C CA . SER A 1 678 ? 19.866 -20.571 -4.232 1.00 88.81 678 SER A CA 1
ATOM 5419 C C . SER A 1 678 ? 20.738 -21.682 -4.796 1.00 88.81 678 SER A C 1
ATOM 5421 O O . SER A 1 678 ? 20.625 -22.827 -4.368 1.00 88.81 678 SER A O 1
ATOM 5423 N N . ARG A 1 679 ? 21.676 -21.330 -5.685 1.00 83.19 679 ARG A N 1
ATOM 5424 C CA . ARG A 1 679 ? 22.645 -22.279 -6.267 1.00 83.19 679 ARG A CA 1
ATOM 5425 C C . ARG A 1 679 ? 23.449 -23.039 -5.207 1.00 83.19 679 ARG A C 1
ATOM 5427 O O . ARG A 1 679 ? 23.829 -24.178 -5.427 1.00 83.19 679 ARG A O 1
ATOM 5434 N N . HIS A 1 680 ? 23.705 -22.413 -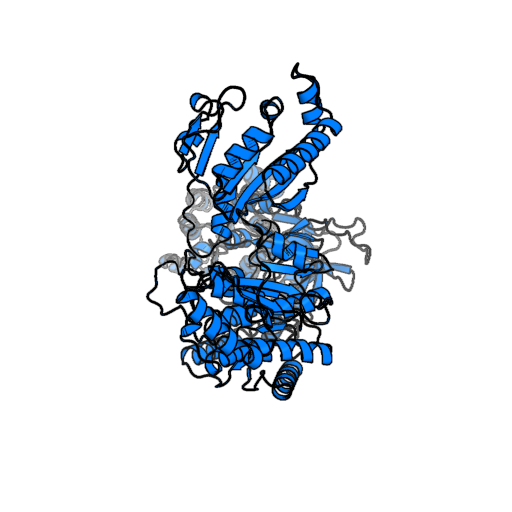4.058 1.00 86.88 680 HIS A N 1
ATOM 5435 C CA . HIS A 1 680 ? 24.585 -22.965 -3.026 1.00 86.88 680 HIS A CA 1
ATOM 5436 C C . HIS A 1 680 ? 23.909 -23.142 -1.660 1.00 86.88 680 HIS A C 1
ATOM 5438 O O . HIS A 1 680 ? 24.598 -23.322 -0.657 1.00 86.88 680 HIS A O 1
ATOM 5444 N N . GLY A 1 681 ? 22.582 -23.018 -1.594 1.00 90.62 681 GLY A N 1
ATOM 5445 C CA . GLY A 1 681 ? 21.863 -23.015 -0.323 1.00 90.62 681 GLY A CA 1
ATOM 5446 C C . GLY A 1 681 ? 22.256 -21.846 0.590 1.00 90.62 681 GLY A C 1
ATOM 5447 O O . GLY A 1 681 ? 22.599 -20.758 0.115 1.00 90.62 681 GLY A O 1
ATOM 5448 N N . VAL A 1 682 ? 22.154 -22.073 1.902 1.00 92.38 682 VAL A N 1
ATOM 5449 C CA . VAL A 1 682 ? 22.415 -21.091 2.967 1.00 92.38 682 VAL A CA 1
ATOM 5450 C C . VAL A 1 682 ? 23.908 -21.051 3.295 1.00 92.38 682 VAL A C 1
ATOM 5452 O O . VAL A 1 682 ? 24.478 -22.066 3.687 1.00 92.38 682 VAL A O 1
ATOM 5455 N N . LYS A 1 683 ? 24.531 -19.874 3.182 1.00 91.88 683 LYS A N 1
ATOM 5456 C CA . LYS A 1 683 ? 25.973 -19.665 3.400 1.00 91.88 683 LYS A CA 1
ATOM 5457 C C . LYS A 1 683 ? 26.278 -18.720 4.560 1.00 91.88 683 LYS A C 1
ATOM 5459 O O . LYS A 1 683 ? 27.147 -19.025 5.371 1.00 91.88 683 LYS A O 1
ATOM 5464 N N . THR A 1 684 ? 25.580 -17.589 4.652 1.00 89.56 684 THR A N 1
ATOM 5465 C CA . THR A 1 684 ? 25.936 -16.510 5.590 1.00 89.56 684 THR A CA 1
ATOM 5466 C C . THR A 1 684 ? 25.211 -16.639 6.927 1.00 89.56 684 THR A C 1
ATOM 5468 O O . THR A 1 684 ? 24.114 -17.198 7.012 1.00 89.56 684 THR A O 1
ATOM 5471 N N . ASP A 1 685 ? 25.799 -16.094 7.991 1.00 90.06 685 ASP A N 1
ATOM 5472 C CA . ASP A 1 685 ? 25.159 -16.100 9.311 1.00 90.06 685 ASP A CA 1
ATOM 5473 C C . ASP A 1 685 ? 23.922 -15.204 9.359 1.00 90.06 685 ASP A C 1
ATOM 5475 O O . ASP A 1 685 ? 22.950 -15.554 10.025 1.00 90.06 685 ASP A O 1
ATOM 5479 N N . TYR A 1 686 ? 23.891 -14.128 8.568 1.00 88.31 686 TYR A N 1
ATOM 5480 C CA . TYR A 1 686 ? 22.690 -13.313 8.385 1.00 88.31 686 TYR A CA 1
ATOM 5481 C C . TYR A 1 686 ? 21.538 -14.119 7.754 1.00 88.31 686 TYR A C 1
ATOM 5483 O O . TYR A 1 686 ? 20.424 -14.098 8.276 1.00 88.31 686 TYR A O 1
ATOM 5491 N N . GLN A 1 687 ? 21.795 -14.928 6.713 1.00 92.19 687 GLN A N 1
ATOM 5492 C CA . GLN A 1 687 ? 20.775 -15.825 6.143 1.00 92.19 687 GLN A CA 1
ATOM 5493 C C . GLN A 1 687 ? 20.253 -16.821 7.190 1.00 92.19 687 GLN A C 1
ATOM 5495 O O . GLN A 1 687 ? 19.042 -16.994 7.337 1.00 92.19 687 GLN A O 1
ATOM 5500 N N . LYS A 1 688 ? 21.152 -17.456 7.958 1.00 92.25 688 LYS A N 1
ATOM 5501 C CA . LYS A 1 688 ? 20.763 -18.375 9.044 1.00 92.25 688 LYS A CA 1
ATOM 5502 C C . LYS A 1 688 ? 19.940 -17.658 10.114 1.00 92.25 688 LYS A C 1
ATOM 5504 O O . LYS A 1 688 ? 18.962 -18.221 10.600 1.00 92.25 688 LYS A O 1
ATOM 5509 N N . PHE A 1 689 ? 20.330 -16.439 10.483 1.00 90.38 689 PHE A N 1
ATOM 5510 C CA . PHE A 1 689 ? 19.640 -15.621 11.475 1.00 90.38 689 PHE A CA 1
ATOM 5511 C C . PHE A 1 689 ? 18.210 -15.297 11.038 1.00 90.38 689 PHE A C 1
ATOM 5513 O O . PHE A 1 689 ? 17.284 -15.571 11.799 1.00 90.38 689 PHE A O 1
ATOM 5520 N N . ILE A 1 690 ? 18.010 -14.799 9.812 1.00 87.94 690 ILE A N 1
ATOM 5521 C CA . ILE A 1 690 ? 16.672 -14.476 9.296 1.00 87.94 690 ILE A CA 1
ATOM 5522 C C . ILE A 1 690 ? 15.793 -15.729 9.227 1.00 87.94 690 ILE A C 1
ATOM 5524 O O . ILE A 1 690 ? 14.675 -15.714 9.736 1.00 87.94 690 ILE A O 1
ATOM 5528 N N . LEU A 1 691 ? 16.299 -16.846 8.694 1.00 89.69 691 LEU A N 1
ATOM 5529 C CA . LEU A 1 691 ? 15.530 -18.095 8.621 1.00 89.69 691 LEU A CA 1
ATOM 5530 C C . LEU A 1 691 ? 15.152 -18.631 10.013 1.00 89.69 691 LEU A C 1
ATOM 5532 O O . LEU A 1 691 ? 14.013 -19.049 10.226 1.00 89.69 691 LEU A O 1
ATOM 5536 N N . ARG A 1 692 ? 16.070 -18.569 10.989 1.00 89.31 692 ARG A N 1
ATOM 5537 C CA . ARG A 1 692 ? 15.780 -18.926 12.391 1.00 89.31 692 ARG A CA 1
ATOM 5538 C C . ARG A 1 692 ? 14.770 -17.977 13.026 1.00 89.31 692 ARG A C 1
ATOM 5540 O O . ARG A 1 692 ? 13.915 -18.437 13.776 1.00 89.31 692 ARG A O 1
ATOM 5547 N N . ARG A 1 693 ? 14.850 -16.678 12.730 1.00 86.12 693 ARG A N 1
ATOM 5548 C CA . ARG A 1 693 ? 13.909 -15.664 13.221 1.00 86.12 693 ARG A CA 1
ATOM 5549 C C . ARG A 1 693 ? 12.504 -15.889 12.667 1.00 86.12 693 ARG A C 1
ATOM 5551 O O . ARG A 1 693 ? 11.549 -15.838 13.429 1.00 86.12 693 ARG A O 1
ATOM 5558 N N . LEU A 1 694 ? 12.367 -16.187 11.376 1.00 83.44 694 LEU A N 1
ATOM 5559 C CA . LEU A 1 694 ? 11.073 -16.528 10.773 1.00 83.44 694 LEU A CA 1
ATOM 5560 C C . LEU A 1 694 ? 10.485 -17.800 11.407 1.00 83.44 694 LEU A C 1
ATOM 5562 O O . LEU A 1 694 ? 9.303 -17.834 11.746 1.00 83.44 694 LEU A O 1
ATOM 5566 N N . ALA A 1 695 ? 11.321 -18.814 11.653 1.00 83.00 695 ALA A N 1
ATOM 5567 C CA . ALA A 1 695 ? 10.897 -20.030 12.344 1.00 83.00 695 ALA A CA 1
ATOM 5568 C C . ALA A 1 695 ? 10.484 -19.772 13.809 1.00 83.00 695 ALA A C 1
ATOM 5570 O O . ALA A 1 695 ? 9.470 -20.301 14.265 1.00 83.00 695 ALA A O 1
ATOM 5571 N N . SER A 1 696 ? 11.228 -18.941 14.552 1.00 82.56 696 SER A N 1
ATOM 5572 C CA . SER A 1 696 ? 10.928 -18.637 15.959 1.00 82.56 696 SER A CA 1
ATOM 5573 C C . SER A 1 696 ? 9.691 -17.755 16.126 1.00 82.56 696 SER A C 1
ATOM 5575 O O . SER A 1 696 ? 8.914 -17.971 17.057 1.00 82.56 696 SER A O 1
ATOM 5577 N N . LEU A 1 697 ? 9.457 -16.814 15.204 1.00 75.00 697 LEU A N 1
ATOM 5578 C CA . LEU A 1 697 ? 8.214 -16.045 15.138 1.00 75.00 697 LEU A CA 1
ATOM 5579 C C . LEU A 1 697 ? 7.012 -16.977 14.975 1.00 75.00 697 LEU A C 1
ATOM 5581 O O . LEU A 1 697 ? 6.049 -16.842 15.722 1.00 75.00 697 LEU A O 1
ATOM 5585 N N . GLY A 1 698 ? 7.107 -17.974 14.091 1.00 68.81 698 GLY A N 1
ATOM 5586 C CA . GLY A 1 698 ? 6.070 -18.993 13.931 1.00 68.81 698 GLY A CA 1
ATOM 5587 C C . GLY A 1 698 ? 5.847 -19.872 15.167 1.00 68.81 698 GLY A C 1
ATOM 5588 O O . GLY A 1 698 ? 4.714 -20.260 15.446 1.00 68.81 698 GLY A O 1
ATOM 5589 N N . GLY A 1 699 ? 6.906 -20.162 15.931 1.00 68.06 699 GLY A N 1
ATOM 5590 C CA . GLY A 1 699 ? 6.813 -20.921 17.183 1.00 68.06 699 GLY A CA 1
ATOM 5591 C C . GLY A 1 699 ? 6.144 -20.145 18.324 1.00 68.06 699 GLY A C 1
ATOM 5592 O O . GLY A 1 699 ? 5.327 -20.705 19.052 1.00 68.06 699 GLY A O 1
ATOM 5593 N N . ASN A 1 700 ? 6.460 -18.853 18.460 1.00 66.50 700 ASN A N 1
ATOM 5594 C CA . ASN A 1 700 ? 5.947 -17.997 19.538 1.00 66.50 700 ASN A CA 1
ATOM 5595 C C . ASN A 1 700 ? 4.573 -17.390 19.222 1.00 66.50 700 ASN A C 1
ATOM 5597 O O . ASN A 1 700 ? 3.750 -17.201 20.116 1.00 66.50 700 ASN A O 1
ATOM 5601 N N . LEU A 1 701 ? 4.328 -17.072 17.952 1.00 67.62 701 LEU A N 1
ATOM 5602 C CA . LEU A 1 701 ? 3.109 -16.449 17.454 1.00 67.62 701 LEU A CA 1
ATOM 5603 C C . LEU A 1 701 ? 2.586 -17.294 16.296 1.00 67.62 701 LEU A C 1
ATOM 5605 O O . LEU A 1 701 ? 2.878 -17.033 15.131 1.00 67.62 701 LEU A O 1
ATOM 5609 N N . LYS A 1 702 ? 1.800 -18.323 16.621 1.00 66.19 702 LYS A N 1
ATOM 5610 C CA . LYS A 1 702 ? 1.346 -19.329 15.649 1.00 66.19 702 LYS A CA 1
ATOM 5611 C C . LYS A 1 702 ? 0.631 -18.755 14.417 1.00 66.19 702 LYS A C 1
ATOM 5613 O O . LYS A 1 702 ? 0.710 -19.354 13.353 1.00 66.19 702 LYS A O 1
ATOM 5618 N N . GLN A 1 703 ? -0.004 -17.586 14.530 1.00 64.12 703 GLN A N 1
ATOM 5619 C CA . GLN A 1 703 ? -0.603 -16.861 13.395 1.00 64.12 703 GLN A CA 1
ATOM 5620 C C . GLN A 1 703 ? 0.417 -16.463 12.301 1.00 64.12 703 GLN A C 1
ATOM 5622 O O . GLN A 1 703 ? 0.048 -16.262 11.147 1.00 64.12 703 GLN A O 1
ATOM 5627 N N . PHE A 1 704 ? 1.709 -16.391 12.642 1.00 69.81 704 PHE A N 1
ATOM 5628 C CA . PHE A 1 704 ? 2.832 -16.127 11.733 1.00 69.81 704 PHE A CA 1
ATOM 5629 C C . PHE A 1 704 ? 3.641 -17.387 11.405 1.00 69.81 704 PHE A C 1
ATOM 5631 O O . PHE A 1 704 ? 4.770 -17.286 10.920 1.00 69.81 704 PHE A O 1
ATOM 5638 N N . ALA A 1 705 ? 3.095 -18.582 11.669 1.00 79.06 705 ALA A N 1
ATOM 5639 C CA . ALA A 1 705 ? 3.743 -19.841 11.324 1.00 79.06 705 ALA A CA 1
ATOM 5640 C C . ALA A 1 705 ? 4.078 -19.876 9.828 1.00 79.06 705 ALA A C 1
ATOM 5642 O O . ALA A 1 705 ? 3.202 -19.972 8.970 1.00 79.06 705 ALA A O 1
ATOM 5643 N N . THR A 1 706 ? 5.371 -19.772 9.531 1.00 85.06 706 THR A N 1
ATOM 5644 C CA . THR A 1 706 ? 5.882 -19.623 8.172 1.00 85.06 706 THR A CA 1
ATOM 5645 C C . THR A 1 706 ? 6.739 -20.826 7.817 1.00 85.06 706 THR A C 1
ATOM 5647 O O . THR A 1 706 ? 7.657 -21.193 8.551 1.00 85.06 706 THR A O 1
ATOM 5650 N N . LYS A 1 707 ? 6.453 -21.437 6.668 1.00 90.00 707 LYS A N 1
ATOM 5651 C CA . LYS A 1 707 ? 7.241 -22.526 6.099 1.00 90.00 707 LYS A CA 1
ATOM 5652 C C . LYS A 1 707 ? 8.124 -21.974 4.988 1.00 90.00 707 LYS A C 1
ATOM 5654 O O . LYS A 1 707 ? 7.619 -21.516 3.966 1.00 90.00 707 LYS A O 1
ATOM 5659 N N . VAL A 1 708 ? 9.437 -22.051 5.182 1.00 93.38 708 VAL A N 1
ATOM 5660 C CA . VAL A 1 708 ? 10.434 -21.664 4.179 1.00 93.38 708 VAL A CA 1
ATOM 5661 C C . VAL A 1 708 ? 11.191 -22.906 3.733 1.00 93.38 708 VAL A C 1
ATOM 5663 O O . VAL A 1 708 ? 11.784 -23.600 4.556 1.00 93.38 708 VAL A O 1
ATOM 5666 N N . VAL A 1 709 ? 11.176 -23.183 2.432 1.00 94.75 709 VAL A N 1
ATOM 5667 C CA . VAL A 1 709 ? 11.973 -24.240 1.804 1.00 94.75 709 VAL A CA 1
ATOM 5668 C C . VAL A 1 709 ? 13.056 -23.586 0.962 1.00 94.75 709 VAL A C 1
ATOM 5670 O O . VAL A 1 709 ? 12.765 -22.756 0.105 1.00 94.75 709 VAL A O 1
ATOM 5673 N N . VAL A 1 710 ? 14.312 -23.953 1.201 1.00 95.88 710 VAL A N 1
ATOM 5674 C CA . VAL A 1 710 ? 15.428 -23.537 0.346 1.00 95.88 710 VAL A CA 1
ATOM 5675 C C . VAL A 1 710 ? 15.651 -24.626 -0.693 1.00 95.88 710 VAL A C 1
ATOM 5677 O O . VAL A 1 710 ? 15.953 -25.762 -0.340 1.00 95.88 710 VAL A O 1
ATOM 5680 N N . SER A 1 711 ? 15.494 -24.276 -1.966 1.00 95.44 711 SER A N 1
ATOM 5681 C CA . SER A 1 711 ? 15.688 -25.179 -3.095 1.00 95.44 711 SER A CA 1
ATOM 5682 C C . SER A 1 711 ? 17.003 -24.882 -3.811 1.00 95.44 711 SER A C 1
ATOM 5684 O O . SER A 1 711 ? 17.337 -23.724 -4.077 1.00 95.44 711 SER A O 1
ATOM 5686 N N . THR A 1 712 ? 17.735 -25.941 -4.146 1.00 94.12 712 THR A N 1
ATOM 5687 C CA . THR A 1 712 ? 18.981 -25.893 -4.924 1.00 94.12 712 THR A CA 1
ATOM 5688 C C . THR A 1 712 ? 18.792 -26.382 -6.362 1.00 94.12 712 THR A C 1
ATOM 5690 O O . THR A 1 712 ? 19.776 -26.593 -7.066 1.00 94.12 712 THR A O 1
ATOM 5693 N N . HIS A 1 713 ? 17.547 -26.576 -6.814 1.00 93.38 713 HIS A N 1
ATOM 5694 C CA . HIS A 1 713 ? 17.254 -26.950 -8.198 1.00 93.38 713 HIS A CA 1
ATOM 5695 C C . HIS A 1 713 ? 17.725 -25.870 -9.183 1.00 93.38 713 HIS A C 1
ATOM 5697 O O . HIS A 1 713 ? 17.469 -24.678 -8.988 1.00 93.38 713 HIS A O 1
ATOM 5703 N N . ASP A 1 714 ? 18.381 -26.292 -10.267 1.00 90.38 714 ASP A N 1
ATOM 5704 C CA . ASP A 1 714 ? 18.843 -25.379 -11.309 1.00 90.38 714 ASP A CA 1
ATOM 5705 C C . ASP A 1 714 ? 17.698 -24.962 -12.241 1.00 90.38 714 ASP A C 1
ATOM 5707 O O . ASP A 1 714 ? 17.273 -25.704 -13.133 1.00 90.38 714 ASP A O 1
ATOM 5711 N N . CYS A 1 715 ? 17.221 -23.735 -12.046 1.00 91.00 715 CYS A N 1
ATOM 5712 C CA . CYS A 1 715 ? 16.139 -23.151 -12.832 1.00 91.00 715 CYS A CA 1
ATOM 5713 C C . CYS A 1 715 ? 16.561 -22.812 -14.271 1.00 91.00 715 CYS A C 1
ATOM 5715 O O . CYS A 1 715 ? 15.702 -22.580 -15.119 1.00 91.00 715 CYS A O 1
ATOM 5717 N N . ASN A 1 716 ? 17.858 -22.823 -14.593 1.00 90.75 716 ASN A N 1
ATOM 5718 C CA . ASN A 1 716 ? 18.316 -22.631 -15.971 1.00 90.75 716 ASN A CA 1
ATOM 5719 C C . ASN A 1 716 ? 17.973 -23.830 -16.865 1.00 90.75 716 ASN A C 1
ATOM 5721 O O . ASN A 1 716 ? 17.959 -23.704 -18.090 1.00 90.75 716 ASN A O 1
ATOM 5725 N N . THR A 1 717 ? 17.622 -24.973 -16.266 1.00 93.06 717 THR A N 1
ATOM 5726 C CA . THR A 1 717 ? 17.151 -26.164 -16.976 1.00 93.06 717 THR A CA 1
ATOM 5727 C C . THR A 1 717 ? 15.634 -26.333 -16.863 1.00 93.06 717 THR A C 1
ATOM 5729 O O . THR A 1 717 ? 15.005 -25.969 -15.861 1.00 93.06 717 THR A O 1
ATOM 5732 N N . SER A 1 718 ? 15.033 -26.948 -17.887 1.00 94.88 718 SER A N 1
ATOM 5733 C CA . SER A 1 718 ? 13.605 -27.285 -17.867 1.00 94.88 718 SER A CA 1
ATOM 5734 C C . SER A 1 718 ? 13.274 -28.296 -16.760 1.00 94.88 718 SER A C 1
ATOM 5736 O O . SER A 1 718 ? 12.278 -28.127 -16.061 1.00 94.88 718 SER A O 1
ATOM 5738 N N . ASP A 1 719 ? 14.123 -29.311 -16.553 1.00 96.00 719 ASP A N 1
ATOM 5739 C CA . ASP A 1 719 ? 13.936 -30.332 -15.512 1.00 96.00 719 ASP A CA 1
ATOM 5740 C C . ASP A 1 719 ? 14.019 -29.740 -14.097 1.00 96.00 719 ASP A C 1
ATOM 5742 O O . ASP A 1 719 ? 13.124 -29.957 -13.279 1.00 96.00 719 ASP A O 1
ATOM 5746 N N . GLY A 1 720 ? 15.035 -28.915 -13.822 1.00 95.50 720 GLY A N 1
ATOM 5747 C CA . GLY A 1 720 ? 15.171 -28.255 -12.525 1.00 95.50 720 GLY A CA 1
ATOM 5748 C C . GLY A 1 720 ? 14.011 -27.304 -12.228 1.00 95.50 720 GLY A C 1
ATOM 5749 O O . GLY A 1 720 ? 13.488 -27.305 -11.114 1.00 95.50 720 GLY A O 1
ATOM 5750 N N . THR A 1 721 ? 13.524 -26.565 -13.230 1.00 96.31 721 THR A N 1
ATOM 5751 C CA . THR A 1 721 ? 12.331 -25.718 -13.066 1.00 96.31 721 THR A CA 1
ATOM 5752 C C . THR A 1 721 ? 11.062 -26.540 -12.822 1.00 96.31 721 THR A C 1
ATOM 5754 O O . THR A 1 721 ? 10.260 -26.174 -11.963 1.00 96.31 721 THR A O 1
ATOM 5757 N N . LYS A 1 722 ? 10.874 -27.677 -13.509 1.00 96.81 722 LYS A N 1
ATOM 5758 C CA . LYS A 1 722 ? 9.741 -28.587 -13.252 1.00 96.81 722 LYS A CA 1
ATOM 5759 C C . LYS A 1 722 ? 9.763 -29.127 -11.824 1.00 96.81 722 LYS A C 1
ATOM 5761 O O . LYS A 1 722 ? 8.729 -29.110 -11.163 1.00 96.81 722 LYS A O 1
ATOM 5766 N N . LYS A 1 723 ? 10.933 -29.545 -11.332 1.00 96.19 723 LYS A N 1
ATOM 5767 C CA . LYS A 1 723 ? 11.113 -30.010 -9.947 1.00 96.19 723 LYS A CA 1
ATOM 5768 C C . LYS A 1 723 ? 10.816 -28.910 -8.932 1.00 96.19 723 LYS A C 1
ATOM 5770 O O . LYS A 1 723 ? 10.060 -29.142 -7.998 1.00 96.19 723 LYS A O 1
ATOM 5775 N N . LEU A 1 724 ? 11.320 -27.694 -9.159 1.00 96.81 724 LEU A N 1
ATOM 5776 C CA . LEU A 1 724 ? 11.020 -26.538 -8.311 1.00 96.81 724 LEU A CA 1
ATOM 5777 C C . LEU A 1 724 ? 9.511 -26.269 -8.212 1.00 96.81 724 LEU A C 1
ATOM 5779 O O . LEU A 1 724 ? 8.989 -26.062 -7.117 1.00 96.81 724 LEU A O 1
ATOM 5783 N N . LEU A 1 725 ? 8.815 -26.249 -9.353 1.00 97.25 725 LEU A N 1
ATOM 5784 C CA . LEU A 1 725 ? 7.373 -26.009 -9.391 1.00 97.25 725 LEU A CA 1
ATOM 5785 C C . LEU A 1 725 ? 6.600 -27.160 -8.735 1.00 97.25 725 LEU A C 1
ATOM 5787 O O . LEU A 1 725 ? 5.657 -26.900 -7.994 1.00 97.25 725 LEU A O 1
ATOM 5791 N N . ALA A 1 726 ? 7.022 -28.411 -8.931 1.00 95.31 726 ALA A N 1
ATOM 5792 C CA . ALA A 1 726 ? 6.423 -29.565 -8.264 1.00 95.31 726 ALA A CA 1
ATOM 5793 C C . ALA A 1 726 ? 6.577 -29.488 -6.735 1.00 95.31 726 ALA A C 1
ATOM 5795 O O . ALA A 1 726 ? 5.592 -29.636 -6.014 1.00 95.31 726 ALA A O 1
ATOM 5796 N N . ASP A 1 727 ? 7.774 -29.176 -6.232 1.00 93.31 727 ASP A N 1
ATOM 5797 C CA . ASP A 1 727 ? 8.027 -28.995 -4.798 1.00 93.31 727 ASP A CA 1
ATOM 5798 C C . ASP A 1 727 ? 7.160 -27.883 -4.204 1.00 93.31 727 ASP A C 1
ATOM 5800 O O . ASP A 1 727 ? 6.579 -28.044 -3.129 1.00 93.31 727 ASP A O 1
ATOM 5804 N N . ALA A 1 728 ? 7.042 -26.755 -4.908 1.00 96.25 728 ALA A N 1
ATOM 5805 C CA . ALA A 1 728 ? 6.211 -25.643 -4.470 1.00 96.25 728 ALA A CA 1
ATOM 5806 C C . ALA A 1 728 ? 4.719 -26.016 -4.454 1.00 96.25 728 ALA A C 1
ATOM 5808 O O . ALA A 1 728 ? 4.026 -25.705 -3.482 1.00 96.25 728 ALA A O 1
ATOM 5809 N N . GLN A 1 729 ? 4.242 -26.735 -5.474 1.00 95.19 729 GLN A N 1
ATOM 5810 C CA . GLN A 1 729 ? 2.860 -27.205 -5.576 1.00 95.19 729 GLN A CA 1
ATOM 5811 C C . GLN A 1 729 ? 2.522 -28.258 -4.504 1.00 95.19 729 GLN A C 1
ATOM 5813 O O . GLN A 1 729 ? 1.403 -28.273 -3.992 1.00 95.19 729 GLN A O 1
ATOM 5818 N N . ASN A 1 730 ? 3.498 -29.085 -4.107 1.00 94.69 730 ASN A N 1
ATOM 5819 C CA . ASN A 1 730 ? 3.370 -30.046 -3.005 1.00 94.69 730 ASN A CA 1
ATOM 5820 C C . ASN A 1 730 ? 3.183 -29.363 -1.640 1.00 94.69 730 ASN A C 1
ATOM 5822 O O . ASN A 1 730 ? 2.650 -29.974 -0.713 1.00 94.69 730 ASN A O 1
ATOM 5826 N N . LEU A 1 731 ? 3.622 -28.107 -1.486 1.00 92.69 731 LEU A N 1
ATOM 5827 C CA . LEU A 1 731 ? 3.356 -27.324 -0.277 1.00 92.69 731 LEU A CA 1
ATOM 5828 C C . LEU A 1 731 ? 1.928 -26.776 -0.263 1.00 92.69 731 LEU A C 1
ATOM 5830 O O . LEU A 1 731 ? 1.257 -26.870 0.766 1.00 92.69 731 LEU A O 1
ATOM 5834 N N . ALA A 1 732 ? 1.517 -26.155 -1.369 1.00 93.75 732 ALA A N 1
ATOM 5835 C CA . ALA A 1 732 ? 0.183 -25.622 -1.643 1.00 93.75 732 ALA A CA 1
ATOM 5836 C C . ALA A 1 732 ? 0.138 -25.043 -3.076 1.00 93.75 732 ALA A C 1
ATOM 5838 O O . ALA A 1 732 ? 1.206 -24.849 -3.663 1.00 93.75 732 ALA A O 1
ATOM 5839 N N . PRO A 1 733 ? -1.041 -24.678 -3.627 1.00 96.25 733 PRO A N 1
ATOM 5840 C CA . PRO A 1 733 ? -1.121 -24.019 -4.929 1.00 96.25 733 PRO A CA 1
ATOM 5841 C C . PRO A 1 733 ? -0.199 -22.802 -5.025 1.00 96.25 733 PRO A C 1
ATOM 5843 O O . PRO A 1 733 ? -0.147 -21.982 -4.107 1.00 96.25 733 PRO A O 1
ATOM 5846 N N . ILE A 1 734 ? 0.544 -22.674 -6.121 1.00 97.94 734 ILE A N 1
ATOM 5847 C CA . ILE A 1 734 ? 1.489 -21.566 -6.286 1.00 97.94 734 ILE A CA 1
ATOM 5848 C C . ILE A 1 734 ? 0.714 -20.274 -6.565 1.00 97.94 734 ILE A C 1
ATOM 5850 O O . ILE A 1 734 ? -0.069 -20.202 -7.504 1.00 97.94 734 ILE A O 1
ATOM 5854 N N . GLY A 1 735 ? 0.937 -19.251 -5.740 1.00 95.56 735 GLY A N 1
ATOM 5855 C CA . GLY A 1 735 ? 0.301 -17.936 -5.870 1.00 95.56 735 GLY A CA 1
ATOM 5856 C C . GLY A 1 735 ? 1.181 -16.894 -6.529 1.00 95.56 735 GLY A C 1
ATOM 5857 O O . GLY A 1 735 ? 0.676 -15.907 -7.054 1.00 95.56 735 GLY A O 1
ATOM 5858 N N . GLY A 1 736 ? 2.498 -17.093 -6.544 1.00 97.38 736 GLY A N 1
ATOM 5859 C CA . GLY A 1 736 ? 3.351 -16.155 -7.247 1.00 97.38 736 GLY A CA 1
ATOM 5860 C C . GLY A 1 736 ? 4.798 -16.570 -7.418 1.00 97.38 736 GLY A C 1
ATOM 5861 O O . GLY A 1 736 ? 5.337 -17.367 -6.649 1.00 97.38 736 GLY A O 1
ATOM 5862 N N . VAL A 1 737 ? 5.416 -15.971 -8.431 1.00 98.12 737 VAL A N 1
ATOM 5863 C CA . VAL A 1 737 ? 6.837 -16.084 -8.759 1.00 98.12 737 VAL A CA 1
ATOM 5864 C C . VAL A 1 737 ? 7.451 -14.688 -8.739 1.00 98.12 737 VAL A C 1
ATOM 5866 O O . VAL A 1 737 ? 6.975 -13.787 -9.429 1.00 98.12 737 VAL A O 1
ATOM 5869 N N . PHE A 1 738 ? 8.523 -14.526 -7.969 1.00 97.94 738 PHE A N 1
ATOM 5870 C CA . PHE A 1 738 ? 9.296 -13.295 -7.851 1.00 97.94 738 PHE A CA 1
ATOM 5871 C C . PHE A 1 738 ? 10.747 -13.571 -8.247 1.00 97.94 738 PHE A C 1
ATOM 5873 O O . PHE A 1 738 ? 11.464 -14.318 -7.577 1.00 97.94 738 PHE A O 1
ATOM 5880 N N . HIS A 1 739 ? 11.179 -12.988 -9.362 1.00 96.81 739 HIS A N 1
ATOM 5881 C CA . HIS A 1 739 ? 12.500 -13.208 -9.927 1.00 96.81 739 HIS A CA 1
ATOM 5882 C C . HIS A 1 739 ? 13.474 -12.098 -9.519 1.00 96.81 739 HIS A C 1
ATOM 5884 O O . HIS A 1 739 ? 13.460 -11.007 -10.092 1.00 96.81 739 HIS A O 1
ATOM 5890 N N . LEU A 1 740 ? 14.295 -12.383 -8.501 1.00 94.00 740 LEU A N 1
ATOM 5891 C CA . LEU A 1 740 ? 15.282 -11.470 -7.905 1.00 94.00 740 LEU A CA 1
ATOM 5892 C C . LEU A 1 740 ? 16.733 -11.924 -8.171 1.00 94.00 740 LEU A C 1
ATOM 5894 O O . LEU A 1 740 ? 17.667 -11.397 -7.566 1.00 94.00 740 LEU A O 1
ATOM 5898 N N . ALA A 1 741 ? 16.946 -12.924 -9.033 1.00 87.06 741 ALA A N 1
ATOM 5899 C CA . ALA A 1 741 ? 18.285 -13.432 -9.309 1.00 87.06 741 ALA A CA 1
ATOM 5900 C C . ALA A 1 741 ? 19.149 -12.354 -9.986 1.00 87.06 741 ALA A C 1
ATOM 5902 O O . ALA A 1 741 ? 18.698 -11.639 -10.886 1.00 87.06 741 ALA A O 1
ATOM 5903 N N . LEU A 1 742 ? 20.392 -12.235 -9.520 1.00 85.44 742 LEU A N 1
ATOM 5904 C CA . LEU A 1 742 ? 21.335 -11.222 -9.971 1.00 85.44 742 LEU A CA 1
ATOM 5905 C C . LEU A 1 742 ? 22.758 -11.784 -9.971 1.00 85.44 742 LEU A C 1
ATOM 5907 O O . LEU A 1 742 ? 23.245 -12.252 -8.939 1.00 85.44 742 LEU A O 1
ATOM 5911 N N . VAL A 1 743 ? 23.420 -11.693 -11.121 1.00 87.19 743 VAL A N 1
ATOM 5912 C CA . VAL A 1 743 ? 24.869 -11.841 -11.284 1.00 87.19 743 VAL A CA 1
ATOM 5913 C C . VAL A 1 743 ? 25.342 -10.652 -12.112 1.00 87.19 743 VAL A C 1
ATOM 5915 O O . VAL A 1 743 ? 24.805 -10.406 -13.191 1.00 87.19 743 VAL A O 1
ATOM 5918 N N . LEU A 1 744 ? 26.309 -9.899 -11.592 1.00 88.19 744 LEU A N 1
ATOM 5919 C CA . LEU A 1 744 ? 26.874 -8.725 -12.253 1.00 88.19 744 LEU A CA 1
ATOM 5920 C C . LEU A 1 744 ? 28.291 -9.040 -12.726 1.00 88.19 744 LEU A C 1
ATOM 5922 O O . LEU A 1 744 ? 29.100 -9.533 -11.946 1.00 88.19 744 LEU A O 1
ATOM 5926 N N . ASN A 1 745 ? 28.565 -8.730 -13.989 1.00 90.38 745 ASN A N 1
ATOM 5927 C CA . ASN A 1 745 ? 29.885 -8.801 -14.612 1.00 90.38 745 ASN A CA 1
ATOM 5928 C C . ASN A 1 745 ? 30.126 -7.475 -15.345 1.00 90.38 745 ASN A C 1
ATOM 5930 O O . ASN A 1 745 ? 30.146 -7.429 -16.577 1.00 90.38 745 ASN A O 1
ATOM 5934 N N . ASP A 1 746 ? 30.210 -6.392 -14.576 1.00 91.88 746 ASP A N 1
ATOM 5935 C CA . ASP A 1 746 ? 30.285 -5.030 -15.103 1.00 91.88 746 ASP A CA 1
ATOM 5936 C C . ASP A 1 746 ? 31.632 -4.803 -15.801 1.00 91.88 746 ASP A C 1
ATOM 5938 O O . ASP A 1 746 ? 32.701 -4.996 -15.216 1.00 91.88 746 ASP A O 1
ATOM 5942 N N . CYS A 1 747 ? 31.575 -4.436 -17.078 1.00 92.56 747 CYS A N 1
ATOM 5943 C CA . CYS A 1 747 ? 32.728 -4.134 -17.915 1.00 92.56 747 CYS A CA 1
ATOM 5944 C C . CYS A 1 747 ? 32.262 -3.433 -19.196 1.00 92.56 747 CYS A C 1
ATOM 5946 O O . CYS A 1 747 ? 31.252 -3.841 -19.777 1.00 92.56 747 CYS A O 1
ATOM 5948 N N . LEU A 1 748 ? 33.006 -2.421 -19.660 1.00 93.56 748 LEU A N 1
ATOM 5949 C CA . LEU A 1 748 ? 32.807 -1.850 -20.999 1.00 93.56 748 LEU A CA 1
ATOM 5950 C C . LEU A 1 748 ? 32.901 -2.954 -22.055 1.00 93.56 748 LEU A C 1
ATOM 5952 O O . LEU A 1 748 ? 33.682 -3.895 -21.886 1.00 93.56 748 LEU A O 1
ATOM 5956 N N . LEU A 1 749 ? 32.147 -2.837 -23.150 1.00 93.62 749 LEU A N 1
ATOM 5957 C CA . LEU A 1 749 ? 32.068 -3.893 -24.159 1.00 93.62 749 LEU A CA 1
ATOM 5958 C C . LEU A 1 749 ? 33.448 -4.260 -24.732 1.00 93.62 749 LEU A C 1
ATOM 5960 O O . LEU A 1 749 ? 33.741 -5.440 -24.910 1.00 93.62 749 LEU A O 1
ATOM 5964 N N . GLU A 1 750 ? 34.326 -3.272 -24.928 1.00 92.19 750 GLU A N 1
ATOM 5965 C CA . GLU A 1 750 ? 35.705 -3.461 -25.411 1.00 92.19 750 GLU A CA 1
ATOM 5966 C C . GLU A 1 750 ? 36.539 -4.420 -24.538 1.00 92.19 750 GLU A C 1
ATOM 5968 O O . GLU A 1 750 ? 37.371 -5.170 -25.046 1.00 92.19 750 GLU A O 1
ATOM 5973 N N . ASN A 1 751 ? 36.268 -4.460 -23.232 1.00 94.25 751 ASN A N 1
ATOM 5974 C CA . ASN A 1 751 ? 36.990 -5.278 -22.254 1.00 94.25 751 ASN A CA 1
ATOM 5975 C C . ASN A 1 751 ? 36.174 -6.499 -21.800 1.00 94.25 751 ASN A C 1
ATOM 5977 O O . ASN A 1 751 ? 36.659 -7.340 -21.040 1.00 94.25 751 ASN A O 1
ATOM 5981 N N . GLN A 1 752 ? 34.932 -6.616 -22.268 1.00 95.06 752 GLN A N 1
ATOM 5982 C CA . GLN A 1 752 ? 34.040 -7.705 -21.921 1.00 95.06 752 GLN A CA 1
ATOM 5983 C C . GLN A 1 752 ? 34.416 -8.986 -22.678 1.00 95.06 752 GLN A C 1
ATOM 5985 O O . GLN A 1 752 ? 34.842 -8.957 -23.834 1.00 95.06 752 GLN A O 1
ATOM 5990 N N . THR A 1 753 ? 34.229 -10.132 -22.027 1.00 96.50 753 THR A N 1
ATOM 5991 C CA . THR A 1 753 ? 34.397 -11.463 -22.635 1.00 96.50 753 THR A CA 1
ATOM 5992 C C . THR A 1 753 ? 33.038 -12.103 -22.872 1.00 96.50 753 THR A C 1
ATOM 5994 O O . THR A 1 753 ? 32.154 -11.939 -22.025 1.00 96.50 753 THR A O 1
ATOM 5997 N N . TYR A 1 754 ? 32.902 -12.904 -23.931 1.00 96.00 754 TYR A N 1
ATOM 5998 C CA . TYR A 1 754 ? 31.669 -13.640 -24.216 1.00 96.00 754 TYR A CA 1
ATOM 5999 C C . TYR A 1 754 ? 31.162 -14.445 -23.006 1.00 96.00 754 TYR A C 1
ATOM 6001 O O . TYR A 1 754 ? 30.001 -14.309 -22.632 1.00 96.00 754 TYR A O 1
ATOM 6009 N N . ASP A 1 755 ? 32.035 -15.191 -22.319 1.00 95.81 755 ASP A N 1
ATOM 6010 C CA . ASP A 1 755 ? 31.640 -16.045 -21.187 1.00 95.81 755 ASP A CA 1
ATOM 6011 C C . ASP A 1 755 ? 30.973 -15.257 -20.049 1.00 95.81 755 ASP A C 1
ATOM 6013 O O . ASP A 1 755 ? 29.895 -15.618 -19.576 1.00 95.81 755 ASP A O 1
ATOM 6017 N N . LYS A 1 756 ? 31.573 -14.132 -19.641 1.00 94.69 756 LYS A N 1
ATOM 6018 C CA . LYS A 1 756 ? 31.010 -13.234 -18.615 1.00 94.69 756 LYS A CA 1
ATOM 6019 C C . LYS A 1 756 ? 29.723 -12.549 -19.073 1.00 94.69 756 LYS A C 1
ATOM 6021 O O . LYS A 1 756 ? 28.810 -12.352 -18.266 1.00 94.69 756 LYS A O 1
ATOM 6026 N N . PHE A 1 757 ? 29.646 -12.182 -20.354 1.00 94.62 757 PHE A N 1
ATOM 6027 C CA . PHE A 1 757 ? 28.446 -11.607 -20.959 1.00 94.62 757 PHE A CA 1
ATOM 6028 C C . PHE A 1 757 ? 27.286 -12.612 -20.905 1.00 94.62 757 PHE A C 1
ATOM 6030 O O . PHE A 1 757 ? 26.200 -12.290 -20.414 1.00 94.62 757 PHE A O 1
ATOM 6037 N N . GLN A 1 758 ? 27.547 -13.852 -21.327 1.00 93.75 758 GLN A N 1
ATOM 6038 C CA . GLN A 1 758 ? 26.578 -14.941 -21.345 1.00 93.75 758 GLN A CA 1
ATOM 6039 C C . GLN A 1 758 ? 26.168 -15.372 -19.934 1.00 93.75 758 GLN A C 1
ATOM 6041 O O . GLN A 1 758 ? 24.982 -15.585 -19.696 1.00 93.75 758 GLN A O 1
ATOM 6046 N N . GLU A 1 759 ? 27.096 -15.440 -18.974 1.00 92.56 759 GLU A N 1
ATOM 6047 C CA . GLU A 1 759 ? 26.786 -15.780 -17.579 1.00 92.56 759 GLU A CA 1
ATOM 6048 C C . GLU A 1 759 ? 25.768 -14.801 -16.968 1.00 92.56 759 GLU A C 1
ATOM 6050 O O . GLU A 1 759 ? 24.781 -15.222 -16.353 1.00 92.56 759 GLU A O 1
ATOM 6055 N N . THR A 1 760 ? 25.970 -13.492 -17.161 1.00 92.12 760 THR A N 1
ATOM 6056 C CA . THR A 1 760 ? 25.038 -12.462 -16.676 1.00 92.12 760 THR A CA 1
ATOM 6057 C C . THR A 1 760 ? 23.656 -12.635 -17.297 1.00 92.12 760 THR A C 1
ATOM 6059 O O . THR A 1 760 ? 22.657 -12.609 -16.573 1.00 92.12 760 THR A O 1
ATOM 6062 N N . ILE A 1 761 ? 23.587 -12.868 -18.610 1.00 92.00 761 ILE A N 1
ATOM 6063 C CA . ILE A 1 761 ? 22.323 -13.096 -19.318 1.00 92.00 761 ILE A CA 1
ATOM 6064 C C . ILE A 1 761 ? 21.626 -14.348 -18.798 1.00 92.00 761 ILE A C 1
ATOM 6066 O O . ILE A 1 761 ? 20.456 -14.284 -18.414 1.00 92.00 761 ILE A O 1
ATOM 6070 N N . ASP A 1 762 ? 22.336 -15.469 -18.729 1.00 89.94 762 ASP A N 1
ATOM 6071 C CA . ASP A 1 762 ? 21.799 -16.761 -18.309 1.00 89.94 762 ASP A CA 1
ATOM 6072 C C . ASP A 1 762 ? 21.257 -16.728 -16.887 1.00 89.94 762 ASP A C 1
ATOM 6074 O O . ASP A 1 762 ? 20.202 -17.301 -16.615 1.00 89.94 762 ASP A O 1
ATOM 6078 N N . SER A 1 763 ? 21.943 -16.013 -15.990 1.00 86.62 763 SER A N 1
ATOM 6079 C CA . SER A 1 763 ? 21.552 -15.907 -14.584 1.00 86.62 763 SER A CA 1
ATOM 6080 C C . SER A 1 763 ? 20.150 -15.326 -14.372 1.00 86.62 763 SER A C 1
ATOM 6082 O O . SER A 1 763 ? 19.535 -15.580 -13.332 1.00 86.62 763 SER A O 1
ATOM 6084 N N . LYS A 1 764 ? 19.651 -14.559 -15.351 1.00 89.69 764 LYS A N 1
ATOM 6085 C CA . LYS A 1 764 ? 18.395 -13.813 -15.265 1.00 89.69 764 LYS A CA 1
ATOM 6086 C C . LYS A 1 764 ? 17.349 -14.282 -16.273 1.00 89.69 764 LYS A C 1
ATOM 6088 O O . LYS A 1 764 ? 16.178 -14.428 -15.939 1.00 89.69 764 LYS A O 1
ATOM 6093 N N . THR A 1 765 ? 17.763 -14.548 -17.506 1.00 93.00 765 THR A N 1
ATOM 6094 C CA . THR A 1 765 ? 16.841 -14.839 -18.611 1.00 93.00 765 THR A CA 1
ATOM 6095 C C . THR A 1 765 ? 16.379 -16.290 -18.606 1.00 93.00 765 THR A C 1
ATOM 6097 O O . THR A 1 765 ? 15.182 -16.530 -18.479 1.00 93.00 765 THR A O 1
ATOM 6100 N N . LYS A 1 766 ? 17.301 -17.263 -18.647 1.00 91.88 766 LYS A N 1
ATOM 6101 C CA . LYS A 1 766 ? 16.974 -18.696 -18.777 1.00 91.88 766 LYS A CA 1
ATOM 6102 C C . LYS A 1 766 ? 16.033 -19.183 -17.680 1.00 91.88 766 LYS A C 1
ATOM 6104 O O . LYS A 1 766 ? 15.015 -19.812 -17.967 1.00 91.88 766 LYS A O 1
ATOM 6109 N N . ALA A 1 767 ? 16.335 -18.856 -16.423 1.00 91.94 767 ALA A N 1
ATOM 6110 C CA . ALA A 1 767 ? 15.473 -19.209 -15.299 1.00 91.94 767 ALA A CA 1
ATOM 6111 C C . ALA A 1 767 ? 14.066 -18.607 -15.431 1.00 91.94 767 ALA A C 1
ATOM 6113 O O . ALA A 1 767 ? 13.070 -19.299 -15.219 1.00 91.94 767 ALA A O 1
ATOM 6114 N N . PHE A 1 768 ? 13.970 -17.330 -15.801 1.00 95.69 768 PHE A N 1
ATOM 6115 C CA . PHE A 1 768 ? 12.690 -16.639 -15.917 1.00 95.69 768 PHE A CA 1
ATOM 6116 C C . PHE A 1 768 ? 11.870 -17.110 -17.128 1.00 95.69 768 PHE A C 1
ATOM 6118 O O . PHE A 1 768 ? 10.654 -17.276 -17.022 1.00 95.69 768 PHE A O 1
ATOM 6125 N N . GLU A 1 769 ? 12.526 -17.413 -18.249 1.00 95.75 769 GLU A N 1
ATOM 6126 C CA . GLU A 1 769 ? 11.921 -18.031 -19.432 1.00 95.75 769 GLU A CA 1
ATOM 6127 C C . GLU A 1 769 ? 11.364 -19.419 -19.133 1.00 95.75 769 GLU A C 1
ATOM 6129 O O . GLU A 1 769 ? 10.228 -19.716 -19.507 1.00 95.75 769 GLU A O 1
ATOM 6134 N N . ASN A 1 770 ? 12.129 -20.259 -18.431 1.00 96.31 770 ASN A N 1
ATOM 6135 C CA . ASN A 1 770 ? 11.668 -21.580 -18.016 1.00 96.31 770 ASN A CA 1
ATOM 6136 C C . ASN A 1 770 ? 10.468 -21.474 -17.068 1.00 96.31 770 ASN A C 1
ATOM 6138 O O . ASN A 1 770 ? 9.498 -22.212 -17.234 1.00 96.31 770 ASN A O 1
ATOM 6142 N N . LEU A 1 771 ? 10.496 -20.539 -16.112 1.00 96.88 771 LEU A N 1
ATOM 6143 C CA . LEU A 1 771 ? 9.371 -20.283 -15.208 1.00 96.88 771 LEU A CA 1
ATOM 6144 C C . LEU A 1 771 ? 8.123 -19.815 -15.973 1.00 96.88 771 LEU A C 1
ATOM 6146 O O . LEU A 1 771 ? 7.031 -20.315 -15.707 1.00 96.88 771 LEU A O 1
ATOM 6150 N N . ASP A 1 772 ? 8.259 -18.911 -16.950 1.00 97.69 772 ASP A N 1
ATOM 6151 C CA . ASP A 1 772 ? 7.154 -18.485 -17.825 1.00 97.69 772 ASP A CA 1
ATOM 6152 C C . ASP A 1 772 ? 6.592 -19.665 -18.626 1.00 97.69 772 ASP A C 1
ATOM 6154 O O . ASP A 1 772 ? 5.394 -19.943 -18.571 1.00 97.69 772 ASP A O 1
ATOM 6158 N N . LYS A 1 773 ? 7.462 -20.391 -19.333 1.00 97.44 773 LYS A N 1
ATOM 6159 C CA . LYS A 1 773 ? 7.084 -21.508 -20.201 1.00 97.44 773 LYS A CA 1
ATOM 6160 C C . LYS A 1 773 ? 6.398 -22.626 -19.419 1.00 97.44 773 LYS A C 1
ATOM 6162 O O . LYS A 1 773 ? 5.283 -23.012 -19.755 1.00 97.44 773 LYS A O 1
ATOM 6167 N N . ILE A 1 774 ? 7.032 -23.119 -18.359 1.00 97.75 774 ILE A N 1
ATOM 6168 C CA . ILE A 1 774 ? 6.542 -24.288 -17.622 1.00 97.75 774 ILE A CA 1
ATOM 6169 C C . ILE A 1 774 ? 5.313 -23.926 -16.781 1.00 97.75 774 ILE A C 1
ATOM 6171 O O . ILE A 1 774 ? 4.401 -24.742 -16.674 1.00 97.75 774 ILE A O 1
ATOM 6175 N N . SER A 1 775 ? 5.216 -22.701 -16.242 1.00 97.19 775 SER A N 1
ATOM 6176 C CA . SER A 1 775 ? 3.985 -22.278 -15.551 1.00 97.19 775 SER A CA 1
ATOM 6177 C C . SER A 1 775 ? 2.766 -22.266 -16.476 1.00 97.19 775 SER A C 1
ATOM 6179 O O . SER A 1 775 ? 1.674 -22.623 -16.038 1.00 97.19 775 SER A O 1
ATOM 6181 N N . ARG A 1 776 ? 2.951 -21.918 -17.758 1.00 96.56 776 ARG A N 1
ATOM 6182 C CA . ARG A 1 776 ? 1.904 -22.007 -18.787 1.00 96.56 776 ARG A CA 1
ATOM 6183 C C . ARG A 1 776 ? 1.593 -23.453 -19.162 1.00 96.56 776 ARG A C 1
ATOM 6185 O O . ARG A 1 776 ? 0.424 -23.815 -19.194 1.00 96.56 776 ARG A O 1
ATOM 6192 N N . GLU A 1 777 ? 2.615 -24.278 -19.401 1.00 96.44 777 GLU A N 1
ATOM 6193 C CA . GLU A 1 777 ? 2.446 -25.710 -19.715 1.00 96.44 777 GLU A CA 1
ATOM 6194 C C . GLU A 1 777 ? 1.646 -26.440 -18.628 1.00 96.44 777 GLU A C 1
ATOM 6196 O O . GLU A 1 777 ? 0.771 -27.245 -18.932 1.00 96.44 777 GLU A O 1
ATOM 6201 N N . LEU A 1 778 ? 1.913 -26.121 -17.360 1.00 95.06 778 LEU A N 1
ATOM 6202 C CA . LEU A 1 778 ? 1.233 -26.701 -16.202 1.00 95.06 778 LEU A CA 1
ATOM 6203 C C . LEU A 1 778 ? -0.073 -25.980 -15.824 1.00 95.06 778 LEU A C 1
ATOM 6205 O O . LEU A 1 778 ? -0.716 -26.381 -14.858 1.00 95.06 778 LEU A O 1
ATOM 6209 N N . SER A 1 779 ? -0.470 -24.932 -16.558 1.00 94.69 779 SER A N 1
ATOM 6210 C CA . SER A 1 779 ? -1.682 -24.135 -16.297 1.00 94.69 779 SER A CA 1
ATOM 6211 C C . SER A 1 779 ? -1.794 -23.643 -14.844 1.00 94.69 779 SER A C 1
ATOM 6213 O O . SER A 1 779 ? -2.850 -23.728 -14.219 1.00 94.69 779 SER A O 1
ATOM 6215 N N . ILE A 1 780 ? -0.686 -23.146 -14.287 1.00 95.19 780 ILE A N 1
ATOM 6216 C CA . ILE A 1 780 ? -0.630 -22.664 -12.902 1.00 95.19 780 ILE A CA 1
ATOM 6217 C C . ILE A 1 780 ? -1.307 -21.290 -12.802 1.00 95.19 780 ILE A C 1
ATOM 6219 O O . ILE A 1 780 ? -0.887 -20.333 -13.458 1.00 95.19 780 ILE A O 1
ATOM 6223 N N . ASP A 1 781 ? -2.311 -21.183 -11.931 1.00 92.25 781 ASP A N 1
ATOM 6224 C CA . ASP A 1 781 ? -3.040 -19.942 -11.641 1.00 92.25 781 ASP A CA 1
ATOM 6225 C C . ASP A 1 781 ? -2.258 -19.023 -10.682 1.00 92.25 781 ASP A C 1
ATOM 6227 O O . ASP A 1 781 ? -2.429 -19.035 -9.456 1.00 92.25 781 ASP A O 1
ATOM 6231 N N . LEU A 1 782 ? -1.331 -18.260 -11.265 1.00 96.12 782 LEU A N 1
ATOM 6232 C CA . LEU A 1 782 ? -0.475 -17.309 -10.558 1.00 96.12 782 LEU A CA 1
ATOM 6233 C C . LEU A 1 782 ? -1.168 -15.954 -10.380 1.00 96.12 782 LEU A C 1
ATOM 6235 O O . LEU A 1 782 ? -1.502 -15.307 -11.369 1.00 96.12 782 LEU A O 1
ATOM 6239 N N . ASP A 1 783 ? -1.219 -15.456 -9.144 1.00 94.50 783 ASP A N 1
ATOM 6240 C CA . ASP A 1 783 ? -1.660 -14.086 -8.836 1.00 94.50 783 ASP A CA 1
ATOM 6241 C C . ASP A 1 783 ? -0.551 -13.058 -9.143 1.00 94.50 783 ASP A C 1
ATOM 6243 O O . ASP A 1 783 ? -0.812 -11.898 -9.474 1.00 94.50 783 ASP A O 1
ATOM 6247 N N . TYR A 1 784 ? 0.713 -13.489 -9.035 1.00 96.94 784 TYR A N 1
ATOM 6248 C CA . TYR A 1 784 ? 1.893 -12.644 -9.216 1.00 96.94 784 TYR A CA 1
ATOM 6249 C C . TYR A 1 784 ? 2.956 -13.324 -10.081 1.00 96.94 784 TYR A C 1
ATOM 6251 O O . TYR A 1 784 ? 3.373 -14.452 -9.829 1.00 96.94 784 TYR A O 1
ATOM 6259 N N . PHE A 1 785 ? 3.462 -12.604 -11.076 1.00 98.25 785 PHE A N 1
ATOM 6260 C CA . PHE A 1 785 ? 4.647 -12.999 -11.833 1.00 98.25 785 PHE A CA 1
ATOM 6261 C C . PHE A 1 785 ? 5.496 -11.750 -12.040 1.00 98.25 785 PHE A C 1
ATOM 6263 O O . PHE A 1 785 ? 5.221 -10.938 -12.928 1.00 98.25 785 PHE A O 1
ATOM 6270 N N . VAL A 1 786 ? 6.451 -11.546 -11.137 1.00 98.38 786 VAL A N 1
ATOM 6271 C CA . VAL A 1 786 ? 7.187 -10.290 -10.995 1.00 98.38 786 VAL A CA 1
ATOM 6272 C C . VAL A 1 786 ? 8.669 -10.531 -11.230 1.00 98.38 786 VAL A C 1
ATOM 6274 O O . VAL A 1 786 ? 9.239 -11.469 -10.679 1.00 98.38 786 VAL A O 1
ATOM 6277 N N . VAL A 1 787 ? 9.311 -9.660 -12.000 1.00 97.81 787 VAL A N 1
ATOM 6278 C CA . VAL A 1 787 ? 10.766 -9.629 -12.163 1.00 97.81 787 VAL A CA 1
ATOM 6279 C C . VAL A 1 787 ? 11.331 -8.286 -11.745 1.00 97.81 787 VAL A C 1
ATOM 6281 O O . VAL A 1 787 ? 10.780 -7.224 -12.040 1.00 97.81 787 VAL A O 1
ATOM 6284 N N . PHE A 1 788 ? 12.458 -8.346 -11.050 1.00 95.81 788 PHE A N 1
ATOM 6285 C CA . PHE A 1 788 ? 13.210 -7.171 -10.660 1.00 95.81 788 PHE A CA 1
ATOM 6286 C C . PHE A 1 788 ? 14.160 -6.827 -11.802 1.00 95.81 788 PHE A C 1
ATOM 6288 O O . PHE A 1 788 ? 15.199 -7.465 -11.970 1.00 95.81 788 PHE A O 1
ATOM 6295 N N . SER A 1 789 ? 13.765 -5.848 -12.610 1.00 95.44 789 SER A N 1
ATOM 6296 C CA . SER A 1 789 ? 14.614 -5.197 -13.608 1.00 95.44 789 SER A CA 1
ATOM 6297 C C . SER A 1 789 ? 15.417 -4.065 -12.944 1.00 95.44 789 SER A C 1
ATOM 6299 O O . SER A 1 789 ? 15.462 -3.940 -11.718 1.00 95.44 789 SER A O 1
ATOM 6301 N N . SER A 1 790 ? 16.074 -3.229 -13.740 1.00 92.06 790 SER A N 1
ATOM 6302 C CA . SER A 1 790 ? 16.846 -2.084 -13.272 1.00 92.06 790 SER A CA 1
ATOM 6303 C C . SER A 1 790 ? 16.701 -0.894 -14.211 1.00 92.06 790 SER A C 1
ATOM 6305 O O . SER A 1 790 ? 16.514 -1.062 -15.417 1.00 92.06 790 SER A O 1
ATOM 6307 N N . VAL A 1 791 ? 16.865 0.314 -13.672 1.00 90.25 791 VAL A N 1
ATOM 6308 C CA . VAL A 1 791 ? 17.025 1.542 -14.465 1.00 90.25 791 VAL A CA 1
ATOM 6309 C C . VAL A 1 791 ? 18.167 1.445 -15.482 1.00 90.25 791 VAL A C 1
ATOM 6311 O O . VAL A 1 791 ? 18.075 2.091 -16.521 1.00 90.25 791 VAL A O 1
ATOM 6314 N N . ALA A 1 792 ? 19.173 0.588 -15.258 1.00 88.88 792 ALA A N 1
ATOM 6315 C CA . ALA A 1 792 ? 20.218 0.296 -16.243 1.00 88.88 792 ALA A CA 1
ATOM 6316 C C . ALA A 1 792 ? 19.640 -0.225 -17.574 1.00 88.88 792 ALA A C 1
ATOM 6318 O O . ALA A 1 792 ? 20.134 0.125 -18.634 1.00 88.88 792 ALA A O 1
ATOM 6319 N N . CYS A 1 793 ? 18.543 -0.989 -17.546 1.00 92.62 793 CYS A N 1
ATOM 6320 C CA . CYS A 1 793 ? 17.829 -1.398 -18.758 1.00 92.62 793 CYS A CA 1
ATOM 6321 C C . CYS A 1 793 ? 17.085 -0.227 -19.411 1.00 92.62 793 CYS A C 1
ATOM 6323 O O . CYS A 1 793 ? 17.166 -0.012 -20.619 1.00 92.62 793 CYS A O 1
ATOM 6325 N N . GLY A 1 794 ? 16.340 0.533 -18.604 1.00 88.88 794 GLY A N 1
ATOM 6326 C CA . GLY A 1 794 ? 15.455 1.581 -19.102 1.00 88.88 794 GLY A CA 1
ATOM 6327 C C . GLY A 1 794 ? 16.196 2.793 -19.660 1.00 88.88 794 GLY A C 1
ATOM 6328 O O . GLY A 1 794 ? 15.815 3.306 -20.707 1.00 88.88 794 GLY A O 1
ATOM 6329 N N . LYS A 1 795 ? 17.235 3.248 -18.961 1.00 86.06 795 LYS A N 1
ATOM 6330 C CA . LYS A 1 795 ? 17.955 4.490 -19.264 1.00 86.06 795 LYS A CA 1
ATOM 6331 C C . LYS A 1 795 ? 19.438 4.277 -19.604 1.00 86.06 795 LYS A C 1
ATOM 6333 O O . LYS A 1 795 ? 20.075 5.223 -20.054 1.00 86.06 795 LYS A O 1
ATOM 6338 N N . GLY A 1 796 ? 19.961 3.061 -19.427 1.00 89.56 796 GLY A N 1
ATOM 6339 C CA . GLY A 1 796 ? 21.352 2.716 -19.722 1.00 89.56 796 GLY A CA 1
ATOM 6340 C C . GLY A 1 796 ? 22.293 2.924 -18.541 1.00 89.56 796 GLY A C 1
ATOM 6341 O O . GLY A 1 796 ? 22.104 3.833 -17.742 1.00 89.56 796 GLY A O 1
ATOM 6342 N N . ASN A 1 797 ? 23.333 2.100 -18.448 1.00 89.50 797 ASN A N 1
ATOM 6343 C CA . ASN A 1 797 ? 24.495 2.351 -17.600 1.00 89.50 797 ASN A CA 1
ATOM 6344 C C . ASN A 1 797 ? 25.749 1.829 -18.316 1.00 89.50 797 ASN A C 1
ATOM 6346 O O . ASN A 1 797 ? 25.757 0.688 -18.788 1.00 89.50 797 ASN A O 1
ATOM 6350 N N . ALA A 1 798 ? 26.781 2.665 -18.431 1.00 90.69 798 ALA A N 1
ATOM 6351 C CA . ALA A 1 798 ? 28.010 2.297 -19.129 1.00 90.69 798 ALA A CA 1
ATOM 6352 C C . ALA A 1 798 ? 28.680 1.100 -18.433 1.00 90.69 798 ALA A C 1
ATOM 6354 O O . ALA A 1 798 ? 28.776 1.059 -17.205 1.00 90.69 798 ALA A O 1
ATOM 6355 N N . GLY A 1 799 ? 29.113 0.103 -19.208 1.00 91.88 799 GLY A N 1
ATOM 6356 C CA . GLY A 1 799 ? 29.709 -1.128 -18.689 1.00 91.88 799 GLY A CA 1
ATOM 6357 C C . GLY A 1 799 ? 28.703 -2.181 -18.215 1.00 91.88 799 GLY A C 1
ATOM 6358 O O . GLY A 1 799 ? 29.100 -3.218 -17.690 1.00 91.88 799 GLY A O 1
ATOM 6359 N N . GLN A 1 800 ? 27.401 -1.946 -18.400 1.00 94.31 800 GLN A N 1
ATOM 6360 C CA . GLN A 1 800 ? 26.330 -2.879 -18.033 1.00 94.31 800 GLN A CA 1
ATOM 6361 C C . GLN A 1 800 ? 25.490 -3.309 -19.243 1.00 94.31 800 GLN A C 1
ATOM 6363 O O . GLN A 1 800 ? 24.292 -3.568 -19.124 1.00 94.31 800 GLN A O 1
ATOM 6368 N N . SER A 1 801 ? 26.091 -3.391 -20.430 1.00 95.00 801 SER A N 1
ATOM 6369 C CA . SER A 1 801 ? 25.420 -3.811 -21.670 1.00 95.00 801 SER A CA 1
ATOM 6370 C C . SER A 1 801 ? 24.843 -5.238 -21.603 1.00 95.00 801 SER A C 1
ATOM 6372 O O . SER A 1 801 ? 23.710 -5.465 -22.036 1.00 95.00 801 SER A O 1
ATOM 6374 N N . ASN A 1 802 ? 25.544 -6.174 -20.953 1.00 95.25 802 ASN A N 1
ATOM 6375 C CA . ASN A 1 802 ? 25.050 -7.516 -20.597 1.00 95.25 802 ASN A CA 1
ATOM 6376 C C . ASN A 1 802 ? 23.829 -7.469 -19.664 1.00 95.25 802 ASN A C 1
ATOM 6378 O O . ASN A 1 802 ? 22.812 -8.119 -19.917 1.00 95.25 802 ASN A O 1
ATOM 6382 N N . TYR A 1 803 ? 23.915 -6.691 -18.585 1.00 95.38 803 TYR A N 1
ATOM 6383 C CA . TYR A 1 803 ? 22.856 -6.577 -17.587 1.00 95.38 803 TYR A CA 1
ATOM 6384 C C . TYR A 1 803 ? 21.615 -5.873 -18.151 1.00 95.38 803 TYR A C 1
ATOM 6386 O O . TYR A 1 803 ? 20.487 -6.313 -17.912 1.00 95.38 803 TYR A O 1
ATOM 6394 N N . GLY A 1 804 ? 21.808 -4.821 -18.951 1.00 95.50 804 GLY A N 1
ATOM 6395 C CA . GLY A 1 804 ? 20.760 -4.146 -19.711 1.00 95.50 804 GLY A CA 1
ATOM 6396 C C . GLY A 1 804 ? 20.037 -5.114 -20.645 1.00 95.50 804 GLY A C 1
ATOM 6397 O O . GLY A 1 804 ? 18.812 -5.229 -20.567 1.00 95.50 804 GLY A O 1
ATOM 6398 N N . PHE A 1 805 ? 20.779 -5.880 -21.455 1.00 96.81 805 PHE A N 1
ATOM 6399 C CA . PHE A 1 805 ? 20.202 -6.892 -22.347 1.00 96.81 805 PHE A CA 1
ATOM 6400 C C . PHE A 1 805 ? 19.365 -7.927 -21.579 1.00 96.81 805 PHE A C 1
ATOM 6402 O O . PHE A 1 805 ? 18.196 -8.144 -21.906 1.00 96.81 805 PHE A O 1
ATOM 6409 N N . ALA A 1 806 ? 19.922 -8.514 -20.515 1.00 96.12 806 ALA A N 1
ATOM 6410 C CA . ALA A 1 806 ? 19.260 -9.547 -19.716 1.00 96.12 806 ALA A CA 1
ATOM 6411 C C . ALA A 1 806 ? 17.938 -9.062 -19.091 1.00 96.12 806 ALA A C 1
ATOM 6413 O O . ALA A 1 806 ? 16.911 -9.738 -19.156 1.00 96.12 806 ALA A O 1
ATOM 6414 N N . ASN A 1 807 ? 17.949 -7.863 -18.507 1.00 97.19 807 ASN A N 1
ATOM 6415 C CA . ASN A 1 807 ? 16.758 -7.231 -17.942 1.00 97.19 807 ASN A CA 1
ATOM 6416 C C . ASN A 1 807 ? 15.684 -6.964 -18.999 1.00 97.19 807 ASN A C 1
ATOM 6418 O O . ASN A 1 807 ? 14.503 -7.216 -18.758 1.00 97.19 807 ASN A O 1
ATOM 6422 N N . SER A 1 808 ? 16.095 -6.487 -20.175 1.00 97.25 808 SER A N 1
ATOM 6423 C CA . SER A 1 808 ? 15.179 -6.171 -21.265 1.00 97.25 808 SER A CA 1
ATOM 6424 C C . SER A 1 808 ? 14.458 -7.421 -21.777 1.00 97.25 808 SER A C 1
ATOM 6426 O O . SER A 1 808 ? 13.242 -7.381 -21.955 1.00 97.25 808 SER A O 1
ATOM 6428 N N . VAL A 1 809 ? 15.146 -8.567 -21.883 1.00 96.69 809 VAL A N 1
ATOM 6429 C CA . VAL A 1 809 ? 14.501 -9.864 -22.180 1.00 96.69 809 VAL A CA 1
ATOM 6430 C C . VAL A 1 809 ? 13.398 -10.180 -21.160 1.00 96.69 809 VAL A C 1
ATOM 6432 O O . VAL A 1 809 ? 12.268 -10.497 -21.542 1.00 96.69 809 VAL A O 1
ATOM 6435 N N . CYS A 1 810 ? 13.674 -10.029 -19.861 1.00 97.38 810 CYS A N 1
ATOM 6436 C CA . CYS A 1 810 ? 12.681 -10.266 -18.811 1.00 97.38 810 CYS A CA 1
ATOM 6437 C C . CYS A 1 810 ? 11.479 -9.311 -18.895 1.00 97.38 810 CYS A C 1
ATOM 6439 O O . CYS A 1 810 ? 10.335 -9.740 -18.727 1.00 97.38 810 CYS A O 1
ATOM 6441 N N . GLU A 1 811 ? 11.704 -8.037 -19.225 1.00 97.94 811 GLU A N 1
ATOM 6442 C CA . GLU A 1 811 ? 10.625 -7.072 -19.475 1.00 97.94 811 GLU A CA 1
ATOM 6443 C C . GLU A 1 811 ? 9.732 -7.507 -20.642 1.00 97.94 811 GLU A C 1
ATOM 6445 O O . GLU A 1 811 ? 8.503 -7.437 -20.549 1.00 97.94 811 GLU A O 1
ATOM 6450 N N . ARG A 1 812 ? 10.321 -8.023 -21.728 1.00 96.88 812 ARG A N 1
ATOM 6451 C CA . ARG A 1 812 ? 9.570 -8.567 -22.871 1.00 96.88 812 ARG A CA 1
ATOM 6452 C C . ARG A 1 812 ? 8.768 -9.817 -22.530 1.00 96.88 812 ARG A C 1
ATOM 6454 O O . ARG A 1 812 ? 7.658 -9.983 -23.037 1.00 96.88 812 ARG A O 1
ATOM 6461 N N . ILE A 1 813 ? 9.271 -10.673 -21.643 1.00 97.19 813 ILE A N 1
ATOM 6462 C CA . ILE A 1 813 ? 8.517 -11.829 -21.137 1.00 97.19 813 ILE A CA 1
ATOM 6463 C C . ILE A 1 813 ? 7.276 -11.361 -20.367 1.00 97.19 813 ILE A C 1
ATOM 6465 O O . ILE A 1 813 ? 6.177 -11.859 -20.622 1.00 97.19 813 ILE A O 1
ATOM 6469 N N . CYS A 1 814 ? 7.413 -10.364 -19.487 1.00 98.25 814 CYS A N 1
ATOM 6470 C CA . CYS A 1 814 ? 6.273 -9.784 -18.773 1.00 98.25 814 CYS A CA 1
ATOM 6471 C C . CYS A 1 814 ? 5.248 -9.159 -19.727 1.00 98.25 814 CYS A C 1
ATOM 6473 O O . CYS A 1 814 ? 4.053 -9.398 -19.566 1.00 98.25 814 CYS A O 1
ATOM 6475 N N . GLU A 1 815 ? 5.687 -8.423 -20.750 1.00 96.56 815 GLU A N 1
ATOM 6476 C CA . GLU A 1 815 ? 4.783 -7.892 -21.776 1.00 96.56 815 GLU A CA 1
ATOM 6477 C C . GLU A 1 815 ? 4.050 -8.990 -22.545 1.00 96.56 815 GLU A C 1
ATOM 6479 O O . GLU A 1 815 ? 2.845 -8.872 -22.762 1.00 96.56 815 GLU A O 1
ATOM 6484 N N . SER A 1 816 ? 4.746 -10.072 -22.916 1.00 95.69 816 SER A N 1
ATOM 6485 C CA . SER A 1 816 ? 4.113 -11.224 -23.562 1.00 95.69 816 SER A CA 1
ATOM 6486 C C . SER A 1 816 ? 3.044 -11.833 -22.661 1.00 95.69 816 SER A C 1
ATOM 6488 O O . SER A 1 816 ? 1.949 -12.109 -23.131 1.00 95.69 816 SER A O 1
ATOM 6490 N N . ARG A 1 817 ? 3.314 -12.004 -21.360 1.00 96.94 817 ARG A N 1
ATOM 6491 C CA . ARG A 1 817 ? 2.306 -12.497 -20.405 1.00 96.94 817 ARG A CA 1
ATOM 6492 C C . ARG A 1 817 ? 1.092 -11.577 -20.336 1.00 96.94 817 ARG A C 1
ATOM 6494 O O . ARG A 1 817 ? -0.029 -12.064 -20.427 1.00 96.94 817 ARG A O 1
ATOM 6501 N N . ARG A 1 818 ? 1.304 -10.260 -20.250 1.00 96.94 818 ARG A N 1
ATOM 6502 C CA . ARG A 1 818 ? 0.217 -9.268 -20.218 1.00 96.94 818 ARG A CA 1
ATOM 6503 C C . ARG A 1 818 ? -0.621 -9.273 -21.494 1.00 96.94 818 ARG A C 1
ATOM 6505 O O . ARG A 1 818 ? -1.840 -9.166 -21.399 1.00 96.94 818 ARG A O 1
ATOM 6512 N N . ARG A 1 819 ? 0.012 -9.419 -22.663 1.00 94.19 819 ARG A N 1
ATOM 6513 C CA . ARG A 1 819 ? -0.678 -9.575 -23.953 1.00 94.19 819 ARG A CA 1
ATOM 6514 C C . ARG A 1 819 ? -1.577 -10.811 -23.964 1.00 94.19 819 ARG A C 1
ATOM 6516 O O . ARG A 1 819 ? -2.681 -10.742 -24.488 1.00 94.19 819 ARG A O 1
ATOM 6523 N N . ASP A 1 820 ? -1.131 -11.892 -23.333 1.00 95.31 820 ASP A N 1
ATOM 6524 C CA . ASP A 1 820 ? -1.863 -13.159 -23.260 1.00 95.31 820 ASP A CA 1
ATOM 6525 C C . ASP A 1 820 ? -2.886 -13.199 -22.100 1.00 95.31 820 ASP A C 1
ATOM 6527 O O . ASP A 1 820 ? -3.408 -14.259 -21.768 1.00 95.31 820 ASP A O 1
ATOM 6531 N N . GLY A 1 821 ? -3.156 -12.063 -21.442 1.00 96.31 821 GLY A N 1
ATOM 6532 C CA . GLY A 1 821 ? -4.097 -11.970 -20.318 1.00 96.31 821 GLY A CA 1
ATOM 6533 C C . GLY A 1 821 ? -3.575 -12.521 -18.985 1.00 96.31 821 GLY A C 1
ATOM 6534 O O . GLY A 1 821 ? -4.323 -12.563 -18.012 1.00 96.31 821 GLY A O 1
ATOM 6535 N N . LEU A 1 822 ? -2.300 -12.912 -18.908 1.00 97.25 822 LEU A N 1
ATOM 6536 C CA . LEU A 1 822 ? -1.665 -13.444 -17.702 1.00 97.25 822 LEU A CA 1
ATOM 6537 C C . LEU A 1 822 ? -1.017 -12.340 -16.852 1.00 97.25 822 LEU A C 1
ATOM 6539 O O . LEU A 1 822 ? -0.664 -11.253 -17.323 1.00 97.25 822 LEU A O 1
ATOM 6543 N N . HIS A 1 823 ? -0.795 -12.641 -15.572 1.00 96.94 823 HIS A N 1
ATOM 6544 C CA . HIS A 1 823 ? -0.029 -11.779 -14.673 1.00 96.94 823 HIS A CA 1
ATOM 6545 C C . HIS A 1 823 ? 1.433 -11.675 -15.134 1.00 96.94 823 HIS A C 1
ATOM 6547 O O . HIS A 1 823 ? 2.050 -12.683 -15.470 1.00 96.94 823 HIS A O 1
ATOM 6553 N N . GLY A 1 824 ? 1.984 -10.459 -15.151 1.00 97.69 824 GLY A N 1
ATOM 6554 C CA . GLY A 1 824 ? 3.355 -10.171 -15.574 1.00 97.69 824 GLY A CA 1
ATOM 6555 C C . GLY A 1 824 ? 3.733 -8.726 -15.257 1.00 97.69 824 GLY A C 1
ATOM 6556 O O . GLY A 1 824 ? 3.093 -7.806 -15.761 1.00 97.69 824 GLY A O 1
ATOM 6557 N N . LEU A 1 825 ? 4.748 -8.520 -14.420 1.00 97.94 825 LEU A N 1
ATOM 6558 C CA . LEU A 1 825 ? 5.224 -7.196 -14.017 1.00 97.94 825 LEU A CA 1
ATOM 6559 C C . LEU A 1 825 ? 6.752 -7.178 -13.967 1.00 97.94 825 LEU A C 1
ATOM 6561 O O . LEU A 1 825 ? 7.357 -8.000 -13.287 1.00 97.94 825 LEU A O 1
ATOM 6565 N N . ALA A 1 826 ? 7.367 -6.213 -14.640 1.00 97.88 826 ALA A N 1
ATOM 6566 C CA . ALA A 1 826 ? 8.788 -5.929 -14.504 1.00 97.88 826 ALA A CA 1
ATOM 6567 C C . ALA A 1 826 ? 8.961 -4.567 -13.829 1.00 97.88 826 ALA A C 1
ATOM 6569 O O . ALA A 1 826 ? 8.350 -3.589 -14.258 1.00 97.88 826 ALA A O 1
ATOM 6570 N N . ILE A 1 827 ? 9.771 -4.508 -12.773 1.00 96.50 827 ILE A N 1
ATOM 6571 C CA . ILE A 1 827 ? 10.026 -3.274 -12.020 1.00 96.50 827 ILE A CA 1
ATOM 6572 C C . ILE A 1 827 ? 11.458 -2.825 -12.298 1.00 96.50 827 ILE A C 1
ATOM 6574 O O . ILE A 1 827 ? 12.395 -3.534 -11.943 1.00 96.50 827 ILE A O 1
ATOM 6578 N N . GLN A 1 828 ? 11.637 -1.670 -12.942 1.00 94.38 828 GLN A N 1
ATOM 6579 C CA . GLN A 1 828 ? 12.955 -1.074 -13.184 1.00 94.38 828 GLN A CA 1
ATOM 6580 C C . GLN A 1 828 ? 13.442 -0.350 -11.923 1.00 94.38 828 GLN A C 1
ATOM 6582 O O . GLN A 1 828 ? 13.220 0.848 -11.763 1.00 94.38 828 GLN A O 1
ATOM 6587 N N . TRP A 1 829 ? 14.093 -1.078 -11.015 1.00 91.62 829 TRP A N 1
ATOM 6588 C CA . TRP A 1 829 ? 14.601 -0.505 -9.768 1.00 91.62 829 TRP A CA 1
ATOM 6589 C C . TRP A 1 829 ? 15.782 0.444 -9.992 1.00 91.62 829 TRP A C 1
ATOM 6591 O O . TRP A 1 829 ? 16.687 0.156 -10.784 1.00 91.62 829 TRP A O 1
ATOM 6601 N N . GLY A 1 830 ? 15.785 1.557 -9.253 1.00 87.00 830 GLY A N 1
ATOM 6602 C CA . GLY A 1 830 ? 16.974 2.382 -9.037 1.00 87.00 830 GLY A CA 1
ATOM 6603 C C . GLY A 1 830 ? 17.991 1.700 -8.107 1.00 87.00 830 GLY A C 1
ATOM 6604 O O . GLY A 1 830 ? 17.830 0.526 -7.766 1.00 87.00 830 GLY A O 1
ATOM 6605 N N . PRO A 1 831 ? 19.043 2.414 -7.671 1.00 82.50 831 PRO A N 1
ATOM 6606 C CA . PRO A 1 831 ? 19.970 1.911 -6.662 1.00 82.50 831 PRO A CA 1
ATOM 6607 C C . PRO A 1 831 ? 19.232 1.575 -5.357 1.00 82.50 831 PRO A C 1
ATOM 6609 O O . PRO A 1 831 ? 18.502 2.411 -4.827 1.00 82.50 831 PRO A O 1
ATOM 6612 N N . ILE A 1 832 ? 19.445 0.373 -4.818 1.00 84.38 832 ILE A N 1
ATOM 6613 C CA . ILE A 1 832 ? 18.846 -0.081 -3.553 1.00 84.38 832 ILE A CA 1
ATOM 6614 C C . ILE A 1 832 ? 19.925 -0.070 -2.469 1.00 84.38 832 ILE A C 1
ATOM 6616 O O . ILE A 1 832 ? 21.007 -0.612 -2.686 1.00 84.38 832 ILE A O 1
ATOM 6620 N N . GLY A 1 833 ? 19.643 0.581 -1.338 1.00 75.62 833 GLY A N 1
ATOM 6621 C CA . GLY A 1 833 ? 20.633 0.866 -0.294 1.00 75.62 833 GLY A CA 1
ATOM 6622 C C . GLY A 1 833 ? 20.759 -0.211 0.780 1.00 75.62 833 GLY A C 1
ATOM 6623 O O . GLY A 1 833 ? 21.703 -0.991 0.748 1.00 75.62 833 GLY A O 1
ATOM 6624 N N . ASP A 1 834 ? 19.824 -0.204 1.740 1.00 78.31 834 ASP A N 1
ATOM 6625 C CA . ASP A 1 834 ? 19.929 -0.839 3.071 1.00 78.31 834 ASP A CA 1
ATOM 6626 C C . ASP A 1 834 ? 20.389 -2.310 3.072 1.00 78.31 834 ASP A C 1
ATOM 6628 O O . ASP A 1 834 ? 20.956 -2.785 4.052 1.00 78.31 834 ASP A O 1
ATOM 6632 N N . VAL A 1 835 ? 20.138 -3.034 1.979 1.00 75.81 835 VAL A N 1
ATOM 6633 C CA . VAL A 1 835 ? 20.560 -4.417 1.749 1.00 75.81 835 VAL A CA 1
ATOM 6634 C C . VAL A 1 835 ? 20.888 -4.636 0.269 1.00 75.81 835 VAL A C 1
ATOM 6636 O O . VAL A 1 835 ? 20.365 -3.955 -0.612 1.00 75.81 835 VAL A O 1
ATOM 6639 N N . GLY A 1 836 ? 21.690 -5.662 -0.029 1.00 68.94 836 GLY A N 1
ATOM 6640 C CA . GLY A 1 836 ? 22.024 -6.056 -1.401 1.00 68.94 836 GLY A CA 1
ATOM 6641 C C . GLY A 1 836 ? 23.429 -5.629 -1.819 1.00 68.94 836 GLY A C 1
ATOM 6642 O O . GLY A 1 836 ? 24.280 -5.371 -0.977 1.00 68.94 836 GLY A O 1
ATOM 6643 N N . VAL A 1 837 ? 23.685 -5.596 -3.129 1.00 65.56 837 VAL A N 1
ATOM 6644 C CA . VAL A 1 837 ? 25.042 -5.435 -3.692 1.00 65.56 837 VAL A CA 1
ATOM 6645 C C . VAL A 1 837 ? 25.676 -4.079 -3.348 1.00 65.56 837 VAL A C 1
ATOM 6647 O O . VAL A 1 837 ? 26.894 -3.967 -3.306 1.00 65.56 837 VAL A O 1
ATOM 6650 N N . LEU A 1 838 ? 24.862 -3.056 -3.066 1.00 66.50 838 LEU A N 1
ATOM 6651 C CA . LEU A 1 838 ? 25.327 -1.698 -2.775 1.00 66.50 838 LEU A CA 1
ATOM 6652 C C . LEU A 1 838 ? 25.363 -1.354 -1.276 1.00 66.50 838 LEU A C 1
ATOM 6654 O O . LEU A 1 838 ? 25.750 -0.228 -0.948 1.00 66.50 838 LEU A O 1
ATOM 6658 N N . ALA A 1 839 ? 24.991 -2.279 -0.382 1.00 60.94 839 ALA A N 1
ATOM 6659 C CA . ALA A 1 839 ? 24.884 -2.019 1.058 1.00 60.94 839 ALA A CA 1
ATOM 6660 C C . ALA A 1 839 ? 26.226 -1.619 1.697 1.00 60.94 839 ALA A C 1
ATOM 6662 O O . ALA A 1 839 ? 26.275 -0.655 2.455 1.00 60.94 839 ALA A O 1
ATOM 6663 N N . ASP A 1 840 ? 27.314 -2.286 1.298 1.00 53.50 840 ASP A N 1
ATOM 6664 C CA . ASP A 1 840 ? 28.672 -2.052 1.820 1.00 53.50 840 ASP A CA 1
ATOM 6665 C C . ASP A 1 840 ? 29.499 -1.081 0.955 1.00 53.50 840 ASP A C 1
ATOM 6667 O O . ASP A 1 840 ? 30.685 -0.865 1.196 1.00 53.50 840 ASP A O 1
ATOM 6671 N N . SER A 1 841 ? 28.900 -0.490 -0.084 1.00 57.59 841 SER A N 1
ATOM 6672 C CA . SER A 1 841 ? 29.603 0.491 -0.915 1.00 57.59 841 SER A CA 1
ATOM 6673 C C . SER A 1 841 ? 29.681 1.841 -0.188 1.00 57.59 841 SER A C 1
ATOM 6675 O O . SER A 1 841 ? 28.653 2.489 0.018 1.00 57.59 841 SER A O 1
ATOM 6677 N N . GLU A 1 842 ? 30.900 2.311 0.121 1.00 46.19 842 GLU A N 1
ATOM 6678 C CA . GLU A 1 842 ? 31.188 3.663 0.662 1.00 46.19 842 GLU A CA 1
ATOM 6679 C C . GLU A 1 842 ? 30.761 4.810 -0.275 1.00 46.19 842 GLU A C 1
ATOM 6681 O O . GLU A 1 842 ? 30.902 5.991 0.045 1.00 46.19 842 GLU A O 1
ATOM 6686 N N . ILE A 1 843 ? 30.194 4.473 -1.436 1.00 48.09 843 ILE A N 1
ATOM 6687 C CA . ILE A 1 843 ? 29.556 5.391 -2.369 1.00 48.09 843 ILE A CA 1
ATOM 6688 C C . ILE A 1 843 ? 28.298 5.974 -1.691 1.00 48.09 843 ILE A C 1
ATOM 6690 O O . ILE A 1 843 ? 27.173 5.510 -1.888 1.00 48.09 843 ILE A O 1
ATOM 6694 N N . ASN A 1 844 ? 28.499 6.993 -0.853 1.00 41.69 844 ASN A N 1
ATOM 6695 C CA . ASN A 1 844 ? 27.473 7.930 -0.377 1.00 41.69 844 ASN A CA 1
ATOM 6696 C C . ASN A 1 844 ? 27.039 8.914 -1.482 1.00 41.69 844 ASN A C 1
ATOM 6698 O O . ASN A 1 844 ? 26.132 9.722 -1.292 1.00 41.69 844 ASN A O 1
ATOM 6702 N N . THR A 1 845 ? 27.693 8.848 -2.639 1.00 40.41 845 THR A N 1
ATOM 6703 C CA . THR A 1 845 ? 27.438 9.646 -3.832 1.00 40.41 845 THR A CA 1
ATOM 6704 C C . THR A 1 845 ? 26.289 9.060 -4.647 1.00 40.41 845 THR A C 1
ATOM 6706 O O . THR A 1 845 ? 26.125 7.846 -4.757 1.00 40.41 845 THR A O 1
ATOM 6709 N N . SER A 1 846 ? 25.474 9.934 -5.229 1.00 46.09 846 SER A N 1
ATOM 6710 C CA . SER A 1 846 ? 24.437 9.572 -6.188 1.00 46.09 846 SER A CA 1
ATOM 6711 C C . SER A 1 846 ? 25.038 8.720 -7.310 1.00 46.09 846 SER A C 1
ATOM 6713 O O . SER A 1 846 ? 25.832 9.197 -8.121 1.00 46.09 846 SER A O 1
ATOM 6715 N N . LEU A 1 847 ? 24.697 7.431 -7.339 1.00 48.44 847 LEU A N 1
ATOM 6716 C CA . LEU A 1 847 ? 25.150 6.532 -8.393 1.00 48.44 847 LEU A CA 1
ATOM 6717 C C . LEU A 1 847 ? 24.331 6.901 -9.625 1.00 48.44 847 LEU A C 1
ATOM 6719 O O . LEU A 1 847 ? 23.167 6.522 -9.743 1.00 48.44 847 LEU A O 1
ATOM 6723 N N . ALA A 1 848 ? 24.936 7.763 -10.443 1.00 49.88 848 ALA A N 1
ATOM 6724 C CA . ALA A 1 848 ? 24.309 8.430 -11.567 1.00 49.88 848 ALA A CA 1
ATOM 6725 C C . ALA A 1 848 ? 23.030 9.189 -11.122 1.00 49.88 848 ALA A C 1
ATOM 6727 O O . ALA A 1 848 ? 21.915 8.751 -11.333 1.00 49.88 848 ALA A O 1
ATOM 6728 N N . ALA A 1 849 ? 23.197 10.288 -10.375 1.00 53.31 849 ALA A N 1
ATOM 6729 C CA . ALA A 1 849 ? 22.147 11.224 -9.909 1.00 53.31 849 ALA A CA 1
ATOM 6730 C C . ALA A 1 849 ? 20.904 10.659 -9.168 1.00 53.31 849 ALA A C 1
ATOM 6732 O O . ALA A 1 849 ? 20.064 11.442 -8.727 1.00 53.31 849 ALA A O 1
ATOM 6733 N N . VAL A 1 850 ? 20.786 9.344 -8.958 1.00 63.47 850 VAL A N 1
ATOM 6734 C CA . VAL A 1 850 ? 19.687 8.706 -8.223 1.00 63.47 850 VAL A CA 1
ATOM 6735 C C . VAL A 1 850 ? 20.139 8.380 -6.798 1.00 63.47 850 VAL A C 1
ATOM 6737 O O . VAL A 1 850 ? 21.248 7.895 -6.563 1.00 63.47 850 VAL A O 1
ATOM 6740 N N . VAL A 1 851 ? 19.274 8.662 -5.823 1.00 71.44 851 VAL A N 1
ATOM 6741 C CA . VAL A 1 851 ? 19.511 8.354 -4.406 1.00 71.44 851 VAL A CA 1
ATOM 6742 C C . VAL A 1 851 ? 19.253 6.869 -4.154 1.00 71.44 851 VAL A C 1
ATOM 6744 O O . VAL A 1 851 ? 18.293 6.308 -4.682 1.00 71.44 851 VAL A O 1
ATOM 6747 N N . LYS A 1 852 ? 20.084 6.237 -3.314 1.00 78.81 852 LYS A N 1
ATOM 6748 C CA . LYS A 1 852 ? 19.845 4.873 -2.824 1.00 78.81 852 LYS A CA 1
ATOM 6749 C C . LYS A 1 852 ? 18.470 4.808 -2.150 1.00 78.81 852 LYS A C 1
ATOM 6751 O O . LYS A 1 852 ? 18.259 5.425 -1.104 1.00 78.81 852 LYS A O 1
ATOM 6756 N N . GLN A 1 853 ? 17.535 4.070 -2.741 1.00 84.62 853 GLN A N 1
ATOM 6757 C CA . GLN A 1 853 ? 16.215 3.873 -2.161 1.00 84.62 853 GLN A CA 1
ATOM 6758 C C . GLN A 1 853 ? 16.338 2.947 -0.947 1.00 84.62 853 GLN A C 1
ATOM 6760 O O . GLN A 1 853 ? 16.964 1.883 -1.012 1.00 84.62 853 GLN A O 1
ATOM 6765 N N . ARG A 1 854 ? 15.765 3.379 0.179 1.00 86.94 854 ARG A N 1
ATOM 6766 C CA . ARG A 1 854 ? 15.680 2.566 1.398 1.00 86.94 854 ARG A CA 1
ATOM 6767 C C . ARG A 1 854 ? 14.732 1.397 1.175 1.00 86.94 854 ARG A C 1
ATOM 6769 O O . ARG A 1 854 ? 13.707 1.568 0.518 1.00 86.94 854 ARG A O 1
ATOM 6776 N N . ILE A 1 855 ? 15.022 0.246 1.775 1.00 87.75 855 ILE A N 1
ATOM 6777 C CA . ILE A 1 855 ? 14.270 -0.993 1.552 1.00 87.75 855 ILE A CA 1
ATOM 6778 C C . ILE A 1 855 ? 12.794 -0.831 1.918 1.00 87.75 855 ILE A C 1
ATOM 6780 O O . ILE A 1 855 ? 11.932 -1.279 1.173 1.00 87.75 855 ILE A O 1
ATOM 6784 N N . ASN A 1 856 ? 12.492 -0.093 2.990 1.00 84.31 856 ASN A N 1
ATOM 6785 C CA . ASN A 1 856 ? 11.112 0.194 3.381 1.00 84.31 856 ASN A CA 1
ATOM 6786 C C . ASN A 1 856 ? 10.363 0.957 2.283 1.00 84.31 856 ASN A C 1
ATOM 6788 O O . ASN A 1 856 ? 9.242 0.594 1.965 1.00 84.31 856 ASN A O 1
ATOM 6792 N N . SER A 1 857 ? 11.004 1.936 1.635 1.00 87.62 857 SER A N 1
ATOM 6793 C CA . SER A 1 857 ? 10.393 2.673 0.521 1.00 87.62 857 SER A CA 1
ATOM 6794 C C . SER A 1 857 ? 10.236 1.827 -0.745 1.00 87.62 857 SER A C 1
ATOM 6796 O O . SER A 1 857 ? 9.436 2.190 -1.597 1.00 87.62 857 SER A O 1
ATOM 6798 N N . CYS A 1 858 ? 11.006 0.748 -0.907 1.00 90.50 858 CYS A N 1
ATOM 6799 C CA . CYS A 1 858 ? 10.798 -0.201 -2.001 1.00 90.50 858 CYS A CA 1
ATOM 6800 C C . CYS A 1 858 ? 9.601 -1.133 -1.746 1.00 90.50 858 CYS A C 1
ATOM 6802 O O . CYS A 1 858 ? 9.043 -1.686 -2.688 1.00 90.50 858 CYS A O 1
ATOM 6804 N N . LEU A 1 859 ? 9.282 -1.397 -0.479 1.00 88.75 859 LEU A N 1
ATOM 6805 C CA . LEU A 1 859 ? 8.276 -2.376 -0.066 1.00 88.75 859 LEU A CA 1
ATOM 6806 C C . LEU A 1 859 ? 6.898 -1.745 0.188 1.00 88.75 859 LEU A C 1
ATOM 6808 O O . LEU A 1 859 ? 5.884 -2.420 0.014 1.00 88.75 859 LEU A O 1
ATOM 6812 N N . GLU A 1 860 ? 6.870 -0.492 0.641 1.00 76.81 860 GLU A N 1
ATOM 6813 C CA . GLU A 1 860 ? 5.672 0.361 0.687 1.00 76.81 860 GLU A CA 1
ATOM 6814 C C . GLU A 1 860 ? 5.248 0.785 -0.722 1.00 76.81 860 GLU A C 1
ATOM 6816 O O . GLU A 1 860 ? 4.030 0.682 -1.003 1.00 76.81 860 GLU A O 1
#